Protein AF-A0A8X8K3X9-F1 (afdb_monomer_lite)

Radius of gyration: 41.23 Å; chains: 1; bounding box: 119×123×140 Å

Structure (mmCIF, N/CA/C/O backbone):
data_AF-A0A8X8K3X9-F1
#
_entry.id   AF-A0A8X8K3X9-F1
#
loop_
_atom_site.group_PDB
_atom_site.id
_atom_site.type_symbol
_atom_site.label_atom_id
_atom_site.label_alt_id
_atom_site.label_comp_id
_atom_site.label_asym_id
_atom_site.label_entity_id
_atom_site.label_seq_id
_atom_site.pdbx_PDB_ins_code
_atom_site.Cartn_x
_atom_site.Cartn_y
_atom_site.Cartn_z
_atom_site.occupancy
_atom_site.B_iso_or_equiv
_atom_site.auth_seq_id
_atom_site.auth_comp_id
_atom_site.auth_asym_id
_atom_site.auth_atom_id
_atom_site.pdbx_PDB_model_num
ATOM 1 N N . MET A 1 1 ? -47.145 29.935 -35.601 1.00 29.50 1 MET A N 1
ATOM 2 C CA . MET A 1 1 ? -46.993 30.715 -36.854 1.00 29.50 1 MET A CA 1
ATOM 3 C C . MET A 1 1 ? -45.808 30.154 -37.654 1.00 29.50 1 MET A C 1
ATOM 5 O O . MET A 1 1 ? -45.058 29.389 -37.059 1.00 29.50 1 MET A O 1
ATOM 9 N N . PRO A 1 2 ? -45.713 30.405 -38.977 1.00 48.03 2 PRO A N 1
ATOM 10 C CA . PRO A 1 2 ? -44.835 29.671 -39.917 1.00 48.03 2 PRO A CA 1
ATOM 11 C C . PRO A 1 2 ? -43.405 30.288 -40.000 1.00 48.03 2 PRO A C 1
ATOM 13 O O . PRO A 1 2 ? -43.142 31.236 -39.267 1.00 48.03 2 PRO A O 1
ATOM 16 N N . VAL A 1 3 ? -42.406 29.790 -40.759 1.00 33.09 3 VAL A N 1
ATOM 17 C CA . VAL A 1 3 ? -42.326 29.595 -42.236 1.00 33.09 3 VAL A CA 1
ATOM 18 C C . VAL A 1 3 ? -41.323 28.489 -42.668 1.00 33.09 3 VAL A C 1
ATOM 20 O O . VAL A 1 3 ? -40.432 28.117 -41.915 1.00 33.09 3 VAL A O 1
ATOM 23 N N . ALA A 1 4 ? -41.544 27.978 -43.892 1.00 34.78 4 ALA A N 1
ATOM 24 C CA . ALA A 1 4 ? -40.809 27.019 -44.749 1.00 34.78 4 ALA A CA 1
ATOM 25 C C . ALA A 1 4 ? -39.255 27.106 -44.811 1.00 34.78 4 ALA A C 1
ATOM 27 O O . ALA A 1 4 ? -38.675 28.090 -44.371 1.00 34.78 4 ALA A O 1
ATOM 28 N N . GLY A 1 5 ? -38.523 26.160 -45.434 1.00 30.92 5 GLY A N 1
ATOM 29 C CA . GLY A 1 5 ? -38.900 24.892 -46.105 1.00 30.92 5 GLY A CA 1
ATOM 30 C C . GLY A 1 5 ? -38.065 24.581 -47.377 1.00 30.92 5 GLY A C 1
ATOM 31 O O . GLY A 1 5 ? -37.224 25.383 -47.763 1.00 30.92 5 GLY A O 1
ATOM 32 N N . SER A 1 6 ? -38.346 23.446 -48.047 1.00 29.77 6 SER A N 1
ATOM 33 C CA . SER A 1 6 ? -37.606 22.845 -49.197 1.00 29.77 6 SER A CA 1
ATOM 34 C C . SER A 1 6 ? -36.186 22.330 -48.864 1.00 29.77 6 SER A C 1
ATOM 36 O O . SER A 1 6 ? -35.429 23.032 -48.214 1.00 29.77 6 SER A O 1
ATOM 38 N N . SER A 1 7 ? -35.712 21.115 -49.183 1.00 31.02 7 SER A N 1
ATOM 39 C CA . SER A 1 7 ? -36.022 20.042 -50.160 1.00 31.02 7 SER A CA 1
ATOM 40 C C . SER A 1 7 ? -35.274 20.096 -51.503 1.00 31.02 7 SER A C 1
ATOM 42 O O . SER A 1 7 ? -35.394 21.071 -52.242 1.00 31.02 7 SER A O 1
ATOM 44 N N . SER A 1 8 ? -34.564 19.003 -51.824 1.00 27.39 8 SER A N 1
ATOM 45 C CA . SER A 1 8 ? -34.496 18.354 -53.149 1.00 27.39 8 SER A CA 1
ATOM 46 C C . SER A 1 8 ? -33.643 17.067 -53.094 1.00 27.39 8 SER A C 1
ATOM 48 O O . SER A 1 8 ? -32.723 16.947 -52.288 1.00 27.39 8 SER A O 1
ATOM 50 N N . GLN A 1 9 ? -33.977 16.078 -53.930 1.00 36.38 9 GLN A N 1
ATOM 51 C CA . GLN A 1 9 ? -33.187 14.861 -54.178 1.00 36.38 9 GLN A CA 1
ATOM 52 C C . GLN A 1 9 ? -32.554 14.943 -55.574 1.00 36.38 9 GLN A C 1
ATOM 54 O O . GLN A 1 9 ? -33.184 15.489 -56.479 1.00 36.38 9 GLN A O 1
ATOM 59 N N . ALA A 1 10 ? -31.401 14.301 -55.792 1.00 25.94 10 ALA A N 1
ATOM 60 C CA . ALA A 1 10 ? -30.998 13.853 -57.128 1.00 25.94 10 ALA A CA 1
ATOM 61 C C . ALA A 1 10 ? -29.982 12.695 -57.084 1.00 25.94 10 ALA A C 1
ATOM 63 O O . ALA A 1 10 ? -28.936 12.781 -56.448 1.00 25.94 10 ALA A O 1
ATOM 64 N N . THR A 1 11 ? -30.260 11.639 -57.845 1.00 35.88 11 THR A N 1
ATOM 65 C CA . THR A 1 11 ? -29.277 10.659 -58.341 1.00 35.88 11 THR A CA 1
ATOM 66 C C . THR A 1 11 ? -29.550 10.497 -59.835 1.00 35.88 11 THR A C 1
ATOM 68 O O . THR A 1 11 ? -30.725 10.493 -60.209 1.00 35.88 11 THR A O 1
ATOM 71 N N . PRO A 1 12 ? -28.527 10.374 -60.703 1.00 39.03 12 PRO A N 1
ATOM 72 C CA . PRO A 1 12 ? -28.612 9.271 -61.673 1.00 39.03 12 PRO A CA 1
ATOM 73 C C . PRO A 1 12 ? -27.279 8.659 -62.175 1.00 39.03 12 PRO A C 1
ATOM 75 O O . PRO A 1 12 ? -26.294 9.342 -62.424 1.00 39.03 12 PRO A O 1
ATOM 78 N N . ALA A 1 13 ? -27.348 7.347 -62.426 1.00 28.28 13 ALA A N 1
ATOM 79 C CA . ALA A 1 13 ? -26.849 6.597 -63.597 1.00 28.28 13 ALA A CA 1
ATOM 80 C C . ALA A 1 13 ? -25.429 6.808 -64.203 1.00 28.28 13 ALA A C 1
ATOM 82 O O . ALA A 1 13 ? -25.180 7.710 -64.993 1.00 28.28 13 ALA A O 1
ATOM 83 N N . VAL A 1 14 ? -24.579 5.790 -64.001 1.00 34.69 14 VAL A N 1
ATOM 84 C CA . VAL A 1 14 ? -24.038 4.850 -65.027 1.00 34.69 14 VAL A CA 1
ATOM 85 C C . VAL A 1 14 ? -23.874 5.322 -66.493 1.00 34.69 14 VAL A C 1
ATOM 87 O O . VAL A 1 14 ? -24.859 5.554 -67.188 1.00 34.69 14 VAL A O 1
ATOM 90 N N . ILE A 1 15 ? -22.649 5.180 -67.036 1.00 27.47 15 ILE A N 1
ATOM 91 C CA . ILE A 1 15 ? -22.339 5.011 -68.482 1.00 27.47 15 ILE A CA 1
ATOM 92 C C . ILE A 1 15 ? -21.350 3.822 -68.681 1.00 27.47 15 ILE A C 1
ATOM 94 O O . ILE A 1 15 ? -20.714 3.381 -67.726 1.00 27.47 15 ILE A O 1
ATOM 98 N N . ARG A 1 16 ? -21.273 3.235 -69.894 1.00 29.70 16 ARG A N 1
ATOM 99 C CA . ARG A 1 16 ? -20.601 1.949 -70.239 1.00 29.70 16 ARG A CA 1
ATOM 100 C C . ARG A 1 16 ? -19.477 2.053 -71.298 1.00 29.70 16 ARG A C 1
ATOM 102 O O . ARG A 1 16 ? -19.629 2.794 -72.262 1.00 29.70 16 ARG A O 1
ATOM 109 N N . GLY A 1 17 ? -18.531 1.097 -71.257 1.00 25.92 17 GLY A N 1
ATOM 110 C CA . GLY A 1 17 ? -17.750 0.584 -72.416 1.00 25.92 17 GLY A CA 1
ATOM 111 C C . GLY A 1 17 ? -16.331 1.161 -72.582 1.00 25.92 17 GLY A C 1
ATOM 112 O O . GLY A 1 17 ? -16.078 2.249 -72.090 1.00 25.92 17 GLY A O 1
ATOM 113 N N . ARG A 1 18 ? -15.353 0.514 -73.250 1.00 28.27 18 ARG A N 1
ATOM 114 C CA . ARG A 1 18 ? -15.201 -0.807 -73.939 1.00 28.27 18 ARG A CA 1
ATOM 115 C C . ARG A 1 18 ? -13.696 -1.221 -73.842 1.00 28.27 18 ARG A C 1
ATOM 117 O O . ARG A 1 18 ? -12.865 -0.339 -73.694 1.00 28.27 18 ARG A O 1
ATOM 124 N N . HIS A 1 19 ? -13.297 -2.501 -73.725 1.00 29.30 19 HIS A N 1
ATOM 125 C CA . HIS A 1 19 ? -12.910 -3.444 -74.816 1.00 29.30 19 HIS A CA 1
ATOM 126 C C . HIS A 1 19 ? -12.029 -2.828 -75.939 1.00 29.30 19 HIS A C 1
ATOM 128 O O . HIS A 1 19 ? -12.423 -1.796 -76.469 1.00 29.30 19 HIS A O 1
ATOM 134 N N . LEU A 1 20 ? -10.902 -3.393 -76.426 1.00 29.80 20 LEU A N 1
ATOM 135 C CA . LEU A 1 20 ? -10.233 -4.728 -76.345 1.00 29.80 20 LEU A CA 1
ATOM 136 C C . LEU A 1 20 ? -8.690 -4.547 -76.069 1.00 29.80 20 LEU A C 1
ATOM 138 O O . LEU A 1 20 ? -8.291 -3.409 -75.856 1.00 29.80 20 LEU A O 1
ATOM 142 N N . SER A 1 21 ? -7.749 -5.517 -75.977 1.00 28.20 21 SER A N 1
ATOM 143 C CA . SER A 1 21 ? -7.536 -6.816 -76.672 1.00 28.20 21 SER A CA 1
ATOM 144 C C . SER A 1 21 ? -6.509 -7.754 -75.983 1.00 28.20 21 SER A C 1
ATOM 146 O O . SER A 1 21 ? -5.673 -7.305 -75.208 1.00 28.20 21 SER A O 1
ATOM 148 N N . GLY A 1 22 ? -6.513 -9.042 -76.367 1.00 25.06 22 GLY A N 1
ATOM 149 C CA . GLY A 1 22 ? -5.366 -9.988 -76.340 1.00 25.06 22 GLY A CA 1
ATOM 150 C C . GLY A 1 22 ? -5.266 -10.681 -77.722 1.00 25.06 22 GLY A C 1
ATOM 151 O O . GLY A 1 22 ? -5.783 -10.079 -78.669 1.00 25.06 22 GLY A O 1
ATOM 152 N N . PRO A 1 23 ? -4.777 -11.939 -77.897 1.00 62.56 23 PRO A N 1
ATOM 153 C CA . PRO A 1 23 ? -4.090 -12.871 -76.976 1.00 62.56 23 PRO A CA 1
ATOM 154 C C . PRO A 1 23 ? -2.868 -13.594 -77.660 1.00 62.56 23 PRO A C 1
ATOM 156 O O . PRO A 1 23 ? -2.148 -12.934 -78.397 1.00 62.56 23 PRO A O 1
ATOM 159 N N . VAL A 1 24 ? -2.714 -14.937 -77.482 1.00 28.45 24 VAL A N 1
ATOM 160 C CA . VAL A 1 24 ? -1.794 -15.954 -78.118 1.00 28.45 24 VAL A CA 1
ATOM 161 C C . VAL A 1 24 ? -0.652 -16.436 -77.180 1.00 28.45 24 VAL A C 1
ATOM 163 O O . VAL A 1 24 ? 0.246 -15.668 -76.877 1.00 28.45 24 VAL A O 1
ATOM 166 N N . GLN A 1 25 ? -0.778 -17.587 -76.476 1.00 32.25 25 GLN A N 1
ATOM 167 C CA . GLN A 1 25 ? -0.405 -19.000 -76.824 1.00 32.25 25 GLN A CA 1
ATOM 168 C C . GLN A 1 25 ? 1.115 -19.246 -77.022 1.00 32.25 25 GLN A C 1
ATOM 170 O O . GLN A 1 25 ? 1.766 -18.421 -77.642 1.00 32.25 25 GLN A O 1
ATOM 175 N N . GLY A 1 26 ? 1.769 -20.350 -76.603 1.00 27.11 26 GLY A N 1
ATOM 176 C CA . GLY A 1 26 ? 1.436 -21.610 -75.877 1.00 27.11 26 GLY A CA 1
ATOM 177 C C . GLY A 1 26 ? 2.751 -22.195 -75.273 1.00 27.11 26 GLY A C 1
ATOM 178 O O . GLY A 1 26 ? 3.680 -21.417 -75.108 1.00 27.11 26 GLY A O 1
ATOM 179 N N . ARG A 1 27 ? 3.015 -23.477 -74.937 1.00 26.83 27 ARG A N 1
ATOM 180 C CA . ARG A 1 27 ? 2.348 -24.812 -74.858 1.00 26.83 27 ARG A CA 1
ATOM 181 C C . ARG A 1 27 ? 3.227 -25.669 -73.888 1.00 26.83 27 ARG A C 1
ATOM 183 O O . ARG A 1 27 ? 4.440 -25.547 -73.959 1.00 26.83 27 ARG A O 1
ATOM 190 N N . ALA A 1 28 ? 2.723 -26.371 -72.864 1.00 27.91 28 ALA A N 1
ATOM 191 C CA . ALA A 1 28 ? 2.073 -27.704 -72.831 1.00 27.91 28 ALA A CA 1
ATOM 192 C C . ALA A 1 28 ? 3.003 -28.958 -72.885 1.00 27.91 28 ALA A C 1
ATOM 194 O O . ALA A 1 28 ? 3.548 -29.246 -73.948 1.00 27.91 28 ALA A O 1
ATOM 195 N N . SER A 1 29 ? 3.093 -29.716 -71.766 1.00 26.89 29 SER A N 1
ATOM 196 C CA . SER A 1 29 ? 3.349 -31.185 -71.546 1.00 26.89 29 SER A CA 1
ATOM 197 C C . SER A 1 29 ? 3.927 -31.391 -70.116 1.00 26.89 29 SER A C 1
ATOM 199 O O . SER A 1 29 ? 4.758 -30.580 -69.727 1.00 26.89 29 SER A O 1
ATOM 201 N N . ALA A 1 30 ? 3.493 -32.279 -69.199 1.00 27.22 30 ALA A N 1
ATOM 202 C CA . ALA A 1 30 ? 3.078 -33.706 -69.219 1.00 27.22 30 ALA A CA 1
ATOM 203 C C . ALA A 1 30 ? 4.278 -34.692 -69.200 1.00 27.22 30 ALA A C 1
ATOM 205 O O . ALA A 1 30 ? 5.151 -34.542 -70.047 1.00 27.22 30 ALA A O 1
ATOM 206 N N . SER A 1 31 ? 4.415 -35.719 -68.333 1.00 27.06 31 SER A N 1
ATOM 207 C CA . SER A 1 31 ? 3.705 -36.172 -67.094 1.00 27.06 31 SER A CA 1
ATOM 208 C C . SER A 1 31 ? 4.736 -36.918 -66.166 1.00 27.06 31 SER A C 1
ATOM 210 O O . SER A 1 31 ? 5.863 -36.442 -66.137 1.00 27.06 31 SER A O 1
ATOM 212 N N . THR A 1 32 ? 4.581 -38.014 -65.377 1.00 26.56 32 THR A N 1
ATOM 213 C CA . THR A 1 32 ? 3.536 -39.049 -65.097 1.00 26.56 32 THR A CA 1
ATOM 214 C C . THR A 1 32 ? 3.927 -39.923 -63.864 1.00 26.56 32 THR A C 1
ATOM 216 O O . THR A 1 32 ? 5.097 -40.274 -63.781 1.00 26.56 32 THR A O 1
ATOM 219 N N . LEU A 1 33 ? 2.960 -40.394 -63.037 1.00 26.66 33 LEU A N 1
ATOM 220 C CA . LEU A 1 33 ? 3.054 -41.486 -62.003 1.00 26.66 33 LEU A CA 1
ATOM 221 C C . LEU A 1 33 ? 4.021 -41.258 -60.800 1.00 26.66 33 LEU A C 1
ATOM 223 O O . LEU A 1 33 ? 4.927 -40.446 -60.895 1.00 26.66 33 LEU A O 1
ATOM 227 N N . GLY A 1 34 ? 3.927 -41.911 -59.624 1.00 25.38 34 GLY A N 1
ATOM 228 C CA . GLY A 1 34 ? 2.947 -42.812 -58.959 1.00 25.38 34 GLY A CA 1
ATOM 229 C C . GLY A 1 34 ? 3.446 -43.079 -57.505 1.00 25.38 34 GLY A C 1
ATOM 230 O O . GLY A 1 34 ? 4.650 -43.099 -57.299 1.00 25.38 34 GLY A O 1
ATOM 231 N N . SER A 1 35 ? 2.642 -42.988 -56.434 1.00 25.16 35 SER A N 1
ATOM 232 C CA . SER A 1 35 ? 1.715 -43.981 -55.833 1.00 25.16 35 SER A CA 1
ATOM 233 C C . SER A 1 35 ? 2.366 -45.181 -55.099 1.00 25.16 35 SER A C 1
ATOM 235 O O . SER A 1 35 ? 3.237 -45.832 -55.664 1.00 25.16 35 SER A O 1
ATOM 237 N N . LEU A 1 36 ? 1.826 -45.523 -53.906 1.00 25.31 36 LEU A N 1
ATOM 238 C CA . LEU A 1 36 ? 2.132 -46.685 -53.024 1.00 25.31 36 LEU A CA 1
ATOM 239 C C . LEU A 1 36 ? 3.511 -46.656 -52.300 1.00 25.31 36 LEU A C 1
ATOM 241 O O . LEU A 1 36 ? 4.428 -46.013 -52.790 1.00 25.31 36 LEU A O 1
ATOM 245 N N . LEU A 1 37 ? 3.792 -47.346 -51.175 1.00 24.61 37 LEU A N 1
ATOM 246 C CA . LEU A 1 37 ? 3.046 -47.875 -49.998 1.00 24.61 37 LEU A CA 1
ATOM 247 C C . LEU A 1 37 ? 4.095 -48.383 -48.959 1.00 24.61 37 LEU A C 1
ATOM 249 O O . LEU A 1 37 ? 5.167 -48.785 -49.392 1.00 24.61 37 LEU A O 1
ATOM 253 N N . VAL A 1 38 ? 3.720 -48.539 -47.669 1.00 23.41 38 VAL A N 1
ATOM 254 C CA . VAL A 1 38 ? 4.221 -49.591 -46.718 1.00 23.41 38 VAL A CA 1
ATOM 255 C C . VAL A 1 38 ? 5.719 -49.556 -46.288 1.00 23.41 38 VAL A C 1
ATOM 257 O O . VAL A 1 38 ? 6.584 -49.179 -47.061 1.00 23.41 38 VAL A O 1
ATOM 260 N N . SER A 1 39 ? 6.174 -50.006 -45.103 1.00 23.39 39 SER A N 1
ATOM 261 C CA . SER A 1 39 ? 5.625 -50.101 -43.726 1.00 23.39 39 SER A CA 1
ATOM 262 C C . SER A 1 39 ? 6.743 -50.528 -42.737 1.00 23.39 39 SER A C 1
ATOM 264 O O . SER A 1 39 ? 7.777 -51.033 -43.153 1.00 23.39 39 SER A O 1
ATOM 266 N N . ASN A 1 40 ? 6.446 -50.449 -41.431 1.00 23.62 40 ASN A N 1
ATOM 267 C CA . ASN A 1 40 ? 6.794 -51.423 -40.374 1.00 23.62 40 ASN A CA 1
ATOM 268 C C . ASN A 1 40 ? 8.261 -51.777 -40.005 1.00 23.62 40 ASN A C 1
ATOM 270 O O . ASN A 1 40 ? 8.966 -52.478 -40.718 1.00 23.62 40 ASN A O 1
ATOM 274 N N . THR A 1 41 ? 8.551 -51.515 -38.719 1.00 25.06 41 THR A N 1
ATOM 275 C CA . THR A 1 41 ? 9.181 -52.418 -37.718 1.00 25.06 41 THR A CA 1
ATOM 276 C C . THR A 1 41 ? 10.627 -52.920 -37.881 1.00 25.06 41 THR A C 1
ATOM 278 O O . THR A 1 41 ? 10.994 -53.557 -38.861 1.00 25.06 41 THR A O 1
ATOM 281 N N . ALA A 1 42 ? 11.390 -52.809 -36.783 1.00 29.59 42 ALA A N 1
ATOM 282 C CA . ALA A 1 42 ? 12.523 -53.692 -36.466 1.00 29.59 42 ALA A CA 1
ATOM 283 C C . ALA A 1 42 ? 12.072 -55.165 -36.318 1.00 29.59 42 ALA A C 1
ATOM 285 O O . ALA A 1 42 ? 10.870 -55.419 -36.192 1.00 29.59 42 ALA A O 1
ATOM 286 N N . PRO A 1 43 ? 12.996 -56.147 -36.237 1.00 44.62 43 PRO A N 1
ATOM 287 C CA . PRO A 1 43 ? 13.285 -56.685 -34.892 1.00 44.62 43 PRO A CA 1
ATOM 288 C C . PRO A 1 43 ? 14.691 -57.318 -34.681 1.00 44.62 43 PRO A C 1
ATOM 290 O O . PRO A 1 43 ? 15.476 -57.450 -35.612 1.00 44.62 43 PRO A O 1
ATOM 293 N N . LEU A 1 44 ? 14.893 -57.844 -33.454 1.00 25.44 44 LEU A N 1
ATOM 294 C CA . LEU A 1 44 ? 15.846 -58.898 -33.010 1.00 25.44 44 LEU A CA 1
ATOM 295 C C . LEU A 1 44 ? 17.274 -58.487 -32.564 1.00 25.44 44 LEU A C 1
ATOM 297 O O . LEU A 1 44 ? 17.840 -57.552 -33.111 1.00 25.44 44 LEU A O 1
ATOM 301 N N . ARG A 1 45 ? 17.953 -59.207 -31.640 1.00 27.61 45 ARG A N 1
ATOM 302 C CA . ARG A 1 45 ? 17.545 -59.980 -30.421 1.00 27.61 45 ARG A CA 1
ATOM 303 C C . ARG A 1 45 ? 18.803 -60.519 -29.698 1.00 27.61 45 ARG A C 1
ATOM 305 O O . ARG A 1 45 ? 19.633 -61.077 -30.392 1.00 27.61 45 ARG A O 1
ATOM 312 N N . GLU A 1 46 ? 18.859 -60.475 -28.357 1.00 25.47 46 GLU A N 1
ATOM 313 C CA . GLU A 1 46 ? 19.515 -61.412 -27.385 1.00 25.47 46 GLU A CA 1
ATOM 314 C C . GLU A 1 46 ? 19.580 -60.702 -25.999 1.00 25.47 46 GLU A C 1
ATOM 316 O O . GLU A 1 46 ? 19.612 -59.478 -25.974 1.00 25.47 46 GLU A O 1
ATOM 321 N N . ARG A 1 47 ? 19.357 -61.274 -24.794 1.00 27.53 47 ARG A N 1
ATOM 322 C CA . ARG A 1 47 ? 19.740 -62.543 -24.107 1.00 27.53 47 ARG A CA 1
ATOM 323 C C . ARG A 1 47 ? 21.253 -62.608 -23.774 1.00 27.53 47 ARG A C 1
ATOM 325 O O . ARG A 1 47 ? 22.052 -62.329 -24.642 1.00 27.53 47 ARG A O 1
ATOM 332 N N . ARG A 1 48 ? 21.717 -62.995 -22.569 1.00 27.09 48 ARG A N 1
ATOM 333 C CA . ARG A 1 48 ? 21.063 -63.536 -21.344 1.00 27.09 48 ARG A CA 1
ATOM 334 C C . ARG A 1 48 ? 22.046 -63.514 -20.135 1.00 27.09 48 ARG A C 1
ATOM 336 O O . ARG A 1 48 ? 23.213 -63.783 -20.371 1.00 27.09 48 ARG A O 1
ATOM 343 N N . LEU A 1 49 ? 21.530 -63.437 -18.887 1.00 25.61 49 LEU A N 1
ATOM 344 C CA . LEU A 1 49 ? 22.160 -63.899 -17.607 1.00 25.61 49 LEU A CA 1
ATOM 345 C C . LEU A 1 49 ? 23.435 -63.131 -17.128 1.00 25.61 49 LEU A C 1
ATOM 347 O O . LEU A 1 49 ? 24.112 -62.527 -17.944 1.00 25.61 49 LEU A O 1
ATOM 351 N N . SER A 1 50 ? 23.840 -63.077 -15.842 1.00 25.25 50 SER A N 1
ATOM 352 C CA . SER A 1 50 ? 23.264 -63.557 -14.558 1.00 25.25 50 SER A CA 1
ATOM 353 C C . SER A 1 50 ? 23.848 -62.800 -13.332 1.00 25.25 50 SER A C 1
ATOM 355 O O . SER A 1 50 ? 24.928 -62.228 -13.432 1.00 25.25 50 SER A O 1
ATOM 357 N N . ALA A 1 51 ? 23.185 -62.878 -12.165 1.00 30.20 51 ALA A N 1
ATOM 358 C CA . ALA A 1 51 ? 23.752 -62.609 -10.816 1.00 30.20 51 ALA A CA 1
ATOM 359 C C . ALA A 1 51 ? 24.132 -63.954 -10.114 1.00 30.20 51 ALA A C 1
ATOM 361 O O . ALA A 1 51 ? 23.900 -64.987 -10.757 1.00 30.20 51 ALA A O 1
ATOM 362 N N . PRO A 1 52 ? 24.731 -64.032 -8.890 1.00 43.72 52 PRO A N 1
ATOM 363 C CA . PRO A 1 52 ? 24.215 -63.547 -7.577 1.00 43.72 52 PRO A CA 1
ATOM 364 C C . PRO A 1 52 ? 25.343 -62.881 -6.704 1.00 43.72 52 PRO A C 1
ATOM 366 O O . PRO A 1 52 ? 26.346 -62.481 -7.282 1.00 43.72 52 PRO A O 1
ATOM 369 N N . SER A 1 53 ? 25.326 -62.644 -5.372 1.00 27.19 53 SER A N 1
ATOM 370 C CA . SER A 1 53 ? 24.518 -63.116 -4.215 1.00 27.19 53 SER A CA 1
ATOM 371 C C . SER A 1 53 ? 24.597 -62.143 -3.007 1.00 27.19 53 SER A C 1
ATOM 373 O O . SER A 1 53 ? 25.542 -61.366 -2.916 1.00 27.19 53 SER A O 1
ATOM 375 N N . GLY A 1 54 ? 23.683 -62.258 -2.029 1.00 23.62 54 GLY A N 1
ATOM 376 C CA . GLY A 1 54 ? 23.891 -61.870 -0.607 1.00 23.62 54 GLY A CA 1
ATOM 377 C C . GLY A 1 54 ? 23.765 -63.124 0.287 1.00 23.62 54 GLY A C 1
ATOM 378 O O . GLY A 1 54 ? 24.002 -64.211 -0.243 1.00 23.62 54 GLY A O 1
ATOM 379 N N . PRO A 1 55 ? 23.236 -63.077 1.534 1.00 57.12 55 PRO A N 1
ATOM 380 C CA . PRO A 1 55 ? 23.200 -62.018 2.569 1.00 57.12 55 PRO A CA 1
ATOM 381 C C . PRO A 1 55 ? 23.601 -62.563 3.983 1.00 57.12 55 PRO A C 1
ATOM 383 O O . PRO A 1 55 ? 23.844 -63.760 4.108 1.00 57.12 55 PRO A O 1
ATOM 386 N N . GLN A 1 56 ? 23.560 -61.769 5.078 1.00 25.41 56 GLN A N 1
ATOM 387 C CA . GLN A 1 56 ? 23.298 -62.305 6.446 1.00 25.41 56 GLN A CA 1
ATOM 388 C C . GLN A 1 56 ? 22.903 -61.253 7.520 1.00 25.41 56 GLN A C 1
ATOM 390 O O . GLN A 1 56 ? 22.856 -60.058 7.239 1.00 25.41 56 GLN A O 1
ATOM 395 N N . ARG A 1 57 ? 22.546 -61.728 8.729 1.00 26.86 57 ARG A N 1
ATOM 396 C CA . ARG A 1 57 ? 22.026 -61.011 9.926 1.00 26.86 57 ARG A CA 1
ATOM 397 C C . ARG A 1 57 ? 22.799 -61.449 11.195 1.00 26.86 57 ARG A C 1
ATOM 399 O O . ARG A 1 57 ? 23.425 -62.501 11.135 1.00 26.86 57 ARG A O 1
ATOM 406 N N . VAL A 1 58 ? 22.581 -60.753 12.330 1.00 25.50 58 VAL A N 1
ATOM 407 C CA . VAL A 1 58 ? 22.278 -61.266 13.711 1.00 25.50 58 VAL A CA 1
ATOM 408 C C . VAL A 1 58 ? 22.973 -60.472 14.852 1.00 25.50 58 VAL A C 1
ATOM 410 O O . VAL A 1 58 ? 24.147 -60.146 14.751 1.00 25.50 58 VAL A O 1
ATOM 413 N N . SER A 1 59 ? 22.165 -60.169 15.887 1.00 25.91 59 SER A N 1
ATOM 414 C CA . SER A 1 59 ? 22.335 -59.971 17.358 1.00 25.91 59 SER A CA 1
ATOM 415 C C . SER A 1 59 ? 23.698 -60.179 18.068 1.00 25.91 59 SER A C 1
ATOM 417 O O . SER A 1 59 ? 24.575 -60.819 17.507 1.00 25.91 59 SER A O 1
ATOM 419 N N . ALA A 1 60 ? 23.899 -59.855 19.364 1.00 25.89 60 ALA A N 1
ATOM 420 C CA . ALA A 1 60 ? 23.351 -58.889 20.360 1.00 25.89 60 ALA A CA 1
ATOM 421 C C . ALA A 1 60 ? 24.122 -59.089 21.708 1.00 25.89 60 ALA A C 1
ATOM 423 O O . ALA A 1 60 ? 24.933 -60.008 21.770 1.00 25.89 60 ALA A O 1
ATOM 424 N N . GLU A 1 61 ? 23.814 -58.297 22.759 1.00 25.61 61 GLU A N 1
ATOM 425 C CA . GLU A 1 61 ? 24.292 -58.440 24.171 1.00 25.61 61 GLU A CA 1
ATOM 426 C C . GLU A 1 61 ? 25.823 -58.157 24.340 1.00 25.61 61 GLU A C 1
ATOM 428 O O . GLU A 1 61 ? 26.597 -58.344 23.409 1.00 25.61 61 GLU A O 1
ATOM 433 N N . ASP A 1 62 ? 26.377 -57.522 25.390 1.00 25.06 62 ASP A N 1
ATOM 434 C CA . ASP A 1 62 ? 26.075 -57.471 26.836 1.00 25.06 62 ASP A CA 1
ATOM 435 C C . ASP A 1 62 ? 26.350 -56.090 27.521 1.00 25.06 62 ASP A C 1
ATOM 437 O O . ASP A 1 62 ? 26.984 -55.191 26.967 1.00 25.06 62 ASP A O 1
ATOM 441 N N . CYS A 1 63 ? 25.914 -55.952 28.782 1.00 23.20 63 CYS A N 1
ATOM 442 C CA . CYS A 1 63 ? 26.232 -54.903 29.789 1.00 23.20 63 CYS A CA 1
ATOM 443 C C . CYS A 1 63 ? 26.523 -55.606 31.152 1.00 23.20 63 CYS A C 1
ATOM 445 O O . CYS A 1 63 ? 26.462 -56.835 31.141 1.00 23.20 63 CYS A O 1
ATOM 447 N N . PRO A 1 64 ? 26.792 -54.975 32.336 1.00 40.72 64 PRO A N 1
ATOM 448 C CA . PRO A 1 64 ? 26.711 -53.566 32.807 1.00 40.72 64 PRO A CA 1
ATOM 449 C C . PRO A 1 64 ? 28.056 -53.162 33.533 1.00 40.72 64 PRO A C 1
ATOM 451 O O . PRO A 1 64 ? 29.081 -53.549 32.972 1.00 40.72 64 PRO A O 1
ATOM 454 N N . PRO A 1 65 ? 28.196 -52.493 34.726 1.00 39.19 65 PRO A N 1
ATOM 455 C CA . PRO A 1 65 ? 27.278 -51.695 35.587 1.00 39.19 65 PRO A CA 1
ATOM 456 C C . PRO A 1 65 ? 27.802 -50.390 36.287 1.00 39.19 65 PRO A C 1
ATOM 458 O O . PRO A 1 65 ? 28.952 -50.324 36.696 1.00 39.19 65 PRO A O 1
ATOM 461 N N . VAL A 1 66 ? 26.856 -49.471 36.615 1.00 23.98 66 VAL A N 1
ATOM 462 C CA . VAL A 1 66 ? 26.727 -48.656 37.881 1.00 23.98 66 VAL A CA 1
ATOM 463 C C . VAL A 1 66 ? 27.830 -47.603 38.218 1.00 23.98 66 VAL A C 1
ATOM 465 O O . VAL A 1 66 ? 29.006 -47.853 38.017 1.00 23.98 66 VAL A O 1
ATOM 468 N N . ALA A 1 67 ? 27.590 -46.386 38.756 1.00 23.20 67 ALA A N 1
ATOM 469 C CA . ALA A 1 67 ? 26.417 -45.641 39.289 1.00 23.20 67 ALA A CA 1
ATOM 470 C C . ALA A 1 67 ? 26.520 -44.124 38.916 1.00 23.20 67 ALA A C 1
ATOM 472 O O . ALA A 1 67 ? 27.558 -43.703 38.419 1.00 23.20 67 ALA A O 1
ATOM 473 N N . GLY A 1 68 ? 25.562 -43.212 39.170 1.00 22.95 68 GLY A N 1
ATOM 474 C CA . GLY A 1 68 ? 24.198 -43.353 39.709 1.00 22.95 68 GLY A CA 1
ATOM 475 C C . GLY A 1 68 ? 23.678 -42.121 40.492 1.00 22.95 68 GLY A C 1
ATOM 476 O O . GLY A 1 68 ? 23.866 -42.068 41.701 1.00 22.95 68 GLY A O 1
ATOM 477 N N . ALA A 1 69 ? 23.001 -41.176 39.818 1.00 23.80 69 ALA A N 1
ATOM 478 C CA . ALA A 1 69 ? 22.037 -40.175 40.342 1.00 23.80 69 ALA A CA 1
ATOM 479 C C . ALA A 1 69 ? 21.442 -39.419 39.120 1.00 23.80 69 ALA A C 1
ATOM 481 O O . ALA A 1 69 ? 22.221 -38.876 38.345 1.00 23.80 69 ALA A O 1
ATOM 482 N N . ALA A 1 70 ? 20.162 -39.449 38.728 1.00 21.81 70 ALA A N 1
ATOM 483 C CA . ALA A 1 70 ? 18.866 -39.394 39.423 1.00 21.81 70 ALA A CA 1
ATOM 484 C C . ALA A 1 70 ? 18.388 -37.967 39.773 1.00 21.81 70 ALA A C 1
ATOM 486 O O . ALA A 1 70 ? 18.571 -37.537 40.905 1.00 21.81 70 ALA A O 1
ATOM 487 N N . ASP A 1 71 ? 17.711 -37.290 38.826 1.00 22.84 71 ASP A N 1
ATOM 488 C CA . ASP A 1 71 ? 16.368 -36.727 39.085 1.00 22.84 71 ASP A CA 1
ATOM 489 C C . ASP A 1 71 ? 15.556 -36.384 37.802 1.00 22.84 71 ASP A C 1
ATOM 491 O O . ASP A 1 71 ? 16.111 -36.224 36.716 1.00 22.84 71 ASP A O 1
ATOM 495 N N . ALA A 1 72 ? 14.233 -36.260 37.966 1.00 22.72 72 ALA A N 1
ATOM 496 C CA . ALA A 1 72 ? 13.249 -35.543 37.139 1.00 22.72 72 ALA A CA 1
ATOM 497 C C . ALA A 1 72 ? 13.174 -35.784 35.606 1.00 22.72 72 ALA A C 1
ATOM 499 O O . ALA A 1 72 ? 13.459 -34.897 34.799 1.00 22.72 72 ALA A O 1
ATOM 500 N N . MET A 1 73 ? 12.557 -36.898 35.187 1.00 23.67 73 MET A N 1
ATOM 501 C CA . MET A 1 73 ? 11.823 -36.919 33.907 1.00 23.67 73 MET A CA 1
ATOM 502 C C . MET A 1 73 ? 10.558 -36.044 33.996 1.00 23.67 73 MET A C 1
ATOM 504 O O . MET A 1 73 ? 9.756 -36.211 34.914 1.00 23.67 73 MET A O 1
ATOM 508 N N . ARG A 1 74 ? 10.312 -35.182 33.000 1.00 23.27 74 ARG A N 1
ATOM 509 C CA . ARG A 1 74 ? 8.987 -34.589 32.735 1.00 23.27 74 ARG A CA 1
ATOM 510 C C . ARG A 1 74 ? 8.567 -34.907 31.303 1.00 23.27 74 ARG A C 1
ATOM 512 O O . ARG A 1 74 ? 9.206 -34.468 30.354 1.00 23.27 74 ARG A O 1
ATOM 519 N N . GLN A 1 75 ? 7.524 -35.719 31.171 1.00 24.61 75 GLN A N 1
ATOM 520 C CA . GLN A 1 75 ? 7.016 -36.214 29.891 1.00 24.61 75 GLN A CA 1
ATOM 521 C C . GLN A 1 75 ? 6.070 -35.185 29.255 1.00 24.61 75 GLN A C 1
ATOM 523 O O . GLN A 1 75 ? 5.304 -34.524 29.957 1.00 24.61 75 GLN A O 1
ATOM 528 N N . THR A 1 76 ? 6.147 -35.028 27.934 1.00 26.77 76 THR A N 1
ATOM 529 C CA . THR A 1 76 ? 5.426 -33.996 27.177 1.00 26.77 76 THR A CA 1
ATOM 530 C C . THR A 1 76 ? 4.018 -34.429 26.751 1.00 26.77 76 THR A C 1
ATOM 532 O O . THR A 1 76 ? 3.648 -35.604 26.796 1.00 26.77 76 THR A O 1
ATOM 535 N N . THR A 1 77 ? 3.215 -33.441 26.348 1.00 28.14 77 THR A N 1
ATOM 536 C CA . THR A 1 77 ? 1.747 -33.487 26.214 1.00 28.14 77 THR A CA 1
ATOM 537 C C . THR A 1 77 ? 1.203 -34.594 25.294 1.00 28.14 77 THR A C 1
ATOM 539 O O . THR A 1 77 ? 0.079 -35.056 25.488 1.00 28.14 77 THR A O 1
ATOM 542 N N . THR A 1 78 ? 2.008 -35.083 24.346 1.00 33.81 78 THR A N 1
ATOM 543 C CA . THR A 1 78 ? 1.632 -36.057 23.304 1.00 33.81 78 THR A CA 1
ATOM 544 C C . THR A 1 78 ? 1.073 -37.384 23.839 1.00 33.81 78 THR A C 1
ATOM 546 O O . THR A 1 78 ? 0.228 -37.998 23.192 1.00 33.81 78 THR A O 1
ATOM 549 N N . LEU A 1 79 ? 1.495 -37.842 25.026 1.00 27.69 79 LEU A N 1
ATOM 550 C CA . LEU A 1 79 ? 1.043 -39.130 25.579 1.00 27.69 79 LEU A CA 1
ATOM 551 C C . LEU A 1 79 ? -0.359 -39.099 26.214 1.00 27.69 79 LEU A C 1
ATOM 553 O O . LEU A 1 79 ? -0.963 -40.158 26.382 1.00 27.69 79 LEU A O 1
ATOM 557 N N . ARG A 1 80 ? -0.917 -37.923 26.545 1.00 31.98 80 ARG A N 1
ATOM 558 C CA . ARG A 1 80 ? -2.243 -37.848 27.193 1.00 31.98 80 ARG A CA 1
ATOM 559 C C . ARG A 1 80 ? -3.394 -38.141 26.217 1.00 31.98 80 ARG A C 1
ATOM 561 O O . ARG A 1 80 ? -4.383 -38.746 26.622 1.00 31.98 80 ARG A O 1
ATOM 568 N N . ALA A 1 81 ? -3.226 -37.819 24.932 1.00 31.28 81 ALA A N 1
ATOM 569 C CA . ALA A 1 81 ? -4.169 -38.198 23.873 1.00 31.28 81 ALA A CA 1
ATOM 570 C C . ALA A 1 81 ? -4.255 -39.729 23.689 1.00 31.28 81 ALA A C 1
ATOM 572 O O . ALA A 1 81 ? -5.343 -40.289 23.537 1.00 31.28 81 ALA A O 1
ATOM 573 N N . LEU A 1 82 ? -3.116 -40.427 23.781 1.00 29.62 82 LEU A N 1
ATOM 574 C CA . LEU A 1 82 ? -3.067 -41.892 23.721 1.00 29.62 82 LEU A CA 1
ATOM 575 C C . LEU A 1 82 ? -3.751 -42.550 24.929 1.00 29.62 82 LEU A C 1
ATOM 577 O O . LEU A 1 82 ? -4.436 -43.554 24.752 1.00 29.62 82 LEU A O 1
ATOM 581 N N . PHE A 1 83 ? -3.632 -41.975 26.131 1.00 29.02 83 PHE A N 1
ATOM 582 C CA . PHE A 1 83 ? -4.296 -42.517 27.323 1.00 29.02 83 PHE A CA 1
ATOM 583 C C . PHE A 1 83 ? -5.826 -42.476 27.228 1.00 29.02 83 PHE A C 1
ATOM 585 O O . PHE A 1 83 ? -6.455 -43.515 27.400 1.00 29.02 83 PHE A O 1
ATOM 592 N N . HIS A 1 84 ? -6.427 -41.340 26.855 1.00 34.25 84 HIS A N 1
ATOM 593 C CA . HIS A 1 84 ? -7.886 -41.273 26.666 1.00 34.25 84 HIS A CA 1
ATOM 594 C C . HIS A 1 84 ? -8.385 -42.204 25.549 1.00 34.25 84 HIS A C 1
ATOM 596 O O . HIS A 1 84 ? -9.461 -42.789 25.671 1.00 34.25 84 HIS A O 1
ATOM 602 N N . THR A 1 85 ? -7.582 -42.406 24.499 1.00 36.62 85 THR A N 1
ATOM 603 C CA . THR A 1 85 ? -7.900 -43.371 23.434 1.00 36.62 85 THR A CA 1
ATOM 604 C C . THR A 1 85 ? -7.887 -44.813 23.961 1.00 36.62 85 THR A C 1
ATOM 606 O O . THR A 1 85 ? -8.774 -45.598 23.626 1.00 36.62 85 THR A O 1
ATOM 609 N N . MET A 1 86 ? -6.931 -45.172 24.828 1.00 32.28 86 MET A N 1
ATOM 610 C CA . MET A 1 86 ? -6.885 -46.508 25.435 1.00 32.28 86 MET A CA 1
ATOM 611 C C . MET A 1 86 ? -7.946 -46.729 26.518 1.00 32.28 86 MET A C 1
ATOM 613 O O . MET A 1 86 ? -8.467 -47.836 26.597 1.00 32.28 86 MET A O 1
ATOM 617 N N . ASP A 1 87 ? -8.320 -45.718 27.306 1.00 34.91 87 ASP A N 1
ATOM 618 C CA . ASP A 1 87 ? -9.409 -45.855 28.285 1.00 34.91 87 ASP A CA 1
ATOM 619 C C . ASP A 1 87 ? -10.774 -46.048 27.598 1.00 34.91 87 ASP A C 1
ATOM 621 O O . ASP A 1 87 ? -11.585 -46.844 28.069 1.00 34.91 87 ASP A O 1
ATOM 625 N N . GLY A 1 88 ? -11.002 -45.421 26.435 1.00 38.56 88 GLY A N 1
ATOM 626 C CA . GLY A 1 88 ? -12.177 -45.693 25.596 1.00 38.56 88 GLY A CA 1
ATOM 627 C C . GLY A 1 88 ? -12.206 -47.130 25.055 1.00 38.56 88 GLY A C 1
ATOM 628 O O . GLY A 1 88 ? -13.223 -47.814 25.162 1.00 38.56 88 GLY A O 1
ATOM 629 N N . VAL A 1 89 ? -11.072 -47.631 24.548 1.00 38.25 89 VAL A N 1
ATOM 630 C CA . VAL A 1 89 ? -10.932 -49.040 24.119 1.00 38.25 89 VAL A CA 1
ATOM 631 C C . VAL A 1 89 ? -11.095 -50.006 25.298 1.00 38.25 89 VAL A C 1
ATOM 633 O O . VAL A 1 89 ? -11.669 -51.079 25.140 1.00 38.25 89 VAL A O 1
ATOM 636 N N . ARG A 1 90 ? -10.643 -49.626 26.496 1.00 33.28 90 ARG A N 1
ATOM 637 C CA . ARG A 1 90 ? -10.785 -50.429 27.714 1.00 33.28 90 ARG A CA 1
ATOM 638 C C . ARG A 1 90 ? -12.236 -50.510 28.178 1.00 33.28 90 ARG A C 1
ATOM 640 O O . ARG A 1 90 ? -12.720 -51.610 28.408 1.00 33.28 90 ARG A O 1
ATOM 647 N N . GLN A 1 91 ? -12.961 -49.390 28.208 1.00 37.91 91 GLN A N 1
ATOM 648 C CA . GLN A 1 91 ? -14.405 -49.398 28.471 1.00 37.91 91 GLN A CA 1
ATOM 649 C C . GLN A 1 91 ? -15.175 -50.232 27.435 1.00 37.91 91 GLN A C 1
ATOM 651 O O . GLN A 1 91 ? -16.092 -50.956 27.815 1.00 37.91 91 GLN A O 1
ATOM 656 N N . ALA A 1 92 ? -14.777 -50.204 26.159 1.00 38.38 92 ALA A N 1
ATOM 657 C CA . ALA A 1 92 ? -15.366 -51.035 25.103 1.00 38.38 92 ALA A CA 1
ATOM 658 C C . ALA A 1 92 ? -15.033 -52.542 25.210 1.00 38.38 92 ALA A C 1
ATOM 660 O O . ALA A 1 92 ? -15.725 -53.358 24.607 1.00 38.38 92 ALA A O 1
ATOM 661 N N . LEU A 1 93 ? -14.000 -52.926 25.971 1.00 38.91 93 LEU A N 1
ATOM 662 C CA . LEU A 1 93 ? -13.645 -54.327 26.244 1.00 38.91 93 LEU A CA 1
ATOM 663 C C . LEU A 1 93 ? -14.219 -54.833 27.578 1.00 38.91 93 LEU A C 1
ATOM 665 O O . LEU A 1 93 ? -14.572 -56.006 27.678 1.00 38.91 93 LEU A O 1
ATOM 669 N N . ASP A 1 94 ? -14.361 -53.957 28.576 1.00 36.66 94 ASP A N 1
ATOM 670 C CA . ASP A 1 94 ? -14.998 -54.275 29.860 1.00 36.66 94 ASP A CA 1
ATOM 671 C C . ASP A 1 94 ? -16.546 -54.318 29.751 1.00 36.66 94 ASP A C 1
ATOM 673 O O . ASP A 1 94 ? -17.206 -54.965 30.564 1.00 36.66 94 ASP A O 1
ATOM 677 N N . SER A 1 95 ? -17.145 -53.689 28.727 1.00 35.16 95 SER A N 1
ATOM 678 C CA . SER A 1 95 ? -18.594 -53.735 28.425 1.00 35.16 95 SER A CA 1
ATOM 679 C C . SER A 1 95 ? -18.985 -54.899 27.498 1.00 35.16 95 SER A C 1
ATOM 681 O O . SER A 1 95 ? -19.661 -54.729 26.485 1.00 35.16 95 SER A O 1
ATOM 683 N N . GLY A 1 96 ? -18.555 -56.113 27.848 1.00 31.22 96 GLY A N 1
ATOM 684 C CA . GLY A 1 96 ? -18.809 -57.312 27.048 1.00 31.22 96 GLY A CA 1
ATOM 685 C C . GLY A 1 96 ? -20.278 -57.754 27.028 1.00 31.22 96 GLY A C 1
ATOM 686 O O . GLY A 1 96 ? -20.746 -58.366 27.987 1.00 31.22 96 GLY A O 1
ATOM 687 N N . ASP A 1 97 ? -20.963 -57.543 25.900 1.00 29.67 97 ASP A N 1
ATOM 688 C CA . ASP A 1 97 ? -22.242 -58.188 25.570 1.00 29.67 97 ASP A CA 1
ATOM 689 C C . ASP A 1 97 ? -22.062 -59.149 24.377 1.00 29.67 97 ASP A C 1
ATOM 691 O O . ASP A 1 97 ? -21.758 -58.745 23.254 1.00 29.67 97 ASP A O 1
ATOM 695 N N . MET A 1 98 ? -22.191 -60.452 24.641 1.00 33.84 98 MET A N 1
ATOM 696 C CA . MET A 1 98 ? -21.935 -61.550 23.699 1.00 33.84 98 MET A CA 1
ATOM 697 C C . MET A 1 98 ? -23.190 -62.426 23.562 1.00 33.84 98 MET A C 1
ATOM 699 O O . MET A 1 98 ? -23.288 -63.505 24.150 1.00 33.84 98 MET A O 1
ATOM 703 N N . GLY A 1 99 ? -24.160 -61.958 22.769 1.00 26.77 99 GLY A N 1
ATOM 704 C CA . GLY A 1 99 ? -25.429 -62.646 22.492 1.00 26.77 99 GLY A CA 1
ATOM 705 C C . GLY A 1 99 ? -25.507 -63.223 21.073 1.00 26.77 99 GLY A C 1
ATOM 706 O O . GLY A 1 99 ? -25.816 -62.511 20.123 1.00 26.77 99 GLY A O 1
ATOM 707 N N . ALA A 1 100 ? -25.238 -64.521 20.907 1.00 31.31 100 ALA A N 1
ATOM 708 C CA . ALA A 1 100 ? -25.157 -65.157 19.586 1.00 31.31 100 ALA A CA 1
ATOM 709 C C . ALA A 1 100 ? -26.523 -65.425 18.911 1.00 31.31 100 ALA A C 1
ATOM 711 O O . ALA A 1 100 ? -27.446 -65.943 19.538 1.00 31.31 100 ALA A O 1
ATOM 712 N N . GLY A 1 101 ? -26.601 -65.212 17.590 1.00 24.16 101 GLY A N 1
ATOM 713 C CA . GLY A 1 101 ? -27.734 -65.609 16.740 1.00 24.16 101 GLY A CA 1
ATOM 714 C C . GLY A 1 101 ? -27.297 -65.888 15.295 1.00 24.16 101 GLY A C 1
ATOM 715 O O . GLY A 1 101 ? -26.713 -65.029 14.645 1.00 24.16 101 GLY A O 1
ATOM 716 N N . ARG A 1 102 ? -27.540 -67.105 14.790 1.00 31.16 102 ARG A N 1
ATOM 717 C CA . ARG A 1 102 ? -27.196 -67.527 13.413 1.00 31.16 102 ARG A CA 1
ATOM 718 C C . ARG A 1 102 ? -28.305 -67.133 12.427 1.00 31.16 102 ARG A C 1
ATOM 720 O O . ARG A 1 102 ? -29.462 -67.306 12.792 1.00 31.16 102 ARG A O 1
ATOM 727 N N . HIS A 1 103 ? -27.970 -66.793 11.174 1.00 26.02 103 HIS A N 1
ATOM 728 C CA . HIS A 1 103 ? -28.283 -67.624 9.985 1.00 26.02 103 HIS A CA 1
ATOM 729 C C . HIS A 1 103 ? -27.899 -66.977 8.629 1.00 26.02 103 HIS A C 1
ATOM 731 O O . HIS A 1 103 ? -28.097 -65.787 8.440 1.00 26.02 103 HIS A O 1
ATOM 737 N N . ALA A 1 104 ? -27.464 -67.838 7.693 1.00 27.22 104 ALA A N 1
ATOM 738 C CA . ALA A 1 104 ? -27.549 -67.746 6.221 1.00 27.22 104 ALA A CA 1
ATOM 739 C C . ALA A 1 104 ? -26.850 -66.596 5.444 1.00 27.22 104 ALA A C 1
ATOM 741 O O . ALA A 1 104 ? -27.355 -65.487 5.333 1.00 27.22 104 ALA A O 1
ATOM 742 N N . ASP A 1 105 ? -25.735 -66.966 4.804 1.00 25.98 105 ASP A N 1
ATOM 743 C CA . ASP A 1 105 ? -25.436 -66.854 3.363 1.00 25.98 105 ASP A CA 1
ATOM 744 C C . ASP A 1 105 ? -25.863 -65.597 2.562 1.00 25.98 105 ASP A C 1
ATOM 746 O O . ASP A 1 105 ? -27.018 -65.477 2.158 1.00 25.98 105 ASP A O 1
ATOM 750 N N . SER A 1 106 ? -24.874 -64.808 2.107 1.00 28.55 106 SER A N 1
ATOM 751 C CA . SER A 1 106 ? -24.508 -64.798 0.670 1.00 28.55 106 SER A CA 1
ATOM 752 C C . SER A 1 106 ? -23.194 -64.045 0.368 1.00 28.55 106 SER A C 1
ATOM 754 O O . SER A 1 106 ? -23.140 -62.818 0.448 1.00 28.55 106 SER A O 1
ATOM 756 N N . ASP A 1 107 ? -22.170 -64.779 -0.076 1.00 31.56 107 ASP A N 1
ATOM 757 C CA . ASP A 1 107 ? -21.055 -64.270 -0.899 1.00 31.56 107 ASP A CA 1
ATOM 758 C C . ASP A 1 107 ? -21.561 -63.787 -2.281 1.00 31.56 107 ASP A C 1
ATOM 760 O O . ASP A 1 107 ? -22.597 -64.255 -2.751 1.00 31.56 107 ASP A O 1
ATOM 764 N N . ALA A 1 108 ? -20.874 -62.937 -3.056 1.00 31.67 108 ALA A N 1
ATOM 765 C CA . ALA A 1 108 ? -19.765 -62.008 -2.789 1.00 31.67 108 ALA A CA 1
ATOM 766 C C . ALA A 1 108 ? -19.727 -60.955 -3.927 1.00 31.67 108 ALA A C 1
ATOM 768 O O . ALA A 1 108 ? -20.170 -61.239 -5.042 1.00 31.67 108 ALA A O 1
ATOM 769 N N . GLY A 1 109 ? -19.210 -59.745 -3.661 1.00 26.20 109 GLY A N 1
ATOM 770 C CA . GLY A 1 109 ? -19.481 -58.557 -4.498 1.00 26.20 109 GLY A CA 1
ATOM 771 C C . GLY A 1 109 ? -18.300 -57.669 -4.917 1.00 26.20 109 GLY A C 1
ATOM 772 O O . GLY A 1 109 ? -18.546 -56.618 -5.498 1.00 26.20 109 GLY A O 1
ATOM 773 N N . GLY A 1 110 ? -17.048 -58.073 -4.673 1.00 27.27 110 GLY A N 1
ATOM 774 C CA . GLY A 1 110 ? -15.855 -57.392 -5.201 1.00 27.27 110 GLY A CA 1
ATOM 775 C C . GLY A 1 110 ? -15.303 -56.248 -4.343 1.00 27.27 110 GLY A C 1
ATOM 776 O O . GLY A 1 110 ? -15.589 -55.079 -4.593 1.00 27.27 110 GLY A O 1
ATOM 777 N N . ASP A 1 111 ? -14.413 -56.584 -3.407 1.00 31.56 111 ASP A N 1
ATOM 778 C CA . ASP A 1 111 ? -13.597 -55.604 -2.684 1.00 31.56 111 ASP A CA 1
ATOM 779 C C . ASP A 1 111 ? -12.577 -54.930 -3.617 1.00 31.56 111 ASP A C 1
ATOM 781 O O . ASP A 1 111 ? -11.484 -55.444 -3.877 1.00 31.56 111 ASP A O 1
ATOM 785 N N . GLY A 1 112 ? -12.909 -53.729 -4.090 1.00 33.75 112 GLY A N 1
ATOM 786 C CA . GLY A 1 112 ? -11.883 -52.713 -4.313 1.00 33.75 112 GLY A CA 1
ATOM 787 C C . GLY A 1 112 ? -11.333 -52.235 -2.960 1.00 33.75 112 GLY A C 1
ATOM 788 O O . GLY A 1 112 ? -12.055 -52.297 -1.963 1.00 33.75 112 GLY A O 1
ATOM 789 N N . PRO A 1 113 ? -10.082 -51.745 -2.876 1.00 37.53 113 PRO A N 1
ATOM 790 C CA . PRO A 1 113 ? -9.584 -51.158 -1.637 1.00 37.53 113 PRO A CA 1
ATOM 791 C C . PRO A 1 113 ? -10.470 -49.965 -1.253 1.00 37.53 113 PRO A C 1
ATOM 793 O O . PRO A 1 113 ? -10.554 -48.988 -1.999 1.00 37.53 113 PRO A O 1
ATOM 796 N N . GLY A 1 114 ? -11.148 -50.066 -0.106 1.00 40.59 114 GLY A N 1
ATOM 797 C CA . GLY A 1 114 ? -12.003 -48.997 0.409 1.00 40.59 114 GLY A CA 1
ATOM 798 C C . GLY A 1 114 ? -11.231 -47.682 0.592 1.00 40.59 114 GLY A C 1
ATOM 799 O O . GLY A 1 114 ? -10.007 -47.716 0.766 1.00 40.59 114 GLY A O 1
ATOM 800 N N . PRO A 1 115 ? -11.916 -46.522 0.549 1.00 50.38 115 PRO A N 1
ATOM 801 C CA . PRO A 1 115 ? -11.266 -45.218 0.644 1.00 50.38 115 PRO A CA 1
ATOM 802 C C . PRO A 1 115 ? -10.393 -45.140 1.900 1.00 50.38 115 PRO A C 1
ATOM 804 O O . PRO A 1 115 ? -10.834 -45.466 3.004 1.00 50.38 115 PRO A O 1
ATOM 807 N N . ALA A 1 116 ? -9.133 -44.740 1.718 1.00 56.25 116 ALA A N 1
ATOM 808 C CA . ALA A 1 116 ? -8.154 -44.695 2.795 1.00 56.25 116 ALA A CA 1
ATOM 809 C C . ALA A 1 116 ? -8.607 -43.689 3.863 1.00 56.25 116 ALA A C 1
ATOM 811 O O . ALA A 1 116 ? -8.651 -42.488 3.600 1.00 56.25 116 ALA A O 1
ATOM 812 N N . ALA A 1 117 ? -8.953 -44.198 5.050 1.00 64.56 117 ALA A N 1
ATOM 813 C CA . ALA A 1 117 ? -9.610 -43.422 6.096 1.00 64.56 117 ALA A CA 1
ATOM 814 C C . ALA A 1 117 ? -8.862 -42.118 6.416 1.00 64.56 117 ALA A C 1
ATOM 816 O O . ALA A 1 117 ? -7.648 -42.121 6.649 1.00 64.56 117 ALA A O 1
ATOM 817 N N . ALA A 1 118 ? -9.607 -41.012 6.443 1.00 71.81 118 ALA A N 1
ATOM 818 C CA . ALA A 1 118 ? -9.074 -39.692 6.729 1.00 71.81 118 ALA A CA 1
ATOM 819 C C . ALA A 1 118 ? -8.318 -39.663 8.069 1.00 71.81 118 ALA A C 1
ATOM 821 O O . ALA A 1 118 ? -8.827 -40.075 9.113 1.00 71.81 118 ALA A O 1
ATOM 822 N N . ARG A 1 119 ? -7.085 -39.152 8.042 1.00 82.44 119 ARG A N 1
ATOM 823 C CA . ARG A 1 119 ? -6.230 -39.018 9.230 1.00 82.44 119 ARG A CA 1
ATOM 824 C C . ARG A 1 119 ? -6.387 -37.621 9.820 1.00 82.44 119 ARG A C 1
ATOM 826 O O . ARG A 1 119 ? -6.450 -36.650 9.071 1.00 82.44 119 ARG A O 1
ATOM 833 N N . ALA A 1 120 ? -6.390 -37.488 11.144 1.00 72.62 120 ALA A N 1
ATOM 834 C CA . ALA A 1 120 ? -6.371 -36.172 11.784 1.00 72.62 120 ALA A CA 1
ATOM 835 C C . ALA A 1 120 ? -5.103 -35.386 11.389 1.00 72.62 120 ALA A C 1
ATOM 837 O O . ALA A 1 120 ? -4.000 -35.937 11.388 1.00 72.62 120 ALA A O 1
ATOM 838 N N . TRP A 1 121 ? -5.245 -34.100 11.055 1.00 73.19 121 TRP A N 1
ATOM 839 C CA . TRP A 1 121 ? -4.104 -33.215 10.809 1.00 73.19 121 TRP A CA 1
ATOM 840 C C . TRP A 1 121 ? -3.420 -32.847 12.130 1.00 73.19 121 TRP A C 1
ATOM 842 O O . TRP A 1 121 ? -4.056 -32.304 13.030 1.00 73.19 121 TRP A O 1
ATOM 852 N N . THR A 1 122 ? -2.115 -33.106 12.232 1.00 65.31 122 THR A N 1
ATOM 853 C CA . THR A 1 122 ? -1.301 -32.825 13.432 1.00 65.31 122 THR A CA 1
ATOM 854 C C . THR A 1 122 ? -0.269 -31.710 13.221 1.00 65.31 122 THR A C 1
ATOM 856 O O . THR A 1 122 ? 0.668 -31.585 14.008 1.00 65.31 122 THR A O 1
ATOM 859 N N . GLY A 1 123 ? -0.379 -30.946 12.129 1.00 59.41 123 GLY A N 1
ATOM 860 C CA . GLY A 1 123 ? 0.479 -29.792 11.843 1.00 59.41 123 GLY A CA 1
ATOM 861 C C . GLY A 1 123 ? -0.127 -28.470 12.325 1.00 59.41 123 GLY A C 1
ATOM 862 O O . GLY A 1 123 ? -1.203 -28.445 12.921 1.00 59.41 123 GLY A O 1
ATOM 863 N N . ALA A 1 124 ? 0.546 -27.353 12.036 1.00 49.69 124 ALA A N 1
ATOM 864 C CA . ALA A 1 124 ? 0.055 -26.016 12.374 1.00 49.69 124 ALA A CA 1
ATOM 865 C C . ALA A 1 124 ? -1.265 -25.658 11.650 1.00 49.69 124 ALA A C 1
ATOM 867 O O . ALA A 1 124 ? -1.639 -26.277 10.647 1.00 49.69 124 ALA A O 1
ATOM 868 N N . GLY A 1 125 ? -1.986 -24.661 12.166 1.00 47.75 125 GLY A N 1
ATOM 869 C CA . GLY A 1 125 ? -3.306 -24.255 11.687 1.00 47.75 125 GLY A CA 1
ATOM 870 C C . GLY A 1 125 ? -4.324 -24.049 12.811 1.00 47.75 125 GLY A C 1
ATOM 871 O O . GLY A 1 125 ? -4.447 -24.860 13.727 1.00 47.75 125 GLY A O 1
ATOM 872 N N . SER A 1 126 ? -5.107 -22.978 12.700 1.00 42.94 126 SER A N 1
ATOM 873 C CA . SER A 1 126 ? -6.167 -22.604 13.648 1.00 42.94 126 SER A CA 1
ATOM 874 C C . SER A 1 126 ? -7.512 -23.328 13.462 1.00 42.94 126 SER A C 1
ATOM 876 O O . SER A 1 126 ? -8.336 -23.299 14.374 1.00 42.94 126 SER A O 1
ATOM 878 N N . ARG A 1 127 ? -7.750 -23.987 12.316 1.00 58.66 127 ARG A N 1
ATOM 879 C CA . ARG A 1 127 ? -8.952 -24.808 12.056 1.00 58.66 127 ARG A CA 1
ATOM 880 C C . ARG A 1 127 ? -8.630 -26.310 12.083 1.00 58.66 127 ARG A C 1
ATOM 882 O O . ARG A 1 127 ? -7.588 -26.691 11.540 1.00 58.66 127 ARG A O 1
ATOM 889 N N . PRO A 1 128 ? -9.538 -27.163 12.603 1.00 62.19 128 PRO A N 1
ATOM 890 C CA . PRO A 1 128 ? -9.487 -28.605 12.385 1.00 62.19 128 PRO A CA 1
ATOM 891 C C . PRO A 1 128 ? -9.387 -28.943 10.894 1.00 62.19 128 PRO A C 1
ATOM 893 O O . PRO A 1 128 ? -10.045 -28.325 10.053 1.00 62.19 128 PRO A O 1
ATOM 896 N N . ALA A 1 129 ? -8.552 -29.926 10.580 1.00 74.75 129 ALA A N 1
ATOM 897 C CA . ALA A 1 129 ? -8.302 -30.395 9.226 1.00 74.75 129 ALA A CA 1
ATOM 898 C C . ALA A 1 129 ? -8.011 -31.902 9.238 1.00 74.75 129 ALA A C 1
ATOM 900 O O . ALA A 1 129 ? -7.712 -32.486 10.285 1.00 74.75 129 ALA A O 1
ATOM 901 N N . ALA A 1 130 ? -8.058 -32.519 8.064 1.00 81.50 130 ALA A N 1
ATOM 902 C CA . ALA A 1 130 ? -7.698 -33.916 7.864 1.00 81.50 130 ALA A CA 1
ATOM 903 C C . ALA A 1 130 ? -6.665 -34.072 6.742 1.00 81.50 130 ALA A C 1
ATOM 905 O O . ALA A 1 130 ? -6.571 -33.225 5.855 1.00 81.50 130 ALA A O 1
ATOM 906 N N . LEU A 1 131 ? -5.913 -35.171 6.775 1.00 84.62 131 LEU A N 1
ATOM 907 C CA . LEU A 1 131 ? -5.120 -35.669 5.657 1.00 84.62 131 LEU A CA 1
ATOM 908 C C . LEU A 1 131 ? -5.883 -36.799 4.966 1.00 84.62 131 LEU A C 1
ATOM 910 O O . LEU A 1 131 ? -6.107 -37.856 5.562 1.00 84.62 131 LEU A O 1
ATOM 914 N N . VAL A 1 132 ? -6.240 -36.569 3.705 1.00 84.62 132 VAL A N 1
ATOM 915 C CA . VAL A 1 132 ? -6.884 -37.546 2.816 1.00 84.62 132 VAL A CA 1
ATOM 916 C C . VAL A 1 132 ? -5.924 -37.863 1.672 1.00 84.62 132 VAL A C 1
ATOM 918 O O . VAL A 1 132 ? -5.283 -36.958 1.135 1.00 84.62 132 VAL A O 1
ATOM 921 N N . CYS A 1 133 ? -5.810 -39.138 1.296 1.00 84.19 133 CYS A N 1
ATOM 922 C CA . CYS A 1 133 ? -5.036 -39.532 0.122 1.00 84.19 133 CYS A CA 1
ATOM 923 C C . CYS A 1 133 ? -5.935 -39.480 -1.120 1.00 84.19 133 CYS A C 1
ATOM 925 O O . CYS A 1 133 ? -6.908 -40.226 -1.210 1.00 84.19 133 CYS A O 1
ATOM 927 N N . LEU A 1 134 ? -5.607 -38.607 -2.073 1.00 77.69 134 LEU A N 1
ATOM 928 C CA . LEU A 1 134 ? -6.328 -38.427 -3.333 1.00 77.69 134 LEU A CA 1
ATOM 929 C C . LEU A 1 134 ? -5.323 -38.472 -4.483 1.00 77.69 134 LEU A C 1
ATOM 931 O O . LEU A 1 134 ? -4.282 -37.813 -4.425 1.00 77.69 134 LEU A O 1
ATOM 935 N N . ASP A 1 135 ? -5.637 -39.228 -5.533 1.00 80.12 135 ASP A N 1
ATOM 936 C CA . ASP A 1 135 ? -4.810 -39.353 -6.745 1.00 80.12 135 ASP A CA 1
ATOM 937 C C . ASP A 1 135 ? -3.357 -39.811 -6.469 1.00 80.12 135 ASP A C 1
ATOM 939 O O . ASP A 1 135 ? -2.432 -39.511 -7.221 1.00 80.12 135 ASP A O 1
ATOM 943 N N . GLY A 1 136 ? -3.143 -40.537 -5.362 1.00 81.19 136 GLY A N 1
ATOM 944 C CA . GLY A 1 136 ? -1.824 -40.998 -4.910 1.00 81.19 136 GLY A CA 1
ATOM 945 C C . GLY A 1 136 ? -0.985 -39.954 -4.158 1.00 81.19 136 GLY A C 1
ATOM 946 O O . GLY A 1 136 ? 0.179 -40.220 -3.865 1.00 81.19 136 GLY A O 1
ATOM 947 N N . ALA A 1 137 ? -1.550 -38.790 -3.826 1.00 84.12 137 ALA A N 1
ATOM 948 C CA . ALA A 1 137 ? -0.913 -37.747 -3.020 1.00 84.12 137 ALA A CA 1
ATOM 949 C C . ALA A 1 137 ? -1.712 -37.457 -1.739 1.00 84.12 137 ALA A C 1
ATOM 951 O O . ALA A 1 137 ? -2.924 -37.654 -1.696 1.00 84.12 137 ALA A O 1
ATOM 952 N N . ASP A 1 138 ? -1.045 -36.954 -0.700 1.00 87.38 138 ASP A N 1
ATOM 953 C CA . ASP A 1 138 ? -1.713 -36.460 0.508 1.00 87.38 138 ASP A CA 1
ATOM 954 C C . ASP A 1 138 ? -2.232 -35.027 0.310 1.00 87.38 138 ASP A C 1
ATOM 956 O O . ASP A 1 138 ? -1.534 -34.158 -0.222 1.00 87.38 138 ASP A O 1
ATOM 960 N N . TRP A 1 139 ? -3.452 -34.768 0.782 1.00 87.38 139 TRP A N 1
ATOM 961 C CA . TRP A 1 139 ? -4.113 -33.463 0.746 1.00 87.38 139 TRP A CA 1
ATOM 962 C C . TRP A 1 139 ? -4.593 -33.073 2.143 1.00 87.38 139 TRP A C 1
ATOM 964 O O . TRP A 1 139 ? -5.264 -33.856 2.815 1.00 87.38 139 TRP A O 1
ATOM 974 N N . ARG A 1 140 ? -4.280 -31.843 2.562 1.00 87.00 140 ARG A N 1
ATOM 975 C CA . ARG A 1 140 ? -4.846 -31.202 3.752 1.00 87.00 140 ARG A CA 1
ATOM 976 C C . ARG A 1 140 ? -6.221 -30.646 3.385 1.00 87.00 140 ARG A C 1
ATOM 978 O O . ARG A 1 140 ? -6.326 -29.707 2.599 1.00 87.00 140 ARG A O 1
ATOM 985 N N . VAL A 1 141 ? -7.265 -31.218 3.971 1.00 85.06 141 VAL A N 1
ATOM 986 C CA . VAL A 1 141 ? -8.663 -30.822 3.768 1.00 85.06 141 VAL A CA 1
ATOM 987 C C . VAL A 1 141 ? -9.151 -30.048 4.990 1.00 85.06 141 VAL A C 1
ATOM 989 O O . VAL A 1 141 ? -9.020 -30.541 6.111 1.00 85.06 141 VAL A O 1
ATOM 992 N N . LYS A 1 142 ? -9.733 -28.858 4.792 1.00 82.56 142 LYS A N 1
ATOM 993 C CA . LYS A 1 142 ? -10.394 -28.068 5.850 1.00 82.56 142 LYS A CA 1
ATOM 994 C C . LYS A 1 142 ? -11.816 -27.680 5.451 1.00 82.56 142 LYS A C 1
ATOM 996 O O . LYS A 1 142 ? -12.109 -27.456 4.277 1.00 82.56 142 LYS A O 1
ATOM 1001 N N . GLU A 1 143 ? -12.695 -27.560 6.440 1.00 76.50 143 GLU A N 1
ATOM 1002 C CA . GLU A 1 143 ? -14.047 -27.050 6.221 1.00 76.50 143 GLU A CA 1
ATOM 1003 C C . GLU A 1 143 ? -14.078 -25.512 6.252 1.00 76.50 143 GLU A C 1
ATOM 1005 O O . GLU A 1 143 ? -13.573 -24.855 7.172 1.00 76.50 143 GLU A O 1
ATOM 1010 N N . THR A 1 144 ? -14.693 -24.929 5.223 1.00 74.00 144 THR A N 1
ATOM 1011 C CA . THR A 1 144 ? -14.920 -23.482 5.098 1.00 74.00 144 THR A CA 1
ATOM 1012 C C . THR A 1 144 ? -16.247 -23.032 5.708 1.00 74.00 144 THR A C 1
ATOM 1014 O O . THR A 1 144 ? -16.340 -21.878 6.120 1.00 74.00 144 THR A O 1
ATOM 1017 N N . GLY A 1 145 ? -17.229 -23.937 5.810 1.00 69.81 145 GLY A N 1
ATOM 1018 C CA . GLY A 1 145 ? -18.605 -23.691 6.273 1.00 69.81 145 GLY A CA 1
ATOM 1019 C C . GLY A 1 145 ? -19.630 -23.535 5.139 1.00 69.81 145 GLY A C 1
ATOM 1020 O O . GLY A 1 145 ? -20.828 -23.603 5.383 1.00 69.81 145 GLY A O 1
ATOM 1021 N N . ASP A 1 146 ? -19.164 -23.356 3.901 1.00 80.25 146 ASP A N 1
ATOM 1022 C CA . ASP A 1 146 ? -19.967 -23.319 2.673 1.00 80.25 146 ASP A CA 1
ATOM 1023 C C . ASP A 1 146 ? -19.079 -23.641 1.448 1.00 80.25 146 ASP A C 1
ATOM 1025 O O . ASP A 1 146 ? -17.863 -23.413 1.465 1.00 80.25 146 ASP A O 1
ATOM 1029 N N . THR A 1 147 ? -19.699 -24.171 0.387 1.00 82.69 147 THR A N 1
ATOM 1030 C CA . THR A 1 147 ? -19.032 -24.605 -0.856 1.00 82.69 147 THR A CA 1
ATOM 1031 C C . THR A 1 147 ? -18.470 -23.429 -1.660 1.00 82.69 147 THR A C 1
ATOM 1033 O O . THR A 1 147 ? -17.335 -23.501 -2.136 1.00 82.69 147 THR A O 1
ATOM 1036 N N . GLY A 1 148 ? -19.210 -22.321 -1.757 1.00 87.69 148 GLY A N 1
ATOM 1037 C CA . GLY A 1 148 ? -18.756 -21.095 -2.412 1.00 87.69 148 GLY A CA 1
ATOM 1038 C C . GLY A 1 148 ? -17.510 -20.512 -1.750 1.00 87.69 148 GLY A C 1
ATOM 1039 O O . GLY A 1 148 ? -16.563 -20.140 -2.434 1.00 87.69 148 GLY A O 1
ATOM 1040 N N . LEU A 1 149 ? -17.427 -20.545 -0.419 1.00 88.19 149 LEU A N 1
ATOM 1041 C CA . LEU A 1 149 ? -16.219 -20.130 0.309 1.00 88.19 149 LEU A CA 1
ATOM 1042 C C . LEU A 1 149 ? -14.992 -21.000 -0.026 1.00 88.19 149 LEU A C 1
ATOM 1044 O O . LEU A 1 149 ? -13.898 -20.466 -0.200 1.00 88.19 149 LEU A O 1
ATOM 1048 N N . SER A 1 150 ? -15.165 -22.323 -0.160 1.00 88.38 150 SER A N 1
ATOM 1049 C CA . SER A 1 150 ? -14.093 -23.227 -0.623 1.00 88.38 150 SER A CA 1
ATOM 1050 C C . SER A 1 150 ? -13.659 -22.907 -2.056 1.00 88.38 150 SER A C 1
ATOM 1052 O O . SER A 1 150 ? -12.464 -22.912 -2.358 1.00 88.38 150 SER A O 1
ATOM 1054 N N . ALA A 1 151 ? -14.617 -22.589 -2.927 1.00 90.19 151 ALA A N 1
ATOM 1055 C CA . ALA A 1 151 ? -14.384 -22.207 -4.316 1.00 90.19 151 ALA A CA 1
ATOM 1056 C C . ALA A 1 151 ? -13.643 -20.862 -4.437 1.00 90.19 151 ALA A C 1
ATOM 1058 O O . ALA A 1 151 ? -12.666 -20.754 -5.184 1.00 90.19 151 ALA A O 1
ATOM 1059 N N . MET A 1 152 ? -14.031 -19.864 -3.637 1.00 92.31 152 MET A N 1
ATOM 1060 C CA . MET A 1 152 ? -13.322 -18.588 -3.514 1.00 92.31 152 MET A CA 1
ATOM 1061 C C . MET A 1 152 ? -11.885 -18.788 -3.021 1.00 92.31 152 MET A C 1
ATOM 1063 O O . MET A 1 152 ? -10.960 -18.269 -3.645 1.00 92.31 152 MET A O 1
ATOM 1067 N N . GLU A 1 153 ? -11.667 -19.559 -1.949 1.00 91.94 153 GLU A N 1
ATOM 1068 C CA . GLU A 1 153 ? -10.320 -19.780 -1.406 1.00 91.94 153 GLU A CA 1
ATOM 1069 C C . GLU A 1 153 ? -9.407 -20.511 -2.410 1.00 91.94 153 GLU A C 1
ATOM 1071 O O . GLU A 1 153 ? -8.272 -20.085 -2.646 1.00 91.94 153 GLU A O 1
ATOM 1076 N N . ALA A 1 154 ? -9.910 -21.559 -3.073 1.00 91.88 154 ALA A N 1
ATOM 1077 C CA . ALA A 1 154 ? -9.170 -22.269 -4.119 1.00 91.88 154 ALA A CA 1
ATOM 1078 C C . ALA A 1 154 ? -8.837 -21.360 -5.316 1.00 91.88 154 ALA A C 1
ATOM 1080 O O . ALA A 1 154 ? -7.712 -21.394 -5.820 1.00 91.88 154 ALA A O 1
ATOM 1081 N N . SER A 1 155 ? -9.774 -20.501 -5.729 1.00 93.50 155 SER A N 1
ATOM 1082 C CA . SER A 1 155 ? -9.553 -19.514 -6.794 1.00 93.50 155 SER A CA 1
ATOM 1083 C C . SER A 1 155 ? -8.481 -18.489 -6.410 1.00 93.50 155 SER A C 1
ATOM 1085 O O . SER A 1 155 ? -7.604 -18.184 -7.213 1.00 93.50 155 SER A O 1
ATOM 1087 N N . LEU A 1 156 ? -8.491 -17.990 -5.170 1.00 94.56 156 LEU A N 1
ATOM 1088 C CA . LEU A 1 156 ? -7.511 -17.012 -4.680 1.00 94.56 156 LEU A CA 1
ATOM 1089 C C . LEU A 1 156 ? -6.095 -17.600 -4.584 1.00 94.56 156 LEU A C 1
ATOM 1091 O O . LEU A 1 156 ? -5.135 -16.905 -4.916 1.00 94.56 156 LEU A O 1
ATOM 1095 N N . SER A 1 157 ? -5.965 -18.881 -4.221 1.00 93.62 157 SER A N 1
ATOM 1096 C CA . SER A 1 157 ? -4.688 -19.608 -4.290 1.00 93.62 157 SER A CA 1
ATOM 1097 C C . SER A 1 157 ? -4.163 -19.705 -5.733 1.00 93.62 157 SER A C 1
ATOM 1099 O O . SER A 1 157 ? -2.997 -19.417 -6.001 1.00 93.62 157 SER A O 1
ATOM 1101 N N . ARG A 1 158 ? -5.030 -20.000 -6.711 1.00 93.94 158 ARG A N 1
ATOM 1102 C CA . ARG A 1 158 ? -4.648 -20.037 -8.137 1.00 93.94 158 ARG A CA 1
ATOM 1103 C C . ARG A 1 158 ? -4.270 -18.654 -8.677 1.00 93.94 158 ARG A C 1
ATOM 1105 O O . ARG A 1 158 ? -3.281 -18.525 -9.393 1.00 93.94 158 ARG A O 1
ATOM 1112 N N . VAL A 1 159 ? -4.979 -17.592 -8.282 1.00 95.62 159 VAL A N 1
ATOM 1113 C CA . VAL A 1 159 ? -4.592 -16.209 -8.626 1.00 95.62 159 VAL A CA 1
ATOM 1114 C C . VAL A 1 159 ? -3.234 -15.840 -8.004 1.00 95.62 159 VAL A C 1
ATOM 1116 O O . VAL A 1 159 ? -2.448 -15.153 -8.654 1.00 95.62 159 VAL A O 1
ATOM 1119 N N . PHE A 1 160 ? -2.896 -16.339 -6.806 1.00 96.25 160 PHE A N 1
ATOM 1120 C CA . PHE A 1 160 ? -1.550 -16.185 -6.234 1.00 96.25 160 PHE A CA 1
ATOM 1121 C C . PHE A 1 160 ? -0.473 -16.844 -7.108 1.00 96.25 160 PHE A C 1
ATOM 1123 O O . PHE A 1 160 ? 0.550 -16.215 -7.391 1.00 96.25 160 PHE A O 1
ATOM 1130 N N . GLN A 1 161 ? -0.711 -18.073 -7.581 1.00 94.19 161 GLN A N 1
ATOM 1131 C CA . GLN A 1 161 ? 0.231 -18.827 -8.421 1.00 94.19 161 GLN A CA 1
ATOM 1132 C C . GLN A 1 161 ? 0.593 -18.092 -9.728 1.00 94.19 161 GLN A C 1
ATOM 1134 O O . GLN A 1 161 ? 1.719 -18.233 -10.204 1.00 94.19 161 GLN A O 1
ATOM 1139 N N . LEU A 1 162 ? -0.275 -17.211 -10.252 1.00 95.75 162 LEU A N 1
ATOM 1140 C CA . LEU A 1 162 ? 0.036 -16.349 -11.408 1.00 95.75 162 LEU A CA 1
ATOM 1141 C C . LEU A 1 162 ? 1.271 -15.452 -11.199 1.00 95.75 162 LEU A C 1
ATOM 1143 O O . LEU A 1 162 ? 1.902 -15.045 -12.171 1.00 95.75 162 LEU A O 1
ATOM 1147 N N . THR A 1 163 ? 1.648 -15.150 -9.951 1.00 96.75 163 THR A N 1
ATOM 1148 C CA . THR A 1 163 ? 2.873 -14.389 -9.635 1.00 96.75 163 THR A CA 1
ATOM 1149 C C . THR A 1 163 ? 4.166 -15.192 -9.826 1.00 96.75 163 THR A C 1
ATOM 1151 O O . THR A 1 163 ? 5.257 -14.617 -9.766 1.00 96.75 163 THR A O 1
ATOM 1154 N N . GLY A 1 164 ? 4.080 -16.513 -10.022 1.00 94.56 164 GLY A N 1
ATOM 1155 C CA . GLY A 1 164 ? 5.229 -17.420 -10.011 1.00 94.56 164 GLY A CA 1
ATOM 1156 C C . GLY A 1 164 ? 5.888 -17.565 -8.632 1.00 94.56 164 GLY A C 1
ATOM 1157 O O . GLY A 1 164 ? 7.076 -17.879 -8.556 1.00 94.56 164 GLY A O 1
ATOM 1158 N N . LEU A 1 165 ? 5.163 -17.259 -7.551 1.00 95.38 165 LEU A N 1
ATOM 1159 C CA . LEU A 1 165 ? 5.546 -17.567 -6.170 1.00 95.38 165 LEU A CA 1
ATOM 1160 C C . LEU A 1 165 ? 4.886 -18.883 -5.735 1.00 95.38 165 LEU A C 1
ATOM 1162 O O . LEU A 1 165 ? 3.813 -19.234 -6.227 1.00 95.38 165 LEU A O 1
ATOM 1166 N N . ALA A 1 166 ? 5.508 -19.619 -4.812 1.00 92.19 166 ALA A N 1
ATOM 1167 C CA . ALA A 1 166 ? 4.995 -20.933 -4.435 1.00 92.19 166 ALA A CA 1
ATOM 1168 C C . ALA A 1 166 ? 3.751 -20.840 -3.533 1.00 92.19 166 ALA A C 1
ATOM 1170 O O . ALA A 1 166 ? 3.736 -20.142 -2.514 1.00 92.19 166 ALA A O 1
ATOM 1171 N N . ALA A 1 167 ? 2.740 -21.624 -3.895 1.00 91.88 167 ALA A N 1
ATOM 1172 C CA . ALA A 1 167 ? 1.570 -21.970 -3.099 1.00 91.88 167 ALA A CA 1
ATOM 1173 C C . ALA A 1 167 ? 1.185 -23.425 -3.434 1.00 91.88 167 ALA A C 1
ATOM 1175 O O . ALA A 1 167 ? 1.409 -23.845 -4.577 1.00 91.88 167 ALA A O 1
ATOM 1176 N N . PRO A 1 168 ? 0.644 -24.205 -2.480 1.00 88.25 168 PRO A N 1
ATOM 1177 C CA . PRO A 1 168 ? 0.271 -25.596 -2.716 1.00 88.25 168 PRO A CA 1
ATOM 1178 C C . PRO A 1 168 ? -0.883 -25.695 -3.721 1.00 88.25 168 PRO A C 1
ATOM 1180 O O . PRO A 1 168 ? -1.764 -24.833 -3.746 1.00 88.25 168 PRO A O 1
ATOM 1183 N N . ASP A 1 169 ? -0.908 -26.776 -4.507 1.00 88.12 169 ASP A N 1
ATOM 1184 C CA . ASP A 1 169 ? -2.012 -27.065 -5.430 1.00 88.12 169 ASP A CA 1
ATOM 1185 C C . ASP A 1 169 ? -3.342 -27.046 -4.664 1.00 88.12 169 ASP A C 1
ATOM 1187 O O . ASP A 1 169 ? -3.481 -27.740 -3.655 1.00 88.12 169 ASP A O 1
ATOM 1191 N N . ALA A 1 170 ? -4.309 -26.249 -5.127 1.00 88.75 170 ALA A N 1
ATOM 1192 C CA . ALA A 1 170 ? -5.572 -26.019 -4.429 1.00 88.75 170 ALA A CA 1
ATOM 1193 C C . ALA A 1 170 ? -6.785 -26.369 -5.303 1.00 88.75 170 ALA A C 1
ATOM 1195 O O . ALA A 1 170 ? -6.894 -25.959 -6.468 1.00 88.75 170 ALA A O 1
ATOM 1196 N N . ARG A 1 171 ? -7.731 -27.112 -4.723 1.00 87.00 171 ARG A N 1
ATOM 1197 C CA . ARG A 1 171 ? -9.006 -27.471 -5.355 1.00 87.00 171 ARG A CA 1
ATOM 1198 C C . ARG A 1 171 ? -10.140 -27.533 -4.339 1.00 87.00 171 ARG A C 1
ATOM 1200 O O . ARG A 1 171 ? -9.921 -27.765 -3.152 1.00 87.00 171 ARG A O 1
ATOM 1207 N N . VAL A 1 172 ? -11.359 -27.366 -4.840 1.00 87.69 172 VAL A N 1
ATOM 1208 C CA . VAL A 1 172 ? -12.560 -27.779 -4.115 1.00 87.69 172 VAL A CA 1
ATOM 1209 C C . VAL A 1 172 ? -12.663 -29.298 -4.217 1.00 87.69 172 VAL A C 1
ATOM 1211 O O . VAL A 1 172 ? -12.494 -29.866 -5.296 1.00 87.69 172 VAL A O 1
ATOM 1214 N N . MET A 1 173 ? -12.904 -29.951 -3.088 1.00 83.38 173 MET A N 1
ATOM 1215 C CA . MET A 1 173 ? -13.112 -31.388 -2.978 1.00 83.38 173 MET A CA 1
ATOM 1216 C C . MET A 1 173 ? -14.593 -31.662 -2.708 1.00 83.38 173 MET A C 1
ATOM 1218 O O . MET A 1 173 ? -15.216 -30.963 -1.906 1.00 83.38 173 MET A O 1
ATOM 1222 N N . ALA A 1 174 ? -15.147 -32.692 -3.348 1.00 71.25 174 ALA A N 1
ATOM 1223 C CA . ALA A 1 174 ? -16.487 -33.185 -3.039 1.00 71.25 174 ALA A CA 1
ATOM 1224 C C . ALA A 1 174 ? -16.599 -33.650 -1.571 1.00 71.25 174 ALA A C 1
ATOM 1226 O O . ALA A 1 174 ? -15.593 -33.850 -0.885 1.00 71.25 174 ALA A O 1
ATOM 1227 N N . ALA A 1 175 ? -17.827 -33.843 -1.087 1.00 63.16 175 ALA A N 1
ATOM 1228 C CA . ALA A 1 175 ? -18.059 -34.427 0.229 1.00 63.16 175 ALA A CA 1
ATOM 1229 C C . ALA A 1 175 ? -17.569 -35.890 0.257 1.00 63.16 175 ALA A C 1
ATOM 1231 O O . ALA A 1 175 ? -18.182 -36.778 -0.332 1.00 63.16 175 ALA A O 1
ATOM 1232 N N . ASP A 1 176 ? -16.436 -36.124 0.920 1.00 65.69 176 ASP A N 1
ATOM 1233 C CA . ASP A 1 176 ? -15.888 -37.458 1.174 1.00 65.69 176 ASP A CA 1
ATOM 1234 C C . ASP A 1 176 ? -16.590 -38.090 2.386 1.00 65.69 176 ASP A C 1
ATOM 1236 O O . ASP A 1 176 ? -16.666 -37.466 3.445 1.00 65.69 176 ASP A O 1
ATOM 1240 N N . ALA A 1 177 ? -17.084 -39.324 2.240 1.00 58.81 177 ALA A N 1
ATOM 1241 C CA . ALA A 1 177 ? -17.819 -40.050 3.279 1.00 58.81 177 ALA A CA 1
ATOM 1242 C C . ALA A 1 177 ? -16.960 -40.452 4.498 1.00 58.81 177 ALA A C 1
ATOM 1244 O O . ALA A 1 177 ? -17.504 -40.828 5.534 1.00 58.81 177 ALA A O 1
ATOM 1245 N N . SER A 1 178 ? -15.629 -40.364 4.401 1.00 64.62 178 SER A N 1
ATOM 1246 C CA . SER A 1 178 ? -14.708 -40.518 5.536 1.00 64.62 178 SER A CA 1
ATOM 1247 C C . SER A 1 178 ? -14.558 -39.244 6.385 1.00 64.62 178 SER A C 1
ATOM 1249 O O . SER A 1 178 ? -13.853 -39.264 7.396 1.00 64.62 178 SER A O 1
ATOM 1251 N N . LEU A 1 179 ? -15.229 -38.144 6.012 1.00 65.56 179 LEU A N 1
ATOM 1252 C CA . LEU A 1 179 ? -15.239 -36.868 6.730 1.00 65.56 179 LEU A CA 1
ATOM 1253 C C . LEU A 1 179 ? -16.674 -36.440 7.097 1.00 65.56 179 LEU A C 1
ATOM 1255 O O . LEU A 1 179 ? -17.555 -36.459 6.239 1.00 65.56 179 LEU A O 1
ATOM 1259 N N . PRO A 1 180 ? -16.934 -35.988 8.339 1.00 59.00 180 PRO A N 1
ATOM 1260 C CA . PRO A 1 180 ? -18.282 -35.621 8.771 1.00 59.00 180 PRO A CA 1
ATOM 1261 C C . PRO A 1 180 ? -18.799 -34.357 8.062 1.00 59.00 180 PRO A C 1
ATOM 1263 O O . PRO A 1 180 ? -18.114 -33.333 8.035 1.00 59.00 180 PRO A O 1
ATOM 1266 N N . GLY A 1 181 ? -20.017 -34.426 7.515 1.00 62.47 181 GLY A N 1
ATOM 1267 C CA . GLY A 1 181 ? -20.728 -33.313 6.868 1.00 62.47 181 GLY A CA 1
ATOM 1268 C C . GLY A 1 181 ? -20.802 -33.405 5.336 1.00 62.47 181 GLY A C 1
ATOM 1269 O O . GLY A 1 181 ? -19.910 -33.951 4.687 1.00 62.47 181 GLY A O 1
ATOM 1270 N N . ASP A 1 182 ? -21.863 -32.828 4.768 1.00 61.38 182 ASP A N 1
ATOM 1271 C CA . ASP A 1 182 ? -22.217 -32.935 3.340 1.00 61.38 182 ASP A CA 1
ATOM 1272 C C . ASP A 1 182 ? -21.648 -31.792 2.468 1.00 61.38 182 ASP A C 1
ATOM 1274 O O . ASP A 1 182 ? -21.953 -31.680 1.279 1.00 61.38 182 ASP A O 1
ATOM 1278 N N . SER A 1 183 ? -20.842 -30.902 3.055 1.00 65.19 183 SER A N 1
ATOM 1279 C CA . SER A 1 183 ? -20.260 -29.731 2.394 1.00 65.19 183 SER A CA 1
ATOM 1280 C C . SER A 1 183 ? -19.101 -30.109 1.456 1.00 65.19 183 SER A C 1
ATOM 1282 O O . SER A 1 183 ? -18.307 -31.010 1.743 1.00 65.19 183 SER A O 1
ATOM 1284 N N . GLN A 1 184 ? -18.953 -29.391 0.334 1.00 72.38 184 GLN A N 1
ATOM 1285 C CA . GLN A 1 184 ? -17.684 -29.406 -0.401 1.00 72.38 184 GLN A CA 1
ATOM 1286 C C . GLN A 1 184 ? -16.628 -28.629 0.396 1.00 72.38 184 GLN A C 1
ATOM 1288 O O . GLN A 1 184 ? -16.940 -27.636 1.059 1.00 72.38 184 GLN A O 1
ATOM 1293 N N . ARG A 1 185 ? -15.376 -29.093 0.346 1.00 82.19 185 ARG A N 1
ATOM 1294 C CA . ARG A 1 185 ? -14.299 -28.649 1.245 1.00 82.19 185 ARG A CA 1
ATOM 1295 C C . ARG A 1 185 ? -13.099 -28.110 0.475 1.00 82.19 185 ARG A C 1
ATOM 1297 O O . ARG A 1 185 ? -12.845 -28.518 -0.658 1.00 82.19 185 ARG A O 1
ATOM 1304 N N . PHE A 1 186 ? -12.318 -27.239 1.107 1.00 87.75 186 PHE A N 1
ATOM 1305 C CA . PHE A 1 186 ? -11.063 -26.756 0.544 1.00 87.75 186 PHE A CA 1
ATOM 1306 C C . PHE A 1 186 ? -9.987 -27.816 0.777 1.00 87.75 186 PHE A C 1
ATOM 1308 O O . PHE A 1 186 ? -9.743 -28.211 1.920 1.00 87.75 186 PHE A O 1
ATOM 1315 N N . ALA A 1 187 ? -9.334 -28.253 -0.298 1.00 88.06 187 ALA A N 1
ATOM 1316 C CA . ALA A 1 187 ? -8.209 -29.173 -0.248 1.00 88.06 187 ALA A CA 1
ATOM 1317 C C . ALA A 1 187 ? -6.963 -28.511 -0.845 1.00 88.06 187 ALA A C 1
ATOM 1319 O O . ALA A 1 187 ? -6.952 -28.144 -2.025 1.00 88.06 187 ALA A O 1
ATOM 1320 N N . SER A 1 188 ? -5.897 -28.413 -0.047 1.00 89.75 188 SER A N 1
ATOM 1321 C CA . SER A 1 188 ? -4.557 -28.066 -0.523 1.00 89.75 188 SER A CA 1
ATOM 1322 C C . SER A 1 188 ? -3.613 -29.260 -0.420 1.00 89.75 188 SER A C 1
ATOM 1324 O O . SER A 1 188 ? -3.651 -30.034 0.539 1.00 89.75 188 SER A O 1
ATOM 1326 N N . ARG A 1 189 ? -2.772 -29.451 -1.435 1.00 88.75 189 ARG A N 1
ATOM 1327 C CA . ARG A 1 189 ? -1.814 -30.559 -1.485 1.00 88.75 189 ARG A CA 1
ATOM 1328 C C . ARG A 1 189 ? -0.776 -30.428 -0.370 1.00 88.75 189 ARG A C 1
ATOM 1330 O O . ARG A 1 189 ? -0.231 -29.348 -0.146 1.00 88.75 189 ARG A O 1
ATOM 1337 N N . TYR A 1 190 ? -0.498 -31.527 0.324 1.00 87.19 190 TYR A N 1
ATOM 1338 C CA . TYR A 1 190 ? 0.476 -31.550 1.410 1.00 87.19 190 TYR A CA 1
ATOM 1339 C C . TYR A 1 190 ? 1.914 -31.591 0.865 1.00 87.19 190 TYR A C 1
ATOM 1341 O O . TYR A 1 190 ? 2.231 -32.379 -0.025 1.00 87.19 190 TYR A O 1
ATOM 1349 N N . GLU A 1 191 ? 2.782 -30.742 1.420 1.00 87.19 191 GLU A N 1
ATOM 1350 C CA . GLU A 1 191 ? 4.221 -30.669 1.140 1.00 87.19 191 GLU A CA 1
ATOM 1351 C C . GLU A 1 191 ? 4.983 -31.150 2.391 1.00 87.19 191 GLU A C 1
ATOM 1353 O O . GLU A 1 191 ? 5.067 -30.400 3.369 1.00 87.19 191 GLU A O 1
ATOM 1358 N N . PRO A 1 192 ? 5.523 -32.384 2.417 1.00 85.38 192 PRO A N 1
ATOM 1359 C CA . PRO A 1 192 ? 6.143 -32.951 3.618 1.00 85.38 192 PRO A CA 1
ATOM 1360 C C . PRO A 1 192 ? 7.386 -32.207 4.122 1.00 85.38 192 PRO A C 1
ATOM 1362 O O . PRO A 1 192 ? 7.737 -32.347 5.293 1.00 85.38 192 PRO A O 1
ATOM 1365 N N . SER A 1 193 ? 8.064 -31.425 3.270 1.00 88.00 193 SER A N 1
ATOM 1366 C CA . SER A 1 193 ? 9.221 -30.617 3.683 1.00 88.00 193 SER A CA 1
ATOM 1367 C C . SER A 1 193 ? 8.853 -29.220 4.200 1.00 88.00 193 SER A C 1
ATOM 1369 O O . SER A 1 193 ? 9.732 -28.511 4.699 1.00 88.00 193 SER A O 1
ATOM 1371 N N . PHE A 1 194 ? 7.578 -28.815 4.110 1.00 89.38 194 PHE A N 1
ATOM 1372 C CA . PHE A 1 194 ? 7.117 -27.500 4.551 1.00 89.38 194 PHE A CA 1
ATOM 1373 C C . PHE A 1 194 ? 7.111 -27.371 6.075 1.00 89.38 194 PHE A C 1
ATOM 1375 O O . PHE A 1 194 ? 6.545 -28.192 6.798 1.00 89.38 194 PHE A O 1
ATOM 1382 N N . LYS A 1 195 ? 7.696 -26.273 6.549 1.00 89.81 195 LYS A N 1
ATOM 1383 C CA . LYS A 1 195 ? 7.567 -25.765 7.913 1.00 89.81 195 LYS A CA 1
ATOM 1384 C C . LYS A 1 195 ? 7.021 -24.353 7.806 1.00 89.81 195 LYS A C 1
ATOM 1386 O O . LYS A 1 195 ? 7.565 -23.542 7.055 1.00 89.81 195 LYS A O 1
ATOM 1391 N N . ASP A 1 196 ? 5.980 -24.051 8.569 1.00 91.75 196 ASP A N 1
ATOM 1392 C CA . ASP A 1 196 ? 5.539 -22.673 8.743 1.00 91.75 196 ASP A CA 1
ATOM 1393 C C . ASP A 1 196 ? 6.658 -21.796 9.331 1.00 91.75 196 ASP A C 1
ATOM 1395 O O . ASP A 1 196 ? 7.620 -22.308 9.910 1.00 91.75 196 ASP A O 1
ATOM 1399 N N . LEU A 1 197 ? 6.564 -20.474 9.177 1.00 93.19 197 LEU A N 1
ATOM 1400 C CA . LEU A 1 197 ? 7.607 -19.550 9.621 1.00 93.19 197 LEU A CA 1
ATOM 1401 C C . LEU A 1 197 ? 7.839 -19.645 11.139 1.00 93.19 197 LEU A C 1
ATOM 1403 O O . LEU A 1 197 ? 8.993 -19.610 11.566 1.00 93.19 197 LEU A O 1
ATOM 1407 N N . GLY A 1 198 ? 6.792 -19.844 11.944 1.00 92.88 198 GLY A N 1
ATOM 1408 C CA . GLY A 1 198 ? 6.915 -20.043 13.392 1.00 92.88 198 GLY A CA 1
ATOM 1409 C C . GLY A 1 198 ? 7.748 -21.280 13.746 1.00 92.88 198 GLY A C 1
ATOM 1410 O O . GLY A 1 198 ? 8.748 -21.190 14.466 1.00 92.88 198 GLY A O 1
ATOM 1411 N N . SER A 1 199 ? 7.387 -22.432 13.180 1.00 91.00 199 SER A N 1
ATOM 1412 C CA . SER A 1 199 ? 8.110 -23.699 13.330 1.00 91.00 199 SER A CA 1
ATOM 1413 C C . SER A 1 199 ? 9.523 -23.644 12.745 1.00 91.00 199 SER A C 1
ATOM 1415 O O . SER A 1 199 ? 10.448 -24.212 13.325 1.00 91.00 199 SER A O 1
ATOM 1417 N N . PHE A 1 200 ? 9.722 -22.949 11.621 1.00 92.25 200 PHE A N 1
ATOM 1418 C CA . PHE A 1 200 ? 11.025 -22.767 10.978 1.00 92.25 200 PHE A CA 1
ATOM 1419 C C . PHE A 1 200 ? 11.990 -21.976 11.868 1.00 92.25 200 PHE A C 1
ATOM 1421 O O . PHE A 1 200 ? 13.115 -22.431 12.089 1.00 92.25 200 PHE A O 1
ATOM 1428 N N . LEU A 1 201 ? 11.549 -20.846 12.435 1.00 93.94 201 LEU A N 1
ATOM 1429 C CA . LEU A 1 201 ? 12.343 -20.018 13.355 1.00 93.94 201 LEU A CA 1
ATOM 1430 C C . LEU A 1 201 ? 12.752 -20.785 14.627 1.00 93.94 201 LEU A C 1
ATOM 1432 O O . LEU A 1 201 ? 13.832 -20.572 15.171 1.00 93.94 201 LEU A O 1
ATOM 1436 N N . ALA A 1 202 ? 11.936 -21.743 15.076 1.00 92.25 202 ALA A N 1
ATOM 1437 C CA . ALA A 1 202 ? 12.276 -22.612 16.202 1.00 92.25 202 ALA A CA 1
ATOM 1438 C C . ALA A 1 202 ? 13.362 -23.673 15.888 1.00 92.25 202 ALA A C 1
ATOM 1440 O O . ALA A 1 202 ? 13.820 -24.369 16.803 1.00 92.25 202 ALA A O 1
ATOM 1441 N N . THR A 1 203 ? 13.807 -23.819 14.631 1.00 89.25 203 THR A N 1
ATOM 1442 C CA . THR A 1 203 ? 14.810 -24.829 14.246 1.00 89.25 203 THR A CA 1
ATOM 1443 C C . THR A 1 203 ? 16.264 -24.388 14.485 1.00 89.25 203 THR A C 1
ATOM 1445 O O . THR A 1 203 ? 16.603 -23.214 14.322 1.00 89.25 203 THR A O 1
ATOM 1448 N N . PRO A 1 204 ? 17.188 -25.337 14.744 1.00 87.31 204 PRO A N 1
ATOM 1449 C CA . PRO A 1 204 ? 18.630 -25.069 14.703 1.00 87.31 204 PRO A CA 1
ATOM 1450 C C . PRO A 1 204 ? 19.139 -24.593 13.330 1.00 87.31 204 PRO A C 1
ATOM 1452 O O . PRO A 1 204 ? 20.175 -23.940 13.262 1.00 87.31 204 PRO A O 1
ATOM 1455 N N . ALA A 1 205 ? 18.426 -24.898 12.238 1.00 84.69 205 ALA A N 1
ATOM 1456 C CA . ALA A 1 205 ? 18.785 -24.434 10.898 1.00 84.69 205 ALA A CA 1
ATOM 1457 C C . ALA A 1 205 ? 18.579 -22.917 10.750 1.00 84.69 205 ALA A C 1
ATOM 1459 O O . ALA A 1 205 ? 19.447 -22.231 10.215 1.00 84.69 205 ALA A O 1
ATOM 1460 N N . ALA A 1 206 ? 17.481 -22.374 11.286 1.00 88.69 206 ALA A N 1
ATOM 1461 C CA . ALA A 1 206 ? 17.247 -20.933 11.309 1.00 88.69 206 ALA A CA 1
ATOM 1462 C C . ALA A 1 206 ? 18.234 -20.195 12.239 1.00 88.69 206 ALA A C 1
ATOM 1464 O O . ALA A 1 206 ? 18.733 -19.133 11.867 1.00 88.69 206 ALA A O 1
ATOM 1465 N N . GLU A 1 207 ? 18.612 -20.794 13.378 1.00 89.38 207 GLU A N 1
ATOM 1466 C CA . GLU A 1 207 ? 19.697 -20.280 14.235 1.00 89.38 207 GLU A CA 1
ATOM 1467 C C . GLU A 1 207 ? 21.046 -20.242 13.493 1.00 89.38 207 GLU A C 1
ATOM 1469 O O . GLU A 1 207 ? 21.764 -19.244 13.564 1.00 89.38 207 GLU A O 1
ATOM 1474 N N . ALA A 1 208 ? 21.383 -21.295 12.740 1.00 86.00 208 ALA A N 1
ATOM 1475 C CA . ALA A 1 208 ? 22.611 -21.353 11.948 1.00 86.00 208 ALA A CA 1
ATOM 1476 C C . ALA A 1 208 ? 22.625 -20.334 10.792 1.00 86.00 208 ALA A C 1
ATOM 1478 O O . ALA A 1 208 ? 23.668 -19.742 10.519 1.00 86.00 208 ALA A O 1
ATOM 1479 N N . LEU A 1 209 ? 21.476 -20.089 10.147 1.00 85.44 209 LEU A N 1
ATOM 1480 C CA . LEU A 1 209 ? 21.323 -19.060 9.111 1.00 85.44 209 LEU A CA 1
ATOM 1481 C C . LEU A 1 209 ? 21.466 -17.641 9.683 1.00 85.44 209 LEU A C 1
ATOM 1483 O O . LEU A 1 209 ? 22.153 -16.815 9.089 1.00 85.44 209 LEU A O 1
ATOM 1487 N N . ALA A 1 210 ? 20.856 -17.355 10.835 1.00 84.44 210 ALA A N 1
ATOM 1488 C CA . ALA A 1 210 ? 20.964 -16.055 11.504 1.00 84.44 210 ALA A CA 1
ATOM 1489 C C . ALA A 1 210 ? 22.355 -15.804 12.119 1.00 84.44 210 ALA A C 1
ATOM 1491 O O . ALA A 1 210 ? 22.821 -14.668 12.174 1.00 84.44 210 ALA A O 1
ATOM 1492 N N . GLY A 1 211 ? 23.036 -16.862 12.568 1.00 80.00 211 GLY A N 1
ATOM 1493 C CA . GLY A 1 211 ? 24.390 -16.817 13.125 1.00 80.00 211 GLY A CA 1
ATOM 1494 C C . GLY A 1 211 ? 25.526 -16.894 12.098 1.00 80.00 211 GLY A C 1
ATOM 1495 O O . GLY A 1 211 ? 26.684 -17.033 12.494 1.00 80.00 211 GLY A O 1
ATOM 1496 N N . ALA A 1 212 ? 25.230 -16.855 10.794 1.00 77.56 212 ALA A N 1
ATOM 1497 C CA . ALA A 1 212 ? 26.184 -17.127 9.716 1.00 77.56 212 ALA A CA 1
ATOM 1498 C C . ALA A 1 212 ? 27.296 -16.058 9.599 1.00 77.56 212 ALA A C 1
ATOM 1500 O O . ALA A 1 212 ? 27.227 -15.135 8.791 1.00 77.56 212 ALA A O 1
ATOM 1501 N N . GLY A 1 213 ? 28.351 -16.211 10.406 1.00 65.25 213 GLY A N 1
ATOM 1502 C CA . GLY A 1 213 ? 29.494 -15.293 10.479 1.00 65.25 213 GLY A CA 1
ATOM 1503 C C . GLY A 1 213 ? 29.449 -14.294 11.643 1.00 65.25 213 GLY A C 1
ATOM 1504 O O . GLY A 1 213 ? 30.403 -13.535 11.806 1.00 65.25 213 GLY A O 1
ATOM 1505 N N . ASP A 1 214 ? 28.401 -14.316 12.475 1.00 83.06 214 ASP A N 1
ATOM 1506 C CA . ASP A 1 214 ? 28.276 -13.484 13.679 1.00 83.06 214 ASP A CA 1
ATOM 1507 C C . ASP A 1 214 ? 27.836 -14.332 14.887 1.00 83.06 214 ASP A C 1
ATOM 1509 O O . ASP A 1 214 ? 26.672 -14.700 15.054 1.00 83.06 214 ASP A O 1
ATOM 1513 N N . GLU A 1 215 ? 28.800 -14.619 15.764 1.00 82.81 215 GLU A N 1
ATOM 1514 C CA . GLU A 1 215 ? 28.596 -15.357 17.015 1.00 82.81 215 GLU A CA 1
ATOM 1515 C C . GLU A 1 215 ? 27.706 -14.593 18.014 1.00 82.81 215 GLU A C 1
ATOM 1517 O O . GLU A 1 215 ? 26.978 -15.204 18.795 1.00 82.81 215 GLU A O 1
ATOM 1522 N N . GLY A 1 216 ? 27.707 -13.256 17.975 1.00 85.62 216 GLY A N 1
ATOM 1523 C CA . GLY A 1 216 ? 26.824 -12.422 18.790 1.00 85.62 216 GLY A CA 1
ATOM 1524 C C . GLY A 1 216 ? 25.372 -12.499 18.318 1.00 85.62 216 GLY A C 1
ATOM 1525 O O . GLY A 1 216 ? 24.463 -12.617 19.145 1.00 85.62 216 GLY A O 1
ATOM 1526 N N . ALA A 1 217 ? 25.150 -12.508 17.001 1.00 85.00 217 ALA A N 1
ATOM 1527 C CA . ALA A 1 217 ? 23.838 -12.782 16.417 1.00 85.00 217 ALA A CA 1
ATOM 1528 C C . ALA A 1 217 ? 23.364 -14.205 16.756 1.00 85.00 217 ALA A C 1
ATOM 1530 O O . ALA A 1 217 ? 22.234 -14.368 17.219 1.00 85.00 217 ALA A O 1
ATOM 1531 N N . ARG A 1 218 ? 24.243 -15.214 16.632 1.00 87.19 218 ARG A N 1
ATOM 1532 C CA . ARG A 1 218 ? 23.944 -16.615 16.978 1.00 87.19 218 ARG A CA 1
ATOM 1533 C C . ARG A 1 218 ? 23.525 -16.776 18.441 1.00 87.19 218 ARG A C 1
ATOM 1535 O O . ARG A 1 218 ? 22.465 -17.330 18.717 1.00 87.19 218 ARG A O 1
ATOM 1542 N N . MET A 1 219 ? 24.307 -16.235 19.377 1.00 88.81 219 MET A N 1
ATOM 1543 C CA . MET A 1 219 ? 23.998 -16.287 20.812 1.00 88.81 219 MET A CA 1
ATOM 1544 C C . MET A 1 219 ? 22.701 -15.543 21.159 1.00 88.81 219 MET A C 1
ATOM 1546 O O . MET A 1 219 ? 21.923 -16.015 21.989 1.00 88.81 219 MET A O 1
ATOM 1550 N N . ARG A 1 220 ? 22.418 -14.412 20.497 1.00 93.12 220 ARG A N 1
ATOM 1551 C CA . ARG A 1 220 ? 21.145 -13.695 20.658 1.00 93.12 220 ARG A CA 1
ATOM 1552 C C . ARG A 1 220 ? 19.958 -14.498 20.120 1.00 93.12 220 ARG A C 1
ATOM 1554 O O . ARG A 1 220 ? 18.905 -14.499 20.750 1.00 93.12 220 ARG A O 1
ATOM 1561 N N . TYR A 1 221 ? 20.122 -15.181 18.989 1.00 94.81 221 TYR A N 1
ATOM 1562 C CA . TYR A 1 221 ? 19.089 -16.041 18.414 1.00 94.81 221 TYR A CA 1
ATOM 1563 C C . TYR A 1 221 ? 18.793 -17.240 19.321 1.00 94.81 221 TYR A C 1
ATOM 1565 O O . TYR A 1 221 ? 17.633 -17.512 19.617 1.00 94.81 221 TYR A O 1
ATOM 1573 N N . ALA A 1 222 ? 19.832 -17.904 19.837 1.00 92.38 222 ALA A N 1
ATOM 1574 C CA . ALA A 1 222 ? 19.695 -19.009 20.784 1.00 92.38 222 ALA A CA 1
ATOM 1575 C C . ALA A 1 222 ? 18.935 -18.595 22.061 1.00 92.38 222 ALA A C 1
ATOM 1577 O O . ALA A 1 222 ? 18.072 -19.341 22.527 1.00 92.38 222 ALA A O 1
ATOM 1578 N N . GLN A 1 223 ? 19.188 -17.387 22.587 1.00 94.94 223 GLN A N 1
ATOM 1579 C CA . GLN A 1 223 ? 18.416 -16.834 23.706 1.00 94.94 223 GLN A CA 1
ATOM 1580 C C . GLN A 1 223 ? 16.940 -16.635 23.332 1.00 94.94 223 GLN A C 1
ATOM 1582 O O . GLN A 1 223 ? 16.075 -17.169 24.014 1.00 94.94 223 GLN A O 1
ATOM 1587 N N . LEU A 1 224 ? 16.640 -15.956 22.218 1.00 97.00 224 LEU A N 1
ATOM 1588 C CA . LEU A 1 224 ? 15.255 -15.728 21.775 1.00 97.00 224 LEU A CA 1
ATOM 1589 C C . LEU A 1 224 ? 14.494 -17.039 21.504 1.00 97.00 224 LEU A C 1
ATOM 1591 O O . LEU A 1 224 ? 13.297 -17.131 21.771 1.00 97.00 224 LEU A O 1
ATOM 1595 N N . ARG A 1 225 ? 15.191 -18.076 21.027 1.00 95.38 225 ARG A N 1
ATOM 1596 C CA . ARG A 1 225 ? 14.647 -19.427 20.824 1.00 95.38 225 ARG A CA 1
ATOM 1597 C C . ARG A 1 225 ? 14.319 -20.120 22.153 1.00 95.38 225 ARG A C 1
ATOM 1599 O O . ARG A 1 225 ? 13.308 -20.816 22.244 1.00 95.38 225 ARG A O 1
ATOM 1606 N N . SER A 1 226 ? 15.131 -19.887 23.187 1.00 94.94 226 SER A N 1
ATOM 1607 C CA . SER A 1 226 ? 14.868 -20.308 24.571 1.00 94.94 226 SER A CA 1
ATOM 1608 C C . SER A 1 226 ? 13.683 -19.547 25.182 1.00 94.94 226 SER A C 1
ATOM 1610 O O . SER A 1 226 ? 12.804 -20.164 25.782 1.00 94.94 226 SER A O 1
ATOM 1612 N N . ASP A 1 227 ? 13.613 -18.230 24.975 1.00 95.50 227 ASP A N 1
ATOM 1613 C CA . ASP A 1 227 ? 12.522 -17.371 25.455 1.00 95.50 227 ASP A CA 1
ATOM 1614 C C . ASP A 1 227 ? 11.180 -17.773 24.811 1.00 95.50 227 ASP A C 1
ATOM 1616 O O . ASP A 1 227 ? 10.177 -17.941 25.505 1.00 95.50 227 ASP A O 1
ATOM 1620 N N . HIS A 1 228 ? 11.173 -18.039 23.497 1.00 96.06 228 HIS A N 1
ATOM 1621 C CA . HIS A 1 228 ? 10.019 -18.584 22.775 1.00 96.06 228 HIS A CA 1
ATOM 1622 C C . HIS A 1 228 ? 9.564 -19.939 23.345 1.00 96.06 228 HIS A C 1
ATOM 1624 O O . HIS A 1 228 ? 8.372 -20.142 23.575 1.00 96.06 228 HIS A O 1
ATOM 1630 N N . ALA A 1 229 ? 10.494 -20.865 23.607 1.00 94.19 229 ALA A N 1
ATOM 1631 C CA . ALA A 1 229 ? 10.164 -22.175 24.173 1.00 94.19 229 ALA A CA 1
ATOM 1632 C C . ALA A 1 229 ? 9.586 -22.073 25.598 1.00 94.19 229 ALA A C 1
ATOM 1634 O O . ALA A 1 229 ? 8.640 -22.790 25.935 1.00 94.19 229 ALA A O 1
ATOM 1635 N N . ALA A 1 230 ? 10.101 -21.152 26.420 1.00 95.62 230 ALA A N 1
ATOM 1636 C CA . ALA A 1 230 ? 9.548 -20.857 27.740 1.00 95.62 230 ALA A CA 1
ATOM 1637 C C . ALA A 1 230 ? 8.135 -20.247 27.653 1.00 95.62 230 ALA A C 1
ATOM 1639 O O . ALA A 1 230 ? 7.248 -20.648 28.410 1.00 95.62 230 ALA A O 1
ATOM 1640 N N . ALA A 1 231 ? 7.894 -19.343 26.698 1.00 94.88 231 ALA A N 1
ATOM 1641 C CA . ALA A 1 231 ? 6.577 -18.758 26.455 1.00 94.88 231 ALA A CA 1
ATOM 1642 C C . ALA A 1 231 ? 5.546 -19.809 25.995 1.00 94.88 231 ALA A C 1
ATOM 1644 O O . ALA A 1 231 ? 4.453 -19.869 26.554 1.00 94.88 231 ALA A O 1
ATOM 1645 N N . VAL A 1 232 ? 5.908 -20.704 25.064 1.00 93.00 232 VAL A N 1
ATOM 1646 C CA . VAL A 1 232 ? 5.052 -21.835 24.644 1.00 93.00 232 VAL A CA 1
ATOM 1647 C C . VAL A 1 232 ? 4.725 -22.756 25.825 1.00 93.00 232 VAL A C 1
ATOM 1649 O O . VAL A 1 232 ? 3.555 -23.039 26.068 1.00 93.00 232 VAL A O 1
ATOM 1652 N N . SER A 1 233 ? 5.729 -23.150 26.616 1.00 94.69 233 SER A N 1
ATOM 1653 C CA . SER A 1 233 ? 5.526 -23.957 27.832 1.00 94.69 233 SER A CA 1
ATOM 1654 C C . SER A 1 233 ? 4.621 -23.262 28.863 1.00 94.69 233 SER A C 1
ATOM 1656 O O . SER A 1 233 ? 3.875 -23.918 29.591 1.00 94.69 233 SER A O 1
ATOM 1658 N N . THR A 1 234 ? 4.635 -21.925 28.900 1.00 95.19 234 THR A N 1
ATOM 1659 C CA . THR A 1 234 ? 3.740 -21.136 29.756 1.00 95.19 234 THR A CA 1
ATOM 1660 C C . THR A 1 234 ? 2.303 -21.175 29.234 1.00 95.19 234 THR A C 1
ATOM 1662 O O . THR A 1 234 ? 1.403 -21.469 30.019 1.00 95.19 234 THR A O 1
ATOM 1665 N N . CYS A 1 235 ? 2.071 -20.982 27.928 1.00 91.62 235 CYS A N 1
ATOM 1666 C CA . CYS A 1 235 ? 0.744 -21.149 27.318 1.00 91.62 235 CYS A CA 1
ATOM 1667 C C . CYS A 1 235 ? 0.166 -22.545 27.609 1.00 91.62 235 CYS A C 1
ATOM 1669 O O . CYS A 1 235 ? -0.937 -22.651 28.144 1.00 91.62 235 CYS A O 1
ATOM 1671 N N . ASP A 1 236 ? 0.937 -23.606 27.353 1.00 92.75 236 ASP A N 1
ATOM 1672 C CA . ASP A 1 236 ? 0.533 -24.994 27.615 1.00 92.75 236 ASP A CA 1
ATOM 1673 C C . ASP A 1 236 ? 0.188 -25.223 29.099 1.00 92.75 236 ASP A C 1
ATOM 1675 O O . ASP A 1 236 ? -0.797 -25.893 29.420 1.00 92.75 236 ASP A O 1
ATOM 1679 N N . ALA A 1 237 ? 0.954 -24.634 30.024 1.00 94.19 237 ALA A N 1
ATOM 1680 C CA . ALA A 1 237 ? 0.678 -24.700 31.459 1.00 94.19 237 ALA A CA 1
ATOM 1681 C C . ALA A 1 237 ? -0.573 -23.904 31.877 1.00 94.19 237 ALA A C 1
ATOM 1683 O O . ALA A 1 237 ? -1.195 -24.234 32.891 1.00 94.19 237 ALA A O 1
ATOM 1684 N N . VAL A 1 238 ? -0.968 -22.862 31.136 1.00 92.75 238 VAL A N 1
ATOM 1685 C CA . VAL A 1 238 ? -2.265 -22.190 31.327 1.00 92.75 238 VAL A CA 1
ATOM 1686 C C . VAL A 1 238 ? -3.409 -23.092 30.859 1.00 92.75 238 VAL A C 1
ATOM 1688 O O . VAL A 1 238 ? -4.340 -23.314 31.631 1.00 92.75 238 VAL A O 1
ATOM 1691 N N . LEU A 1 239 ? -3.321 -23.673 29.656 1.00 89.81 239 LEU A N 1
ATOM 1692 C CA . LEU A 1 239 ? -4.351 -24.578 29.118 1.00 89.81 239 LEU A CA 1
ATOM 1693 C C . LEU A 1 239 ? -4.579 -25.787 30.043 1.00 89.81 239 LEU A C 1
ATOM 1695 O O . LEU A 1 239 ? -5.714 -26.095 30.407 1.00 89.81 239 LEU A O 1
ATOM 1699 N N . GLN A 1 240 ? -3.492 -26.396 30.530 1.00 93.69 240 GLN A N 1
ATOM 1700 C CA . GLN A 1 240 ? -3.551 -27.512 31.480 1.00 93.69 240 GLN A CA 1
ATOM 1701 C C . GLN A 1 240 ? -4.179 -27.138 32.833 1.00 93.69 240 GLN A C 1
ATOM 1703 O O . GLN A 1 240 ? -4.876 -27.969 33.410 1.00 93.69 240 GLN A O 1
ATOM 1708 N N . ARG A 1 241 ? -3.972 -25.913 33.342 1.00 95.50 241 ARG A N 1
ATOM 1709 C CA . ARG A 1 241 ? -4.637 -25.426 34.572 1.00 95.50 241 ARG A CA 1
ATOM 1710 C C . ARG A 1 241 ? -6.101 -25.058 34.350 1.00 95.50 241 ARG A C 1
ATOM 1712 O O . ARG A 1 241 ? -6.906 -25.253 35.253 1.00 95.50 241 ARG A O 1
ATOM 1719 N N . ALA A 1 242 ? -6.441 -24.554 33.166 1.00 91.25 242 ALA A N 1
ATOM 1720 C CA . ALA A 1 242 ? -7.817 -24.282 32.762 1.00 91.25 242 ALA A CA 1
ATOM 1721 C C . ALA A 1 242 ? -8.624 -25.566 32.478 1.00 91.25 242 ALA A C 1
ATOM 1723 O O . ALA A 1 242 ? -9.848 -25.504 32.408 1.00 91.25 242 ALA A O 1
ATOM 1724 N N . GLY A 1 243 ? -7.959 -26.719 32.316 1.00 91.94 243 GLY A N 1
ATOM 1725 C CA . GLY A 1 243 ? -8.606 -27.995 32.000 1.00 91.94 243 GLY A CA 1
ATOM 1726 C C . GLY A 1 243 ? -9.121 -28.081 30.560 1.00 91.94 243 GLY A C 1
ATOM 1727 O O . GLY A 1 243 ? -10.052 -28.838 30.297 1.00 91.94 243 GLY A O 1
ATOM 1728 N N . VAL A 1 244 ? -8.543 -27.300 29.640 1.00 86.19 244 VAL A N 1
ATOM 1729 C CA . VAL A 1 244 ? -8.988 -27.189 28.242 1.00 86.19 244 VAL A CA 1
ATOM 1730 C C . VAL A 1 244 ? -7.870 -27.530 27.258 1.00 86.19 244 VAL A C 1
ATOM 1732 O O . VAL A 1 244 ? -6.688 -27.476 27.594 1.00 86.19 244 VAL A O 1
ATOM 1735 N N . GLU A 1 245 ? -8.248 -27.867 26.028 1.00 79.50 245 GLU A N 1
ATOM 1736 C CA . GLU A 1 245 ? -7.317 -28.238 24.955 1.00 79.50 245 GLU A CA 1
ATOM 1737 C C . GLU A 1 245 ? -6.926 -27.024 24.093 1.00 79.50 245 GLU A C 1
ATOM 1739 O O . GLU A 1 245 ? -5.789 -26.924 23.634 1.00 79.50 245 GLU A O 1
ATOM 1744 N N . TYR A 1 246 ? -7.838 -26.059 23.924 1.00 78.75 246 TYR A N 1
ATOM 1745 C CA . TYR A 1 246 ? -7.670 -24.920 23.018 1.00 78.75 246 TYR A CA 1
ATOM 1746 C C . TYR A 1 246 ? -7.793 -23.568 23.730 1.00 78.75 246 TYR A C 1
ATOM 1748 O O . TYR A 1 246 ? -8.646 -23.366 24.592 1.00 78.75 246 TYR A O 1
ATOM 1756 N N . PHE A 1 247 ? -6.990 -22.583 23.315 1.00 79.19 247 PHE A N 1
ATOM 1757 C CA . PHE A 1 247 ? -6.929 -21.262 23.958 1.00 79.19 247 PHE A CA 1
ATOM 1758 C C . PHE A 1 247 ? -8.264 -20.503 23.968 1.00 79.19 247 PHE A C 1
ATOM 1760 O O . PHE A 1 247 ? -8.551 -19.786 24.925 1.00 79.19 247 PHE A O 1
ATOM 1767 N N . TRP A 1 248 ? -9.115 -20.680 22.953 1.00 77.31 248 TRP A N 1
ATOM 1768 C CA . TRP A 1 248 ? -10.448 -20.065 22.897 1.00 77.31 248 TRP A CA 1
ATOM 1769 C C . TRP A 1 248 ? -11.463 -20.687 23.873 1.00 77.31 248 TRP A C 1
ATOM 1771 O O . TRP A 1 248 ? -12.550 -20.143 24.048 1.00 77.31 248 TRP A O 1
ATOM 1781 N N . GLN A 1 249 ? -11.131 -21.815 24.509 1.00 82.12 249 GLN A N 1
ATOM 1782 C CA . GLN A 1 249 ? -11.963 -22.450 25.534 1.00 82.12 249 GLN A CA 1
ATOM 1783 C C . GLN A 1 249 ? -11.683 -21.902 26.944 1.00 82.12 249 GLN A C 1
ATOM 1785 O O . GLN A 1 249 ? -12.508 -22.108 27.831 1.00 82.12 249 GLN A O 1
ATOM 1790 N N . VAL A 1 250 ? -10.569 -21.193 27.174 1.00 82.56 250 VAL A N 1
ATOM 1791 C CA . VAL A 1 250 ? -10.216 -20.637 28.494 1.00 82.56 250 VAL A CA 1
ATOM 1792 C C . VAL A 1 250 ? -11.240 -19.568 28.897 1.00 82.56 250 VAL A C 1
ATOM 1794 O O . VAL A 1 250 ? -11.296 -18.509 28.276 1.00 82.56 250 VAL A O 1
ATOM 1797 N N . GLN A 1 251 ? -12.047 -19.838 29.931 1.00 86.50 251 GLN A N 1
ATOM 1798 C CA . GLN A 1 251 ? -13.096 -18.919 30.412 1.00 86.50 251 GLN A CA 1
ATOM 1799 C C . GLN A 1 251 ? -12.666 -18.037 31.595 1.00 86.50 251 GLN A C 1
ATOM 1801 O O . GLN A 1 251 ? -13.222 -16.958 31.778 1.00 86.50 251 GLN A O 1
ATOM 1806 N N . ASP A 1 252 ? -11.706 -18.481 32.413 1.00 91.69 252 ASP A N 1
ATOM 1807 C CA . ASP A 1 252 ? -11.242 -17.698 33.563 1.00 91.69 252 ASP A CA 1
ATOM 1808 C C . ASP A 1 252 ? -10.436 -16.476 33.100 1.00 91.69 252 ASP A C 1
ATOM 1810 O O . ASP A 1 252 ? -9.462 -16.617 32.361 1.00 91.69 252 ASP A O 1
ATOM 1814 N N . ALA A 1 253 ? -10.822 -15.280 33.548 1.00 89.06 253 ALA A N 1
ATOM 1815 C CA . ALA A 1 253 ? -10.220 -14.022 33.106 1.00 89.06 253 ALA A CA 1
ATOM 1816 C C . ALA A 1 253 ? -8.746 -13.858 33.536 1.00 89.06 253 ALA A C 1
ATOM 1818 O O . ALA A 1 253 ? -7.973 -13.194 32.844 1.00 89.06 253 ALA A O 1
ATOM 1819 N N . GLY A 1 254 ? -8.335 -14.474 34.651 1.00 91.75 254 GLY A N 1
ATOM 1820 C CA . GLY A 1 254 ? -6.941 -14.491 35.092 1.00 91.75 254 GLY A CA 1
ATOM 1821 C C . GLY A 1 254 ? -6.082 -15.374 34.189 1.00 91.75 254 GLY A C 1
ATOM 1822 O O . GLY A 1 254 ? -5.034 -14.938 33.716 1.00 91.75 254 GLY A O 1
ATOM 1823 N N . LEU A 1 255 ? -6.562 -16.579 33.877 1.00 90.31 255 LEU A N 1
ATOM 1824 C CA . LEU A 1 255 ? -5.911 -17.495 32.939 1.00 90.31 255 LEU A CA 1
ATOM 1825 C C . LEU A 1 255 ? -5.948 -16.964 31.493 1.00 90.31 255 LEU A C 1
ATOM 1827 O O . LEU A 1 255 ? -4.968 -17.122 30.773 1.00 90.31 255 LEU A O 1
ATOM 1831 N N . GLN A 1 256 ? -7.010 -16.271 31.067 1.00 90.56 256 GLN A N 1
ATOM 1832 C CA . GLN A 1 256 ? -7.032 -15.550 29.786 1.00 90.56 256 GLN A CA 1
ATOM 1833 C C . GLN A 1 256 ? -5.908 -14.508 29.728 1.00 90.56 256 GLN A C 1
ATOM 1835 O O . GLN A 1 256 ? -5.110 -14.535 28.794 1.00 90.56 256 GLN A O 1
ATOM 1840 N N . ALA A 1 257 ? -5.792 -13.643 30.741 1.00 91.50 257 ALA A N 1
ATOM 1841 C CA . ALA A 1 257 ? -4.743 -12.626 30.796 1.00 91.50 257 ALA A CA 1
ATOM 1842 C C . ALA A 1 257 ? -3.326 -13.231 30.868 1.00 91.50 257 ALA A C 1
ATOM 1844 O O . ALA A 1 257 ? -2.405 -12.718 30.230 1.00 91.50 257 ALA A O 1
ATOM 1845 N N . GLU A 1 258 ? -3.144 -14.339 31.596 1.00 93.38 258 GLU A N 1
ATOM 1846 C CA . GLU A 1 258 ? -1.865 -15.052 31.675 1.00 93.38 258 GLU A CA 1
ATOM 1847 C C . GLU A 1 258 ? -1.487 -15.694 30.327 1.00 93.38 258 GLU A C 1
ATOM 1849 O O . GLU A 1 258 ? -0.359 -15.519 29.860 1.00 93.38 258 GLU A O 1
ATOM 1854 N N . HIS A 1 259 ? -2.435 -16.355 29.648 1.00 93.81 259 HIS A N 1
ATOM 1855 C CA . HIS A 1 259 ? -2.220 -16.894 28.301 1.00 93.81 259 HIS A CA 1
ATOM 1856 C C . HIS A 1 259 ? -1.944 -15.773 27.292 1.00 93.81 259 HIS A C 1
ATOM 1858 O O . HIS A 1 259 ? -1.022 -15.898 26.494 1.00 93.81 259 HIS A O 1
ATOM 1864 N N . ALA A 1 260 ? -2.669 -14.652 27.346 1.00 90.81 260 ALA A N 1
ATOM 1865 C CA . ALA A 1 260 ? -2.463 -13.525 26.436 1.00 90.81 260 ALA A CA 1
ATOM 1866 C C . ALA A 1 260 ? -1.079 -12.880 26.621 1.00 90.81 260 ALA A C 1
ATOM 1868 O O . ALA A 1 260 ? -0.438 -12.490 25.644 1.00 90.81 260 ALA A O 1
ATOM 1869 N N . ALA A 1 261 ? -0.580 -12.810 27.860 1.00 93.62 261 ALA A N 1
ATOM 1870 C CA . ALA A 1 261 ? 0.769 -12.338 28.161 1.00 93.62 261 ALA A CA 1
ATOM 1871 C C . ALA A 1 261 ? 1.858 -13.316 27.679 1.00 93.62 261 ALA A C 1
ATOM 1873 O O . ALA A 1 261 ? 2.880 -12.874 27.149 1.00 93.62 261 ALA A O 1
ATOM 1874 N N . ALA A 1 262 ? 1.646 -14.628 27.820 1.00 93.06 262 ALA A N 1
ATOM 1875 C CA . ALA A 1 262 ? 2.566 -15.652 27.324 1.00 93.06 262 ALA A CA 1
ATOM 1876 C C . ALA A 1 262 ? 2.571 -15.731 25.783 1.00 93.06 262 ALA A C 1
ATOM 1878 O O . ALA A 1 262 ? 3.635 -15.735 25.166 1.00 93.06 262 ALA A O 1
ATOM 1879 N N . ASP A 1 263 ? 1.401 -15.684 25.144 1.00 92.62 263 ASP A N 1
ATOM 1880 C CA . ASP A 1 263 ? 1.241 -15.651 23.685 1.00 92.62 263 ASP A CA 1
ATOM 1881 C C . ASP A 1 263 ? 1.844 -14.367 23.083 1.00 92.62 263 ASP A C 1
ATOM 1883 O O . ASP A 1 263 ? 2.478 -14.411 22.027 1.00 92.62 263 ASP A O 1
ATOM 1887 N N . ARG A 1 264 ? 1.778 -13.234 23.805 1.00 93.81 264 ARG A N 1
ATOM 1888 C CA . ARG A 1 264 ? 2.517 -12.015 23.441 1.00 93.81 264 ARG A CA 1
ATOM 1889 C C . ARG A 1 264 ? 4.029 -12.237 23.443 1.00 93.81 264 ARG A C 1
ATOM 1891 O O . ARG A 1 264 ? 4.686 -11.885 22.467 1.00 93.81 264 ARG A O 1
ATOM 1898 N N . GLN A 1 265 ? 4.579 -12.817 24.513 1.00 94.38 265 GLN A N 1
ATOM 1899 C CA . GLN A 1 265 ? 6.018 -13.103 24.621 1.00 94.38 265 GLN A CA 1
ATOM 1900 C C . GLN A 1 265 ? 6.477 -14.082 23.535 1.00 94.38 265 GLN A C 1
ATOM 1902 O O . GLN A 1 265 ? 7.526 -13.878 22.926 1.00 94.38 265 GLN A O 1
ATOM 1907 N N . ARG A 1 266 ? 5.655 -15.096 23.236 1.00 93.75 266 ARG A N 1
ATOM 1908 C CA . ARG A 1 266 ? 5.857 -16.030 22.126 1.00 93.75 266 ARG A CA 1
ATOM 1909 C C . ARG A 1 266 ? 5.950 -15.287 20.789 1.00 93.75 266 ARG A C 1
ATOM 1911 O O . ARG A 1 266 ? 6.924 -15.481 20.065 1.00 93.75 266 ARG A O 1
ATOM 1918 N N . PHE A 1 267 ? 4.973 -14.436 20.469 1.00 93.38 267 PHE A N 1
ATOM 1919 C CA . PHE A 1 267 ? 4.962 -13.690 19.210 1.00 93.38 267 PHE A CA 1
ATOM 1920 C C . PHE A 1 267 ? 6.128 -12.696 19.107 1.00 93.38 267 PHE A C 1
ATOM 1922 O O . PHE A 1 267 ? 6.817 -12.670 18.090 1.00 93.38 267 PHE A O 1
ATOM 1929 N N . ASP A 1 268 ? 6.403 -11.919 20.160 1.00 94.44 268 ASP A N 1
ATOM 1930 C CA . ASP A 1 268 ? 7.510 -10.953 20.171 1.00 94.44 268 ASP A CA 1
ATOM 1931 C C . ASP A 1 268 ? 8.883 -11.649 20.035 1.00 94.44 268 ASP A C 1
ATOM 1933 O O . ASP A 1 268 ? 9.792 -11.102 19.406 1.00 94.44 268 ASP A O 1
ATOM 1937 N N . ALA A 1 269 ? 9.038 -12.878 20.547 1.00 95.00 269 ALA A N 1
ATOM 1938 C CA . ALA A 1 269 ? 10.238 -13.691 20.338 1.00 95.00 269 ALA A CA 1
ATOM 1939 C C . ALA A 1 269 ? 10.359 -14.216 18.892 1.00 95.00 269 ALA A C 1
ATOM 1941 O O . ALA A 1 269 ? 11.452 -14.170 18.324 1.00 95.00 269 ALA A O 1
ATOM 1942 N N . LEU A 1 270 ? 9.257 -14.659 18.268 1.00 94.94 270 LEU A N 1
ATOM 1943 C CA . LEU A 1 270 ? 9.231 -15.022 16.841 1.00 94.94 270 LEU A CA 1
ATOM 1944 C C . LEU A 1 270 ? 9.574 -13.818 15.949 1.00 94.94 270 LEU A C 1
ATOM 1946 O O . LEU A 1 270 ? 10.401 -13.936 15.050 1.00 94.94 270 LEU A O 1
ATOM 1950 N N . GLU A 1 271 ? 9.003 -12.644 16.226 1.00 94.50 271 GLU A N 1
ATOM 1951 C CA . GLU A 1 271 ? 9.270 -11.399 15.493 1.00 94.50 271 GLU A CA 1
ATOM 1952 C C . GLU A 1 271 ? 10.749 -10.991 15.605 1.00 94.50 271 GLU A C 1
ATOM 1954 O O . GLU A 1 271 ? 11.411 -10.743 14.590 1.00 94.50 271 GLU A O 1
ATOM 1959 N N . ALA A 1 272 ? 11.313 -11.057 16.815 1.00 94.06 272 ALA A N 1
ATOM 1960 C CA . ALA A 1 272 ? 12.723 -10.782 17.063 1.00 94.06 272 ALA A CA 1
ATOM 1961 C C . ALA A 1 272 ? 13.670 -11.796 16.390 1.00 94.06 272 ALA A C 1
ATOM 1963 O O . ALA A 1 272 ? 14.727 -11.393 15.901 1.00 94.06 272 ALA A O 1
ATOM 1964 N N . MET A 1 273 ? 13.308 -13.084 16.322 1.00 95.00 273 MET A N 1
ATOM 1965 C CA . MET A 1 273 ? 14.058 -14.084 15.549 1.00 95.00 273 MET A CA 1
ATOM 1966 C C . MET A 1 273 ? 13.933 -13.839 14.041 1.00 95.00 273 MET A C 1
ATOM 1968 O O . MET A 1 273 ? 14.933 -13.918 13.327 1.00 95.00 273 MET A O 1
ATOM 1972 N N . ASN A 1 274 ? 12.751 -13.462 13.546 1.00 94.00 274 ASN A N 1
ATOM 1973 C CA . ASN A 1 274 ? 12.542 -13.149 12.133 1.00 94.00 274 ASN A CA 1
ATOM 1974 C C . ASN A 1 274 ? 13.393 -11.952 11.676 1.00 94.00 274 ASN A C 1
ATOM 1976 O O . ASN A 1 274 ? 13.989 -11.979 10.599 1.00 94.00 274 ASN A O 1
ATOM 1980 N N . ARG A 1 275 ? 13.539 -10.927 12.529 1.00 91.88 275 ARG A N 1
ATOM 1981 C CA . ARG A 1 275 ? 14.437 -9.782 12.292 1.00 91.88 275 ARG A CA 1
ATOM 1982 C C . ARG A 1 275 ? 15.912 -10.168 12.125 1.00 91.88 275 ARG A C 1
ATOM 1984 O O . ARG A 1 275 ? 16.639 -9.415 11.480 1.00 91.88 275 ARG A O 1
ATOM 1991 N N . LEU A 1 276 ? 16.350 -11.291 12.700 1.00 91.38 276 LEU A N 1
ATOM 1992 C CA . LEU A 1 276 ? 17.735 -11.777 12.641 1.00 91.38 276 LEU A CA 1
ATOM 1993 C C . LEU A 1 276 ? 18.022 -12.692 11.436 1.00 91.38 276 LEU A C 1
ATOM 1995 O O . LEU A 1 276 ? 19.181 -13.033 11.214 1.00 91.38 276 LEU A O 1
ATOM 1999 N N . LEU A 1 277 ? 17.014 -13.087 10.648 1.00 89.94 277 LEU A N 1
ATOM 2000 C CA . LEU A 1 277 ? 17.250 -13.865 9.427 1.00 89.94 277 LEU A CA 1
ATOM 2001 C C . LEU A 1 277 ? 17.995 -13.032 8.357 1.00 89.94 277 LEU A C 1
ATOM 2003 O O . LEU A 1 277 ? 17.739 -11.829 8.240 1.00 89.94 277 LEU A O 1
ATOM 2007 N N . PRO A 1 278 ? 18.866 -13.651 7.530 1.00 87.19 278 PRO A N 1
ATOM 2008 C CA . PRO A 1 278 ? 19.577 -12.958 6.452 1.00 87.19 278 PRO A CA 1
ATOM 2009 C C . PRO A 1 278 ? 18.646 -12.248 5.461 1.00 87.19 278 PRO A C 1
ATOM 2011 O O . PRO A 1 278 ? 17.567 -12.759 5.146 1.00 87.19 278 PRO A O 1
ATOM 2014 N N . THR A 1 279 ? 19.090 -11.121 4.882 1.00 86.25 279 THR A N 1
ATOM 2015 C CA . THR A 1 279 ? 18.285 -10.341 3.920 1.00 86.25 279 THR A CA 1
ATOM 2016 C C . THR A 1 279 ? 17.774 -11.192 2.755 1.00 86.25 279 THR A C 1
ATOM 2018 O O . THR A 1 279 ? 16.641 -10.997 2.329 1.00 86.25 279 THR A O 1
ATOM 2021 N N . ALA A 1 280 ? 18.545 -12.175 2.274 1.00 84.06 280 ALA A N 1
ATOM 2022 C CA . ALA A 1 280 ? 18.109 -13.084 1.209 1.00 84.06 280 ALA A CA 1
ATOM 2023 C C . ALA A 1 280 ? 16.804 -13.826 1.568 1.00 84.06 280 ALA A C 1
ATOM 2025 O O . ALA A 1 280 ? 15.843 -13.777 0.810 1.00 84.06 280 ALA A O 1
ATOM 2026 N N . VAL A 1 281 ? 16.734 -14.406 2.770 1.00 87.81 281 VAL A N 1
ATOM 2027 C CA . VAL A 1 281 ? 15.556 -15.131 3.278 1.00 87.81 281 VAL A CA 1
ATOM 2028 C C . VAL A 1 281 ? 14.391 -14.166 3.544 1.00 87.81 281 VAL A C 1
ATOM 2030 O O . VAL A 1 281 ? 13.240 -14.447 3.222 1.00 87.81 281 VAL A O 1
ATOM 2033 N N . ARG A 1 282 ? 14.679 -12.967 4.066 1.00 90.25 282 ARG A N 1
ATOM 2034 C CA . ARG A 1 282 ? 13.658 -11.924 4.292 1.00 90.25 282 ARG A CA 1
ATOM 2035 C C . ARG A 1 282 ? 13.160 -11.267 2.995 1.00 90.25 282 ARG A C 1
ATOM 2037 O O . ARG A 1 282 ? 12.064 -10.714 2.978 1.00 90.25 282 ARG A O 1
ATOM 2044 N N . SER A 1 283 ? 13.908 -11.375 1.896 1.00 91.50 283 SER A N 1
ATOM 2045 C CA . SER A 1 283 ? 13.487 -10.910 0.567 1.00 91.50 283 SER A CA 1
ATOM 2046 C C . SER A 1 283 ? 12.313 -11.730 0.029 1.00 91.50 283 SER A C 1
ATOM 2048 O O . SER A 1 283 ? 11.422 -11.176 -0.610 1.00 91.50 283 SER A O 1
ATOM 2050 N N . ASP A 1 284 ? 12.252 -13.029 0.334 1.00 92.75 284 ASP A N 1
ATOM 2051 C CA . ASP A 1 284 ? 11.099 -13.858 -0.030 1.00 92.75 284 ASP A CA 1
ATOM 2052 C C . ASP A 1 284 ? 9.847 -13.496 0.770 1.00 92.75 284 ASP A C 1
ATOM 2054 O O . ASP A 1 284 ? 8.749 -13.449 0.217 1.00 92.75 284 ASP A O 1
ATOM 2058 N N . GLN A 1 285 ? 10.004 -13.133 2.046 1.00 94.00 285 GLN A N 1
ATOM 2059 C CA . GLN A 1 285 ? 8.894 -12.603 2.844 1.00 94.00 285 GLN A CA 1
ATOM 2060 C C . GLN A 1 285 ? 8.338 -11.319 2.222 1.00 94.00 285 GLN A C 1
ATOM 2062 O O . GLN A 1 285 ? 7.123 -11.161 2.140 1.00 94.00 285 GLN A O 1
ATOM 2067 N N . VAL A 1 286 ? 9.208 -10.433 1.716 1.00 93.62 286 VAL A N 1
ATOM 2068 C CA . VAL A 1 286 ? 8.796 -9.239 0.960 1.00 93.62 286 VAL A CA 1
ATOM 2069 C C . VAL A 1 286 ? 8.021 -9.625 -0.308 1.00 93.62 286 VAL A C 1
ATOM 2071 O O . VAL A 1 286 ? 6.957 -9.055 -0.548 1.00 93.62 286 VAL A O 1
ATOM 2074 N N . ARG A 1 287 ? 8.468 -10.631 -1.078 1.00 95.31 287 ARG A N 1
ATOM 2075 C CA . ARG A 1 287 ? 7.731 -11.130 -2.261 1.00 95.31 287 ARG A CA 1
ATOM 2076 C C . ARG A 1 287 ? 6.308 -11.582 -1.910 1.00 95.31 287 ARG A C 1
ATOM 2078 O O . ARG A 1 287 ? 5.334 -11.079 -2.474 1.00 95.31 287 ARG A O 1
ATOM 2085 N N . HIS A 1 288 ? 6.183 -12.494 -0.946 1.00 95.38 288 HIS A N 1
ATOM 2086 C CA . HIS A 1 288 ? 4.900 -13.085 -0.549 1.00 95.38 288 HIS A CA 1
ATOM 2087 C C . HIS A 1 288 ? 3.972 -12.071 0.141 1.00 95.38 288 HIS A C 1
ATOM 2089 O O . HIS A 1 288 ? 2.758 -12.089 -0.082 1.00 95.38 288 HIS A O 1
ATOM 2095 N N . PHE A 1 289 ? 4.527 -11.117 0.893 1.00 93.88 289 PHE A N 1
ATOM 2096 C CA . PHE A 1 289 ? 3.770 -10.018 1.488 1.00 93.88 289 PHE A CA 1
ATOM 2097 C C . PHE A 1 289 ? 3.218 -9.045 0.430 1.00 93.88 289 PHE A C 1
ATOM 2099 O O . PHE A 1 289 ? 2.064 -8.632 0.530 1.00 93.88 289 PHE A O 1
ATOM 2106 N N . ILE A 1 290 ? 3.976 -8.712 -0.623 1.00 93.31 290 ILE A N 1
ATOM 2107 C CA . ILE A 1 290 ? 3.482 -7.843 -1.711 1.00 93.31 290 ILE A CA 1
ATOM 2108 C C . ILE A 1 290 ? 2.360 -8.539 -2.501 1.00 93.31 290 ILE A C 1
ATOM 2110 O O . ILE A 1 290 ? 1.322 -7.928 -2.768 1.00 93.31 290 ILE A O 1
ATOM 2114 N N . ALA A 1 291 ? 2.502 -9.836 -2.799 1.00 94.88 291 ALA A N 1
ATOM 2115 C CA . ALA A 1 291 ? 1.412 -10.634 -3.368 1.00 94.88 291 ALA A CA 1
ATOM 2116 C C . ALA A 1 291 ? 0.193 -10.713 -2.419 1.00 94.88 291 ALA A C 1
ATOM 2118 O O . ALA A 1 291 ? -0.956 -10.687 -2.860 1.00 94.88 291 ALA A O 1
ATOM 2119 N N . SER A 1 292 ? 0.425 -10.700 -1.105 1.00 91.62 292 SER A N 1
ATOM 2120 C CA . SER A 1 292 ? -0.634 -10.628 -0.094 1.00 91.62 292 SER A CA 1
ATOM 2121 C C . SER A 1 292 ? -1.340 -9.265 -0.051 1.00 91.62 292 SER A C 1
ATOM 2123 O O . SER A 1 292 ? -2.562 -9.244 0.098 1.00 91.62 292 SER A O 1
ATOM 2125 N N . ARG A 1 293 ? -0.642 -8.130 -0.268 1.00 89.75 293 ARG A N 1
ATOM 2126 C CA . ARG A 1 293 ? -1.287 -6.809 -0.480 1.00 89.75 293 ARG A CA 1
ATOM 2127 C C . ARG A 1 293 ? -2.244 -6.860 -1.674 1.00 89.75 293 ARG A C 1
ATOM 2129 O O . ARG A 1 293 ? -3.385 -6.405 -1.557 1.00 89.75 293 ARG A O 1
ATOM 2136 N N . TRP A 1 294 ? -1.818 -7.471 -2.784 1.00 92.94 294 TRP A N 1
ATOM 2137 C CA . TRP A 1 294 ? -2.630 -7.610 -3.999 1.00 92.94 294 TRP A CA 1
ATOM 2138 C C . TRP A 1 294 ? -3.945 -8.354 -3.731 1.00 92.94 294 TRP A C 1
ATOM 2140 O O . TRP A 1 294 ? -5.019 -7.789 -3.950 1.00 92.94 294 TRP A O 1
ATOM 2150 N N . LEU A 1 295 ? -3.872 -9.556 -3.149 1.00 92.88 295 LEU A N 1
ATOM 2151 C CA . LEU A 1 295 ? -5.048 -10.368 -2.794 1.00 92.88 295 LEU A CA 1
ATOM 2152 C C . LEU A 1 295 ? -5.822 -9.859 -1.563 1.00 92.88 295 LEU A C 1
ATOM 2154 O O . LEU A 1 295 ? -6.869 -10.413 -1.223 1.00 92.88 295 LEU A O 1
ATOM 2158 N N . GLY A 1 296 ? -5.309 -8.832 -0.880 1.00 89.56 296 GLY A N 1
ATOM 2159 C CA . GLY A 1 296 ? -5.914 -8.245 0.314 1.00 89.56 296 GLY A CA 1
ATOM 2160 C C . GLY A 1 296 ? -5.911 -9.169 1.533 1.00 89.56 296 GLY A C 1
ATOM 2161 O O . GLY A 1 296 ? -6.849 -9.100 2.326 1.00 89.56 296 GLY A O 1
ATOM 2162 N N . ASN A 1 297 ? -4.906 -10.040 1.675 1.00 88.81 297 ASN A N 1
ATOM 2163 C CA . ASN A 1 297 ? -4.823 -11.011 2.768 1.00 88.81 297 ASN A CA 1
ATOM 2164 C C . ASN A 1 297 ? -4.653 -10.322 4.132 1.00 88.81 297 ASN A C 1
ATOM 2166 O O . ASN A 1 297 ? -3.564 -9.866 4.468 1.00 88.81 297 ASN A O 1
ATOM 2170 N N . TRP A 1 298 ? -5.714 -10.297 4.938 1.00 82.94 298 TRP A N 1
ATOM 2171 C CA . TRP A 1 298 ? -5.712 -9.649 6.255 1.00 82.94 298 TRP A CA 1
ATOM 2172 C C . TRP A 1 298 ? -4.762 -10.282 7.280 1.00 82.94 298 TRP A C 1
ATOM 2174 O O . TRP A 1 298 ? -4.443 -9.634 8.275 1.00 82.94 298 TRP A O 1
ATOM 2184 N N . ASP A 1 299 ? -4.347 -11.532 7.058 1.00 83.12 299 ASP A N 1
ATOM 2185 C CA . ASP A 1 299 ? -3.726 -12.418 8.049 1.00 83.12 299 ASP A CA 1
ATOM 2186 C C . ASP A 1 299 ? -2.471 -13.109 7.471 1.00 83.12 299 ASP A C 1
ATOM 2188 O O . ASP A 1 299 ? -2.239 -14.296 7.671 1.00 83.12 299 ASP A O 1
ATOM 2192 N N . HIS A 1 300 ? -1.661 -12.376 6.693 1.00 86.94 300 HIS A N 1
ATOM 2193 C CA . HIS A 1 300 ? -0.538 -12.921 5.903 1.00 86.94 300 HIS A CA 1
ATOM 2194 C C . HIS A 1 300 ? 0.422 -13.854 6.672 1.00 86.94 300 HIS A C 1
ATOM 2196 O O . HIS A 1 300 ? 0.815 -14.888 6.133 1.00 86.94 300 HIS A O 1
ATOM 2202 N N . LEU A 1 301 ? 0.801 -13.506 7.908 1.00 87.75 301 LEU A N 1
ATOM 2203 C CA . LEU A 1 301 ? 1.583 -14.396 8.779 1.00 87.75 301 LEU A CA 1
ATOM 2204 C C . LEU A 1 301 ? 0.697 -15.123 9.800 1.00 87.75 301 LEU A C 1
ATOM 2206 O O . LEU A 1 301 ? 0.903 -16.308 10.044 1.00 87.75 301 LEU A O 1
ATOM 2210 N N . ASN A 1 302 ? -0.288 -14.427 10.365 1.00 86.69 302 ASN A N 1
ATOM 2211 C CA . ASN A 1 302 ? -1.026 -14.798 11.570 1.00 86.69 302 ASN A CA 1
ATOM 2212 C C . ASN A 1 302 ? -0.201 -14.767 12.875 1.00 86.69 302 ASN A C 1
ATOM 2214 O O . ASN A 1 302 ? 1.029 -14.666 12.880 1.00 86.69 302 ASN A O 1
ATOM 2218 N N . PHE A 1 303 ? -0.897 -14.828 14.014 1.00 83.69 303 PHE A N 1
ATOM 2219 C CA . PHE A 1 303 ? -0.324 -14.705 15.366 1.00 83.69 303 PHE A CA 1
ATOM 2220 C C . PHE A 1 303 ? 0.639 -15.840 15.771 1.00 83.69 303 PHE A C 1
ATOM 2222 O O . PHE A 1 303 ? 1.327 -15.733 16.783 1.00 83.69 303 PHE A O 1
ATOM 2229 N N . ARG A 1 304 ? 0.710 -16.920 14.986 1.00 85.81 304 ARG A N 1
ATOM 2230 C CA . ARG A 1 304 ? 1.674 -18.023 15.131 1.00 85.81 304 ARG A CA 1
ATOM 2231 C C . ARG A 1 304 ? 2.735 -18.036 14.031 1.00 85.81 304 ARG A C 1
ATOM 2233 O O . ARG A 1 304 ? 3.657 -18.841 14.113 1.00 85.81 304 ARG A O 1
ATOM 2240 N N . MET A 1 305 ? 2.623 -17.136 13.050 1.00 90.69 305 MET A N 1
ATOM 2241 C CA . MET A 1 305 ? 3.369 -17.157 11.791 1.00 90.69 305 MET A CA 1
ATOM 2242 C C . MET A 1 305 ? 3.114 -18.443 10.980 1.00 90.69 305 MET A C 1
ATOM 2244 O O . MET A 1 305 ? 4.050 -19.008 10.417 1.00 90.69 305 MET A O 1
ATOM 2248 N N . GLU A 1 306 ? 1.857 -18.919 10.952 1.00 85.50 306 GLU A N 1
ATOM 2249 C CA . GLU A 1 306 ? 1.487 -20.231 10.394 1.00 85.50 306 GLU A CA 1
ATOM 2250 C C . GLU A 1 306 ? 0.969 -20.226 8.936 1.00 85.50 306 GLU A C 1
ATOM 2252 O O . GLU A 1 306 ? 1.003 -21.262 8.273 1.00 85.50 306 GLU A O 1
ATOM 2257 N N . ASN A 1 307 ? 0.557 -19.069 8.396 1.00 87.75 307 ASN A N 1
ATOM 2258 C CA . ASN A 1 307 ? -0.016 -18.959 7.036 1.00 87.75 307 ASN A CA 1
ATOM 2259 C C . ASN A 1 307 ? 1.043 -18.848 5.908 1.00 87.75 307 ASN A C 1
ATOM 2261 O O . ASN A 1 307 ? 0.728 -18.971 4.718 1.00 87.75 307 ASN A O 1
ATOM 2265 N N . PHE A 1 308 ? 2.308 -18.644 6.282 1.00 92.31 308 PHE A N 1
ATOM 2266 C CA . PHE A 1 308 ? 3.485 -18.544 5.415 1.00 92.31 308 PHE A CA 1
ATOM 2267 C C . PHE A 1 308 ? 4.638 -19.349 6.032 1.00 92.31 308 PHE A C 1
ATOM 2269 O O . PHE A 1 308 ? 4.741 -19.444 7.254 1.00 92.31 308 PHE A O 1
ATOM 2276 N N . GLY A 1 309 ? 5.533 -19.900 5.213 1.00 92.38 309 GLY A N 1
ATOM 2277 C CA . GLY A 1 309 ? 6.706 -20.636 5.688 1.00 92.38 309 GLY A CA 1
ATOM 2278 C C . GLY A 1 309 ? 7.689 -20.998 4.581 1.00 92.38 309 GLY A C 1
ATOM 2279 O O . GLY A 1 309 ? 7.698 -20.369 3.525 1.00 92.38 309 GLY A O 1
ATOM 2280 N N . TYR A 1 310 ? 8.497 -22.033 4.814 1.00 92.00 310 TYR A N 1
ATOM 2281 C CA . TYR A 1 310 ? 9.494 -22.533 3.867 1.00 92.00 310 TYR A CA 1
ATOM 2282 C C . TYR A 1 310 ? 9.384 -24.049 3.689 1.00 92.00 310 TYR A C 1
ATOM 2284 O O . TYR A 1 310 ? 9.350 -24.799 4.666 1.00 92.00 310 TYR A O 1
ATOM 2292 N N . ALA A 1 311 ? 9.385 -24.500 2.437 1.00 89.00 311 ALA A N 1
ATOM 2293 C CA . ALA A 1 311 ? 9.629 -25.889 2.060 1.00 89.00 311 ALA A CA 1
ATOM 2294 C C . ALA A 1 311 ? 11.116 -26.090 1.746 1.00 89.00 311 ALA A C 1
ATOM 2296 O O . ALA A 1 311 ? 11.764 -25.198 1.203 1.00 89.00 311 ALA A O 1
ATOM 2297 N N . GLU A 1 312 ? 11.669 -27.256 2.066 1.00 85.88 312 GLU A N 1
ATOM 2298 C CA . GLU A 1 312 ? 13.037 -27.605 1.673 1.00 85.88 312 GLU A CA 1
ATOM 2299 C C . GLU A 1 312 ? 13.029 -28.220 0.268 1.00 85.88 312 GLU A C 1
ATOM 2301 O O . GLU A 1 312 ? 12.330 -29.209 0.027 1.00 85.88 312 GLU A O 1
ATOM 2306 N N . ARG A 1 313 ? 13.783 -27.621 -0.663 1.00 84.00 313 ARG A N 1
ATOM 2307 C CA . ARG A 1 313 ? 13.949 -28.079 -2.053 1.00 84.00 313 ARG A CA 1
ATOM 2308 C C . ARG A 1 313 ? 15.417 -27.929 -2.448 1.00 84.00 313 ARG A C 1
ATOM 2310 O O . ARG A 1 313 ? 16.007 -26.882 -2.205 1.00 84.00 313 ARG A O 1
ATOM 2317 N N . ASP A 1 314 ? 16.024 -28.997 -2.964 1.00 81.25 314 ASP A N 1
ATOM 2318 C CA . ASP A 1 314 ? 17.464 -29.085 -3.278 1.00 81.25 314 ASP A CA 1
ATOM 2319 C C . ASP A 1 314 ? 18.397 -28.619 -2.133 1.00 81.25 314 ASP A C 1
ATOM 2321 O O . ASP A 1 314 ? 19.467 -28.049 -2.351 1.00 81.25 314 ASP A O 1
ATOM 2325 N N . GLY A 1 315 ? 17.979 -28.851 -0.881 1.00 77.25 315 GLY A N 1
ATOM 2326 C CA . GLY A 1 315 ? 18.701 -28.429 0.323 1.00 77.25 315 GLY A CA 1
ATOM 2327 C C . GLY A 1 315 ? 18.671 -26.918 0.592 1.00 77.25 315 GLY A C 1
ATOM 2328 O O . GLY A 1 315 ? 19.497 -26.427 1.360 1.00 77.25 315 GLY A O 1
ATOM 2329 N N . GLN A 1 316 ? 17.764 -26.167 -0.042 1.00 79.19 316 GLN A N 1
ATOM 2330 C CA . GLN A 1 316 ? 17.532 -24.738 0.185 1.00 79.19 316 GLN A CA 1
ATOM 2331 C C . GLN A 1 316 ? 16.093 -24.475 0.670 1.00 79.19 316 GLN A C 1
ATOM 2333 O O . GLN A 1 316 ? 15.170 -25.197 0.281 1.00 79.19 316 GLN A O 1
ATOM 2338 N N . PRO A 1 317 ? 15.867 -23.444 1.508 1.00 83.56 317 PRO A N 1
ATOM 2339 C CA . PRO A 1 317 ? 14.525 -23.019 1.886 1.00 83.56 317 PRO A CA 1
ATOM 2340 C C . PRO A 1 317 ? 13.862 -22.253 0.731 1.00 83.56 317 PRO A C 1
ATOM 2342 O O . PRO A 1 317 ? 14.369 -21.228 0.285 1.00 83.56 317 PRO A O 1
ATOM 2345 N N . VAL A 1 318 ? 12.704 -22.728 0.276 1.00 87.44 318 VAL A N 1
ATOM 2346 C CA . VAL A 1 318 ? 11.848 -22.064 -0.714 1.00 87.44 318 VAL A CA 1
ATOM 2347 C C . VAL A 1 318 ? 10.581 -21.588 -0.017 1.00 87.44 318 VAL A C 1
ATOM 2349 O O . VAL A 1 318 ? 9.836 -22.391 0.547 1.00 87.44 318 VAL A O 1
ATOM 2352 N N . ALA A 1 319 ? 10.347 -20.279 -0.037 1.00 93.38 319 ALA A N 1
ATOM 2353 C CA . ALA A 1 319 ? 9.193 -19.661 0.605 1.00 93.38 319 ALA A CA 1
ATOM 2354 C C . ALA A 1 319 ? 7.864 -20.100 -0.027 1.00 93.38 319 ALA A C 1
ATOM 2356 O O . ALA A 1 319 ? 7.772 -20.240 -1.246 1.00 93.38 319 ALA A O 1
ATOM 2357 N N . MET A 1 320 ? 6.831 -20.298 0.796 1.00 92.81 320 MET A N 1
ATOM 2358 C CA . MET A 1 320 ? 5.499 -20.720 0.356 1.00 92.81 320 MET A CA 1
ATOM 2359 C C . MET A 1 320 ? 4.391 -20.120 1.235 1.00 92.81 320 MET A C 1
ATOM 2361 O O . MET A 1 320 ? 4.501 -20.101 2.461 1.00 92.81 320 MET A O 1
ATOM 2365 N N . THR A 1 321 ? 3.304 -19.663 0.607 1.00 92.56 321 THR A N 1
ATOM 2366 C CA . THR A 1 321 ? 2.058 -19.243 1.283 1.00 92.56 321 THR A CA 1
ATOM 2367 C C . THR A 1 321 ? 1.040 -20.380 1.200 1.00 92.56 321 THR A C 1
ATOM 2369 O O . THR A 1 321 ? 0.884 -20.968 0.131 1.00 92.56 321 THR A O 1
ATOM 2372 N N . VAL A 1 322 ? 0.378 -20.723 2.312 1.00 86.88 322 VAL A N 1
ATOM 2373 C CA . VAL A 1 322 ? -0.382 -21.990 2.437 1.00 86.88 322 VAL A CA 1
ATOM 2374 C C . VAL A 1 322 ? -1.843 -21.857 2.874 1.00 86.88 322 VAL A C 1
ATOM 2376 O O . VAL A 1 322 ? -2.580 -22.838 2.769 1.00 86.88 322 VAL A O 1
ATOM 2379 N N . ASP A 1 323 ? -2.278 -20.683 3.335 1.00 84.44 323 ASP A N 1
ATOM 2380 C CA . ASP A 1 323 ? -3.679 -20.419 3.683 1.00 84.44 323 ASP A CA 1
ATOM 2381 C C . ASP A 1 323 ? -4.175 -19.135 3.005 1.00 84.44 323 ASP A C 1
ATOM 2383 O O . ASP A 1 323 ? -3.485 -18.110 3.003 1.00 84.44 323 ASP A O 1
ATOM 2387 N N . PHE A 1 324 ? -5.364 -19.203 2.403 1.00 89.62 324 PHE A N 1
ATOM 2388 C CA . PHE A 1 324 ? -5.973 -18.111 1.645 1.00 89.62 324 PHE A CA 1
ATOM 2389 C C . PHE A 1 324 ? -7.356 -17.732 2.199 1.00 89.62 324 PHE A C 1
ATOM 2391 O O . PHE A 1 324 ? -8.039 -16.894 1.610 1.00 89.62 324 PHE A O 1
ATOM 2398 N N . GLY A 1 325 ? -7.762 -18.281 3.352 1.00 85.81 325 GLY A N 1
ATOM 2399 C CA . GLY A 1 325 ? -9.080 -18.058 3.962 1.00 85.81 325 GLY A CA 1
ATOM 2400 C C . GLY A 1 325 ? -9.347 -16.611 4.396 1.00 85.81 325 GLY A C 1
ATOM 2401 O O . GLY A 1 325 ? -10.492 -16.255 4.655 1.00 85.81 325 GLY A O 1
ATOM 2402 N N . SER A 1 326 ? -8.302 -15.778 4.426 1.00 85.88 326 SER A N 1
ATOM 2403 C CA . SER A 1 326 ? -8.334 -14.335 4.709 1.00 85.88 326 SER A CA 1
ATOM 2404 C C . SER A 1 326 ? -8.076 -13.465 3.460 1.00 85.88 326 SER A C 1
ATOM 2406 O O . SER A 1 326 ? -7.888 -12.250 3.575 1.00 85.88 326 SER A O 1
ATOM 2408 N N . CYS A 1 327 ? -8.046 -14.049 2.255 1.00 90.25 327 CYS A N 1
ATOM 2409 C CA . CYS A 1 327 ? -7.848 -13.371 0.962 1.00 90.25 327 CYS A CA 1
ATOM 2410 C C . CYS A 1 327 ? -9.180 -12.997 0.286 1.00 90.25 327 CYS A C 1
ATOM 2412 O O . CYS A 1 327 ? -10.248 -13.466 0.673 1.00 90.25 327 CYS A O 1
ATOM 2414 N N . GLY A 1 328 ? -9.134 -12.157 -0.755 1.00 90.25 328 GLY A N 1
ATOM 2415 C CA . GLY A 1 328 ? -10.330 -11.805 -1.532 1.00 90.25 328 GLY A CA 1
ATOM 2416 C C . GLY A 1 328 ? -11.427 -11.211 -0.638 1.00 90.25 328 GLY A C 1
ATOM 2417 O O . GLY A 1 328 ? -11.089 -10.498 0.304 1.00 90.25 328 GLY A O 1
ATOM 2418 N N . PRO A 1 329 ? -12.721 -11.498 -0.857 1.00 88.06 329 PRO A N 1
ATOM 2419 C CA . PRO A 1 329 ? -13.807 -10.963 -0.042 1.00 88.06 329 PRO A CA 1
ATOM 2420 C C . PRO A 1 329 ? -14.013 -11.723 1.278 1.00 88.06 329 PRO A C 1
ATOM 2422 O O . PRO A 1 329 ? -14.885 -11.320 2.041 1.00 88.06 329 PRO A O 1
ATOM 2425 N N . LEU A 1 330 ? -13.265 -12.801 1.552 1.00 87.69 330 LEU A N 1
ATOM 2426 C CA . LEU A 1 330 ? -13.498 -13.704 2.685 1.00 87.69 330 LEU A CA 1
ATOM 2427 C C . LEU A 1 330 ? -13.275 -12.983 4.025 1.00 87.69 330 LEU A C 1
ATOM 2429 O O . LEU A 1 330 ? -12.149 -12.623 4.367 1.00 87.69 330 LEU A O 1
ATOM 2433 N N . GLY A 1 331 ? -14.368 -12.719 4.744 1.00 82.12 331 GLY A N 1
ATOM 2434 C CA . GLY A 1 331 ? -14.372 -12.074 6.055 1.00 82.12 331 GLY A CA 1
ATOM 2435 C C . GLY A 1 331 ? -14.542 -13.076 7.199 1.00 82.12 331 GLY A C 1
ATOM 2436 O O . GLY A 1 331 ? -14.033 -14.193 7.150 1.00 82.12 331 GLY A O 1
ATOM 2437 N N . PHE A 1 332 ? -15.281 -12.676 8.235 1.00 78.88 332 PHE A N 1
ATOM 2438 C CA . PHE A 1 332 ? -15.542 -13.486 9.431 1.00 78.88 332 PHE A CA 1
ATOM 2439 C C . PHE A 1 332 ? -17.004 -13.936 9.556 1.00 78.88 332 PHE A C 1
ATOM 2441 O O . PHE A 1 332 ? -17.916 -13.338 8.985 1.00 78.88 332 PHE A O 1
ATOM 2448 N N . ALA A 1 333 ? -17.222 -15.001 10.332 1.00 76.81 333 ALA A N 1
ATOM 2449 C CA . ALA A 1 333 ? -18.542 -15.543 10.656 1.00 76.81 333 ALA A CA 1
ATOM 2450 C C . ALA A 1 333 ? -19.322 -14.647 11.624 1.00 76.81 333 ALA A C 1
ATOM 2452 O O . ALA A 1 333 ? -18.724 -14.011 12.484 1.00 76.81 333 ALA A O 1
ATOM 2453 N N . THR A 1 334 ? -20.653 -14.666 11.595 1.00 70.19 334 THR A N 1
ATOM 2454 C CA . THR A 1 334 ? -21.468 -14.057 12.655 1.00 70.19 334 THR A CA 1
ATOM 2455 C C . THR A 1 334 ? -21.130 -14.627 14.041 1.00 70.19 334 THR A C 1
ATOM 2457 O O . THR A 1 334 ? -20.613 -15.738 14.197 1.00 70.19 334 THR A O 1
ATOM 2460 N N . LEU A 1 335 ? -21.416 -13.840 15.082 1.00 67.50 335 LEU A N 1
ATOM 2461 C CA . LEU A 1 335 ? -21.300 -14.262 16.485 1.00 67.50 335 LEU A CA 1
ATOM 2462 C C . LEU A 1 335 ? -22.507 -15.083 16.969 1.00 67.50 335 LEU A C 1
ATOM 2464 O O . LEU A 1 335 ? -22.442 -15.679 18.041 1.00 67.50 335 LEU A O 1
ATOM 2468 N N . ASP A 1 336 ? -23.603 -15.112 16.205 1.00 71.69 336 ASP A N 1
ATOM 2469 C CA . ASP A 1 336 ? -24.792 -15.888 16.548 1.00 71.69 336 ASP A CA 1
ATOM 2470 C C . ASP A 1 336 ? -24.600 -17.393 16.281 1.00 71.69 336 ASP A C 1
ATOM 2472 O O . ASP A 1 336 ? -23.640 -17.829 15.641 1.00 71.69 336 ASP A O 1
ATOM 2476 N N . ALA A 1 337 ? -25.541 -18.209 16.760 1.00 66.31 337 ALA A N 1
ATOM 2477 C CA . ALA A 1 337 ? -25.455 -19.668 16.668 1.00 66.31 337 ALA A CA 1
ATOM 2478 C C . ALA A 1 337 ? -25.439 -20.219 15.225 1.00 66.31 337 ALA A C 1
ATOM 2480 O O . ALA A 1 337 ? -25.158 -21.398 15.035 1.00 66.31 337 ALA A O 1
ATOM 2481 N N . ARG A 1 338 ? -25.731 -19.384 14.215 1.00 65.94 338 ARG A N 1
ATOM 2482 C CA . ARG A 1 338 ? -25.725 -19.759 12.792 1.00 65.94 338 ARG A CA 1
ATOM 2483 C C . ARG A 1 338 ? -24.356 -19.602 12.127 1.00 65.94 338 ARG A C 1
ATOM 2485 O O . ARG A 1 338 ? -24.165 -20.179 11.064 1.00 65.94 338 ARG A O 1
ATOM 2492 N N . ARG A 1 339 ? -23.421 -18.848 12.729 1.00 71.12 339 ARG A N 1
ATOM 2493 C CA . ARG A 1 339 ? -22.024 -18.680 12.263 1.00 71.12 339 ARG A CA 1
ATOM 2494 C C . ARG A 1 339 ? -21.887 -18.384 10.757 1.00 71.12 339 ARG A C 1
ATOM 2496 O O . ARG A 1 339 ? -20.965 -18.862 10.101 1.00 71.12 339 ARG A O 1
ATOM 2503 N N . VAL A 1 340 ? -22.788 -17.569 10.213 1.00 77.38 340 VAL A N 1
ATOM 2504 C CA . VAL A 1 340 ? -22.838 -17.225 8.787 1.00 77.38 340 VAL A CA 1
ATOM 2505 C C . VAL A 1 340 ? -21.615 -16.389 8.425 1.00 77.38 340 VAL A C 1
ATOM 2507 O O . VAL A 1 340 ? -21.422 -15.308 8.974 1.00 77.38 340 VAL A O 1
ATOM 2510 N N . MET A 1 341 ? -20.784 -16.875 7.507 1.00 80.81 341 MET A N 1
ATOM 2511 C CA . MET A 1 341 ? -19.640 -16.121 6.987 1.00 80.81 341 MET A CA 1
ATOM 2512 C C . MET A 1 341 ? -20.111 -14.873 6.238 1.00 80.81 341 MET A C 1
ATOM 2514 O O . MET A 1 341 ? -21.000 -14.951 5.390 1.00 80.81 341 MET A O 1
ATOM 2518 N N . LEU A 1 342 ? -19.507 -13.727 6.551 1.00 79.69 342 LEU A N 1
ATOM 2519 C CA . LEU A 1 342 ? -19.784 -12.443 5.914 1.00 79.69 342 LEU A CA 1
ATOM 2520 C C . LEU A 1 342 ? -18.615 -12.002 5.018 1.00 79.69 342 LEU A C 1
ATOM 2522 O O . LEU A 1 342 ? -17.464 -12.377 5.273 1.00 79.69 342 LEU A O 1
ATOM 2526 N N . PRO A 1 343 ? -18.877 -11.182 3.985 1.00 84.12 343 PRO A N 1
ATOM 2527 C CA . PRO A 1 343 ? -17.820 -10.544 3.219 1.00 84.12 343 PRO A CA 1
ATOM 2528 C C . PRO A 1 343 ? -17.101 -9.495 4.080 1.00 84.12 343 PRO A C 1
ATOM 2530 O O . PRO A 1 343 ? -17.714 -8.854 4.934 1.00 84.12 343 PRO A O 1
ATOM 2533 N N . LYS A 1 344 ? -15.812 -9.261 3.817 1.00 83.38 344 LYS A N 1
ATOM 2534 C CA . LYS A 1 344 ? -14.940 -8.337 4.573 1.00 83.38 344 LYS A CA 1
ATOM 2535 C C . LYS A 1 344 ? -15.543 -6.967 4.886 1.00 83.38 344 LYS A C 1
ATOM 2537 O O . LYS A 1 344 ? -15.430 -6.502 6.016 1.00 83.38 344 LYS A O 1
ATOM 2542 N N . GLN A 1 345 ? -16.205 -6.344 3.907 1.00 75.94 345 GLN A N 1
ATOM 2543 C CA . GLN A 1 345 ? -16.846 -5.026 4.051 1.00 75.94 345 GLN A CA 1
ATOM 2544 C C . GLN A 1 345 ? -17.991 -5.012 5.088 1.00 75.94 345 GLN A C 1
ATOM 2546 O O . GLN A 1 345 ? -18.381 -3.946 5.545 1.00 75.94 345 GLN A O 1
ATOM 2551 N N . ALA A 1 346 ? -18.500 -6.181 5.491 1.00 75.94 346 ALA A N 1
ATOM 2552 C CA . ALA A 1 346 ? -19.515 -6.363 6.529 1.00 75.94 346 ALA A CA 1
ATOM 2553 C C . ALA A 1 346 ? -18.985 -7.110 7.776 1.00 75.94 346 ALA A C 1
ATOM 2555 O O . ALA A 1 346 ? -19.776 -7.518 8.625 1.00 75.94 346 ALA A O 1
ATOM 2556 N N . SER A 1 347 ? -17.666 -7.332 7.896 1.00 74.81 347 SER A N 1
ATOM 2557 C CA . SER A 1 347 ? -17.078 -8.159 8.964 1.00 74.81 347 SER A CA 1
ATOM 2558 C C . SER A 1 347 ? -15.878 -7.528 9.691 1.00 74.81 347 SER A C 1
ATOM 2560 O O . SER A 1 347 ? -15.140 -8.253 10.362 1.00 74.81 347 SER A O 1
ATOM 2562 N N . GLY A 1 348 ? -15.655 -6.215 9.563 1.00 71.06 348 GLY A N 1
ATOM 2563 C CA . GLY A 1 348 ? -14.566 -5.502 10.252 1.00 71.06 348 GLY A CA 1
ATOM 2564 C C . GLY A 1 348 ? -14.677 -5.607 11.777 1.00 71.06 348 GLY A C 1
ATOM 2565 O O . GLY A 1 348 ? -13.806 -6.186 12.425 1.00 71.06 348 GLY A O 1
ATOM 2566 N N . ASP A 1 349 ? -15.806 -5.169 12.338 1.00 68.38 349 ASP A N 1
ATOM 2567 C CA . ASP A 1 349 ? -16.098 -5.255 13.779 1.00 68.38 349 ASP A CA 1
ATOM 2568 C C . ASP A 1 349 ? -16.058 -6.701 14.297 1.00 68.38 349 ASP A C 1
ATOM 2570 O O . ASP A 1 349 ? -15.653 -6.975 15.425 1.00 68.38 349 ASP A O 1
ATOM 2574 N N . ILE A 1 350 ? -16.438 -7.662 13.453 1.00 71.75 350 ILE A N 1
ATOM 2575 C CA . ILE A 1 350 ? -16.412 -9.087 13.787 1.00 71.75 350 ILE A CA 1
ATOM 2576 C C . ILE A 1 350 ? -14.969 -9.598 13.919 1.00 71.75 350 ILE A C 1
ATOM 2578 O O . ILE A 1 350 ? -14.697 -10.377 14.830 1.00 71.75 350 ILE A O 1
ATOM 2582 N N . ALA A 1 351 ? -14.032 -9.135 13.084 1.00 71.38 351 ALA A N 1
ATOM 2583 C CA . ALA A 1 351 ? -12.607 -9.471 13.203 1.00 71.38 351 ALA A CA 1
ATOM 2584 C C . ALA A 1 351 ? -12.011 -9.008 14.548 1.00 71.38 351 ALA A C 1
ATOM 2586 O O . ALA A 1 351 ? -11.137 -9.674 15.115 1.00 71.38 351 ALA A O 1
ATOM 2587 N N . MET A 1 352 ? -12.520 -7.891 15.081 1.00 69.94 352 MET A N 1
ATOM 2588 C CA . MET A 1 352 ? -12.198 -7.401 16.421 1.00 69.94 352 MET A CA 1
ATOM 2589 C C . MET A 1 352 ? -12.843 -8.276 17.505 1.00 69.94 352 MET A C 1
ATOM 2591 O O . MET A 1 352 ? -12.148 -8.792 18.379 1.00 69.94 352 MET A O 1
ATOM 2595 N N . LEU A 1 353 ? -14.162 -8.486 17.429 1.00 66.75 353 LEU A N 1
ATOM 2596 C CA . LEU A 1 353 ? -14.954 -9.177 18.456 1.00 66.75 353 LEU A CA 1
ATOM 2597 C C . LEU A 1 353 ? -14.713 -10.696 18.533 1.00 66.75 353 LEU A C 1
ATOM 2599 O O . LEU A 1 353 ? -14.953 -11.293 19.580 1.00 66.75 353 LEU A O 1
ATOM 2603 N N . GLN A 1 354 ? -14.258 -11.343 17.454 1.00 66.00 354 GLN A N 1
ATOM 2604 C CA . GLN A 1 354 ? -13.956 -12.781 17.448 1.00 66.00 354 GLN A CA 1
ATOM 2605 C C . GLN A 1 354 ? -12.558 -13.133 17.953 1.00 66.00 354 GLN A C 1
ATOM 2607 O O . GLN A 1 354 ? -12.285 -14.318 18.155 1.00 66.00 354 GLN A O 1
ATOM 2612 N N . ARG A 1 355 ? -11.674 -12.155 18.184 1.00 76.50 355 ARG A N 1
ATOM 2613 C CA . ARG A 1 355 ? -10.349 -12.430 18.746 1.00 76.50 355 ARG A CA 1
ATOM 2614 C C . ARG A 1 355 ? -10.494 -12.863 20.215 1.00 76.50 355 ARG A C 1
ATOM 2616 O O . ARG A 1 355 ? -10.933 -12.050 21.026 1.00 76.50 355 ARG A O 1
ATOM 2623 N N . PRO A 1 356 ? -10.127 -14.104 20.597 1.00 81.06 356 PRO A N 1
ATOM 2624 C CA . PRO A 1 356 ? -10.318 -14.560 21.971 1.00 81.06 356 PRO A CA 1
ATOM 2625 C C . PRO A 1 356 ? -9.470 -13.751 22.954 1.00 81.06 356 PRO A C 1
ATOM 2627 O O . PRO A 1 356 ? -8.307 -13.469 22.672 1.00 81.06 356 PRO A O 1
ATOM 2630 N N . ALA A 1 357 ? -10.021 -13.446 24.132 1.00 82.25 357 ALA A N 1
ATOM 2631 C CA . ALA A 1 357 ? -9.343 -12.676 25.184 1.00 82.25 357 ALA A CA 1
ATOM 2632 C C . ALA A 1 357 ? -8.077 -13.355 25.754 1.00 82.25 357 ALA A C 1
ATOM 2634 O O . ALA A 1 357 ? -7.288 -12.718 26.446 1.00 82.25 357 ALA A O 1
ATOM 2635 N N . SER A 1 358 ? -7.869 -14.640 25.448 1.00 82.06 358 SER A N 1
ATOM 2636 C CA . SER A 1 358 ? -6.639 -15.390 25.720 1.00 82.06 358 SER A CA 1
ATOM 2637 C C . SER A 1 358 ? -5.509 -15.132 24.713 1.00 82.06 358 SER A C 1
ATOM 2639 O O . SER A 1 358 ? -4.395 -15.602 24.927 1.00 82.06 358 SER A O 1
ATOM 2641 N N . LEU A 1 359 ? -5.748 -14.396 23.624 1.00 84.88 359 LEU A N 1
ATOM 2642 C CA . LEU A 1 359 ? -4.698 -13.896 22.735 1.00 84.88 359 LEU A CA 1
ATOM 2643 C C . LEU A 1 359 ? -4.367 -12.440 23.070 1.00 84.88 359 LEU A C 1
ATOM 2645 O O . LEU A 1 359 ? -5.226 -11.670 23.497 1.00 84.88 359 LEU A O 1
ATOM 2649 N N . TYR A 1 360 ? -3.129 -12.027 22.805 1.00 85.19 360 TYR A N 1
ATOM 2650 C CA . TYR A 1 360 ? -2.741 -10.622 22.947 1.00 85.19 360 TYR A CA 1
ATOM 2651 C C . TYR A 1 360 ? -3.589 -9.713 22.025 1.00 85.19 360 TYR A C 1
ATOM 2653 O O . TYR A 1 360 ? -3.925 -10.133 20.912 1.00 85.19 360 TYR A O 1
ATOM 2661 N N . PRO A 1 361 ? -3.939 -8.478 22.429 1.00 81.75 361 PRO A N 1
ATOM 2662 C CA . PRO A 1 361 ? -4.874 -7.634 21.681 1.00 81.75 361 PRO A CA 1
ATOM 2663 C C . PRO A 1 361 ? -4.330 -7.157 20.323 1.00 81.75 361 PRO A C 1
ATOM 2665 O O . PRO A 1 361 ? -3.117 -7.106 20.093 1.00 81.75 361 PRO A O 1
ATOM 2668 N N . ILE A 1 362 ? -5.251 -6.787 19.429 1.00 78.12 362 ILE A N 1
ATOM 2669 C CA . ILE A 1 362 ? -4.956 -5.986 18.229 1.00 78.12 362 ILE A CA 1
ATOM 2670 C C . ILE A 1 362 ? -4.553 -4.571 18.695 1.00 78.12 362 ILE A C 1
ATOM 2672 O O . ILE A 1 362 ? -5.161 -4.083 19.646 1.00 78.12 362 ILE A O 1
ATOM 2676 N N . PRO A 1 363 ? -3.547 -3.911 18.089 1.00 76.25 363 PRO A N 1
ATOM 2677 C CA . PRO A 1 363 ? -3.148 -2.558 18.479 1.00 76.25 363 PRO A CA 1
ATOM 2678 C C . PRO A 1 363 ? -4.262 -1.524 18.283 1.00 76.25 363 PRO A C 1
ATOM 2680 O O . PRO A 1 363 ? -4.915 -1.507 17.241 1.00 76.25 363 PRO A O 1
ATOM 2683 N N . ASP A 1 364 ? -4.397 -0.606 19.240 1.00 67.50 364 ASP A N 1
ATOM 2684 C CA . ASP A 1 364 ? -5.437 0.437 19.264 1.00 67.50 364 ASP A CA 1
ATOM 2685 C C . ASP A 1 364 ? -5.430 1.301 17.985 1.00 67.50 364 ASP A C 1
ATOM 2687 O O . ASP A 1 364 ? -6.477 1.571 17.406 1.00 67.50 364 ASP A O 1
ATOM 2691 N N . ALA A 1 365 ? -4.236 1.580 17.447 1.00 60.59 365 ALA A N 1
ATOM 2692 C CA . ALA A 1 365 ? -4.012 2.308 16.192 1.00 60.59 365 ALA A CA 1
ATOM 2693 C C . ALA A 1 365 ? -4.516 1.605 14.906 1.00 60.59 365 ALA A C 1
ATOM 2695 O O . ALA A 1 365 ? -4.356 2.155 13.818 1.00 60.59 365 ALA A O 1
ATOM 2696 N N . PHE A 1 366 ? -5.075 0.390 14.994 1.00 61.81 366 PHE A N 1
ATOM 2697 C CA . PHE A 1 366 ? -5.946 -0.176 13.951 1.00 61.81 366 PHE A CA 1
ATOM 2698 C C . PHE A 1 366 ? -7.423 0.142 14.227 1.00 61.81 366 PHE A C 1
ATOM 2700 O O . PHE A 1 366 ? -8.166 0.522 13.325 1.00 61.81 366 PHE A O 1
ATOM 2707 N N . VAL A 1 367 ? -7.844 -0.015 15.485 1.00 57.84 367 VAL A N 1
ATOM 2708 C CA . VAL A 1 367 ? -9.229 0.158 15.953 1.00 57.84 367 VAL A CA 1
ATOM 2709 C C . VAL A 1 367 ? -9.723 1.583 15.707 1.00 57.84 367 VAL A C 1
ATOM 2711 O O . VAL A 1 367 ? -10.856 1.774 15.274 1.00 57.84 367 VAL A O 1
ATOM 2714 N N . GLU A 1 368 ? -8.843 2.565 15.901 1.00 49.66 368 GLU A N 1
ATOM 2715 C CA . GLU A 1 368 ? -9.062 3.991 15.620 1.00 49.66 368 GLU A CA 1
ATOM 2716 C C . GLU A 1 368 ? -9.438 4.283 14.149 1.00 49.66 368 GLU A C 1
ATOM 2718 O O . GLU A 1 368 ? -10.117 5.276 13.882 1.00 49.66 368 GLU A O 1
ATOM 2723 N N . ASN A 1 369 ? -9.058 3.407 13.206 1.00 48.22 369 ASN A N 1
ATOM 2724 C CA . ASN A 1 369 ? -9.135 3.652 11.756 1.00 48.22 369 ASN A CA 1
ATOM 2725 C C . ASN A 1 369 ? -10.107 2.691 11.044 1.00 48.22 369 ASN A C 1
ATOM 2727 O O . ASN A 1 369 ? -10.350 2.819 9.843 1.00 48.22 369 ASN A O 1
ATOM 2731 N N . ALA A 1 370 ? -10.661 1.705 11.760 1.00 50.47 370 ALA A N 1
ATOM 2732 C CA . ALA A 1 370 ? -11.432 0.602 11.180 1.00 50.47 370 ALA A CA 1
ATOM 2733 C C . ALA A 1 370 ? -12.685 1.051 10.392 1.00 50.47 370 ALA A C 1
ATOM 2735 O O . ALA A 1 370 ? -13.204 0.286 9.581 1.00 50.47 370 ALA A O 1
ATOM 2736 N N . ALA A 1 371 ? -13.142 2.292 10.585 1.00 40.56 371 ALA A N 1
ATOM 2737 C CA . ALA A 1 371 ? -14.267 2.890 9.866 1.00 40.56 371 ALA A CA 1
ATOM 2738 C C . ALA A 1 371 ? -13.953 3.317 8.413 1.00 40.56 371 ALA A C 1
ATOM 2740 O O . ALA A 1 371 ? -14.876 3.381 7.604 1.00 40.56 371 ALA A O 1
ATOM 2741 N N . GLU A 1 372 ? -12.690 3.585 8.049 1.00 44.91 372 GLU A N 1
ATOM 2742 C CA . GLU A 1 372 ? -12.300 3.962 6.668 1.00 44.91 372 GLU A CA 1
ATOM 2743 C C . GLU A 1 372 ? -11.830 2.753 5.825 1.00 44.91 372 GLU A C 1
ATOM 2745 O O . GLU A 1 372 ? -11.313 2.884 4.713 1.00 44.91 372 GLU A O 1
ATOM 2750 N N . PHE A 1 373 ? -12.007 1.542 6.354 1.00 52.03 373 PHE A N 1
ATOM 2751 C CA . PHE A 1 373 ? -11.338 0.328 5.898 1.00 52.03 373 PHE A CA 1
ATOM 2752 C C . PHE A 1 373 ? -12.008 -0.352 4.685 1.00 52.03 373 PHE A C 1
ATOM 2754 O O . PHE A 1 373 ? -12.625 -1.413 4.813 1.00 52.03 373 PHE A O 1
ATOM 2761 N N . ASP A 1 374 ? -11.819 0.183 3.468 1.00 59.09 374 ASP A N 1
ATOM 2762 C CA . ASP A 1 374 ? -12.158 -0.555 2.234 1.00 59.09 374 ASP A CA 1
ATOM 2763 C C . ASP A 1 374 ? -11.128 -1.657 1.919 1.00 59.09 374 ASP A C 1
ATOM 2765 O O . ASP A 1 374 ? -10.319 -1.607 0.990 1.00 59.09 374 ASP A O 1
ATOM 2769 N N . ALA A 1 375 ? -11.196 -2.702 2.734 1.00 58.91 375 ALA A N 1
ATOM 2770 C CA . ALA A 1 375 ? -10.369 -3.897 2.727 1.00 58.91 375 ALA A CA 1
ATOM 2771 C C . ALA A 1 375 ? -10.130 -4.560 1.360 1.00 58.91 375 ALA A C 1
ATOM 2773 O O . ALA A 1 375 ? -9.086 -5.191 1.163 1.00 58.91 375 ALA A O 1
ATOM 2774 N N . MET A 1 376 ? -11.093 -4.450 0.440 1.00 74.69 376 MET A N 1
ATOM 2775 C CA . MET A 1 376 ? -11.025 -4.994 -0.921 1.00 74.69 376 MET A CA 1
ATOM 2776 C C . MET A 1 376 ? -11.240 -3.928 -1.999 1.00 74.69 376 MET A C 1
ATOM 2778 O O . MET A 1 376 ? -11.517 -4.265 -3.150 1.00 74.69 376 MET A O 1
ATOM 2782 N N . GLY A 1 377 ? -11.037 -2.658 -1.650 1.00 72.38 377 GLY A N 1
ATOM 2783 C CA . GLY A 1 377 ? -11.081 -1.539 -2.579 1.00 72.38 377 GLY A CA 1
ATOM 2784 C C . GLY A 1 377 ? -10.060 -1.648 -3.707 1.00 72.38 377 GLY A C 1
ATOM 2785 O O . GLY A 1 377 ? -9.118 -2.446 -3.660 1.00 72.38 377 GLY A O 1
ATOM 2786 N N . ALA A 1 378 ? -10.247 -0.824 -4.737 1.00 76.25 378 ALA A N 1
ATOM 2787 C CA . ALA A 1 378 ? -9.369 -0.772 -5.905 1.00 76.25 378 ALA A CA 1
ATOM 2788 C C . ALA A 1 378 ? -7.924 -0.361 -5.557 1.00 76.25 378 ALA A C 1
ATOM 2790 O O . ALA A 1 378 ? -6.989 -0.834 -6.198 1.00 76.25 378 ALA A O 1
ATOM 2791 N N . ASP A 1 379 ? -7.744 0.483 -4.537 1.00 78.62 379 ASP A N 1
ATOM 2792 C CA . ASP A 1 379 ? -6.445 0.920 -4.020 1.00 78.62 379 ASP A CA 1
ATOM 2793 C C . ASP A 1 379 ? -6.127 0.152 -2.715 1.00 78.62 379 ASP A C 1
ATOM 2795 O O . ASP A 1 379 ? -6.857 0.295 -1.734 1.00 78.62 379 ASP A O 1
ATOM 2799 N N . PRO A 1 380 ? -5.079 -0.695 -2.671 1.00 74.81 380 PRO A N 1
ATOM 2800 C CA . PRO A 1 380 ? -4.656 -1.407 -1.466 1.00 74.81 380 PRO A CA 1
ATOM 2801 C C . PRO A 1 380 ? -3.762 -0.565 -0.535 1.00 74.81 380 PRO A C 1
ATOM 2803 O O . PRO A 1 380 ? -3.133 -1.123 0.370 1.00 74.81 380 PRO A O 1
ATOM 2806 N N . GLY A 1 381 ? -3.661 0.749 -0.749 1.00 74.69 381 GLY A N 1
ATOM 2807 C CA . GLY A 1 381 ? -2.842 1.652 0.053 1.00 74.69 381 GLY A CA 1
ATOM 2808 C C . GLY A 1 381 ? -1.340 1.435 -0.143 1.00 74.69 381 GLY A C 1
ATOM 2809 O O . GLY A 1 381 ? -0.893 0.698 -1.028 1.00 74.69 381 GLY A O 1
ATOM 2810 N N . ARG A 1 382 ? -0.527 2.090 0.695 1.00 77.94 382 ARG A N 1
ATOM 2811 C CA . ARG A 1 382 ? 0.941 2.020 0.590 1.00 77.94 382 ARG A CA 1
ATOM 2812 C C . ARG A 1 382 ? 1.440 0.593 0.815 1.00 77.94 382 ARG A C 1
ATOM 2814 O O . ARG A 1 382 ? 1.024 -0.065 1.765 1.00 77.94 382 ARG A O 1
ATOM 2821 N N . LEU A 1 383 ? 2.416 0.159 0.015 1.00 76.25 383 LEU A N 1
ATOM 2822 C CA . LEU A 1 383 ? 3.057 -1.158 0.145 1.00 76.25 383 LEU A CA 1
ATOM 2823 C C . LEU A 1 383 ? 3.456 -1.515 1.590 1.00 76.25 383 LEU A C 1
ATOM 2825 O O . LEU A 1 383 ? 3.211 -2.632 2.016 1.00 76.25 383 LEU A O 1
ATOM 2829 N N . HIS A 1 384 ? 4.039 -0.583 2.350 1.00 79.75 384 HIS A N 1
ATOM 2830 C CA . HIS A 1 384 ? 4.558 -0.810 3.710 1.00 79.75 384 HIS A CA 1
ATOM 2831 C C . HIS A 1 384 ? 3.570 -0.505 4.857 1.00 79.75 384 HIS A C 1
ATOM 2833 O O . HIS A 1 384 ? 3.991 -0.393 6.017 1.00 79.75 384 HIS A O 1
ATOM 2839 N N . ASP A 1 385 ? 2.292 -0.290 4.545 1.00 77.81 385 ASP A N 1
ATOM 2840 C CA . ASP A 1 385 ? 1.262 0.027 5.533 1.00 77.81 385 ASP A CA 1
ATOM 2841 C C . ASP A 1 385 ? 0.641 -1.247 6.130 1.00 77.81 385 ASP A C 1
ATOM 2843 O O . ASP A 1 385 ? 0.029 -2.066 5.441 1.00 77.81 385 ASP A O 1
ATOM 2847 N N . THR A 1 386 ? 0.818 -1.398 7.441 1.00 79.00 386 THR A N 1
ATOM 2848 C CA . THR A 1 386 ? 0.320 -2.505 8.264 1.00 79.00 386 THR A CA 1
ATOM 2849 C C . THR A 1 386 ? -0.938 -2.154 9.058 1.00 79.00 386 THR A C 1
ATOM 2851 O O . THR A 1 386 ? -1.536 -3.066 9.627 1.00 79.00 386 THR A O 1
ATOM 2854 N N . LEU A 1 387 ? -1.364 -0.884 9.067 1.00 74.38 387 LEU A N 1
ATOM 2855 C CA . LEU A 1 387 ? -2.634 -0.435 9.650 1.00 74.38 387 LEU A CA 1
ATOM 2856 C C . LEU A 1 387 ? -3.804 -0.666 8.686 1.00 74.38 387 LEU A C 1
ATOM 2858 O O . LEU A 1 387 ? -4.929 -0.869 9.119 1.00 74.38 387 LEU A O 1
ATOM 2862 N N . GLY A 1 388 ? -3.548 -0.760 7.382 1.00 68.38 388 GLY A N 1
ATOM 2863 C CA . GLY A 1 388 ? -4.545 -1.187 6.397 1.00 68.38 388 GLY A CA 1
ATOM 2864 C C . GLY A 1 388 ? -4.974 -2.667 6.470 1.00 68.38 388 GLY A C 1
ATOM 2865 O O . GLY A 1 388 ? -5.313 -3.202 5.420 1.00 68.38 388 GLY A O 1
ATOM 2866 N N . TRP A 1 389 ? -4.905 -3.344 7.632 1.00 79.31 389 TRP A N 1
ATOM 2867 C CA . TRP A 1 389 ? -5.394 -4.715 7.917 1.00 79.31 389 TRP A CA 1
ATOM 2868 C C . TRP A 1 389 ? -5.519 -4.975 9.442 1.00 79.31 389 TRP A C 1
ATOM 2870 O O . TRP A 1 389 ? -4.580 -4.642 10.166 1.00 79.31 389 TRP A O 1
ATOM 2880 N N . PRO A 1 390 ? -6.549 -5.699 9.942 1.00 75.19 390 PRO A N 1
ATOM 2881 C CA . PRO A 1 390 ? -6.745 -5.953 11.383 1.00 75.19 390 PRO A CA 1
ATOM 2882 C C . PRO A 1 390 ? -5.614 -6.748 12.048 1.00 75.19 390 PRO A C 1
ATOM 2884 O O . PRO A 1 390 ? -5.337 -6.571 13.234 1.00 75.19 390 PRO A O 1
ATOM 2887 N N . TYR A 1 391 ? -4.924 -7.603 11.289 1.00 83.19 391 TYR A N 1
ATOM 2888 C CA . TYR A 1 391 ? -3.769 -8.372 11.764 1.00 83.19 391 TYR A CA 1
ATOM 2889 C C . TYR A 1 391 ? -2.462 -7.966 11.061 1.00 83.19 391 TYR A C 1
ATOM 2891 O O . TYR A 1 391 ? -1.417 -8.582 11.275 1.00 83.19 391 TYR A O 1
ATOM 2899 N N . GLY A 1 392 ? -2.478 -6.889 10.263 1.00 83.38 392 GLY A N 1
ATOM 2900 C CA . GLY A 1 392 ? -1.340 -6.467 9.438 1.00 83.38 392 GLY A CA 1
ATOM 2901 C C . GLY A 1 392 ? -0.082 -6.142 10.237 1.00 83.38 392 GLY A C 1
ATOM 2902 O O . GLY A 1 392 ? 1.026 -6.438 9.789 1.00 83.38 392 GLY A O 1
ATOM 2903 N N . PHE A 1 393 ? -0.252 -5.648 11.465 1.00 83.12 393 PHE A N 1
ATOM 2904 C CA . PHE A 1 393 ? 0.819 -5.408 12.435 1.00 83.12 393 PHE A CA 1
ATOM 2905 C C . PHE A 1 393 ? 1.682 -6.653 12.738 1.00 83.12 393 PHE A C 1
ATOM 2907 O O . PHE A 1 393 ? 2.793 -6.522 13.243 1.00 83.12 393 PHE A O 1
ATOM 2914 N N . GLN A 1 394 ? 1.210 -7.871 12.450 1.00 88.56 394 GLN A N 1
ATOM 2915 C CA . GLN A 1 394 ? 2.006 -9.092 12.619 1.00 88.56 394 GLN A CA 1
ATOM 2916 C C . GLN A 1 394 ? 3.082 -9.230 11.532 1.00 88.56 394 GLN A C 1
ATOM 2918 O O . GLN A 1 394 ? 4.142 -9.803 11.769 1.00 88.56 394 GLN A O 1
ATOM 2923 N N . SER A 1 395 ? 2.842 -8.654 10.350 1.00 89.31 395 SER A N 1
ATOM 2924 C CA . SER A 1 395 ? 3.812 -8.574 9.249 1.00 89.31 395 SER A CA 1
ATOM 2925 C C . SER A 1 395 ? 4.732 -7.348 9.347 1.00 89.31 395 SER A C 1
ATOM 2927 O O . SER A 1 395 ? 5.457 -7.050 8.400 1.00 89.31 395 SER A O 1
ATOM 2929 N N . GLU A 1 396 ? 4.741 -6.635 10.478 1.00 86.56 396 GLU A N 1
ATOM 2930 C CA . GLU A 1 396 ? 5.529 -5.410 10.686 1.00 86.56 396 GLU A CA 1
ATOM 2931 C C . GLU A 1 396 ? 7.030 -5.615 10.423 1.00 86.56 396 GLU A C 1
ATOM 2933 O O . GLU A 1 396 ? 7.648 -4.802 9.738 1.00 86.56 396 GLU A O 1
ATOM 2938 N N . SER A 1 397 ? 7.598 -6.752 10.848 1.00 86.94 397 SER A N 1
ATOM 2939 C CA . SER A 1 397 ? 8.999 -7.122 10.565 1.00 86.94 397 SER A CA 1
ATOM 2940 C C . SER A 1 397 ? 9.329 -7.285 9.071 1.00 86.94 397 SER A C 1
ATOM 2942 O O . SER A 1 397 ? 10.505 -7.255 8.701 1.00 86.94 397 SER A O 1
ATOM 2944 N N . VAL A 1 398 ? 8.319 -7.446 8.211 1.00 89.69 398 VAL A N 1
ATOM 2945 C CA . VAL A 1 398 ? 8.452 -7.492 6.746 1.00 89.69 398 VAL A CA 1
ATOM 2946 C C . VAL A 1 398 ? 8.189 -6.108 6.154 1.00 89.69 398 VAL A C 1
ATOM 2948 O O . VAL A 1 398 ? 8.981 -5.621 5.350 1.00 89.69 398 VAL A O 1
ATOM 2951 N N . ALA A 1 399 ? 7.122 -5.436 6.595 1.00 87.38 399 ALA A N 1
ATOM 2952 C CA . ALA A 1 399 ? 6.738 -4.106 6.127 1.00 87.38 399 ALA A CA 1
ATOM 2953 C C . ALA A 1 399 ? 7.815 -3.038 6.388 1.00 87.38 399 ALA A C 1
ATOM 2955 O O . ALA A 1 399 ? 8.055 -2.186 5.534 1.00 87.38 399 ALA A O 1
ATOM 2956 N N . GLU A 1 400 ? 8.510 -3.120 7.527 1.00 86.25 400 GLU A N 1
ATOM 2957 C CA . GLU A 1 400 ? 9.615 -2.231 7.905 1.00 86.25 400 GLU A CA 1
ATOM 2958 C C . GLU A 1 400 ? 10.746 -2.206 6.862 1.00 86.25 400 GLU A C 1
ATOM 2960 O O . GLU A 1 400 ? 11.324 -1.149 6.623 1.00 86.25 400 GLU A O 1
ATOM 2965 N N . LEU A 1 401 ? 11.011 -3.324 6.170 1.00 82.69 401 LEU A N 1
ATOM 2966 C CA . LEU A 1 401 ? 12.045 -3.413 5.125 1.00 82.69 401 LEU A CA 1
ATOM 2967 C C . LEU A 1 401 ? 11.736 -2.539 3.895 1.00 82.69 401 LEU A C 1
ATOM 2969 O O . LEU A 1 401 ? 12.651 -2.132 3.185 1.00 82.69 401 LEU A O 1
ATOM 2973 N N . MET A 1 402 ? 10.455 -2.247 3.649 1.00 81.44 402 MET A N 1
ATOM 2974 C CA . MET A 1 402 ? 9.969 -1.433 2.525 1.00 81.44 402 MET A CA 1
ATOM 2975 C C . MET A 1 402 ? 9.708 0.034 2.915 1.00 81.44 402 MET A C 1
ATOM 2977 O O . MET A 1 402 ? 9.193 0.815 2.107 1.00 81.44 402 MET A O 1
ATOM 2981 N N . ARG A 1 403 ? 10.044 0.435 4.149 1.00 75.88 403 ARG A N 1
ATOM 2982 C CA . ARG A 1 403 ? 10.010 1.838 4.589 1.00 75.88 403 ARG A CA 1
ATOM 2983 C C . ARG A 1 403 ? 11.373 2.461 4.327 1.00 75.88 403 ARG A C 1
ATOM 2985 O O . ARG A 1 403 ? 12.380 1.970 4.821 1.00 75.88 403 ARG A O 1
ATOM 2992 N N . ALA A 1 404 ? 11.398 3.529 3.532 1.00 54.00 404 ALA A N 1
ATOM 2993 C CA . ALA A 1 404 ? 12.625 4.111 2.993 1.00 54.00 404 ALA A CA 1
ATOM 2994 C C . ALA A 1 404 ? 13.642 4.509 4.091 1.00 54.00 404 ALA A C 1
ATOM 2996 O O . ALA A 1 404 ? 13.397 5.473 4.823 1.00 54.00 404 ALA A O 1
ATOM 2997 N N . PRO A 1 405 ? 14.805 3.833 4.188 1.00 47.44 405 PRO A N 1
ATOM 2998 C CA . PRO A 1 405 ? 15.926 4.287 5.001 1.00 47.44 405 PRO A CA 1
ATOM 2999 C C . PRO A 1 405 ? 16.763 5.309 4.212 1.00 47.44 405 PRO A C 1
ATOM 3001 O O . PRO A 1 405 ? 16.547 5.531 3.022 1.00 47.44 405 PRO A O 1
ATOM 3004 N N . ALA A 1 406 ? 17.787 5.891 4.845 1.00 38.22 406 ALA A N 1
ATOM 3005 C CA . ALA A 1 406 ? 18.718 6.812 4.174 1.00 38.22 406 ALA A CA 1
ATOM 3006 C C . ALA A 1 406 ? 19.507 6.176 3.001 1.00 38.22 406 ALA A C 1
ATOM 3008 O O . ALA A 1 406 ? 20.057 6.898 2.172 1.00 38.22 406 ALA A O 1
ATOM 3009 N N . ALA A 1 407 ? 19.542 4.842 2.924 1.00 41.81 407 ALA A N 1
ATOM 3010 C CA . ALA A 1 407 ? 19.782 4.059 1.714 1.00 41.81 407 ALA A CA 1
ATOM 3011 C C . ALA A 1 407 ? 19.068 2.696 1.868 1.00 41.81 407 ALA A C 1
ATOM 3013 O O . ALA A 1 407 ? 19.145 2.121 2.958 1.00 41.81 407 ALA A O 1
ATOM 3014 N N . PRO A 1 408 ? 18.368 2.171 0.845 1.00 58.06 408 PRO A N 1
ATOM 3015 C CA . PRO A 1 408 ? 17.768 0.837 0.900 1.00 58.06 408 PRO A CA 1
ATOM 3016 C C . PRO A 1 408 ? 18.827 -0.269 0.763 1.00 58.06 408 PRO A C 1
ATOM 3018 O O . PRO A 1 408 ? 19.846 -0.085 0.096 1.00 58.06 408 PRO A O 1
ATOM 3021 N N . ASP A 1 409 ? 18.566 -1.436 1.358 1.00 73.56 409 ASP A N 1
ATOM 3022 C CA . ASP A 1 409 ? 19.351 -2.653 1.107 1.00 73.56 409 ASP A CA 1
ATOM 3023 C C . ASP A 1 409 ? 19.120 -3.109 -0.353 1.00 73.56 409 ASP A C 1
ATOM 3025 O O . ASP A 1 409 ? 17.956 -3.270 -0.746 1.00 73.56 409 ASP A O 1
ATOM 3029 N N . PRO A 1 410 ? 20.176 -3.320 -1.168 1.00 81.00 410 PRO A N 1
ATOM 3030 C CA . PRO A 1 410 ? 20.032 -3.735 -2.561 1.00 81.00 410 PRO A CA 1
ATOM 3031 C C . PRO A 1 410 ? 19.185 -4.995 -2.758 1.00 81.00 410 PRO A C 1
ATOM 3033 O O . PRO A 1 410 ? 18.404 -5.036 -3.700 1.00 81.00 410 PRO A O 1
ATOM 3036 N N . ALA A 1 411 ? 19.264 -5.991 -1.867 1.00 84.38 411 ALA A N 1
ATOM 3037 C CA . ALA A 1 411 ? 18.491 -7.227 -2.014 1.00 84.38 411 ALA A CA 1
ATOM 3038 C C . ALA A 1 411 ? 16.982 -7.008 -1.784 1.00 84.38 411 ALA A C 1
ATOM 3040 O O . ALA A 1 411 ? 16.156 -7.657 -2.427 1.00 84.38 411 ALA A O 1
ATOM 3041 N N . ILE A 1 412 ? 16.613 -6.044 -0.932 1.00 85.75 412 ILE A N 1
ATOM 3042 C CA . ILE A 1 412 ? 15.215 -5.626 -0.747 1.00 85.75 412 ILE A CA 1
ATOM 3043 C C . ILE A 1 412 ? 14.748 -4.762 -1.925 1.00 85.75 412 ILE A C 1
ATOM 3045 O O . ILE A 1 412 ? 13.650 -4.979 -2.434 1.00 85.75 412 ILE A O 1
ATOM 3049 N N . ALA A 1 413 ? 15.578 -3.833 -2.411 1.00 84.12 413 ALA A N 1
ATOM 3050 C CA . ALA A 1 413 ? 15.262 -3.033 -3.598 1.00 84.12 413 ALA A CA 1
ATOM 3051 C C . ALA A 1 413 ? 15.032 -3.916 -4.842 1.00 84.12 413 ALA A C 1
ATOM 3053 O O . ALA A 1 413 ? 14.081 -3.688 -5.594 1.00 84.12 413 ALA A O 1
ATOM 3054 N N . ASP A 1 414 ? 15.846 -4.962 -4.994 1.00 86.44 414 ASP A N 1
ATOM 3055 C CA . ASP A 1 414 ? 15.690 -6.047 -5.961 1.00 86.44 414 ASP A CA 1
ATOM 3056 C C . ASP A 1 414 ? 14.383 -6.824 -5.770 1.00 86.44 414 ASP A C 1
ATOM 3058 O O . ASP A 1 414 ? 13.664 -7.056 -6.735 1.00 86.44 414 ASP A O 1
ATOM 3062 N N . ALA A 1 415 ? 14.060 -7.253 -4.545 1.00 90.38 415 ALA A N 1
ATOM 3063 C CA . ALA A 1 415 ? 12.836 -8.007 -4.265 1.00 90.38 415 ALA A CA 1
ATOM 3064 C C . ALA A 1 415 ? 11.572 -7.180 -4.554 1.00 90.38 415 ALA A C 1
ATOM 3066 O O . ALA A 1 415 ? 10.590 -7.700 -5.084 1.00 90.38 415 ALA A O 1
ATOM 3067 N N . MET A 1 416 ? 11.616 -5.876 -4.269 1.00 88.31 416 MET A N 1
ATOM 3068 C CA . MET A 1 416 ? 10.568 -4.933 -4.650 1.00 88.31 416 MET A CA 1
ATOM 3069 C C . MET A 1 416 ? 10.469 -4.801 -6.176 1.00 88.31 416 MET A C 1
ATOM 3071 O O . MET A 1 416 ? 9.374 -4.954 -6.713 1.00 88.31 416 MET A O 1
ATOM 3075 N N . ALA A 1 417 ? 11.581 -4.561 -6.882 1.00 88.94 417 ALA A N 1
ATOM 3076 C CA . ALA A 1 417 ? 11.594 -4.426 -8.344 1.00 88.94 417 ALA A CA 1
ATOM 3077 C C . ALA A 1 417 ? 11.119 -5.707 -9.056 1.00 88.94 417 ALA A C 1
ATOM 3079 O O . ALA A 1 417 ? 10.320 -5.638 -9.990 1.00 88.94 417 ALA A O 1
ATOM 3080 N N . GLU A 1 418 ? 11.531 -6.874 -8.557 1.00 93.38 418 GLU A N 1
ATOM 3081 C CA . GLU A 1 418 ? 11.086 -8.191 -9.014 1.00 93.38 418 GLU A CA 1
ATOM 3082 C C . GLU A 1 418 ? 9.574 -8.388 -8.817 1.00 93.38 418 GLU A C 1
ATOM 3084 O O . GLU A 1 418 ? 8.913 -8.942 -9.693 1.00 93.38 418 GLU A O 1
ATOM 3089 N N . MET A 1 419 ? 8.992 -7.904 -7.713 1.00 94.31 419 MET A N 1
ATOM 3090 C CA . MET A 1 419 ? 7.537 -7.938 -7.521 1.00 94.31 419 MET A CA 1
ATOM 3091 C C . MET A 1 419 ? 6.790 -6.947 -8.413 1.00 94.31 419 MET A C 1
ATOM 3093 O O . MET A 1 419 ? 5.735 -7.301 -8.935 1.00 94.31 419 MET A O 1
ATOM 3097 N N . GLY A 1 420 ? 7.338 -5.752 -8.650 1.00 91.44 420 GLY A N 1
ATOM 3098 C CA . GLY A 1 420 ? 6.806 -4.822 -9.651 1.00 91.44 420 GLY A CA 1
ATOM 3099 C C . GLY A 1 420 ? 6.791 -5.455 -11.048 1.00 91.44 420 GLY A C 1
ATOM 3100 O O . GLY A 1 420 ? 5.785 -5.397 -11.748 1.00 91.44 420 GLY A O 1
ATOM 3101 N N . TYR A 1 421 ? 7.867 -6.155 -11.416 1.00 93.31 421 TYR A N 1
ATOM 3102 C CA . TYR A 1 421 ? 7.957 -6.936 -12.649 1.00 93.31 421 TYR A CA 1
ATOM 3103 C C . TYR A 1 421 ? 6.933 -8.082 -12.705 1.00 93.31 421 TYR A C 1
ATOM 3105 O O . TYR A 1 421 ? 6.170 -8.159 -13.666 1.00 93.31 421 TYR A O 1
ATOM 3113 N N . ARG A 1 422 ? 6.842 -8.929 -11.666 1.00 95.81 422 ARG A N 1
ATOM 3114 C CA . ARG A 1 422 ? 5.849 -10.020 -11.590 1.00 95.81 422 ARG A CA 1
ATOM 3115 C C . ARG A 1 422 ? 4.421 -9.483 -11.730 1.00 95.81 422 ARG A C 1
ATOM 3117 O O . ARG A 1 422 ? 3.674 -9.957 -12.577 1.00 95.81 422 ARG A O 1
ATOM 3124 N N . LEU A 1 423 ? 4.047 -8.451 -10.969 1.00 93.69 423 LEU A N 1
ATOM 3125 C CA . LEU A 1 423 ? 2.714 -7.838 -11.048 1.00 93.69 423 LEU A CA 1
ATOM 3126 C C . LEU A 1 423 ? 2.430 -7.206 -12.421 1.00 93.69 423 LEU A C 1
ATOM 3128 O O . LEU A 1 423 ? 1.284 -7.220 -12.863 1.00 93.69 423 LEU A O 1
ATOM 3132 N N . ALA A 1 424 ? 3.444 -6.681 -13.114 1.00 90.12 424 ALA A N 1
ATOM 3133 C CA . ALA A 1 424 ? 3.292 -6.111 -14.453 1.00 90.12 424 ALA A CA 1
ATOM 3134 C C . ALA A 1 424 ? 3.073 -7.190 -15.527 1.00 90.12 424 ALA A C 1
ATOM 3136 O O . ALA A 1 424 ? 2.406 -6.934 -16.527 1.00 90.12 424 ALA A O 1
ATOM 3137 N N . LEU A 1 425 ? 3.601 -8.398 -15.309 1.00 92.88 425 LEU A N 1
ATOM 3138 C CA . LEU A 1 425 ? 3.494 -9.520 -16.239 1.00 92.88 425 LEU A CA 1
ATOM 3139 C C . LEU A 1 425 ? 2.235 -10.387 -16.074 1.00 92.88 425 LEU A C 1
ATOM 3141 O O . LEU A 1 425 ? 1.915 -11.121 -17.005 1.00 92.88 425 LEU A O 1
ATOM 3145 N N . VAL A 1 426 ? 1.509 -10.318 -14.948 1.00 93.75 426 VAL A N 1
ATOM 3146 C CA . VAL A 1 426 ? 0.244 -11.062 -14.756 1.00 93.75 426 VAL A CA 1
ATOM 3147 C C . VAL A 1 426 ? -0.839 -10.507 -15.700 1.00 93.75 426 VAL A C 1
ATOM 3149 O O . VAL A 1 426 ? -1.340 -9.402 -15.453 1.00 93.75 426 VAL A O 1
ATOM 3152 N N . PRO A 1 427 ? -1.275 -11.233 -16.753 1.00 88.19 427 PRO A N 1
ATOM 3153 C CA . PRO A 1 427 ? -2.208 -10.679 -17.731 1.00 88.19 427 PRO A CA 1
ATOM 3154 C C . PRO A 1 427 ? -3.618 -10.550 -17.148 1.00 88.19 427 PRO A C 1
ATOM 3156 O O . PRO A 1 427 ? -4.098 -11.446 -16.455 1.00 88.19 427 PRO A O 1
ATOM 3159 N N . ALA A 1 428 ? -4.325 -9.459 -17.466 1.00 89.00 428 ALA A N 1
ATOM 3160 C CA . ALA A 1 428 ? -5.688 -9.238 -16.961 1.00 89.00 428 ALA A CA 1
ATOM 3161 C C . ALA A 1 428 ? -6.654 -10.360 -17.390 1.00 89.00 428 ALA A C 1
ATOM 3163 O O . ALA A 1 428 ? -7.399 -10.878 -16.564 1.00 89.00 428 ALA A O 1
ATOM 3164 N N . MET A 1 429 ? -6.563 -10.805 -18.650 1.00 87.06 429 MET A N 1
ATOM 3165 C CA . MET A 1 429 ? -7.329 -11.944 -19.179 1.00 87.06 429 MET A CA 1
ATOM 3166 C C . MET A 1 429 ? -7.120 -13.247 -18.391 1.00 87.06 429 MET A C 1
ATOM 3168 O O . MET A 1 429 ? -8.043 -14.045 -18.286 1.00 87.06 429 MET A O 1
ATOM 3172 N N . THR A 1 430 ? -5.936 -13.462 -17.808 1.00 90.94 430 THR A N 1
ATOM 3173 C CA . THR A 1 430 ? -5.640 -14.670 -17.026 1.00 90.94 430 THR A CA 1
ATOM 3174 C C . THR A 1 430 ? -6.218 -14.577 -15.615 1.00 90.94 430 THR A C 1
ATOM 3176 O O . THR A 1 430 ? -6.683 -15.580 -15.089 1.00 90.94 430 THR A O 1
ATOM 3179 N N . VAL A 1 431 ? -6.265 -13.376 -15.021 1.00 93.81 431 VAL A N 1
ATOM 3180 C CA . VAL A 1 431 ? -6.984 -13.147 -13.752 1.00 93.81 431 VAL A CA 1
ATOM 3181 C C . VAL A 1 431 ? -8.480 -13.412 -13.932 1.00 93.81 431 VAL A C 1
ATOM 3183 O O . VAL A 1 431 ? -9.065 -14.086 -13.093 1.00 93.81 431 VAL A O 1
ATOM 3186 N N . HIS A 1 432 ? -9.075 -12.950 -15.038 1.00 92.00 432 HIS A N 1
ATOM 3187 C CA . HIS A 1 432 ? -10.453 -13.300 -15.398 1.00 92.00 432 HIS A CA 1
ATOM 3188 C C . HIS A 1 432 ? -10.623 -14.815 -15.560 1.00 92.00 432 HIS A C 1
ATOM 3190 O O . HIS A 1 432 ? -11.351 -15.412 -14.779 1.00 92.00 432 HIS A O 1
ATOM 3196 N N . ALA A 1 433 ? -9.875 -15.463 -16.460 1.00 90.69 433 ALA A N 1
ATOM 3197 C CA . ALA A 1 433 ? -10.016 -16.898 -16.727 1.00 90.69 433 ALA A CA 1
ATOM 3198 C C . ALA A 1 433 ? -9.873 -17.793 -15.476 1.00 90.69 433 ALA A C 1
ATOM 3200 O O . ALA A 1 433 ? -10.646 -18.733 -15.309 1.00 90.69 433 ALA A O 1
ATOM 3201 N N . VAL A 1 434 ? -8.925 -17.497 -14.575 1.00 91.69 434 VAL A N 1
ATOM 3202 C CA . VAL A 1 434 ? -8.730 -18.268 -13.329 1.00 91.69 434 VAL A CA 1
ATOM 3203 C C . VAL A 1 434 ? -9.881 -18.073 -12.336 1.00 91.69 434 VAL A C 1
ATOM 3205 O O . VAL A 1 434 ? -10.252 -19.022 -11.647 1.00 91.69 434 VAL A O 1
ATOM 3208 N N . VAL A 1 435 ? -10.452 -16.868 -12.254 1.00 92.62 435 VAL A N 1
ATOM 3209 C CA . VAL A 1 435 ? -11.609 -16.592 -11.388 1.00 92.62 435 VAL A CA 1
ATOM 3210 C C . VAL A 1 435 ? -12.878 -17.180 -12.011 1.00 92.62 435 VAL A C 1
ATOM 3212 O O . VAL A 1 435 ? -13.553 -17.975 -11.366 1.00 92.62 435 VAL A O 1
ATOM 3215 N N . ASP A 1 436 ? -13.171 -16.888 -13.276 1.00 89.75 436 ASP A N 1
ATOM 3216 C CA . ASP A 1 436 ? -14.378 -17.346 -13.980 1.00 89.75 436 ASP A CA 1
ATOM 3217 C C . ASP A 1 436 ? -14.490 -18.887 -14.037 1.00 89.75 436 ASP A C 1
ATOM 3219 O O . ASP A 1 436 ? -15.596 -19.425 -14.015 1.00 89.75 436 ASP A O 1
ATOM 3223 N N . ALA A 1 437 ? -13.364 -19.615 -14.044 1.00 86.69 437 ALA A N 1
ATOM 3224 C CA . ALA A 1 437 ? -13.335 -21.082 -14.018 1.00 86.69 437 ALA A CA 1
ATOM 3225 C C . ALA A 1 437 ? -13.547 -21.719 -12.625 1.00 86.69 437 ALA A C 1
ATOM 3227 O O . ALA A 1 437 ? -13.775 -22.927 -12.541 1.00 86.69 437 ALA A O 1
ATOM 3228 N N . GLY A 1 438 ? -13.429 -20.954 -11.532 1.00 83.44 438 GLY A N 1
ATOM 3229 C CA . GLY A 1 438 ? -13.407 -21.491 -10.162 1.00 83.44 438 GLY A CA 1
ATOM 3230 C C . GLY A 1 438 ? -14.309 -20.787 -9.146 1.00 83.44 438 GLY A C 1
ATOM 3231 O O . GLY A 1 438 ? -14.513 -21.319 -8.058 1.00 83.44 438 GLY A O 1
ATOM 3232 N N . TRP A 1 439 ? -14.851 -19.611 -9.463 1.00 91.25 439 TRP A N 1
ATOM 3233 C CA . TRP A 1 439 ? -15.554 -18.757 -8.507 1.00 91.25 439 TRP A CA 1
ATOM 3234 C C . TRP A 1 439 ? -17.018 -19.155 -8.312 1.00 91.25 439 TRP A C 1
ATOM 3236 O O . TRP A 1 439 ? -17.773 -19.288 -9.273 1.00 91.25 439 TRP A O 1
ATOM 3246 N N . GLN A 1 440 ? -17.448 -19.282 -7.056 1.00 89.44 440 GLN A N 1
ATOM 3247 C CA . GLN A 1 440 ? -18.843 -19.547 -6.697 1.00 89.44 440 GLN A CA 1
ATOM 3248 C C . GLN A 1 440 ? -19.237 -18.690 -5.490 1.00 89.44 440 GLN A C 1
ATOM 3250 O O . GLN A 1 440 ? -18.471 -18.561 -4.536 1.00 89.44 440 GLN A O 1
ATOM 3255 N N . VAL A 1 441 ? -20.430 -18.097 -5.530 1.00 86.44 441 VAL A N 1
ATOM 3256 C CA . VAL A 1 441 ? -20.992 -17.300 -4.426 1.00 86.44 441 VAL A CA 1
ATOM 3257 C C . VAL A 1 441 ? -21.643 -18.238 -3.392 1.00 86.44 441 VAL A C 1
ATOM 3259 O O . VAL A 1 441 ? -22.287 -19.201 -3.812 1.00 86.44 441 VAL A O 1
ATOM 3262 N N . PRO A 1 442 ? -21.512 -17.987 -2.070 1.00 83.88 442 PRO A N 1
ATOM 3263 C CA . PRO A 1 442 ? -22.104 -18.838 -1.036 1.00 83.88 442 PRO A CA 1
ATOM 3264 C C . PRO A 1 442 ? -23.611 -19.072 -1.181 1.00 83.88 442 PRO A C 1
ATOM 3266 O O . PRO A 1 442 ? -24.373 -18.164 -1.531 1.00 83.88 442 PRO A O 1
ATOM 3269 N N . ALA A 1 443 ? -24.053 -20.295 -0.880 1.00 75.00 443 ALA A N 1
ATOM 3270 C CA . ALA A 1 443 ? -25.438 -20.701 -1.093 1.00 75.00 443 ALA A CA 1
ATOM 3271 C C . ALA A 1 443 ? -26.410 -19.927 -0.182 1.00 75.00 443 ALA A C 1
ATOM 3273 O O . ALA A 1 443 ? -26.241 -19.866 1.034 1.00 75.00 443 ALA A O 1
ATOM 3274 N N . GLY A 1 444 ? -27.453 -19.333 -0.773 1.00 69.88 444 GLY A N 1
ATOM 3275 C CA . GLY A 1 444 ? -28.449 -18.542 -0.037 1.00 69.88 444 GLY A CA 1
ATOM 3276 C C . GLY A 1 444 ? -27.959 -17.171 0.451 1.00 69.88 444 GLY A C 1
ATOM 3277 O O . GLY A 1 444 ? -28.666 -16.520 1.220 1.00 69.88 444 GLY A O 1
ATOM 3278 N N . ALA A 1 445 ? -26.779 -16.711 0.020 1.00 73.50 445 ALA A N 1
ATOM 3279 C CA . ALA A 1 445 ? -26.313 -15.363 0.323 1.00 73.50 445 ALA A CA 1
ATOM 3280 C C . ALA A 1 445 ? -27.224 -14.283 -0.309 1.00 73.50 445 ALA A C 1
ATOM 3282 O O . ALA A 1 445 ? -27.678 -14.461 -1.443 1.00 73.50 445 ALA A O 1
ATOM 3283 N N . PRO A 1 446 ? -27.470 -13.143 0.370 1.00 68.88 446 PRO A N 1
ATOM 3284 C CA . PRO A 1 446 ? -28.229 -12.038 -0.210 1.00 68.88 446 PRO A CA 1
ATOM 3285 C C . PRO A 1 446 ? -27.558 -11.457 -1.462 1.00 68.88 446 PRO A C 1
ATOM 3287 O O . PRO A 1 446 ? -26.334 -11.313 -1.525 1.00 68.88 446 PRO A O 1
ATOM 3290 N N . GLU A 1 447 ? -28.371 -11.079 -2.449 1.00 69.94 447 GLU A N 1
ATOM 3291 C CA . GLU A 1 447 ? -27.896 -10.550 -3.729 1.00 69.94 447 GLU A CA 1
ATOM 3292 C C . GLU A 1 447 ? -27.016 -9.295 -3.546 1.00 69.94 447 GLU A C 1
ATOM 3294 O O . GLU A 1 447 ? -27.213 -8.486 -2.632 1.00 69.94 447 GLU A O 1
ATOM 3299 N N . GLY A 1 448 ? -25.982 -9.159 -4.381 1.00 66.56 448 GLY A N 1
ATOM 3300 C CA . GLY A 1 448 ? -25.043 -8.029 -4.384 1.00 66.56 448 GLY A CA 1
ATOM 3301 C C . GLY A 1 448 ? -24.050 -7.943 -3.211 1.00 66.56 448 GLY A C 1
ATOM 3302 O O . GLY A 1 448 ? -23.087 -7.174 -3.310 1.00 66.56 448 GLY A O 1
ATOM 3303 N N . HIS A 1 449 ? -24.239 -8.719 -2.133 1.00 74.12 449 HIS A N 1
ATOM 3304 C CA . HIS A 1 449 ? -23.399 -8.660 -0.925 1.00 74.12 449 HIS A CA 1
ATOM 3305 C C . HIS A 1 449 ? -22.022 -9.307 -1.126 1.00 74.12 449 HIS A C 1
ATOM 3307 O O . HIS A 1 449 ? -21.016 -8.787 -0.647 1.00 74.12 449 HIS A O 1
ATOM 3313 N N . TRP A 1 450 ? -21.964 -10.417 -1.862 1.00 85.38 450 TRP A N 1
ATOM 3314 C CA . TRP A 1 450 ? -20.713 -11.027 -2.317 1.00 85.38 450 TRP A CA 1
ATOM 3315 C C . TRP A 1 450 ? -20.451 -10.648 -3.781 1.00 85.38 450 TRP A C 1
ATOM 3317 O O . TRP A 1 450 ? -21.406 -10.513 -4.550 1.00 85.38 450 TRP A O 1
ATOM 3327 N N . PRO A 1 451 ? -19.185 -10.473 -4.200 1.00 87.00 451 PRO A N 1
ATOM 3328 C CA . PRO A 1 451 ? -18.867 -10.228 -5.598 1.00 87.00 451 PRO A CA 1
ATOM 3329 C C . PRO A 1 451 ? -19.022 -11.508 -6.429 1.00 87.00 451 PRO A C 1
ATOM 3331 O O . PRO A 1 451 ? -18.557 -12.581 -6.037 1.00 87.00 451 PRO A O 1
ATOM 3334 N N . ASP A 1 452 ? -19.626 -11.372 -7.607 1.00 88.50 452 ASP A N 1
ATOM 3335 C CA . ASP A 1 452 ? -19.531 -12.356 -8.683 1.00 88.50 452 ASP A CA 1
ATOM 3336 C C . ASP A 1 452 ? -18.099 -12.438 -9.257 1.00 88.50 452 ASP A C 1
ATOM 3338 O O . ASP A 1 452 ? -17.208 -11.662 -8.892 1.00 88.50 452 ASP A O 1
ATOM 3342 N N . ALA A 1 453 ? -17.881 -13.397 -10.159 1.00 90.75 453 ALA A N 1
ATOM 3343 C CA . ALA A 1 453 ? -16.579 -13.674 -10.761 1.00 90.75 453 ALA A CA 1
ATOM 3344 C C . ALA A 1 453 ? -16.003 -12.459 -11.515 1.00 90.75 453 ALA A C 1
ATOM 3346 O O . ALA A 1 453 ? -14.859 -12.063 -11.280 1.00 90.75 453 ALA A O 1
ATOM 3347 N N . ALA A 1 454 ? -16.821 -11.798 -12.340 1.00 87.12 454 ALA A N 1
ATOM 3348 C CA . ALA A 1 454 ? -16.401 -10.663 -13.155 1.00 87.12 454 ALA A CA 1
ATOM 3349 C C . ALA A 1 454 ? -16.068 -9.431 -12.297 1.00 87.12 454 ALA A C 1
ATOM 3351 O O . ALA A 1 454 ? -15.046 -8.774 -12.524 1.00 87.12 454 ALA A O 1
ATOM 3352 N N . ARG A 1 455 ? -16.881 -9.146 -11.270 1.00 86.38 455 ARG A N 1
ATOM 3353 C CA . ARG A 1 455 ? -16.625 -8.091 -10.279 1.00 86.38 455 ARG A CA 1
ATOM 3354 C C . ARG A 1 455 ? -15.344 -8.374 -9.495 1.00 86.38 455 ARG A C 1
ATOM 3356 O O . ARG A 1 455 ? -14.533 -7.466 -9.325 1.00 86.38 455 ARG A O 1
ATOM 3363 N N . MET A 1 456 ? -15.124 -9.618 -9.061 1.00 90.00 456 MET A N 1
ATOM 3364 C CA . MET A 1 456 ? -13.918 -9.987 -8.318 1.00 90.00 456 MET A CA 1
ATOM 3365 C C . MET A 1 456 ? -12.653 -9.893 -9.183 1.00 90.00 456 MET A C 1
ATOM 3367 O O . MET A 1 456 ? -11.671 -9.278 -8.765 1.00 90.00 456 MET A O 1
ATOM 3371 N N . ALA A 1 457 ? -12.674 -10.441 -10.399 1.00 90.56 457 ALA A N 1
ATOM 3372 C CA . ALA A 1 457 ? -11.558 -10.347 -11.336 1.00 90.56 457 ALA A CA 1
ATOM 3373 C C . ALA A 1 457 ? -11.236 -8.883 -11.686 1.00 90.56 457 ALA A C 1
ATOM 3375 O O . ALA A 1 457 ? -10.072 -8.480 -11.631 1.00 90.56 457 ALA A O 1
ATOM 3376 N N . GLY A 1 458 ? -12.260 -8.055 -11.929 1.00 85.56 458 GLY A N 1
ATOM 3377 C CA . GLY A 1 458 ? -12.108 -6.615 -12.144 1.00 85.56 458 GLY A CA 1
ATOM 3378 C C . GLY A 1 458 ? -11.441 -5.899 -10.963 1.00 85.56 458 GLY A C 1
ATOM 3379 O O . GLY A 1 458 ? -10.473 -5.163 -11.159 1.00 85.56 458 GLY A O 1
ATOM 3380 N N . THR A 1 459 ? -11.886 -6.161 -9.729 1.00 86.88 459 THR A N 1
ATOM 3381 C CA . THR A 1 459 ? -11.251 -5.637 -8.507 1.00 86.88 459 THR A CA 1
ATOM 3382 C C . THR A 1 459 ? -9.797 -6.103 -8.363 1.00 86.88 459 THR A C 1
ATOM 3384 O O . THR A 1 459 ? -8.931 -5.299 -8.022 1.00 86.88 459 THR A O 1
ATOM 3387 N N . LEU A 1 460 ? -9.487 -7.370 -8.655 1.00 92.56 460 LEU A N 1
ATOM 3388 C CA . LEU A 1 460 ? -8.114 -7.890 -8.598 1.00 92.56 460 LEU A CA 1
ATOM 3389 C C . LEU A 1 460 ? -7.206 -7.232 -9.647 1.00 92.56 460 LEU A C 1
ATOM 3391 O O . LEU A 1 460 ? -6.065 -6.891 -9.332 1.00 92.56 460 LEU A O 1
ATOM 3395 N N . VAL A 1 461 ? -7.698 -6.984 -10.864 1.00 90.62 461 VAL A N 1
ATOM 3396 C CA . VAL A 1 461 ? -6.952 -6.242 -11.896 1.00 90.62 461 VAL A CA 1
ATOM 3397 C C . VAL A 1 461 ? -6.717 -4.788 -11.470 1.00 90.62 461 VAL A C 1
ATOM 3399 O O . VAL A 1 461 ? -5.588 -4.312 -11.574 1.00 90.62 461 VAL A O 1
ATOM 3402 N N . GLN A 1 462 ? -7.721 -4.108 -10.908 1.00 85.19 462 GLN A N 1
ATOM 3403 C CA . GLN A 1 462 ? -7.569 -2.739 -10.393 1.00 85.19 462 GLN A CA 1
ATOM 3404 C C . GLN A 1 462 ? -6.535 -2.667 -9.256 1.00 85.19 462 GLN A C 1
ATOM 3406 O O . GLN A 1 462 ? -5.627 -1.839 -9.306 1.00 85.19 462 GLN A O 1
ATOM 3411 N N . ARG A 1 463 ? -6.580 -3.600 -8.293 1.00 89.06 463 ARG A N 1
ATOM 3412 C CA . ARG A 1 463 ? -5.586 -3.697 -7.205 1.00 89.06 463 ARG A CA 1
ATOM 3413 C C . ARG A 1 463 ? -4.174 -3.983 -7.716 1.00 89.06 463 ARG A C 1
ATOM 3415 O O . ARG A 1 463 ? -3.207 -3.477 -7.148 1.00 89.06 463 ARG A O 1
ATOM 3422 N N . ARG A 1 464 ? -4.036 -4.751 -8.805 1.00 90.62 464 ARG A N 1
ATOM 3423 C CA . ARG A 1 464 ? -2.751 -4.977 -9.491 1.00 90.62 464 ARG A CA 1
ATOM 3424 C C . ARG A 1 464 ? -2.195 -3.663 -10.045 1.00 90.62 464 ARG A C 1
ATOM 3426 O O . ARG A 1 464 ? -1.038 -3.339 -9.801 1.00 90.62 464 ARG A O 1
ATOM 3433 N N . GLN A 1 465 ? -3.027 -2.898 -10.754 1.00 84.75 465 GLN A N 1
ATOM 3434 C CA . GLN A 1 465 ? -2.670 -1.595 -11.330 1.00 84.75 465 GLN A CA 1
ATOM 3435 C C . GLN A 1 465 ? -2.319 -0.568 -10.239 1.00 84.75 465 GLN A C 1
ATOM 3437 O O . GLN A 1 465 ? -1.341 0.164 -10.375 1.00 84.75 465 GLN A O 1
ATOM 3442 N N . ALA A 1 466 ? -3.050 -0.567 -9.122 1.00 81.69 466 ALA A N 1
ATOM 3443 C CA . ALA A 1 466 ? -2.806 0.327 -7.993 1.00 81.69 466 ALA A CA 1
ATOM 3444 C C . ALA A 1 466 ? -1.483 0.057 -7.255 1.00 81.69 466 ALA A C 1
ATOM 3446 O O . ALA A 1 466 ? -0.782 0.991 -6.864 1.00 81.69 466 ALA A O 1
ATOM 3447 N N . LEU A 1 467 ? -1.085 -1.213 -7.117 1.00 83.38 467 LEU A N 1
ATOM 3448 C CA . LEU A 1 467 ? 0.256 -1.559 -6.631 1.00 83.38 467 LEU A CA 1
ATOM 3449 C C . LEU A 1 467 ? 1.333 -1.169 -7.641 1.00 83.38 467 LEU A C 1
ATOM 3451 O O . LEU A 1 467 ? 2.353 -0.604 -7.254 1.00 83.38 467 LEU A O 1
ATOM 3455 N N . LEU A 1 468 ? 1.103 -1.429 -8.932 1.00 82.81 468 LEU A N 1
ATOM 3456 C CA . LEU A 1 468 ? 2.046 -1.074 -9.992 1.00 82.81 468 LEU A CA 1
ATOM 3457 C C . LEU A 1 468 ? 2.343 0.425 -10.025 1.00 82.81 468 LEU A C 1
ATOM 3459 O O . LEU A 1 468 ? 3.507 0.801 -10.121 1.00 82.81 468 LEU A O 1
ATOM 3463 N N . ALA A 1 469 ? 1.329 1.273 -9.845 1.00 77.75 469 ALA A N 1
ATOM 3464 C CA . ALA A 1 469 ? 1.472 2.726 -9.795 1.00 77.75 469 ALA A CA 1
ATOM 3465 C C . ALA A 1 469 ? 2.347 3.259 -8.635 1.00 77.75 469 ALA A C 1
ATOM 3467 O O . ALA A 1 469 ? 2.689 4.441 -8.632 1.00 77.75 469 ALA A O 1
ATOM 3468 N N . GLN A 1 470 ? 2.742 2.413 -7.674 1.00 77.12 470 GLN A N 1
ATOM 3469 C CA . GLN A 1 470 ? 3.692 2.758 -6.604 1.00 77.12 470 GLN A CA 1
ATOM 3470 C C . GLN A 1 470 ? 5.163 2.500 -6.988 1.00 77.12 470 GLN A C 1
ATOM 3472 O O . GLN A 1 470 ? 6.063 2.913 -6.255 1.00 77.12 470 GLN A O 1
ATOM 3477 N N . TYR A 1 471 ? 5.429 1.845 -8.124 1.00 75.25 471 TYR A N 1
ATOM 3478 C CA . TYR A 1 471 ? 6.779 1.567 -8.622 1.00 75.25 471 TYR A CA 1
ATOM 3479 C C . TYR A 1 471 ? 7.249 2.607 -9.639 1.00 75.25 471 TYR A C 1
ATOM 3481 O O . TYR A 1 471 ? 6.480 3.106 -10.458 1.00 75.25 471 TYR A O 1
ATOM 3489 N N . ALA A 1 472 ? 8.554 2.886 -9.646 1.00 68.88 472 ALA A N 1
ATOM 3490 C CA . ALA A 1 472 ? 9.166 3.687 -10.697 1.00 68.88 472 ALA A CA 1
ATOM 3491 C C . ALA A 1 472 ? 9.365 2.838 -11.975 1.00 68.88 472 ALA A C 1
ATOM 3493 O O . ALA A 1 472 ? 10.087 1.839 -11.920 1.00 68.88 472 ALA A O 1
ATOM 3494 N N . PRO A 1 473 ? 8.835 3.254 -13.146 1.00 68.69 473 PRO A N 1
ATOM 3495 C CA . PRO A 1 473 ? 9.037 2.565 -14.428 1.00 68.69 473 PRO A CA 1
ATOM 3496 C C . PRO A 1 473 ? 10.502 2.256 -14.772 1.00 68.69 473 PRO A C 1
ATOM 3498 O O . PRO A 1 473 ? 10.800 1.217 -15.357 1.00 68.69 473 PRO A O 1
ATOM 3501 N N . ALA A 1 474 ? 11.425 3.151 -14.398 1.00 66.88 474 ALA A N 1
ATOM 3502 C CA . ALA A 1 474 ? 12.861 2.951 -14.583 1.00 66.88 474 ALA A CA 1
ATOM 3503 C C . ALA A 1 474 ? 13.393 1.793 -13.725 1.00 66.88 474 ALA A C 1
ATOM 3505 O O . ALA A 1 474 ? 13.977 0.874 -14.281 1.00 66.88 474 ALA A O 1
ATOM 3506 N N . GLN A 1 475 ? 13.085 1.761 -12.421 1.00 74.25 475 GLN A N 1
ATOM 3507 C CA . GLN A 1 475 ? 13.584 0.750 -11.476 1.00 74.25 475 GLN A CA 1
ATOM 3508 C C . GLN A 1 475 ? 13.318 -0.690 -11.945 1.00 74.25 475 GLN A C 1
ATOM 3510 O O . GLN A 1 475 ? 14.176 -1.555 -11.788 1.00 74.25 475 GLN A O 1
ATOM 3515 N N . ILE A 1 476 ? 12.149 -0.946 -12.544 1.00 80.50 476 ILE A N 1
ATOM 3516 C CA . ILE A 1 476 ? 11.801 -2.266 -13.089 1.00 80.50 476 ILE A CA 1
ATOM 3517 C C . ILE A 1 476 ? 12.692 -2.610 -14.297 1.00 80.50 476 ILE A C 1
ATOM 3519 O O . ILE A 1 476 ? 13.254 -3.702 -14.344 1.00 80.50 476 ILE A O 1
ATOM 3523 N N . ARG A 1 477 ? 12.876 -1.688 -15.254 1.00 78.19 477 ARG A N 1
ATOM 3524 C CA . ARG A 1 477 ? 13.754 -1.906 -16.423 1.00 78.19 477 ARG A CA 1
ATOM 3525 C C . ARG A 1 477 ? 15.226 -2.015 -16.046 1.00 78.19 477 ARG A C 1
ATOM 3527 O O . ARG A 1 477 ? 15.922 -2.865 -16.597 1.00 78.19 477 ARG A O 1
ATOM 3534 N N . ASP A 1 478 ? 15.686 -1.186 -15.116 1.00 78.06 478 ASP A N 1
ATOM 3535 C CA . ASP A 1 478 ? 17.065 -1.172 -14.632 1.00 78.06 478 ASP A CA 1
ATOM 3536 C C . ASP A 1 478 ? 17.397 -2.518 -13.968 1.00 78.06 478 ASP A C 1
ATOM 3538 O O . ASP A 1 478 ? 18.438 -3.107 -14.254 1.00 78.06 478 ASP A O 1
ATOM 3542 N N . TRP A 1 479 ? 16.466 -3.070 -13.177 1.00 86.56 479 TRP A N 1
ATOM 3543 C CA . TRP A 1 479 ? 16.577 -4.408 -12.590 1.00 86.56 479 TRP A CA 1
ATOM 3544 C C . TRP A 1 479 ? 16.586 -5.531 -13.646 1.00 86.56 479 TRP A C 1
ATOM 3546 O O . TRP A 1 479 ? 17.476 -6.382 -13.614 1.00 86.56 479 TRP A O 1
ATOM 3556 N N . ILE A 1 480 ? 15.673 -5.511 -14.634 1.00 84.12 480 ILE A N 1
ATOM 3557 C CA . ILE A 1 480 ? 15.679 -6.489 -15.748 1.00 84.12 480 ILE A CA 1
ATOM 3558 C C . ILE A 1 480 ? 17.003 -6.430 -16.530 1.00 84.12 480 ILE A C 1
ATOM 3560 O O . ILE A 1 480 ? 17.510 -7.460 -16.970 1.00 84.12 480 ILE A O 1
ATOM 3564 N N . SER A 1 481 ? 17.558 -5.230 -16.708 1.00 79.06 481 SER A N 1
ATOM 3565 C CA . SER A 1 481 ? 18.802 -5.005 -17.455 1.00 79.06 481 SER A CA 1
ATOM 3566 C C . SER A 1 481 ? 20.050 -5.406 -16.661 1.00 79.06 481 SER A C 1
ATOM 3568 O O . SER A 1 481 ? 21.058 -5.774 -17.262 1.00 79.06 481 SER A O 1
ATOM 3570 N N . ALA A 1 482 ? 19.989 -5.351 -15.327 1.00 81.62 482 ALA A N 1
ATOM 3571 C CA . ALA A 1 482 ? 21.072 -5.755 -14.434 1.00 81.62 482 ALA A CA 1
ATOM 3572 C C . ALA A 1 482 ? 21.166 -7.283 -14.250 1.00 81.62 482 ALA A C 1
ATOM 3574 O O . ALA A 1 482 ? 22.275 -7.811 -14.186 1.00 81.62 482 ALA A O 1
ATOM 3575 N N . ASP A 1 483 ? 20.032 -7.994 -14.194 1.00 83.56 483 ASP A N 1
ATOM 3576 C CA . ASP A 1 483 ? 19.982 -9.463 -14.090 1.00 83.56 483 ASP A CA 1
ATOM 3577 C C . ASP A 1 483 ? 18.938 -10.068 -15.062 1.00 83.56 483 ASP A C 1
ATOM 3579 O O . ASP A 1 483 ? 17.859 -10.525 -14.657 1.00 83.56 483 ASP A O 1
ATOM 3583 N N . PRO A 1 484 ? 19.241 -10.091 -16.378 1.00 84.81 484 PRO A N 1
ATOM 3584 C CA . PRO A 1 484 ? 18.323 -10.606 -17.393 1.00 84.81 484 PRO A CA 1
ATOM 3585 C C . PRO A 1 484 ? 18.090 -12.118 -17.273 1.00 84.81 484 PRO A C 1
ATOM 3587 O O . PRO A 1 484 ? 17.042 -12.613 -17.697 1.00 84.81 484 PRO A O 1
ATOM 3590 N N . GLU A 1 485 ? 19.021 -12.865 -16.668 1.00 90.56 485 GLU A N 1
ATOM 3591 C CA . GLU A 1 485 ? 18.822 -14.288 -16.393 1.00 90.56 485 GLU A CA 1
ATOM 3592 C C . GLU A 1 485 ? 17.780 -14.510 -15.296 1.00 90.56 485 GLU A C 1
ATOM 3594 O O . GLU A 1 485 ? 16.914 -15.373 -15.434 1.00 90.56 485 GLU A O 1
ATOM 3599 N N . ARG A 1 486 ? 17.813 -13.731 -14.209 1.00 88.88 486 ARG A N 1
ATOM 3600 C CA . ARG A 1 486 ? 16.781 -13.777 -13.167 1.00 88.88 486 ARG A CA 1
ATOM 3601 C C . ARG A 1 486 ? 15.448 -13.292 -13.697 1.00 88.88 486 ARG A C 1
ATOM 3603 O O . ARG A 1 486 ? 14.447 -13.953 -13.442 1.00 88.88 486 ARG A O 1
ATOM 3610 N N . ALA A 1 487 ? 15.423 -12.236 -14.508 1.00 90.75 487 ALA A N 1
ATOM 3611 C CA . ALA A 1 487 ? 14.206 -11.817 -15.197 1.00 90.75 487 ALA A CA 1
ATOM 3612 C C . ALA A 1 487 ? 13.631 -12.928 -16.104 1.00 90.75 487 ALA A C 1
ATOM 3614 O O . ALA A 1 487 ? 12.409 -13.030 -16.230 1.00 90.75 487 ALA A O 1
ATOM 3615 N N . ALA A 1 488 ? 14.475 -13.790 -16.689 1.00 91.06 488 ALA A N 1
ATOM 3616 C CA . ALA A 1 488 ? 14.050 -14.982 -17.428 1.00 91.06 488 ALA A CA 1
ATOM 3617 C C . ALA A 1 488 ? 13.568 -16.126 -16.515 1.00 91.06 488 ALA A C 1
ATOM 3619 O O . ALA A 1 488 ? 12.500 -16.680 -16.770 1.00 91.06 488 ALA A O 1
ATOM 3620 N N . ARG A 1 489 ? 14.285 -16.435 -15.422 1.00 94.25 489 ARG A N 1
ATOM 3621 C CA . ARG A 1 489 ? 13.858 -17.419 -14.404 1.00 94.25 489 ARG A CA 1
ATOM 3622 C C . ARG A 1 489 ? 12.491 -17.056 -13.810 1.00 94.25 489 ARG A C 1
ATOM 3624 O O . ARG A 1 489 ? 11.634 -17.922 -13.679 1.00 94.25 489 ARG A O 1
ATOM 3631 N N . VAL A 1 490 ? 12.261 -15.772 -13.529 1.00 95.19 490 VAL A N 1
ATOM 3632 C CA . VAL A 1 490 ? 10.975 -15.246 -13.041 1.00 95.19 490 VAL A CA 1
ATOM 3633 C C . VAL A 1 490 ? 9.864 -15.411 -14.082 1.00 95.19 490 VAL A C 1
ATOM 3635 O O . VAL A 1 490 ? 8.771 -15.836 -13.719 1.00 95.19 490 VAL A O 1
ATOM 3638 N N . ARG A 1 491 ? 10.125 -15.161 -15.378 1.00 94.81 491 ARG A N 1
ATOM 3639 C CA . ARG A 1 491 ? 9.132 -15.457 -16.431 1.00 94.81 491 ARG A CA 1
ATOM 3640 C C . ARG A 1 491 ? 8.785 -16.939 -16.478 1.00 94.81 491 ARG A C 1
ATOM 3642 O O . ARG A 1 491 ? 7.605 -17.246 -16.553 1.00 94.81 491 ARG A O 1
ATOM 3649 N N . GLN A 1 492 ? 9.767 -17.839 -16.389 1.00 95.62 492 GLN A N 1
ATOM 3650 C CA . GLN A 1 492 ? 9.483 -19.277 -16.384 1.00 95.62 492 GLN A CA 1
ATOM 3651 C C . GLN A 1 492 ? 8.597 -19.667 -15.194 1.00 95.62 492 GLN A C 1
ATOM 3653 O O . GLN A 1 492 ? 7.545 -20.253 -15.407 1.00 95.62 492 GLN A O 1
ATOM 3658 N N . GLN A 1 493 ? 8.931 -19.217 -13.979 1.00 95.12 493 GLN A N 1
ATOM 3659 C CA . GLN A 1 493 ? 8.099 -19.437 -12.787 1.00 95.12 493 GLN A CA 1
ATOM 3660 C C . GLN A 1 493 ? 6.652 -18.944 -12.963 1.00 95.12 493 GLN A C 1
ATOM 3662 O O . GLN A 1 493 ? 5.718 -19.580 -12.481 1.00 95.12 493 GLN A O 1
ATOM 3667 N N . MET A 1 494 ? 6.445 -17.816 -13.651 1.00 96.62 494 MET A N 1
ATOM 3668 C CA . MET A 1 494 ? 5.103 -17.311 -13.959 1.00 96.62 494 MET A CA 1
ATOM 3669 C C . MET A 1 494 ? 4.390 -18.119 -15.051 1.00 96.62 494 MET A C 1
ATOM 3671 O O . MET A 1 494 ? 3.183 -18.307 -14.959 1.00 96.62 494 MET A O 1
ATOM 3675 N N . LEU A 1 495 ? 5.103 -18.611 -16.068 1.00 93.94 495 LEU A N 1
ATOM 3676 C CA . LEU A 1 495 ? 4.545 -19.494 -17.101 1.00 93.94 495 LEU A CA 1
ATOM 3677 C C . LEU A 1 495 ? 4.097 -20.833 -16.495 1.00 93.94 495 LEU A C 1
ATOM 3679 O O . LEU A 1 495 ? 2.981 -21.282 -16.756 1.00 93.94 495 LEU A O 1
ATOM 3683 N N . ASP A 1 496 ? 4.926 -21.413 -15.625 1.00 91.62 496 ASP A N 1
ATOM 3684 C CA . ASP A 1 496 ? 4.612 -22.620 -14.856 1.00 91.62 496 ASP A CA 1
ATOM 3685 C C . ASP A 1 496 ? 3.390 -22.375 -13.945 1.00 91.62 496 ASP A C 1
ATOM 3687 O O . ASP A 1 496 ? 2.457 -23.179 -13.903 1.00 91.62 496 ASP A O 1
ATOM 3691 N N . GLY A 1 497 ? 3.349 -21.213 -13.278 1.00 92.06 497 GLY A N 1
ATOM 3692 C CA . GLY A 1 497 ? 2.234 -20.769 -12.439 1.00 92.06 497 GLY A CA 1
ATOM 3693 C C . GLY A 1 497 ? 0.923 -20.528 -13.198 1.00 92.06 497 GLY A C 1
ATOM 3694 O O . GLY A 1 497 ? -0.141 -20.862 -12.684 1.00 92.06 497 GLY A O 1
ATOM 3695 N N . ILE A 1 498 ? 0.974 -20.018 -14.435 1.00 91.12 498 ILE A N 1
ATOM 3696 C CA . ILE A 1 498 ? -0.193 -19.905 -15.331 1.00 91.12 498 ILE A CA 1
ATOM 3697 C C . ILE A 1 498 ? -0.729 -21.298 -15.689 1.00 91.12 498 ILE A C 1
ATOM 3699 O O . ILE A 1 498 ? -1.941 -21.511 -15.637 1.00 91.12 498 ILE A O 1
ATOM 3703 N N . GLY A 1 499 ? 0.156 -22.250 -16.005 1.00 88.56 499 GLY A N 1
ATOM 3704 C CA . GLY A 1 499 ? -0.227 -23.639 -16.280 1.00 88.56 499 GLY A CA 1
ATOM 3705 C C . GLY A 1 499 ? -0.889 -24.324 -15.079 1.00 88.56 499 GLY A C 1
ATOM 3706 O O . GLY A 1 499 ? -1.911 -24.988 -15.238 1.00 88.56 499 GLY A O 1
ATOM 3707 N N . ALA A 1 500 ? -0.360 -24.115 -13.870 1.00 86.88 500 ALA A N 1
ATOM 3708 C CA . ALA A 1 500 ? -0.958 -24.629 -12.637 1.00 86.88 500 ALA A CA 1
ATOM 3709 C C . ALA A 1 500 ? -2.321 -23.978 -12.323 1.00 86.88 500 ALA A C 1
ATOM 3711 O O . ALA A 1 500 ? -3.288 -24.678 -12.021 1.00 86.88 500 ALA A O 1
ATOM 3712 N N . ALA A 1 501 ? -2.418 -22.649 -12.438 1.00 88.81 501 ALA A N 1
ATOM 3713 C CA . ALA A 1 501 ? -3.603 -21.882 -12.057 1.00 88.81 501 ALA A CA 1
ATOM 3714 C C . ALA A 1 501 ? -4.824 -22.131 -12.961 1.00 88.81 501 ALA A C 1
ATOM 3716 O O . ALA A 1 501 ? -5.955 -22.123 -12.472 1.00 88.81 501 ALA A O 1
ATOM 3717 N N . LEU A 1 502 ? -4.606 -22.352 -14.264 1.00 84.69 502 LEU A N 1
ATOM 3718 C CA . LEU A 1 502 ? -5.664 -22.673 -15.232 1.00 84.69 502 LEU A CA 1
ATOM 3719 C C . LEU A 1 502 ? -6.080 -24.157 -15.202 1.00 84.69 502 LEU A C 1
ATOM 3721 O O . LEU A 1 502 ? -7.171 -24.492 -15.659 1.00 84.69 502 LEU A O 1
ATOM 3725 N N . GLY A 1 503 ? -5.242 -25.033 -14.640 1.00 68.50 503 GLY A N 1
ATOM 3726 C CA . GLY A 1 503 ? -5.471 -26.476 -14.586 1.00 68.50 503 GLY A CA 1
ATOM 3727 C C . GLY A 1 503 ? -5.181 -27.204 -15.905 1.00 68.50 503 GLY A C 1
ATOM 3728 O O . GLY A 1 503 ? -5.078 -26.610 -16.978 1.00 68.50 503 GLY A O 1
ATOM 3729 N N . GLY A 1 504 ? -5.057 -28.534 -15.823 1.00 60.06 504 GLY A N 1
ATOM 3730 C CA . GLY A 1 504 ? -4.715 -29.392 -16.968 1.00 60.06 504 GLY A CA 1
ATOM 3731 C C . GLY A 1 504 ? -5.791 -29.488 -18.058 1.00 60.06 504 GLY A C 1
ATOM 3732 O O . GLY A 1 504 ? -5.496 -29.958 -19.154 1.00 60.06 504 GLY A O 1
ATOM 3733 N N . ASP A 1 505 ? -7.011 -29.027 -17.775 1.00 56.22 505 ASP A N 1
ATOM 3734 C CA . ASP A 1 505 ? -8.151 -29.047 -18.701 1.00 56.22 505 ASP A CA 1
ATOM 3735 C C . ASP A 1 505 ? -8.159 -27.850 -19.675 1.00 56.22 505 ASP A C 1
ATOM 3737 O O . ASP A 1 505 ? -8.942 -27.817 -20.629 1.00 56.22 505 ASP A O 1
ATOM 3741 N N . ALA A 1 506 ? -7.281 -26.860 -19.468 1.00 64.69 506 ALA A N 1
ATOM 3742 C CA . ALA A 1 506 ? -7.149 -25.709 -20.351 1.00 64.69 506 ALA A CA 1
ATOM 3743 C C . ALA A 1 506 ? -6.624 -26.133 -21.737 1.00 64.69 506 ALA A C 1
ATOM 3745 O O . ALA A 1 506 ? -5.476 -26.553 -21.896 1.00 64.69 506 ALA A O 1
ATOM 3746 N N . GLY A 1 507 ? -7.466 -25.991 -22.767 1.00 72.75 507 GLY A N 1
ATOM 3747 C CA . GLY A 1 507 ? -7.130 -26.381 -24.138 1.00 72.75 507 GLY A CA 1
ATOM 3748 C C . GLY A 1 507 ? -5.819 -25.734 -24.628 1.00 72.75 507 GLY A C 1
ATOM 3749 O O . GLY A 1 507 ? -5.651 -24.525 -24.442 1.00 72.75 507 GLY A O 1
ATOM 3750 N N . PRO A 1 508 ? -4.904 -26.466 -25.305 1.00 77.00 508 PRO A N 1
ATOM 3751 C CA . PRO A 1 508 ? -3.541 -25.985 -25.575 1.00 77.00 508 PRO A CA 1
ATOM 3752 C C . PRO A 1 508 ? -3.425 -24.623 -26.277 1.00 77.00 508 PRO A C 1
ATOM 3754 O O . PRO A 1 508 ? -2.466 -23.895 -26.034 1.00 77.00 508 PRO A O 1
ATOM 3757 N N . MET A 1 509 ? -4.397 -24.245 -27.118 1.00 75.94 509 MET A N 1
ATOM 3758 C CA . MET A 1 509 ? -4.409 -22.919 -27.752 1.00 75.94 509 MET A CA 1
ATOM 3759 C C . MET A 1 509 ? -4.728 -21.790 -26.761 1.00 75.94 509 MET A C 1
ATOM 3761 O O . MET A 1 509 ? -4.073 -20.755 -26.810 1.00 75.94 509 MET A O 1
ATOM 3765 N N . ALA A 1 510 ? -5.661 -21.997 -25.825 1.00 75.62 510 ALA A N 1
ATOM 3766 C CA . ALA A 1 510 ? -5.995 -21.004 -24.801 1.00 75.62 510 ALA A CA 1
ATOM 3767 C C . ALA A 1 510 ? -4.813 -20.784 -23.842 1.00 75.62 510 ALA A C 1
ATOM 3769 O O . ALA A 1 510 ? -4.430 -19.647 -23.570 1.00 75.62 510 ALA A O 1
ATOM 3770 N N . LEU A 1 511 ? -4.149 -21.864 -23.410 1.00 83.56 511 LEU A N 1
ATOM 3771 C CA . LEU A 1 511 ? -2.909 -21.758 -22.633 1.00 83.56 511 LEU A CA 1
ATOM 3772 C C . LEU A 1 511 ? -1.834 -20.962 -23.399 1.00 83.56 511 LEU A C 1
ATOM 3774 O O . LEU A 1 511 ? -1.193 -20.080 -22.826 1.00 83.56 511 LEU A O 1
ATOM 3778 N N . GLN A 1 512 ? -1.681 -21.204 -24.706 1.00 85.56 512 GLN A N 1
ATOM 3779 C CA . GLN A 1 512 ? -0.749 -20.450 -25.550 1.00 85.56 512 GLN A CA 1
ATOM 3780 C C . GLN A 1 512 ? -1.111 -18.956 -25.662 1.00 85.56 512 GLN A C 1
ATOM 3782 O O . GLN A 1 512 ? -0.203 -18.127 -25.719 1.00 85.56 512 GLN A O 1
ATOM 3787 N N . GLU A 1 513 ? -2.392 -18.578 -25.649 1.00 86.81 513 GLU A N 1
ATOM 3788 C CA . GLU A 1 513 ? -2.821 -17.170 -25.619 1.00 86.81 513 GLU A CA 1
ATOM 3789 C C . GLU A 1 513 ? -2.404 -16.471 -24.314 1.00 86.81 513 GLU A C 1
ATOM 3791 O O . GLU A 1 513 ? -1.810 -15.390 -24.366 1.00 86.81 513 GLU A O 1
ATOM 3796 N N . HIS A 1 514 ? -2.593 -17.111 -23.154 1.00 88.12 514 HIS A N 1
ATOM 3797 C CA . HIS A 1 514 ? -2.128 -16.577 -21.865 1.00 88.12 514 HIS A CA 1
ATOM 3798 C C . HIS A 1 514 ? -0.593 -16.449 -21.798 1.00 88.12 514 HIS A C 1
ATOM 3800 O O . HIS A 1 514 ? -0.074 -15.444 -21.304 1.00 88.12 514 HIS A O 1
ATOM 3806 N N . ILE A 1 515 ? 0.140 -17.422 -22.354 1.00 89.44 515 ILE A N 1
ATOM 3807 C CA . ILE A 1 515 ? 1.607 -17.383 -22.504 1.00 89.44 515 ILE A CA 1
ATOM 3808 C C . ILE A 1 515 ? 2.036 -16.217 -23.410 1.00 89.44 515 ILE A C 1
ATOM 3810 O O . ILE A 1 515 ? 2.964 -15.473 -23.084 1.00 89.44 515 ILE A O 1
ATOM 3814 N N . ASN A 1 516 ? 1.350 -16.020 -24.539 1.00 86.75 516 ASN A N 1
ATOM 3815 C CA . ASN A 1 516 ? 1.626 -14.925 -25.470 1.00 86.75 516 ASN A CA 1
ATOM 3816 C C . ASN A 1 516 ? 1.364 -13.555 -24.828 1.00 86.75 516 ASN A C 1
ATOM 3818 O O . ASN A 1 516 ? 2.147 -12.630 -25.040 1.00 86.75 516 ASN A O 1
ATOM 3822 N N . ALA A 1 517 ? 0.317 -13.425 -24.008 1.00 86.06 517 ALA A N 1
ATOM 3823 C CA . ALA A 1 517 ? 0.004 -12.192 -23.290 1.00 86.06 517 ALA A CA 1
ATOM 3824 C C . ALA A 1 517 ? 1.087 -11.815 -22.259 1.00 86.06 517 ALA A C 1
ATOM 3826 O O . ALA A 1 517 ? 1.468 -10.646 -22.177 1.00 86.06 517 ALA A O 1
ATOM 3827 N N . LEU A 1 518 ? 1.646 -12.792 -21.529 1.00 91.19 518 LEU A N 1
ATOM 3828 C CA . LEU A 1 518 ? 2.779 -12.559 -20.622 1.00 91.19 518 LEU A CA 1
ATOM 3829 C C . LEU A 1 518 ? 4.037 -12.118 -21.389 1.00 91.19 518 LEU A C 1
ATOM 3831 O O . LEU A 1 518 ? 4.716 -11.168 -20.990 1.00 91.19 518 LEU A O 1
ATOM 3835 N N . HIS A 1 519 ? 4.343 -12.767 -22.517 1.00 89.31 519 HIS A N 1
ATOM 3836 C CA . HIS A 1 519 ? 5.476 -12.380 -23.362 1.00 89.31 519 HIS A CA 1
ATOM 3837 C C . HIS A 1 519 ? 5.305 -10.987 -23.987 1.00 89.31 519 HIS A C 1
ATOM 3839 O O . HIS A 1 519 ? 6.276 -10.231 -24.044 1.00 89.31 519 HIS A O 1
ATOM 3845 N N . ALA A 1 520 ? 4.087 -10.617 -24.393 1.00 82.38 520 ALA A N 1
ATOM 3846 C CA . ALA A 1 520 ? 3.773 -9.271 -24.867 1.00 82.38 520 ALA A CA 1
ATOM 3847 C C . ALA A 1 520 ? 4.009 -8.223 -23.767 1.00 82.38 520 ALA A C 1
ATOM 3849 O O . ALA A 1 520 ? 4.729 -7.256 -24.005 1.00 82.38 520 ALA A O 1
ATOM 3850 N N . GLY A 1 521 ? 3.514 -8.461 -22.545 1.00 82.38 521 GLY A N 1
ATOM 3851 C CA . GLY A 1 521 ? 3.768 -7.589 -21.393 1.00 82.38 521 GLY A CA 1
ATOM 3852 C C . GLY A 1 521 ? 5.263 -7.397 -21.108 1.00 82.38 521 GLY A C 1
ATOM 3853 O O . GLY A 1 521 ? 5.709 -6.275 -20.876 1.00 82.38 521 GLY A O 1
ATOM 3854 N N . HIS A 1 522 ? 6.072 -8.459 -21.216 1.00 87.56 522 HIS A N 1
ATOM 3855 C CA . HIS A 1 522 ? 7.526 -8.343 -21.072 1.00 87.56 522 HIS A CA 1
ATOM 3856 C C . HIS A 1 522 ? 8.157 -7.486 -22.176 1.00 87.56 522 HIS A C 1
ATOM 3858 O O . HIS A 1 522 ? 8.972 -6.616 -21.867 1.00 87.56 522 HIS A O 1
ATOM 3864 N N . GLN A 1 523 ? 7.772 -7.693 -23.438 1.00 82.19 523 GLN A N 1
ATOM 3865 C CA . GLN A 1 523 ? 8.280 -6.889 -24.550 1.00 82.19 523 GLN A CA 1
ATOM 3866 C C . GLN A 1 523 ? 7.889 -5.410 -24.388 1.00 82.19 523 GLN A C 1
ATOM 3868 O O . GLN A 1 523 ? 8.744 -4.551 -24.555 1.00 82.19 523 GLN A O 1
ATOM 3873 N N . MET A 1 524 ? 6.657 -5.106 -23.968 1.00 76.62 524 MET A N 1
ATOM 3874 C CA . MET A 1 524 ? 6.182 -3.733 -23.732 1.00 76.62 524 MET A CA 1
ATOM 3875 C C . MET A 1 524 ? 6.944 -3.027 -22.595 1.00 76.62 524 MET A C 1
ATOM 3877 O O . MET A 1 524 ? 7.286 -1.851 -22.725 1.00 76.62 524 MET A O 1
ATOM 3881 N N . LEU A 1 525 ? 7.294 -3.741 -21.514 1.00 78.06 525 LEU A N 1
ATOM 3882 C CA . LEU A 1 525 ? 8.175 -3.207 -20.463 1.00 78.06 525 LEU A CA 1
ATOM 3883 C C . LEU A 1 525 ? 9.577 -2.866 -20.996 1.00 78.06 525 LEU A C 1
ATOM 3885 O O . LEU A 1 525 ? 10.133 -1.838 -20.611 1.00 78.06 525 LEU A O 1
ATOM 3889 N N . MET A 1 526 ? 10.140 -3.705 -21.875 1.00 75.69 526 MET A N 1
ATOM 3890 C CA . MET A 1 526 ? 11.460 -3.477 -22.482 1.00 75.69 526 MET A CA 1
ATOM 3891 C C . MET A 1 526 ? 11.444 -2.345 -23.516 1.00 75.69 526 MET A C 1
ATOM 3893 O O . MET A 1 526 ? 12.324 -1.489 -23.485 1.00 75.69 526 MET A O 1
ATOM 3897 N N . ASP A 1 527 ? 10.419 -2.298 -24.369 1.00 66.94 527 ASP A N 1
ATOM 3898 C CA . ASP A 1 527 ? 10.211 -1.258 -25.388 1.00 66.94 527 ASP A CA 1
ATOM 3899 C C . ASP A 1 527 ? 9.844 0.106 -24.765 1.00 66.94 527 ASP A C 1
ATOM 3901 O O . ASP A 1 527 ? 9.825 1.131 -25.445 1.00 66.94 527 ASP A O 1
ATOM 3905 N N . GLY A 1 528 ? 9.566 0.132 -23.457 1.00 60.88 528 GLY A N 1
ATOM 3906 C CA . GLY A 1 528 ? 9.303 1.337 -22.678 1.00 60.88 528 GLY A CA 1
ATOM 3907 C C . GLY A 1 528 ? 7.858 1.831 -22.705 1.00 60.88 528 GLY A C 1
ATOM 3908 O O . GLY A 1 528 ? 7.574 2.854 -22.077 1.00 60.88 528 GLY A O 1
ATOM 3909 N N . ASP A 1 529 ? 6.945 1.087 -23.334 1.00 58.97 529 ASP A N 1
ATOM 3910 C CA . ASP A 1 529 ? 5.495 1.327 -23.353 1.00 58.97 529 ASP A CA 1
ATOM 3911 C C . ASP A 1 529 ? 4.851 0.900 -22.018 1.00 58.97 529 ASP A C 1
ATOM 3913 O O . ASP A 1 529 ? 3.997 0.022 -21.914 1.00 58.97 529 ASP A O 1
ATOM 3917 N N . ILE A 1 530 ? 5.336 1.498 -20.932 1.00 53.88 530 ILE A N 1
ATOM 3918 C CA . ILE A 1 530 ? 5.003 1.077 -19.571 1.00 53.88 530 ILE A CA 1
ATOM 3919 C C . ILE A 1 530 ? 3.602 1.568 -19.155 1.00 53.88 530 ILE A C 1
ATOM 3921 O O . ILE A 1 530 ? 2.945 0.919 -18.343 1.00 53.88 530 ILE A O 1
ATOM 3925 N N . ALA A 1 531 ? 3.098 2.649 -19.761 1.00 51.53 531 ALA A N 1
ATOM 3926 C CA . ALA A 1 531 ? 1.738 3.153 -19.533 1.00 51.53 531 ALA A CA 1
ATOM 3927 C C . ALA A 1 531 ? 0.644 2.164 -19.981 1.00 51.53 531 ALA A C 1
ATOM 3929 O O . ALA A 1 531 ? -0.404 2.083 -19.343 1.00 51.53 531 ALA A O 1
ATOM 3930 N N . SER A 1 532 ? 0.877 1.369 -21.029 1.00 51.84 532 SER A N 1
ATOM 3931 C CA . SER A 1 532 ? -0.083 0.343 -21.458 1.00 51.84 532 SER A CA 1
ATOM 3932 C C . SER A 1 532 ? 0.018 -0.964 -20.651 1.00 51.84 532 SER A C 1
ATOM 3934 O O . SER A 1 532 ? -0.971 -1.689 -20.551 1.00 51.84 532 SER A O 1
ATOM 3936 N N . VAL A 1 533 ? 1.158 -1.242 -19.997 1.00 52.81 533 VAL A N 1
ATOM 3937 C CA . VAL A 1 533 ? 1.330 -2.397 -19.085 1.00 52.81 533 VAL A CA 1
ATOM 3938 C C . VAL A 1 533 ? 0.792 -2.115 -17.677 1.00 52.81 533 VAL A C 1
ATOM 3940 O O . VAL A 1 533 ? 0.060 -2.928 -17.105 1.00 52.81 533 VAL A O 1
ATOM 3943 N N . MET A 1 534 ? 1.135 -0.957 -17.103 1.00 51.56 534 MET A N 1
ATOM 3944 C CA . MET A 1 534 ? 0.684 -0.557 -15.763 1.00 51.56 534 MET A CA 1
ATOM 3945 C C . MET A 1 534 ? -0.812 -0.220 -15.717 1.00 51.56 534 MET A C 1
ATOM 3947 O O . MET A 1 534 ? -1.406 -0.227 -14.640 1.00 51.56 534 MET A O 1
ATOM 3951 N N . GLY A 1 535 ? -1.420 0.076 -16.869 1.00 48.88 535 GLY A N 1
ATOM 3952 C CA . GLY A 1 535 ? -2.556 0.988 -16.915 1.00 48.88 535 GLY A CA 1
ATOM 3953 C C . GLY A 1 535 ? -2.093 2.425 -16.662 1.00 48.88 535 GLY A C 1
ATOM 3954 O O . GLY A 1 535 ? -0.914 2.686 -16.413 1.00 48.88 535 GLY A O 1
ATOM 3955 N N . ASP A 1 536 ? -3.026 3.371 -16.726 1.00 35.06 536 ASP A N 1
ATOM 3956 C CA . ASP A 1 536 ? -2.695 4.788 -16.605 1.00 35.06 536 ASP A CA 1
ATOM 3957 C C . ASP A 1 536 ? -2.069 5.116 -15.235 1.00 35.06 536 ASP A C 1
ATOM 3959 O O . ASP A 1 536 ? -2.751 5.189 -14.211 1.00 35.06 536 ASP A O 1
ATOM 3963 N N . ALA A 1 537 ? -0.754 5.349 -15.210 1.00 33.53 537 ALA A N 1
ATOM 3964 C CA . ALA A 1 537 ? -0.029 5.742 -14.003 1.00 33.53 537 ALA A CA 1
ATOM 3965 C C . ALA A 1 537 ? -0.498 7.109 -13.457 1.00 33.53 537 ALA A C 1
ATOM 3967 O O . ALA A 1 537 ? -0.376 7.381 -12.258 1.00 33.53 537 ALA A O 1
ATOM 3968 N N . THR A 1 538 ? -1.127 7.941 -14.299 1.00 35.53 538 THR A N 1
ATOM 3969 C CA . THR A 1 538 ? -1.824 9.161 -13.875 1.00 35.53 538 THR A CA 1
ATOM 3970 C C . THR A 1 538 ? -3.157 8.866 -13.175 1.00 35.53 538 THR A C 1
ATOM 3972 O O . THR A 1 538 ? -3.877 9.796 -12.846 1.00 35.53 538 THR A O 1
ATOM 3975 N N . ALA A 1 539 ? -3.474 7.609 -12.834 1.00 34.03 539 ALA A N 1
ATOM 3976 C CA . ALA A 1 539 ? -4.543 7.272 -11.891 1.00 34.03 539 ALA A CA 1
ATOM 3977 C C . ALA A 1 539 ? -4.174 7.560 -10.420 1.00 34.03 539 ALA A C 1
ATOM 3979 O O . ALA A 1 539 ? -5.061 7.895 -9.637 1.00 34.03 539 ALA A O 1
ATOM 3980 N N . HIS A 1 540 ? -2.891 7.476 -10.029 1.00 31.70 540 HIS A N 1
ATOM 3981 C CA . HIS A 1 540 ? -2.485 7.545 -8.608 1.00 31.70 540 HIS A CA 1
ATOM 3982 C C . HIS A 1 540 ? -1.913 8.892 -8.148 1.00 31.70 540 HIS A C 1
ATOM 3984 O O . HIS A 1 540 ? -2.130 9.270 -6.996 1.00 31.70 540 HIS A O 1
ATOM 3990 N N . ALA A 1 541 ? -1.292 9.688 -9.027 1.00 28.83 541 ALA A N 1
ATOM 3991 C CA . ALA A 1 541 ? -1.020 11.098 -8.712 1.00 28.83 541 ALA A CA 1
ATOM 3992 C C . ALA A 1 541 ? -2.317 11.869 -8.337 1.00 28.83 541 ALA A C 1
ATOM 3994 O O . ALA A 1 541 ? -2.314 12.616 -7.352 1.00 28.83 541 ALA A O 1
ATOM 3995 N N . PRO A 1 542 ? -3.470 11.607 -8.990 1.00 32.16 542 PRO A N 1
ATOM 3996 C CA . PRO A 1 542 ? -4.773 12.066 -8.536 1.00 32.16 542 PRO A CA 1
ATOM 3997 C C . PRO A 1 542 ? -5.252 11.534 -7.198 1.00 32.16 542 PRO A C 1
ATOM 3999 O O . PRO A 1 542 ? -6.099 12.214 -6.642 1.00 32.16 542 PRO A O 1
ATOM 4002 N N . ASN A 1 543 ? -4.795 10.410 -6.644 1.00 34.94 543 ASN A N 1
ATOM 4003 C CA . ASN A 1 543 ? -5.275 10.032 -5.309 1.00 34.94 543 ASN A CA 1
ATOM 4004 C C . ASN A 1 543 ? -4.749 11.026 -4.264 1.00 34.94 543 ASN A C 1
ATOM 4006 O O . ASN A 1 543 ? -5.548 11.561 -3.503 1.00 34.94 543 ASN A O 1
ATOM 4010 N N . ALA A 1 544 ? -3.475 11.426 -4.330 1.00 36.44 544 ALA A N 1
ATOM 4011 C CA . ALA A 1 544 ? -2.946 12.502 -3.485 1.00 36.44 544 ALA A CA 1
ATOM 4012 C C . ALA A 1 544 ? -3.474 13.899 -3.881 1.00 36.44 544 ALA A C 1
ATOM 4014 O O . ALA A 1 544 ? -3.884 14.674 -3.018 1.00 36.44 544 ALA A O 1
ATOM 4015 N N . ALA A 1 545 ? -3.511 14.240 -5.176 1.00 43.22 545 ALA A N 1
ATOM 4016 C CA . ALA A 1 545 ? -3.976 15.560 -5.619 1.00 43.22 545 ALA A CA 1
ATOM 4017 C C . ALA A 1 545 ? -5.489 15.763 -5.405 1.00 43.22 545 ALA A C 1
ATOM 4019 O O . ALA A 1 545 ? -5.921 16.821 -4.957 1.00 43.22 545 ALA A O 1
ATOM 4020 N N . THR A 1 546 ? -6.300 14.734 -5.659 1.00 52.38 546 THR A N 1
ATOM 4021 C CA . THR A 1 546 ? -7.757 14.729 -5.427 1.00 52.38 546 THR A CA 1
ATOM 4022 C C . THR A 1 546 ? -8.105 14.414 -3.972 1.00 52.38 546 THR A C 1
ATOM 4024 O O . THR A 1 546 ? -9.249 14.633 -3.603 1.00 52.38 546 THR A O 1
ATOM 4027 N N . ALA A 1 547 ? -7.186 13.933 -3.126 1.00 56.19 547 ALA A N 1
ATOM 4028 C CA . ALA A 1 547 ? -7.345 14.010 -1.669 1.00 56.19 547 ALA A CA 1
ATOM 4029 C C . ALA A 1 547 ? -7.214 15.470 -1.222 1.00 56.19 547 ALA A C 1
ATOM 4031 O O . ALA A 1 547 ? -8.195 16.046 -0.778 1.00 56.19 547 ALA A O 1
ATOM 4032 N N . ARG A 1 548 ? -6.091 16.135 -1.517 1.00 65.06 548 ARG A N 1
ATOM 4033 C CA . ARG A 1 548 ? -5.871 17.567 -1.217 1.00 65.06 548 ARG A CA 1
ATOM 4034 C C . ARG A 1 548 ? -7.008 18.465 -1.700 1.00 65.06 548 ARG A C 1
ATOM 4036 O O . ARG A 1 548 ? -7.602 19.211 -0.929 1.00 65.06 548 ARG A O 1
ATOM 4043 N N . ILE A 1 549 ? -7.371 18.340 -2.976 1.00 66.88 549 ILE A N 1
ATOM 4044 C CA . ILE A 1 549 ? -8.484 19.083 -3.577 1.00 66.88 549 ILE A CA 1
ATOM 4045 C C . ILE A 1 549 ? -9.824 18.730 -2.907 1.00 66.88 549 ILE A C 1
ATOM 4047 O O . ILE A 1 549 ? -10.625 19.634 -2.695 1.00 66.88 549 ILE A O 1
ATOM 4051 N N . ARG A 1 550 ? -10.054 17.470 -2.506 1.00 67.19 550 ARG A N 1
ATOM 4052 C CA . ARG A 1 550 ? -11.251 17.042 -1.757 1.00 67.19 550 ARG A CA 1
ATOM 4053 C C . ARG A 1 550 ? -11.300 17.669 -0.368 1.00 67.19 550 ARG A C 1
ATOM 4055 O O . ARG A 1 550 ? -12.329 18.235 -0.038 1.00 67.19 550 ARG A O 1
ATOM 4062 N N . THR A 1 551 ? -10.217 17.633 0.400 1.00 74.19 551 THR A N 1
ATOM 4063 C CA . THR A 1 551 ? -10.141 18.209 1.751 1.00 74.19 551 THR A CA 1
ATOM 4064 C C . THR A 1 551 ? -10.375 19.717 1.716 1.00 74.19 551 THR A C 1
ATOM 4066 O O . THR A 1 551 ? -11.170 20.240 2.492 1.00 74.19 551 THR A O 1
ATOM 4069 N N . LEU A 1 552 ? -9.779 20.417 0.743 1.00 80.06 552 LEU A N 1
ATOM 4070 C CA . LEU A 1 552 ? -10.027 21.844 0.514 1.00 80.06 552 LEU A CA 1
ATOM 4071 C C . LEU A 1 552 ? -11.469 22.125 0.045 1.00 80.06 552 LEU A C 1
ATOM 4073 O O . LEU A 1 552 ? -12.075 23.095 0.494 1.00 80.06 552 LEU A O 1
ATOM 4077 N N . GLN A 1 553 ? -12.057 21.266 -0.799 1.00 74.00 553 GLN A N 1
ATOM 4078 C CA . GLN A 1 553 ? -13.470 21.349 -1.201 1.00 74.00 553 GLN A CA 1
ATOM 4079 C C . GLN A 1 553 ? -14.432 21.063 -0.033 1.00 74.00 553 GLN A C 1
ATOM 4081 O O . GLN A 1 553 ? -15.462 21.723 0.065 1.00 74.00 553 GLN A O 1
ATOM 4086 N N . GLN A 1 554 ? -14.108 20.123 0.859 1.00 78.06 554 GLN A N 1
ATOM 4087 C CA . GLN A 1 554 ? -14.900 19.794 2.048 1.00 78.06 554 GLN A CA 1
ATOM 4088 C C . GLN A 1 554 ? -14.808 20.902 3.095 1.00 78.06 554 GLN A C 1
ATOM 4090 O O . GLN A 1 554 ? -15.842 21.330 3.596 1.00 78.06 554 GLN A O 1
ATOM 4095 N N . LEU A 1 555 ? -13.613 21.442 3.358 1.00 85.94 555 LEU A N 1
ATOM 4096 C CA . LEU A 1 555 ? -13.436 22.625 4.202 1.00 85.94 555 LEU A CA 1
ATOM 4097 C C . LEU A 1 555 ? -14.209 23.824 3.631 1.00 85.94 555 LEU A C 1
ATOM 4099 O O . LEU A 1 555 ? -14.925 24.495 4.372 1.00 85.94 555 LEU A O 1
ATOM 4103 N N . HIS A 1 556 ? -14.131 24.059 2.315 1.00 83.50 556 HIS A N 1
ATOM 4104 C CA . HIS A 1 556 ? -14.911 25.103 1.650 1.00 83.50 556 HIS A CA 1
ATOM 4105 C C . HIS A 1 556 ? -16.423 24.881 1.785 1.00 83.50 556 HIS A C 1
ATOM 4107 O O . HIS A 1 556 ? -17.145 25.834 2.070 1.00 83.50 556 HIS A O 1
ATOM 4113 N N . ASP A 1 557 ? -16.916 23.654 1.604 1.00 79.56 557 ASP A N 1
ATOM 4114 C CA . ASP A 1 557 ? -18.347 23.357 1.671 1.00 79.56 557 ASP A CA 1
ATOM 4115 C C . ASP A 1 557 ? -18.905 23.380 3.102 1.00 79.56 557 ASP A C 1
ATOM 4117 O O . ASP A 1 557 ? -19.960 23.975 3.322 1.00 79.56 557 ASP A O 1
ATOM 4121 N N . CYS A 1 558 ? -18.174 22.837 4.081 1.00 83.19 558 CYS A N 1
ATOM 4122 C CA . CYS A 1 558 ? -18.478 23.003 5.504 1.00 83.19 558 CYS A CA 1
ATOM 4123 C C . CYS A 1 558 ? -18.578 24.493 5.833 1.00 83.19 558 CYS A C 1
ATOM 4125 O O . CYS A 1 558 ? -19.588 24.958 6.349 1.00 83.19 558 CYS A O 1
ATOM 4127 N N . ASN A 1 559 ? -17.572 25.278 5.447 1.00 87.12 559 ASN A N 1
ATOM 4128 C CA . ASN A 1 559 ? -17.537 26.713 5.695 1.00 87.12 559 ASN A CA 1
ATOM 4129 C C . ASN A 1 559 ? -18.647 27.489 4.943 1.00 87.12 559 ASN A C 1
ATOM 4131 O O . ASN A 1 559 ? -19.205 28.448 5.472 1.00 87.12 559 ASN A O 1
ATOM 4135 N N . ARG A 1 560 ? -19.033 27.051 3.737 1.00 84.44 560 ARG A N 1
ATOM 4136 C CA . ARG A 1 560 ? -20.174 27.585 2.969 1.00 84.44 560 ARG A CA 1
ATOM 4137 C C . ARG A 1 560 ? -21.508 27.287 3.658 1.00 84.44 560 ARG A C 1
ATOM 4139 O O . ARG A 1 560 ? -22.354 28.173 3.737 1.00 84.44 560 ARG A O 1
ATOM 4146 N N . ARG A 1 561 ? -21.704 26.062 4.157 1.00 85.44 561 ARG A N 1
ATOM 4147 C CA . ARG A 1 561 ? -22.889 25.687 4.945 1.00 85.44 561 ARG A CA 1
ATOM 4148 C C . ARG A 1 561 ? -22.918 26.426 6.283 1.00 85.44 561 ARG A C 1
ATOM 4150 O O . ARG A 1 561 ? -23.974 26.906 6.673 1.00 85.44 561 ARG A O 1
ATOM 4157 N N . LEU A 1 562 ? -21.763 26.605 6.925 1.00 88.38 562 LEU A N 1
ATOM 4158 C CA . LEU A 1 562 ? -21.608 27.354 8.171 1.00 88.38 562 LEU A CA 1
ATOM 4159 C C . LEU A 1 562 ? -21.986 28.831 7.997 1.00 88.38 562 LEU A C 1
ATOM 4161 O O . LEU A 1 562 ? -22.683 29.375 8.846 1.00 88.38 562 LEU A O 1
ATOM 4165 N N . ALA A 1 563 ? -21.606 29.462 6.879 1.00 87.94 563 ALA A N 1
ATOM 4166 C CA . ALA A 1 563 ? -22.062 30.812 6.537 1.00 87.94 563 ALA A CA 1
ATOM 4167 C C . ALA A 1 563 ? -23.599 30.896 6.492 1.00 87.94 563 ALA A C 1
ATOM 4169 O O . ALA A 1 563 ? -24.188 31.743 7.158 1.00 87.94 563 ALA A O 1
ATOM 4170 N N . VAL A 1 564 ? -24.247 29.966 5.777 1.00 85.75 564 VAL A N 1
ATOM 4171 C CA . VAL A 1 564 ? -25.716 29.904 5.684 1.00 85.75 564 VAL A CA 1
ATOM 4172 C C . VAL A 1 564 ? -26.353 29.668 7.055 1.00 85.75 564 VAL A C 1
ATOM 4174 O O . VAL A 1 564 ? -27.271 30.398 7.411 1.00 85.75 564 VAL A O 1
ATOM 4177 N N . ALA A 1 565 ? -25.852 28.716 7.847 1.00 87.50 565 ALA A N 1
ATOM 4178 C CA . ALA A 1 565 ? -26.386 28.394 9.172 1.00 87.50 565 ALA A CA 1
ATOM 4179 C C . ALA A 1 565 ? -26.241 29.555 10.178 1.00 87.50 565 ALA A C 1
ATOM 4181 O O . ALA A 1 565 ? -27.120 29.775 11.013 1.00 87.50 565 ALA A O 1
ATOM 4182 N N . LEU A 1 566 ? -25.163 30.342 10.075 1.00 87.19 566 LEU A N 1
ATOM 4183 C CA . LEU A 1 566 ? -24.983 31.573 10.847 1.00 87.19 566 LEU A CA 1
ATOM 4184 C C . LEU A 1 566 ? -25.931 32.686 10.371 1.00 87.19 566 LEU A C 1
ATOM 4186 O O . LEU A 1 566 ? -26.427 33.457 11.194 1.00 87.19 566 LEU A O 1
ATOM 4190 N N . ASP A 1 567 ? -26.199 32.807 9.071 1.00 85.75 567 ASP A N 1
ATOM 4191 C CA . ASP A 1 567 ? -27.122 33.809 8.516 1.00 85.75 567 ASP A CA 1
ATOM 4192 C C . ASP A 1 567 ? -28.607 33.458 8.760 1.00 85.75 567 ASP A C 1
ATOM 4194 O O . ASP A 1 567 ? -29.412 34.363 8.973 1.00 85.75 567 ASP A O 1
ATOM 4198 N N . THR A 1 568 ? -28.973 32.172 8.828 1.00 84.00 568 THR A N 1
ATOM 4199 C CA . THR A 1 568 ? -30.311 31.702 9.254 1.00 84.00 568 THR A CA 1
ATOM 4200 C C . THR A 1 568 ? -30.460 31.549 10.773 1.00 84.00 568 THR A C 1
ATOM 4202 O O . THR A 1 568 ? -31.566 31.308 11.257 1.00 84.00 568 THR A O 1
ATOM 4205 N N . ASN A 1 569 ? -29.368 31.705 11.532 1.00 79.38 569 ASN A N 1
ATOM 4206 C CA . ASN A 1 569 ? -29.291 31.536 12.989 1.00 79.38 569 ASN A CA 1
ATOM 4207 C C . ASN A 1 569 ? -29.728 30.130 13.477 1.00 79.38 569 ASN A C 1
ATOM 4209 O O . ASN A 1 569 ? -30.367 29.977 14.523 1.00 79.38 569 ASN A O 1
ATOM 4213 N N . MET A 1 570 ? -29.386 29.089 12.714 1.00 81.38 570 MET A N 1
ATOM 4214 C CA . MET A 1 570 ? -29.738 27.692 12.993 1.00 81.38 570 MET A CA 1
ATOM 4215 C C . MET A 1 570 ? -28.647 26.995 13.820 1.00 81.38 570 MET A C 1
ATOM 4217 O O . MET A 1 570 ? -27.814 26.264 13.294 1.00 81.38 570 MET A O 1
ATOM 4221 N N . GLU A 1 571 ? -28.671 27.204 15.140 1.00 82.94 571 GLU A N 1
ATOM 4222 C CA . GLU A 1 571 ? -27.700 26.663 16.118 1.00 82.94 571 GLU A CA 1
ATOM 4223 C C . GLU A 1 571 ? -27.405 25.156 15.985 1.00 82.94 571 GLU A C 1
ATOM 4225 O O . GLU A 1 571 ? -26.270 24.723 16.188 1.00 82.94 571 GLU A O 1
ATOM 4230 N N . ALA A 1 572 ? -28.411 24.345 15.639 1.00 82.62 572 ALA A N 1
ATOM 4231 C CA . ALA A 1 572 ? -28.238 22.905 15.440 1.00 82.62 572 ALA A CA 1
ATOM 4232 C C . ALA A 1 572 ? -27.328 22.595 14.237 1.00 82.62 572 ALA A C 1
ATOM 4234 O O . ALA A 1 572 ? -26.427 21.764 14.347 1.00 82.62 572 ALA A O 1
ATOM 4235 N N . ASP A 1 573 ? -27.515 23.312 13.128 1.00 81.62 573 ASP A N 1
ATOM 4236 C CA . ASP A 1 573 ? -26.720 23.165 11.909 1.00 81.62 573 ASP A CA 1
ATOM 4237 C C . ASP A 1 573 ? -25.298 23.694 12.135 1.00 81.62 573 ASP A C 1
ATOM 4239 O O . ASP A 1 573 ? -24.329 23.034 11.765 1.00 81.62 573 ASP A O 1
ATOM 4243 N N . VAL A 1 574 ? -25.156 24.844 12.811 1.00 87.62 574 VAL A N 1
ATOM 4244 C CA . VAL A 1 574 ? -23.848 25.414 13.192 1.00 87.62 574 VAL A CA 1
ATOM 4245 C C . VAL A 1 574 ? -23.032 24.408 14.015 1.00 87.62 574 VAL A C 1
ATOM 4247 O O . VAL A 1 574 ? -21.839 24.233 13.757 1.00 87.62 574 VAL A O 1
ATOM 4250 N N . ARG A 1 575 ? -23.668 23.697 14.959 1.00 85.88 575 ARG A N 1
ATOM 4251 C CA . ARG A 1 575 ? -23.024 22.620 15.726 1.00 85.88 575 ARG A CA 1
ATOM 4252 C C . ARG A 1 575 ? -22.676 21.411 14.861 1.00 85.88 575 ARG A C 1
ATOM 4254 O O . ARG A 1 575 ? -21.526 20.990 14.883 1.00 85.88 575 ARG A O 1
ATOM 4261 N N . ALA A 1 576 ? -23.622 20.883 14.084 1.00 83.00 576 ALA A N 1
ATOM 4262 C CA . ALA A 1 576 ? -23.399 19.696 13.253 1.00 83.00 576 ALA A CA 1
ATOM 4263 C C . ALA A 1 576 ? -22.265 19.901 12.228 1.00 83.00 576 ALA A C 1
ATOM 4265 O O . ALA A 1 576 ? -21.430 19.022 12.030 1.00 83.00 576 ALA A O 1
ATOM 4266 N N . ILE A 1 577 ? -22.179 21.093 11.629 1.00 85.06 577 ILE A N 1
ATOM 4267 C CA . ILE A 1 577 ? -21.089 21.468 10.717 1.00 85.06 577 ILE A CA 1
ATOM 4268 C C . ILE A 1 577 ? -19.772 21.662 11.487 1.00 85.06 577 ILE A C 1
ATOM 4270 O O . ILE A 1 577 ? -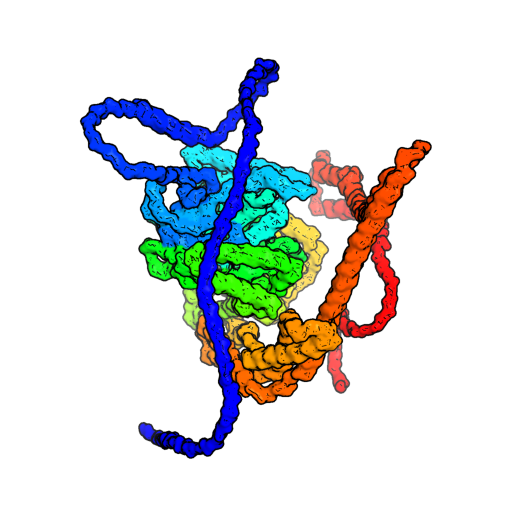18.706 21.300 10.992 1.00 85.06 577 ILE A O 1
ATOM 4274 N N . GLY A 1 578 ? -19.828 22.185 12.716 1.00 86.25 578 GLY A N 1
ATOM 4275 C CA . GLY A 1 578 ? -18.683 22.207 13.628 1.00 86.25 578 GLY A CA 1
ATOM 4276 C C . GLY A 1 578 ? -18.140 20.806 13.924 1.00 86.25 578 GLY A C 1
ATOM 4277 O O . GLY A 1 578 ? -16.930 20.602 13.904 1.00 86.25 578 GLY A O 1
ATOM 4278 N N . GLU A 1 579 ? -19.016 19.828 14.150 1.00 85.50 579 GLU A N 1
ATOM 4279 C CA . GLU A 1 579 ? -18.643 18.427 14.376 1.00 85.50 579 GLU A CA 1
ATOM 4280 C C . GLU A 1 579 ? -18.084 17.767 13.099 1.00 85.50 579 GLU A C 1
ATOM 4282 O O . GLU A 1 579 ? -17.109 17.018 13.175 1.00 85.50 579 GLU A O 1
ATOM 4287 N N . GLU A 1 580 ? -18.606 18.110 11.914 1.00 83.38 580 GLU A N 1
ATOM 4288 C CA . GLU A 1 580 ? -18.062 17.674 10.616 1.00 83.38 580 GLU A CA 1
ATOM 4289 C C . GLU A 1 580 ? -16.640 18.210 10.364 1.00 83.38 580 GLU A C 1
ATOM 4291 O O . GLU A 1 580 ? -15.785 17.476 9.859 1.00 83.38 580 GLU A O 1
ATOM 4296 N N . LEU A 1 581 ? -16.331 19.439 10.796 1.00 86.19 581 LEU A N 1
ATOM 4297 C CA . LEU A 1 581 ? -14.966 19.984 10.767 1.00 86.19 581 LEU A CA 1
ATOM 4298 C C . LEU A 1 581 ? -13.995 19.204 11.675 1.00 86.19 581 LEU A C 1
ATOM 4300 O O . LEU A 1 581 ? -12.795 19.209 11.407 1.00 86.19 581 LEU A O 1
ATOM 4304 N N . LEU A 1 582 ? -14.487 18.516 12.713 1.00 85.25 582 LEU A N 1
ATOM 4305 C CA . LEU A 1 582 ? -13.702 17.615 13.574 1.00 85.25 582 LEU A CA 1
ATOM 4306 C C . LEU A 1 582 ? -13.690 16.153 13.075 1.00 85.25 582 LEU A C 1
ATOM 4308 O O . LEU A 1 582 ? -13.139 15.280 13.753 1.00 85.25 582 LEU A O 1
ATOM 4312 N N . SER A 1 583 ? -14.314 15.862 11.927 1.00 77.31 583 SER A N 1
ATOM 4313 C CA . SER A 1 583 ? -14.386 14.508 11.364 1.00 77.31 583 SER A CA 1
ATOM 4314 C C . SER A 1 583 ? -13.060 14.069 10.722 1.00 77.31 583 SER A C 1
ATOM 4316 O O . SER A 1 583 ? -12.312 14.922 10.232 1.00 77.31 583 SER A O 1
ATOM 4318 N N . PRO A 1 584 ? -12.792 12.750 10.626 1.00 66.06 584 PRO A N 1
ATOM 4319 C CA . PRO A 1 584 ? -11.684 12.195 9.842 1.00 66.06 584 PRO A CA 1
ATOM 4320 C C . PRO A 1 584 ? -11.521 12.822 8.451 1.00 66.06 584 PRO A C 1
ATOM 4322 O O . PRO A 1 584 ? -10.422 13.213 8.063 1.00 66.06 584 PRO A O 1
ATOM 4325 N N . THR A 1 585 ? -12.636 13.029 7.746 1.00 63.09 585 THR A N 1
ATOM 4326 C CA . THR A 1 585 ? -12.638 13.503 6.355 1.00 63.09 585 THR A CA 1
ATOM 4327 C C . THR A 1 585 ? -12.146 14.943 6.168 1.00 63.09 585 THR A C 1
ATOM 4329 O O . THR A 1 585 ? -11.786 15.317 5.055 1.00 63.09 585 THR A O 1
ATOM 4332 N N . VAL A 1 586 ? -12.110 15.747 7.238 1.00 74.81 586 VAL A N 1
ATOM 4333 C CA . VAL A 1 586 ? -11.561 17.113 7.224 1.00 74.81 586 VAL A CA 1
ATOM 4334 C C . VAL A 1 586 ? -10.307 17.182 8.092 1.00 74.81 586 VAL A C 1
ATOM 4336 O O . VAL A 1 586 ? -9.227 17.470 7.586 1.00 74.81 586 VAL A O 1
ATOM 4339 N N . PHE A 1 587 ? -10.421 16.878 9.386 1.00 81.25 587 PHE A N 1
ATOM 4340 C CA . PHE A 1 587 ? -9.317 16.967 10.344 1.00 81.25 587 PHE A CA 1
ATOM 4341 C C . PHE A 1 587 ? -8.215 15.927 10.085 1.00 81.25 587 PHE A C 1
ATOM 4343 O O . PHE A 1 587 ? -7.033 16.266 10.121 1.00 81.25 587 PHE A O 1
ATOM 4350 N N . GLY A 1 588 ? -8.585 14.680 9.779 1.00 73.31 588 GLY A N 1
ATOM 4351 C CA . GLY A 1 588 ? -7.636 13.595 9.509 1.00 73.31 588 GLY A CA 1
ATOM 4352 C C . GLY A 1 588 ? -6.838 13.807 8.222 1.00 73.31 588 GLY A C 1
ATOM 4353 O O . GLY A 1 588 ? -5.619 13.638 8.204 1.00 73.31 588 GLY A O 1
ATOM 4354 N N . GLU A 1 589 ? -7.488 14.267 7.154 1.00 72.81 589 GLU A N 1
ATOM 4355 C CA . GLU A 1 589 ? -6.792 14.627 5.913 1.00 72.81 589 GLU A CA 1
ATOM 4356 C C . GLU A 1 589 ? -5.923 15.890 6.068 1.00 72.81 589 GLU A C 1
ATOM 4358 O O . GLU A 1 589 ? -4.788 15.913 5.584 1.00 72.81 589 GLU A O 1
ATOM 4363 N N . LEU A 1 590 ? -6.387 16.914 6.801 1.00 80.00 590 LEU A N 1
ATOM 4364 C CA . LEU A 1 590 ? -5.563 18.087 7.129 1.00 80.00 590 LEU A CA 1
ATOM 4365 C C . LEU A 1 590 ? -4.321 17.697 7.951 1.00 80.00 590 LEU A C 1
ATOM 4367 O O . LEU A 1 590 ? -3.233 18.195 7.658 1.00 80.00 590 LEU A O 1
ATOM 4371 N N . LEU A 1 591 ? -4.445 16.760 8.899 1.00 78.56 591 LEU A N 1
ATOM 4372 C CA . LEU A 1 591 ? -3.330 16.179 9.657 1.00 78.56 591 LEU A CA 1
ATOM 4373 C C . LEU A 1 591 ? -2.310 15.471 8.748 1.00 78.56 591 LEU A C 1
ATOM 4375 O O . LEU A 1 591 ? -1.103 15.703 8.883 1.00 78.56 591 LEU A O 1
ATOM 4379 N N . LYS A 1 592 ? -2.773 14.639 7.805 1.00 72.00 592 LYS A N 1
ATOM 4380 C CA . LYS A 1 592 ? -1.903 13.962 6.823 1.00 72.00 592 LYS A CA 1
ATOM 4381 C C . LYS A 1 592 ? -1.122 14.977 5.987 1.00 72.00 592 LYS A C 1
ATOM 4383 O O . LYS A 1 592 ? 0.077 14.803 5.771 1.00 72.00 592 LYS A O 1
ATOM 4388 N N . ASP A 1 593 ? -1.768 16.064 5.568 1.00 70.62 593 ASP A N 1
ATOM 4389 C CA . ASP A 1 593 ? -1.112 17.149 4.838 1.00 70.62 593 ASP A CA 1
ATOM 4390 C C . ASP A 1 593 ? -0.141 17.968 5.692 1.00 70.62 593 ASP A C 1
ATOM 4392 O O . ASP A 1 593 ? 0.945 18.315 5.220 1.00 70.62 593 ASP A O 1
ATOM 4396 N N . LEU A 1 594 ? -0.477 18.226 6.956 1.00 75.75 594 LEU A N 1
ATOM 4397 C CA . LEU A 1 594 ? 0.396 18.927 7.892 1.00 75.75 594 LEU A CA 1
ATOM 4398 C C . LEU A 1 594 ? 1.712 18.167 8.106 1.00 75.75 594 LEU A C 1
ATOM 4400 O O . LEU A 1 594 ? 2.778 18.777 8.056 1.00 75.75 594 LEU A O 1
ATOM 4404 N N . GLY A 1 595 ? 1.649 16.839 8.265 1.00 67.88 595 GLY A N 1
ATOM 4405 C CA . GLY A 1 595 ? 2.830 15.973 8.385 1.00 67.88 595 GLY A CA 1
ATOM 4406 C C . GLY A 1 595 ? 3.696 15.894 7.116 1.00 67.88 595 GLY A C 1
ATOM 4407 O O . GLY A 1 595 ? 4.883 15.576 7.196 1.00 67.88 595 GLY A O 1
ATOM 4408 N N . LEU A 1 596 ? 3.139 16.220 5.943 1.00 63.97 596 LEU A N 1
ATOM 4409 C CA . LEU A 1 596 ? 3.878 16.334 4.676 1.00 63.97 596 LEU A CA 1
ATOM 4410 C C . LEU A 1 596 ? 4.486 17.734 4.458 1.00 63.97 596 LEU A C 1
ATOM 4412 O O . LEU A 1 596 ? 5.371 17.900 3.611 1.00 63.97 596 LEU A O 1
ATOM 4416 N N . GLY A 1 597 ? 4.039 18.737 5.218 1.00 64.81 597 GLY A N 1
ATOM 4417 C CA . GLY A 1 597 ? 4.479 20.125 5.113 1.00 64.81 597 GLY A CA 1
ATOM 4418 C C . GLY A 1 597 ? 4.011 20.849 3.834 1.00 64.81 597 GLY A C 1
ATOM 4419 O O . GLY A 1 597 ? 3.370 20.264 2.959 1.00 64.81 597 GLY A O 1
ATOM 4420 N N . PRO A 1 598 ? 4.377 22.136 3.664 1.00 63.41 598 PRO A N 1
ATOM 4421 C CA . PRO A 1 598 ? 3.833 23.007 2.610 1.00 63.41 598 PRO A CA 1
ATOM 4422 C C . PRO A 1 598 ? 4.250 22.646 1.173 1.00 63.41 598 PRO A C 1
ATOM 4424 O O . PRO A 1 598 ? 3.748 23.232 0.214 1.00 63.41 598 PRO A O 1
ATOM 4427 N N . GLY A 1 599 ? 5.182 21.706 0.990 1.00 60.72 599 GLY A N 1
ATOM 4428 C CA . GLY A 1 599 ? 5.668 21.286 -0.325 1.00 60.72 599 GLY A CA 1
ATOM 4429 C C . GLY A 1 599 ? 6.247 22.417 -1.195 1.00 60.72 599 GLY A C 1
ATOM 4430 O O . GLY A 1 599 ? 6.586 23.507 -0.734 1.00 60.72 599 GLY A O 1
ATOM 4431 N N . SER A 1 600 ? 6.391 22.139 -2.494 1.00 52.91 600 SER A N 1
ATOM 4432 C CA . SER A 1 600 ? 6.918 23.083 -3.495 1.00 52.91 600 SER A CA 1
ATOM 4433 C C . SER A 1 600 ? 5.832 23.700 -4.391 1.00 52.91 600 SER A C 1
ATOM 4435 O O . SER A 1 600 ? 5.956 24.863 -4.788 1.00 52.91 600 SER A O 1
ATOM 4437 N N . GLY A 1 601 ? 4.759 22.959 -4.685 1.00 63.91 601 GLY A N 1
ATOM 4438 C CA . GLY A 1 601 ? 3.633 23.394 -5.521 1.00 63.91 601 GLY A CA 1
ATOM 4439 C C . GLY A 1 601 ? 2.560 24.198 -4.772 1.00 63.91 601 GLY A C 1
ATOM 4440 O O . GLY A 1 601 ? 2.476 24.159 -3.547 1.00 63.91 601 GLY A O 1
ATOM 4441 N N . ALA A 1 602 ? 1.708 24.910 -5.518 1.00 67.06 602 ALA A N 1
ATOM 4442 C CA . ALA A 1 602 ? 0.654 25.761 -4.951 1.00 67.06 602 ALA A CA 1
ATOM 4443 C C . ALA A 1 602 ? -0.402 24.978 -4.143 1.00 67.06 602 ALA A C 1
ATOM 4445 O O . ALA A 1 602 ? -0.816 25.435 -3.084 1.00 67.06 602 ALA A O 1
ATOM 4446 N N . MET A 1 603 ? -0.779 23.781 -4.603 1.00 69.62 603 MET A N 1
ATOM 4447 C CA . MET A 1 603 ? -1.726 22.895 -3.911 1.00 69.62 603 MET A CA 1
ATOM 4448 C C . MET A 1 603 ? -1.200 22.408 -2.549 1.00 69.62 603 MET A C 1
ATOM 4450 O O . MET A 1 603 ? -1.961 22.349 -1.592 1.00 69.62 603 MET A O 1
ATOM 4454 N N . GLY A 1 604 ? 0.100 22.102 -2.442 1.00 67.38 604 GLY A N 1
ATOM 4455 C CA . GLY A 1 604 ? 0.715 21.703 -1.168 1.00 67.38 604 GLY A CA 1
ATOM 4456 C C . GLY A 1 604 ? 0.707 22.837 -0.142 1.00 67.38 604 GLY A C 1
ATOM 4457 O O . GLY A 1 604 ? 0.392 22.609 1.022 1.00 67.38 604 GLY A O 1
ATOM 4458 N N . ARG A 1 605 ? 0.966 24.072 -0.597 1.00 75.81 605 ARG A N 1
ATOM 4459 C CA . ARG A 1 605 ? 0.854 25.270 0.243 1.00 75.81 605 ARG A CA 1
ATOM 4460 C C . ARG A 1 605 ? -0.579 25.504 0.711 1.00 75.81 605 ARG A C 1
ATOM 4462 O O . ARG A 1 605 ? -0.777 25.659 1.905 1.00 75.81 605 ARG A O 1
ATOM 4469 N N . ALA A 1 606 ? -1.565 25.415 -0.183 1.00 79.50 606 ALA A N 1
ATOM 4470 C CA . ALA A 1 606 ? -2.976 25.592 0.173 1.00 79.50 606 ALA A CA 1
ATOM 4471 C C . ALA A 1 606 ? -3.466 24.574 1.227 1.00 79.50 606 ALA A C 1
ATOM 4473 O O . ALA A 1 606 ? -4.096 24.972 2.200 1.00 79.50 606 ALA A O 1
ATOM 4474 N N . SER A 1 607 ? -3.128 23.285 1.089 1.00 77.50 607 SER A N 1
ATOM 4475 C CA . SER A 1 607 ? -3.431 22.255 2.104 1.00 77.50 607 SER A CA 1
ATOM 4476 C C . SER A 1 607 ? -2.772 22.523 3.466 1.00 77.50 607 SER A C 1
ATOM 4478 O O . SER A 1 607 ? -3.358 22.268 4.518 1.00 77.50 607 SER A O 1
ATOM 4480 N N . PHE A 1 608 ? -1.543 23.040 3.465 1.00 81.38 608 PHE A N 1
ATOM 4481 C CA . PHE A 1 608 ? -0.823 23.369 4.693 1.00 81.38 608 PHE A CA 1
ATOM 4482 C C . PHE A 1 608 ? -1.379 24.641 5.359 1.00 81.38 608 PHE A C 1
ATOM 4484 O O . PHE A 1 608 ? -1.617 24.654 6.563 1.00 81.38 608 PHE A O 1
ATOM 4491 N N . GLU A 1 609 ? -1.658 25.686 4.579 1.00 85.88 609 GLU A N 1
ATOM 4492 C CA . GLU A 1 609 ? -2.283 26.937 5.035 1.00 85.88 609 GLU A CA 1
ATOM 4493 C C . GLU A 1 609 ? -3.686 26.682 5.622 1.00 85.88 609 GLU A C 1
ATOM 4495 O O . GLU A 1 609 ? -4.029 27.241 6.667 1.00 85.88 609 GLU A O 1
ATOM 4500 N N . ALA A 1 610 ? -4.445 25.741 5.049 1.00 89.56 610 ALA A N 1
ATOM 4501 C CA . ALA A 1 610 ? -5.760 25.337 5.541 1.00 89.56 610 ALA A CA 1
ATOM 4502 C C . ALA A 1 610 ? -5.757 24.774 6.977 1.00 89.56 610 ALA A C 1
ATOM 4504 O O . ALA A 1 610 ? -6.763 24.907 7.670 1.00 89.56 610 ALA A O 1
ATOM 4505 N N . ASN A 1 611 ? -4.642 24.216 7.473 1.00 90.81 611 ASN A N 1
ATOM 4506 C CA . ASN A 1 611 ? -4.536 23.770 8.872 1.00 90.81 611 ASN A CA 1
ATOM 4507 C C . ASN A 1 611 ? -4.585 24.949 9.863 1.00 90.81 611 ASN A C 1
ATOM 4509 O O . ASN A 1 611 ? -5.223 24.857 10.913 1.00 90.81 611 ASN A O 1
ATOM 4513 N N . ARG A 1 612 ? -3.947 26.081 9.529 1.00 91.88 612 ARG A N 1
ATOM 4514 C CA . ARG A 1 612 ? -4.014 27.317 10.332 1.00 91.88 612 ARG A CA 1
ATOM 4515 C C . ARG A 1 612 ? -5.434 27.877 10.332 1.00 91.88 612 ARG A C 1
ATOM 4517 O O . ARG A 1 612 ? -5.944 28.264 11.380 1.00 91.88 612 ARG A O 1
ATOM 4524 N N . ASP A 1 613 ? -6.069 27.909 9.168 1.00 92.38 613 ASP A N 1
ATOM 4525 C CA . ASP A 1 613 ? -7.399 28.502 9.021 1.00 92.38 613 ASP A CA 1
ATOM 4526 C C . ASP A 1 613 ? -8.476 27.642 9.704 1.00 92.38 613 ASP A C 1
ATOM 4528 O O . ASP A 1 613 ? -9.369 28.178 10.361 1.00 92.38 613 ASP A O 1
ATOM 4532 N N . TRP A 1 614 ? -8.334 26.313 9.646 1.00 94.38 614 TRP A N 1
ATOM 4533 C CA . TRP A 1 614 ? -9.129 25.354 10.419 1.00 94.38 614 TRP A CA 1
ATOM 4534 C C . TRP A 1 614 ? -8.954 25.544 11.934 1.00 94.38 614 TRP A C 1
ATOM 4536 O O . TRP A 1 614 ? -9.956 25.616 12.646 1.00 94.38 614 TRP A O 1
ATOM 4546 N N . LEU A 1 615 ? -7.718 25.712 12.432 1.00 94.94 615 LEU A N 1
ATOM 4547 C CA . LEU A 1 615 ? -7.460 25.983 13.856 1.00 94.94 615 LEU A CA 1
ATOM 4548 C C . LEU A 1 615 ? -8.195 27.238 14.338 1.00 94.94 615 LEU A C 1
ATOM 4550 O O . LEU A 1 615 ? -8.851 27.202 15.377 1.00 94.94 615 LEU A O 1
ATOM 4554 N N . LEU A 1 616 ? -8.125 28.333 13.574 1.00 95.25 616 LEU A N 1
ATOM 4555 C CA . LEU A 1 616 ? -8.826 29.577 13.903 1.00 95.25 616 LEU A CA 1
ATOM 4556 C C . LEU A 1 616 ? -10.355 29.409 13.846 1.00 95.25 616 LEU A C 1
ATOM 4558 O O . LEU A 1 616 ? -11.065 29.971 14.683 1.00 95.25 616 LEU A O 1
ATOM 4562 N N . LEU A 1 617 ? -10.871 28.624 12.894 1.00 94.69 617 LEU A N 1
ATOM 4563 C CA . LEU A 1 617 ? -12.306 28.380 12.735 1.00 94.69 617 LEU A CA 1
ATOM 4564 C C . LEU A 1 617 ? -12.869 27.558 13.904 1.00 94.69 617 LEU A C 1
ATOM 4566 O O . LEU A 1 617 ? -13.857 27.963 14.519 1.00 94.69 617 LEU A O 1
ATOM 4570 N N . VAL A 1 618 ? -12.197 26.462 14.271 1.00 95.69 618 VAL A N 1
ATOM 4571 C CA . VAL A 1 618 ? -12.528 25.653 15.456 1.00 95.69 618 VAL A CA 1
ATOM 4572 C C . VAL A 1 618 ? -12.416 26.488 16.732 1.00 95.69 618 VAL A C 1
ATOM 4574 O O . VAL A 1 618 ? -13.313 26.428 17.573 1.00 95.69 618 VAL A O 1
ATOM 4577 N N . ASN A 1 619 ? -11.384 27.333 16.851 1.00 96.31 619 ASN A N 1
ATOM 4578 C CA . ASN A 1 619 ? -11.226 28.237 17.990 1.00 96.31 619 ASN A CA 1
ATOM 4579 C C . ASN A 1 619 ? -12.446 29.153 18.168 1.00 96.31 619 ASN A C 1
ATOM 4581 O O . ASN A 1 619 ? -13.033 29.208 19.247 1.00 96.31 619 ASN A O 1
ATOM 4585 N N . ARG A 1 620 ? -12.912 29.793 17.088 1.00 95.50 620 ARG A N 1
ATOM 4586 C CA . ARG A 1 620 ? -14.107 30.653 17.124 1.00 95.50 620 ARG A CA 1
ATOM 4587 C C . ARG A 1 620 ? -15.412 29.905 17.386 1.00 95.50 620 ARG A C 1
ATOM 4589 O O . ARG A 1 620 ? -16.306 30.475 18.012 1.00 95.50 620 ARG A O 1
ATOM 4596 N N . LEU A 1 621 ? -15.537 28.653 16.946 1.00 94.81 621 LEU A N 1
ATOM 4597 C CA . LEU A 1 621 ? -16.705 27.810 17.229 1.00 94.81 621 LEU A CA 1
ATOM 4598 C C . LEU A 1 621 ? -16.768 27.377 18.705 1.00 94.81 621 LEU A C 1
ATOM 4600 O O . LEU A 1 621 ? -17.857 27.364 19.281 1.00 94.81 621 LEU A O 1
ATOM 4604 N N . VAL A 1 622 ? -15.623 27.093 19.337 1.00 95.81 622 VAL A N 1
ATOM 4605 C CA . VAL A 1 622 ? -15.524 26.841 20.790 1.00 95.81 622 VAL A CA 1
ATOM 4606 C C . VAL A 1 622 ? -15.744 28.131 21.587 1.00 95.81 622 VAL A C 1
ATOM 4608 O O . VAL A 1 622 ? -16.492 28.141 22.563 1.00 95.81 622 VAL A O 1
ATOM 4611 N N . GLU A 1 623 ? -15.155 29.249 21.156 1.00 94.56 623 GLU A N 1
ATOM 4612 C CA . GLU A 1 623 ? -15.322 30.559 21.797 1.00 94.56 623 GLU A CA 1
ATOM 4613 C C . GLU A 1 623 ? -16.784 31.044 21.773 1.00 94.56 623 GLU A C 1
ATOM 4615 O O . GLU A 1 623 ? -17.262 31.651 22.733 1.00 94.56 623 GLU A O 1
ATOM 4620 N N . SER A 1 624 ? -17.519 30.734 20.704 1.00 90.12 624 SER A N 1
ATOM 4621 C CA . SER A 1 624 ? -18.946 31.060 20.570 1.00 90.12 624 SER A CA 1
ATOM 4622 C C . SER A 1 624 ? -19.871 30.046 21.265 1.00 90.12 624 SER A C 1
ATOM 4624 O O . SER A 1 624 ? -21.066 30.296 21.381 1.00 90.12 624 SER A O 1
ATOM 4626 N N . GLY A 1 625 ? -19.340 28.919 21.758 1.00 89.19 625 GLY A N 1
ATOM 4627 C CA . GLY A 1 625 ? -20.111 27.874 22.442 1.00 89.19 625 GLY A CA 1
ATOM 4628 C C . GLY A 1 625 ? -20.868 26.906 21.522 1.00 89.19 625 GLY A C 1
ATOM 4629 O O . GLY A 1 625 ? -21.665 26.106 22.012 1.00 89.19 625 GLY A O 1
ATOM 4630 N N . HIS A 1 626 ? -20.629 26.943 20.206 1.00 90.56 626 HIS A N 1
ATOM 4631 C CA . HIS A 1 626 ? -21.251 26.000 19.271 1.00 90.56 626 HIS A CA 1
ATOM 4632 C C . HIS A 1 626 ? -20.577 24.614 19.323 1.00 90.56 626 HIS A C 1
ATOM 4634 O O . HIS A 1 626 ? -21.272 23.606 19.188 1.00 90.56 626 HIS A O 1
ATOM 4640 N N . LEU A 1 627 ? -19.257 24.567 19.572 1.00 93.12 627 LEU A N 1
ATOM 4641 C CA . LEU A 1 627 ? -18.468 23.341 19.777 1.00 93.12 627 LEU A CA 1
ATOM 4642 C C . LEU A 1 627 ? -18.060 23.136 21.243 1.00 93.12 627 LEU A C 1
ATOM 4644 O O . LEU A 1 627 ? -17.696 24.082 21.944 1.00 93.12 627 LEU A O 1
ATOM 4648 N N . ALA A 1 628 ? -18.052 21.877 21.688 1.00 92.19 628 ALA A N 1
ATOM 4649 C CA . ALA A 1 628 ? -17.632 21.505 23.035 1.00 92.19 628 ALA A CA 1
ATOM 4650 C C . ALA A 1 628 ? -16.098 21.495 23.165 1.00 92.19 628 ALA A C 1
ATOM 4652 O O . ALA A 1 628 ? -15.401 20.774 22.449 1.00 92.19 628 ALA A O 1
ATOM 4653 N N . ALA A 1 629 ? -15.564 22.246 24.132 1.00 93.75 629 ALA A N 1
ATOM 4654 C CA . ALA A 1 629 ? -14.121 22.325 24.362 1.00 93.75 629 ALA A CA 1
ATOM 4655 C C . ALA A 1 629 ? -13.493 20.940 24.631 1.00 93.75 629 ALA A C 1
ATOM 4657 O O . ALA A 1 629 ? -12.458 20.601 24.068 1.00 93.75 629 ALA A O 1
ATOM 4658 N N . THR A 1 630 ? -14.150 20.092 25.426 1.00 90.00 630 THR A N 1
ATOM 4659 C CA . THR A 1 630 ? -13.654 18.748 25.771 1.00 90.00 630 THR A CA 1
ATOM 4660 C C . THR A 1 630 ? -13.500 17.837 24.550 1.00 90.00 630 THR A C 1
ATOM 4662 O O . THR A 1 630 ? -12.487 17.152 24.422 1.00 90.00 630 THR A O 1
ATOM 4665 N N . GLN A 1 631 ? -14.450 17.894 23.613 1.00 88.19 631 GLN A N 1
ATOM 4666 C CA . GLN A 1 631 ? -14.429 17.168 22.337 1.00 88.19 631 GLN A CA 1
ATOM 4667 C C . GLN A 1 631 ? -13.249 17.603 21.451 1.00 88.19 631 GLN A C 1
ATOM 4669 O O . GLN A 1 631 ? -12.559 16.763 20.874 1.00 88.19 631 GLN A O 1
ATOM 4674 N N . VAL A 1 632 ? -12.973 18.909 21.377 1.00 92.06 632 VAL A N 1
ATOM 4675 C CA . VAL A 1 632 ? -11.825 19.443 20.625 1.00 92.06 632 VAL A CA 1
ATOM 4676 C C . VAL A 1 632 ? -10.500 19.069 21.300 1.00 92.06 632 VAL A C 1
ATOM 4678 O O . VAL A 1 632 ? -9.564 18.650 20.623 1.00 92.06 632 VAL A O 1
ATOM 4681 N N . THR A 1 633 ? -10.414 19.140 22.632 1.00 90.94 633 THR A N 1
ATOM 4682 C CA . THR A 1 633 ? -9.227 18.707 23.390 1.00 90.94 633 THR A CA 1
ATOM 4683 C C . THR A 1 633 ? -8.890 17.232 23.160 1.00 90.94 633 THR A C 1
ATOM 4685 O O . THR A 1 633 ? -7.718 16.914 22.969 1.00 90.94 633 THR A O 1
ATOM 4688 N N . HIS A 1 634 ? -9.897 16.354 23.117 1.00 85.56 634 HIS A N 1
ATOM 4689 C CA . HIS A 1 634 ? -9.764 14.931 22.775 1.00 85.56 634 HIS A CA 1
ATOM 4690 C C . HIS A 1 634 ? -9.084 14.764 21.402 1.00 85.56 634 HIS A C 1
ATOM 4692 O O . HIS A 1 634 ? -8.018 14.159 21.296 1.00 85.56 634 HIS A O 1
ATOM 4698 N N . ARG A 1 635 ? -9.634 15.413 20.362 1.00 83.06 635 ARG A N 1
ATOM 4699 C CA . ARG A 1 635 ? -9.144 15.324 18.973 1.00 83.06 635 ARG A CA 1
ATOM 4700 C C . ARG A 1 635 ? -7.734 15.887 18.749 1.00 83.06 635 ARG A C 1
ATOM 4702 O O . ARG A 1 635 ? -7.046 15.414 17.855 1.00 83.06 635 ARG A O 1
ATOM 4709 N N . LEU A 1 636 ? -7.286 16.876 19.527 1.00 87.56 636 LEU A N 1
ATOM 4710 C CA . LEU A 1 636 ? -5.948 17.478 19.369 1.00 87.56 636 LEU A CA 1
ATOM 4711 C C . LEU A 1 636 ? -4.819 16.712 20.084 1.00 87.56 636 LEU A C 1
ATOM 4713 O O . LEU A 1 636 ? -3.641 16.902 19.749 1.00 87.56 636 LEU A O 1
ATOM 4717 N N . LEU A 1 637 ? -5.159 15.921 21.108 1.00 85.75 637 LEU A N 1
ATOM 4718 C CA . LEU A 1 637 ? -4.199 15.290 22.022 1.00 85.75 637 LEU A CA 1
ATOM 4719 C C . LEU A 1 637 ? -4.095 13.771 21.860 1.00 85.75 637 LEU A C 1
ATOM 4721 O O . LEU A 1 637 ? -3.087 13.193 22.269 1.00 85.75 637 LEU A O 1
ATOM 4725 N N . GLU A 1 638 ? -5.087 13.128 21.257 1.00 80.81 638 GLU A N 1
ATOM 4726 C CA . GLU A 1 638 ? -4.966 11.737 20.831 1.00 80.81 638 GLU A CA 1
ATOM 4727 C C . GLU A 1 638 ? -4.265 11.627 19.467 1.00 80.81 638 GLU A C 1
ATOM 4729 O O . GLU A 1 638 ? -4.313 12.561 18.658 1.00 80.81 638 GLU A O 1
ATOM 4734 N N . PRO A 1 639 ? -3.576 10.505 19.193 1.00 67.19 639 PRO A N 1
ATOM 4735 C CA . PRO A 1 639 ? -3.231 10.124 17.832 1.00 67.19 639 PRO A CA 1
ATOM 4736 C C . PRO A 1 639 ? -4.488 9.944 16.969 1.00 67.19 639 PRO A C 1
ATOM 4738 O O . PRO A 1 639 ? -5.572 9.653 17.466 1.00 67.19 639 PRO A O 1
ATOM 4741 N N . PHE A 1 640 ? -4.321 10.087 15.660 1.00 58.38 640 PHE A N 1
ATOM 4742 C CA . PHE A 1 640 ? -5.320 9.723 14.666 1.00 58.38 640 PHE A CA 1
ATOM 4743 C C . PHE A 1 640 ? -4.602 9.028 13.504 1.00 58.38 640 PHE A C 1
ATOM 4745 O O . PHE A 1 640 ? -3.660 9.583 12.935 1.00 58.38 640 PHE A O 1
ATOM 4752 N N . GLU A 1 641 ? -4.982 7.784 13.207 1.00 55.97 641 GLU A N 1
ATOM 4753 C CA . GLU A 1 641 ? -4.326 6.911 12.216 1.00 55.97 641 GLU A CA 1
ATOM 4754 C C . GLU A 1 641 ? -2.812 6.739 12.427 1.00 55.97 641 GLU A C 1
ATOM 4756 O O . GLU A 1 641 ? -2.012 6.692 11.492 1.00 55.97 641 GLU A O 1
ATOM 4761 N N . GLY A 1 642 ? -2.399 6.681 13.696 1.00 53.38 642 GLY A N 1
ATOM 4762 C CA . GLY A 1 642 ? -0.994 6.601 14.100 1.00 53.38 642 GLY A CA 1
ATOM 4763 C C . GLY A 1 642 ? -0.195 7.904 13.949 1.00 53.38 642 GLY A C 1
ATOM 4764 O O . GLY A 1 642 ? 0.930 7.960 14.449 1.00 53.38 642 GLY A O 1
ATOM 4765 N N . ALA A 1 643 ? -0.764 8.947 13.336 1.00 59.88 643 ALA A N 1
ATOM 4766 C CA . ALA A 1 643 ? -0.193 10.290 13.257 1.00 59.88 643 ALA A CA 1
ATOM 4767 C C . ALA A 1 643 ? -0.629 11.151 14.455 1.00 59.88 643 ALA A C 1
ATOM 4769 O O . ALA A 1 643 ? -1.692 10.939 15.034 1.00 59.88 643 ALA A O 1
ATOM 4770 N N . ALA A 1 644 ? 0.167 12.151 14.843 1.00 76.00 644 ALA A N 1
ATOM 4771 C CA . ALA A 1 644 ? -0.150 13.004 15.996 1.00 76.00 644 ALA A CA 1
ATOM 4772 C C . ALA A 1 644 ? -0.137 14.503 15.638 1.00 76.00 644 ALA A C 1
ATOM 4774 O O . ALA A 1 644 ? 0.912 15.077 15.334 1.00 76.00 644 ALA A O 1
ATOM 4775 N N . TYR A 1 645 ? -1.300 15.161 15.734 1.00 84.75 645 TYR A N 1
ATOM 4776 C CA . TYR A 1 645 ? -1.478 16.565 15.330 1.00 84.75 645 TYR A CA 1
ATOM 4777 C C . TYR A 1 645 ? -0.576 17.530 16.103 1.00 84.75 645 TYR A C 1
ATOM 4779 O O . TYR A 1 645 ? 0.138 18.340 15.509 1.00 84.75 645 TYR A O 1
ATOM 4787 N N . SER A 1 646 ? -0.539 17.390 17.429 1.00 87.44 646 SER A N 1
ATOM 4788 C CA . SER A 1 646 ? 0.265 18.244 18.307 1.00 87.44 646 SER A CA 1
ATOM 4789 C C . SER A 1 646 ? 1.773 18.248 17.940 1.00 87.44 646 SER A C 1
ATOM 4791 O O . SER A 1 646 ? 2.315 19.328 17.694 1.00 87.44 646 SER A O 1
ATOM 4793 N N . PRO A 1 647 ? 2.483 17.102 17.822 1.00 82.94 647 PRO A N 1
ATOM 4794 C CA . PRO A 1 647 ? 3.843 17.047 17.268 1.00 82.94 647 PRO A CA 1
ATOM 4795 C C . PRO A 1 647 ? 4.029 17.694 15.896 1.00 82.94 647 PRO A C 1
ATOM 4797 O O . PRO A 1 647 ? 5.024 18.396 15.709 1.00 82.94 647 PRO A O 1
ATOM 4800 N N . ASN A 1 648 ? 3.092 17.499 14.964 1.00 82.44 648 ASN A N 1
ATOM 4801 C CA . ASN A 1 648 ? 3.216 18.025 13.605 1.00 82.44 648 ASN A CA 1
ATOM 4802 C C . ASN A 1 648 ? 3.115 19.559 13.579 1.00 82.44 648 ASN A C 1
ATOM 4804 O O . ASN A 1 648 ? 3.964 20.209 12.965 1.00 82.44 648 ASN A O 1
ATOM 4808 N N . VAL A 1 649 ? 2.211 20.168 14.359 1.00 86.56 649 VAL A N 1
ATOM 4809 C CA . VAL A 1 649 ? 2.240 21.627 14.594 1.00 86.56 649 VAL A CA 1
ATOM 4810 C C . VAL A 1 649 ? 3.583 22.051 15.198 1.00 86.56 649 VAL A C 1
ATOM 4812 O O . VAL A 1 649 ? 4.209 22.994 14.713 1.00 86.56 649 VAL A O 1
ATOM 4815 N N . GLY A 1 650 ? 4.076 21.334 16.214 1.00 85.88 650 GLY A N 1
ATOM 4816 C CA . GLY A 1 650 ? 5.362 21.625 16.859 1.00 85.88 650 GLY A CA 1
ATOM 4817 C C . GLY A 1 650 ? 6.549 21.625 15.888 1.00 85.88 650 GLY A C 1
ATOM 4818 O O . GLY A 1 650 ? 7.371 22.538 15.924 1.00 85.88 650 GLY A O 1
ATOM 4819 N N . ALA A 1 651 ? 6.622 20.651 14.979 1.00 84.00 651 ALA A N 1
ATOM 4820 C CA . ALA A 1 651 ? 7.678 20.555 13.968 1.00 84.00 651 ALA A CA 1
ATOM 4821 C C . ALA A 1 651 ? 7.691 21.746 12.987 1.00 84.00 651 ALA A C 1
ATOM 4823 O O . ALA A 1 651 ? 8.749 22.094 12.452 1.00 84.00 651 ALA A O 1
ATOM 4824 N N . HIS A 1 652 ? 6.538 22.388 12.777 1.00 84.38 652 HIS A N 1
ATOM 4825 C CA . HIS A 1 652 ? 6.364 23.483 11.825 1.00 84.38 652 HIS A CA 1
ATOM 4826 C C . HIS A 1 652 ? 6.311 24.886 12.454 1.00 84.38 652 HIS A C 1
ATOM 4828 O O . HIS A 1 652 ? 6.682 25.841 11.775 1.00 84.38 652 HIS A O 1
ATOM 4834 N N . ALA A 1 653 ? 5.955 25.026 13.734 1.00 85.62 653 ALA A N 1
ATOM 4835 C CA . ALA A 1 653 ? 5.681 26.304 14.409 1.00 85.62 653 ALA A CA 1
ATOM 4836 C C . ALA A 1 653 ? 6.799 27.369 14.340 1.00 85.62 653 ALA A C 1
ATOM 4838 O O . ALA A 1 653 ? 6.515 28.562 14.386 1.00 85.62 653 ALA A O 1
ATOM 4839 N N . HIS A 1 654 ? 8.077 26.994 14.204 1.00 82.94 654 HIS A N 1
ATOM 4840 C CA . HIS A 1 654 ? 9.142 27.986 13.979 1.00 82.94 654 HIS A CA 1
ATOM 4841 C C . HIS A 1 654 ? 9.187 28.517 12.536 1.00 82.94 654 HIS A C 1
ATOM 4843 O O . HIS A 1 654 ? 9.553 29.670 12.317 1.00 82.94 654 HIS A O 1
ATOM 4849 N N . ARG A 1 655 ? 8.824 27.678 11.557 1.00 82.44 655 ARG A N 1
ATOM 4850 C CA . ARG A 1 655 ? 8.818 28.010 10.121 1.00 82.44 655 ARG A CA 1
ATOM 4851 C C . ARG A 1 655 ? 7.522 28.701 9.700 1.00 82.44 655 ARG A C 1
ATOM 4853 O O . ARG A 1 655 ? 7.564 29.558 8.827 1.00 82.44 655 ARG A O 1
ATOM 4860 N N . ASP A 1 656 ? 6.413 28.354 10.350 1.00 85.69 656 ASP A N 1
ATOM 4861 C CA . ASP A 1 656 ? 5.157 29.101 10.326 1.00 85.69 656 ASP A CA 1
ATOM 4862 C C . ASP A 1 656 ? 4.741 29.480 11.765 1.00 85.69 656 ASP A C 1
ATOM 4864 O O . ASP A 1 656 ? 4.047 28.717 12.448 1.00 85.69 656 ASP A O 1
ATOM 4868 N N . PRO A 1 657 ? 5.155 30.672 12.239 1.00 89.38 657 PRO A N 1
ATOM 4869 C CA . PRO A 1 657 ? 4.734 31.196 13.534 1.00 89.38 657 PRO A CA 1
ATOM 4870 C C . PRO A 1 657 ? 3.233 31.475 13.656 1.00 89.38 657 PRO A C 1
ATOM 4872 O O . PRO A 1 657 ? 2.741 31.534 14.780 1.00 89.38 657 PRO A O 1
ATOM 4875 N N . ALA A 1 658 ? 2.498 31.647 12.551 1.00 90.62 658 ALA A N 1
ATOM 4876 C CA . ALA A 1 658 ? 1.054 31.868 12.597 1.00 90.62 658 ALA A CA 1
ATOM 4877 C C . ALA A 1 658 ? 0.313 30.570 12.939 1.00 90.62 658 ALA A C 1
ATOM 4879 O O . ALA A 1 658 ? -0.533 30.571 13.829 1.00 90.62 658 ALA A O 1
ATOM 4880 N N . LEU A 1 659 ? 0.688 29.455 12.301 1.00 92.12 659 LEU A N 1
ATOM 4881 C CA . LEU A 1 659 ? 0.187 28.119 12.636 1.00 92.12 659 LEU A CA 1
ATOM 4882 C C . LEU A 1 659 ? 0.452 27.776 14.114 1.00 92.12 659 LEU A C 1
ATOM 4884 O O . LEU A 1 659 ? -0.453 27.352 14.833 1.00 92.12 659 LEU A O 1
ATOM 4888 N N . GLY A 1 660 ? 1.688 27.994 14.580 1.00 91.00 660 GLY A N 1
ATOM 4889 C CA . GLY A 1 660 ? 2.071 27.711 15.966 1.00 91.00 660 GLY A CA 1
ATOM 4890 C C . GLY A 1 660 ? 1.335 28.575 16.998 1.00 91.00 660 GLY A C 1
ATOM 4891 O O . GLY A 1 660 ? 0.990 28.082 18.070 1.00 91.00 660 GLY A O 1
ATOM 4892 N N . MET A 1 661 ? 1.059 29.843 16.678 1.00 93.81 661 MET A N 1
ATOM 4893 C CA . MET A 1 661 ? 0.296 30.739 17.553 1.00 93.81 661 MET A CA 1
ATOM 4894 C C . MET A 1 661 ? -1.200 30.410 17.568 1.00 93.81 661 MET A C 1
ATOM 4896 O O . MET A 1 661 ? -1.758 30.303 18.656 1.00 93.81 661 MET A O 1
ATOM 4900 N N . ALA A 1 662 ? -1.822 30.141 16.414 1.00 94.56 662 ALA A N 1
ATOM 4901 C CA . ALA A 1 662 ? -3.231 29.738 16.330 1.00 94.56 662 ALA A CA 1
ATOM 4902 C C . ALA A 1 662 ? -3.527 28.466 17.152 1.00 94.56 662 ALA A C 1
ATOM 4904 O O . ALA A 1 662 ? -4.584 28.345 17.770 1.00 94.56 662 ALA A O 1
ATOM 4905 N N . PHE A 1 663 ? -2.572 27.532 17.216 1.00 95.31 663 PHE A N 1
ATOM 4906 C CA . PHE A 1 663 ? -2.673 26.345 18.066 1.00 95.31 663 PHE A CA 1
ATOM 4907 C C . PHE A 1 663 ? -2.606 26.671 19.569 1.00 95.31 663 PHE A C 1
ATOM 4909 O O . PHE A 1 663 ? -3.373 26.107 20.348 1.00 95.31 663 PHE A O 1
ATOM 4916 N N . ILE A 1 664 ? -1.741 27.600 19.995 1.00 94.19 664 ILE A N 1
ATOM 4917 C CA . ILE A 1 664 ? -1.677 28.040 21.401 1.00 94.19 664 ILE A CA 1
ATOM 4918 C C . ILE A 1 664 ? -2.942 28.826 21.787 1.00 94.19 664 ILE A C 1
ATOM 4920 O O . ILE A 1 664 ? -3.504 28.567 22.847 1.00 94.19 664 ILE A O 1
ATOM 4924 N N . GLU A 1 665 ? -3.427 29.717 20.919 1.00 94.44 665 GLU A N 1
ATOM 4925 C CA . GLU A 1 665 ? -4.673 30.479 21.112 1.00 94.44 665 GLU A CA 1
ATOM 4926 C C . GLU A 1 665 ? -5.898 29.555 21.260 1.00 94.44 665 GLU A C 1
ATOM 4928 O O . GLU A 1 665 ? -6.781 29.815 22.083 1.00 94.44 665 GLU A O 1
ATOM 4933 N N . LEU A 1 666 ? -5.927 28.438 20.522 1.00 96.19 666 LEU A N 1
ATOM 4934 C CA . LEU A 1 666 ? -6.932 27.390 20.697 1.00 96.19 666 LEU A CA 1
ATOM 4935 C C . LEU A 1 666 ? -6.789 26.687 22.056 1.00 96.19 666 LEU A C 1
ATOM 4937 O O . LEU A 1 666 ? -7.774 26.576 22.779 1.00 96.19 666 LEU A O 1
ATOM 4941 N N . LEU A 1 667 ? -5.585 26.263 22.457 1.00 96.19 667 LEU A N 1
ATOM 4942 C CA . LEU A 1 667 ? -5.362 25.624 23.767 1.00 96.19 667 LEU A CA 1
ATOM 4943 C C . LEU A 1 667 ? -5.749 26.531 24.951 1.00 96.19 667 LEU A C 1
ATOM 4945 O O . LEU A 1 667 ? -6.340 26.052 25.917 1.00 96.19 667 LEU A O 1
ATOM 4949 N N . GLU A 1 668 ? -5.475 27.833 24.871 1.00 95.00 668 GLU A N 1
ATOM 4950 C CA . GLU A 1 668 ? -5.894 28.815 25.881 1.00 95.00 668 GLU A CA 1
ATOM 4951 C C . GLU A 1 668 ? -7.415 29.011 25.909 1.00 95.00 668 GLU A C 1
ATOM 4953 O O . GLU A 1 668 ? -8.013 29.091 26.982 1.00 95.00 668 GLU A O 1
ATOM 4958 N N . THR A 1 669 ? -8.066 29.017 24.745 1.00 96.06 669 THR A N 1
ATOM 4959 C CA . THR A 1 669 ? -9.531 29.098 24.659 1.00 96.06 669 THR A CA 1
ATOM 4960 C C . THR A 1 669 ? -10.193 27.834 25.207 1.00 96.06 669 THR A C 1
ATOM 4962 O O . THR A 1 669 ? -11.209 27.925 25.891 1.00 96.06 669 THR A O 1
ATOM 4965 N N . LEU A 1 670 ? -9.593 26.658 25.003 1.00 95.94 670 LEU A N 1
ATOM 4966 C CA . LEU A 1 670 ? -10.060 25.399 25.588 1.00 95.94 670 LEU A CA 1
ATOM 4967 C C . LEU A 1 670 ? -9.997 25.437 27.128 1.00 95.94 670 LEU A C 1
ATOM 4969 O O . LEU A 1 670 ? -10.993 25.111 27.774 1.00 95.94 670 LEU A O 1
ATOM 4973 N N . LEU A 1 671 ? -8.898 25.937 27.714 1.00 94.69 671 LEU A N 1
ATOM 4974 C CA . LEU A 1 671 ? -8.789 26.195 29.163 1.00 94.69 671 LEU A CA 1
ATOM 4975 C C . LEU A 1 671 ? -9.847 27.190 29.669 1.00 94.69 671 LEU A C 1
ATOM 4977 O O . LEU A 1 671 ? -10.419 27.004 30.739 1.00 94.69 671 LEU A O 1
ATOM 4981 N N . ALA A 1 672 ? -10.118 28.252 28.908 1.00 94.00 672 ALA A N 1
ATOM 4982 C CA . ALA A 1 672 ? -11.083 29.282 29.290 1.00 94.00 672 ALA A CA 1
ATOM 4983 C C . ALA A 1 672 ? -12.555 28.839 29.159 1.00 94.00 672 ALA A C 1
ATOM 4985 O O . ALA A 1 672 ? -13.436 29.490 29.725 1.00 94.00 672 ALA A O 1
ATOM 4986 N N . ARG A 1 673 ? -12.844 27.771 28.397 1.00 94.38 673 ARG A N 1
ATOM 4987 C CA . ARG A 1 673 ? -14.213 27.361 28.025 1.00 94.38 673 ARG A CA 1
ATOM 4988 C C . ARG A 1 673 ? -14.702 26.057 28.659 1.00 94.38 673 ARG A C 1
ATOM 4990 O O . ARG A 1 673 ? -15.898 25.794 28.573 1.00 94.38 673 ARG A O 1
ATOM 4997 N N . SER A 1 674 ? -13.858 25.284 29.347 1.00 91.62 674 SER A N 1
ATOM 4998 C CA . SER A 1 674 ? -14.332 24.238 30.271 1.00 91.62 674 SER A CA 1
ATOM 4999 C C . SER A 1 674 ? -13.450 24.117 31.521 1.00 91.62 674 SER A C 1
ATOM 5001 O O . SER A 1 674 ? -12.244 23.916 31.383 1.00 91.62 674 SER A O 1
ATOM 5003 N N . PRO A 1 675 ? -14.027 24.139 32.743 1.00 86.88 675 PRO A N 1
ATOM 5004 C CA . PRO A 1 675 ? -13.278 23.947 33.988 1.00 86.88 675 PRO A CA 1
ATOM 5005 C C . PRO A 1 675 ? -12.750 22.513 34.169 1.00 86.88 675 PRO A C 1
ATOM 5007 O O . PRO A 1 675 ? -11.926 22.270 35.048 1.00 86.88 675 PRO A O 1
ATOM 5010 N N . GLU A 1 676 ? -13.212 21.560 33.354 1.00 89.69 676 GLU A N 1
ATOM 5011 C CA . GLU A 1 676 ? -12.696 20.185 33.320 1.00 89.69 676 GLU A CA 1
ATOM 5012 C C . GLU A 1 676 ? -11.308 20.120 32.658 1.00 89.69 676 GLU A C 1
ATOM 5014 O O . GLU A 1 676 ? -10.497 19.241 32.959 1.00 89.69 676 GLU A O 1
ATOM 5019 N N . ILE A 1 677 ? -11.004 21.078 31.774 1.00 92.62 677 ILE A N 1
ATOM 5020 C CA . ILE A 1 677 ? -9.739 21.149 31.050 1.00 92.62 677 ILE A CA 1
ATOM 5021 C C . ILE A 1 677 ? -8.737 21.911 31.915 1.00 92.62 677 ILE A C 1
ATOM 5023 O O . ILE A 1 677 ? -8.729 23.137 31.977 1.00 92.62 677 ILE A O 1
ATOM 5027 N N . THR A 1 678 ? -7.861 21.173 32.595 1.00 92.38 678 THR A N 1
ATOM 5028 C CA . THR A 1 678 ? -6.790 21.773 33.406 1.00 92.38 678 THR A CA 1
ATOM 5029 C C . THR A 1 678 ? -5.496 21.946 32.600 1.00 92.38 678 THR A C 1
ATOM 5031 O O . THR A 1 678 ? -5.201 21.114 31.734 1.00 92.38 678 THR A O 1
ATOM 5034 N N . PRO A 1 679 ? -4.642 22.941 32.919 1.00 92.06 679 PRO A N 1
ATOM 5035 C CA . PRO A 1 679 ? -3.327 23.078 32.286 1.00 92.06 679 PRO A CA 1
ATOM 5036 C C . PRO A 1 679 ? -2.467 21.816 32.433 1.00 92.06 679 PRO A C 1
ATOM 5038 O O . PRO A 1 679 ? -1.830 21.380 31.479 1.00 92.06 679 PRO A O 1
ATOM 5041 N N . LEU A 1 680 ? -2.531 21.152 33.596 1.00 88.38 680 LEU A N 1
ATOM 5042 C CA . LEU A 1 680 ? -1.880 19.861 33.842 1.00 88.38 680 LEU A CA 1
ATOM 5043 C C . LEU A 1 680 ? -2.328 18.777 32.847 1.00 88.38 680 LEU A C 1
ATOM 5045 O O . LEU A 1 680 ? -1.493 17.994 32.392 1.00 88.38 680 LEU A O 1
ATOM 5049 N N . MET A 1 681 ? -3.617 18.729 32.494 1.00 89.75 681 MET A N 1
ATOM 5050 C CA . MET A 1 681 ? -4.145 17.776 31.515 1.00 89.75 681 MET A CA 1
ATOM 5051 C C . MET A 1 681 ? -3.615 18.070 30.109 1.00 89.75 681 MET A C 1
ATOM 5053 O O . MET A 1 681 ? -3.126 17.154 29.449 1.00 89.75 681 MET A O 1
ATOM 5057 N N . LEU A 1 682 ? -3.619 19.338 29.679 1.00 91.56 682 LEU A N 1
ATOM 5058 C CA . LEU A 1 682 ? -3.058 19.727 28.379 1.00 91.56 682 LEU A CA 1
ATOM 5059 C C . LEU A 1 682 ? -1.550 19.447 28.305 1.00 91.56 682 LEU A C 1
ATOM 5061 O O . LEU A 1 682 ? -1.089 18.846 27.338 1.00 91.56 682 LEU A O 1
ATOM 5065 N N . ARG A 1 683 ? -0.775 19.786 29.345 1.00 91.12 683 ARG A N 1
ATOM 5066 C CA . ARG A 1 683 ? 0.666 19.477 29.413 1.00 91.12 683 ARG A CA 1
ATOM 5067 C C . ARG A 1 683 ? 0.948 17.975 29.389 1.00 91.12 683 ARG A C 1
ATOM 5069 O O . ARG A 1 683 ? 1.895 17.540 28.734 1.00 91.12 683 ARG A O 1
ATOM 5076 N N . ALA A 1 684 ? 0.135 17.173 30.078 1.00 86.88 684 ALA A N 1
ATOM 5077 C CA . ALA A 1 684 ? 0.248 15.717 30.054 1.00 86.88 684 ALA A CA 1
ATOM 5078 C C . ALA A 1 684 ? -0.077 15.144 28.665 1.00 86.88 684 ALA A C 1
ATOM 5080 O O . ALA A 1 684 ? 0.698 14.336 28.150 1.00 86.88 684 ALA A O 1
ATOM 5081 N N . GLY A 1 685 ? -1.155 15.616 28.032 1.00 87.62 685 GLY A N 1
ATOM 5082 C CA . GLY A 1 685 ? -1.531 15.255 26.666 1.00 87.62 685 GLY A CA 1
ATOM 5083 C C . GLY A 1 685 ? -0.443 15.614 25.656 1.00 87.62 685 GLY A C 1
ATOM 5084 O O . GLY A 1 685 ? 0.048 14.738 24.960 1.00 87.62 685 GLY A O 1
ATOM 5085 N N . LEU A 1 686 ? 0.056 16.852 25.656 1.00 90.25 686 LEU A N 1
ATOM 5086 C CA . LEU A 1 686 ? 1.134 17.309 24.763 1.00 90.25 686 LEU A CA 1
ATOM 5087 C C . LEU A 1 686 ? 2.481 16.581 24.980 1.00 90.25 686 LEU A C 1
ATOM 5089 O O . LEU A 1 686 ? 3.353 16.616 24.107 1.00 90.25 686 LEU A O 1
ATOM 5093 N N . LEU A 1 687 ? 2.680 15.912 26.126 1.00 84.69 687 LEU A N 1
ATOM 5094 C CA . LEU A 1 687 ? 3.815 15.010 26.380 1.00 84.69 687 LEU A CA 1
ATOM 5095 C C . LEU A 1 687 ? 3.562 13.562 25.907 1.00 84.69 687 LEU A C 1
ATOM 5097 O O . LEU A 1 687 ? 4.526 12.849 25.575 1.00 84.69 687 LEU A O 1
ATOM 5101 N N . ALA A 1 688 ? 2.301 13.126 25.915 1.00 82.00 688 ALA A N 1
ATOM 5102 C CA . ALA A 1 688 ? 1.850 11.789 25.539 1.00 82.00 688 ALA A CA 1
ATOM 5103 C C . ALA A 1 688 ? 1.616 11.649 24.026 1.00 82.00 688 ALA A C 1
ATOM 5105 O O . ALA A 1 688 ? 2.110 10.682 23.452 1.00 82.00 688 ALA A O 1
ATOM 5106 N N . ALA A 1 689 ? 0.969 12.640 23.403 1.00 80.44 689 ALA A N 1
ATOM 5107 C CA . ALA A 1 689 ? 0.688 12.769 21.975 1.00 80.44 689 ALA A CA 1
ATOM 5108 C C . ALA A 1 689 ? 1.978 12.686 21.145 1.00 80.44 689 ALA A C 1
ATOM 5110 O O . ALA A 1 689 ? 2.725 13.665 21.030 1.00 80.44 689 ALA A O 1
ATOM 5111 N N . LYS A 1 690 ? 2.273 11.493 20.620 1.00 73.69 690 LYS A N 1
ATOM 5112 C CA . LYS A 1 690 ? 3.401 11.196 19.728 1.00 73.69 690 LYS A CA 1
ATOM 5113 C C . LYS A 1 690 ? 3.237 9.831 19.076 1.00 73.69 690 LYS A C 1
ATOM 5115 O O . LYS A 1 690 ? 2.727 8.894 19.685 1.00 73.69 690 LYS A O 1
ATOM 5120 N N . GLU A 1 691 ? 3.792 9.710 17.884 1.00 67.62 691 GLU A N 1
ATOM 5121 C CA . GLU A 1 691 ? 3.946 8.439 17.183 1.00 67.62 691 GLU A CA 1
ATOM 5122 C C . GLU A 1 691 ? 5.050 7.596 17.857 1.00 67.62 691 GLU A C 1
ATOM 5124 O O . GLU A 1 691 ? 5.966 8.124 18.507 1.00 67.62 691 GLU A O 1
ATOM 5129 N N . LYS A 1 692 ? 4.996 6.266 17.721 1.00 59.59 692 LYS A N 1
ATOM 5130 C CA . LYS A 1 692 ? 5.890 5.331 18.431 1.00 59.59 692 LYS A CA 1
ATOM 5131 C C . LYS A 1 692 ? 7.342 5.415 17.930 1.00 59.59 692 LYS A C 1
ATOM 5133 O O . LYS A 1 692 ? 7.773 4.645 17.082 1.00 59.59 692 LYS A O 1
ATOM 5138 N N . GLY A 1 693 ? 8.117 6.322 18.522 1.00 57.91 693 GLY A N 1
ATOM 5139 C CA . GLY A 1 693 ? 9.527 6.579 18.192 1.00 57.91 693 GLY A CA 1
ATOM 5140 C C . GLY A 1 693 ? 9.827 8.046 17.873 1.00 57.91 693 GLY A C 1
ATOM 5141 O O . GLY A 1 693 ? 10.989 8.447 17.898 1.00 57.91 693 GLY A O 1
ATOM 5142 N N . TYR A 1 694 ? 8.786 8.848 17.650 1.00 65.00 694 TYR A N 1
ATOM 5143 C CA . TYR A 1 694 ? 8.871 10.251 17.259 1.00 65.00 694 TYR A CA 1
ATOM 5144 C C . TYR A 1 694 ? 8.839 11.197 18.477 1.00 65.00 694 TYR A C 1
ATOM 5146 O O . TYR A 1 694 ? 8.447 10.801 19.584 1.00 65.00 694 TYR A O 1
ATOM 5154 N N . PRO A 1 695 ? 9.302 12.454 18.326 1.00 71.75 695 PRO A N 1
ATOM 5155 C CA . PRO A 1 695 ? 9.211 13.454 19.384 1.00 71.75 695 PRO A CA 1
ATOM 5156 C C . PRO A 1 695 ? 7.753 13.827 19.703 1.00 71.75 695 PRO A C 1
ATOM 5158 O O . PRO A 1 695 ? 6.900 13.872 18.825 1.00 71.75 695 PRO A O 1
ATOM 5161 N N . ASN A 1 696 ? 7.486 14.164 20.967 1.00 83.69 696 ASN A N 1
ATOM 5162 C CA . ASN A 1 696 ? 6.249 14.849 21.361 1.00 83.69 696 ASN A CA 1
ATOM 5163 C C . ASN A 1 696 ? 6.323 16.351 21.041 1.00 83.69 696 ASN A C 1
ATOM 5165 O O . ASN A 1 696 ? 7.402 16.848 20.707 1.00 83.69 696 ASN A O 1
ATOM 5169 N N . TYR A 1 697 ? 5.211 17.082 21.192 1.00 88.50 697 TYR A N 1
ATOM 5170 C CA . TYR A 1 697 ? 5.095 18.508 20.842 1.00 88.50 697 TYR A CA 1
ATOM 5171 C C . TYR A 1 697 ? 6.313 19.349 21.259 1.00 88.50 697 TYR A C 1
ATOM 5173 O O . TYR A 1 697 ? 6.954 19.975 20.420 1.00 88.50 697 TYR A O 1
ATOM 5181 N N . TYR A 1 698 ? 6.709 19.296 22.532 1.00 86.06 698 TYR A N 1
ATOM 5182 C CA . TYR A 1 698 ? 7.819 20.099 23.063 1.00 86.06 698 TYR A CA 1
ATOM 5183 C C . TYR A 1 698 ? 9.199 19.723 22.508 1.00 86.06 698 TYR A C 1
ATOM 5185 O O . TYR A 1 698 ? 10.098 20.567 22.478 1.00 86.06 698 TYR A O 1
ATOM 5193 N N . ALA A 1 699 ? 9.391 18.467 22.101 1.00 80.31 699 ALA A N 1
ATOM 5194 C CA . ALA A 1 699 ? 10.621 18.005 21.466 1.00 80.31 699 ALA A CA 1
ATOM 5195 C C . ALA A 1 699 ? 10.620 18.290 19.953 1.00 80.31 699 ALA A C 1
ATOM 5197 O O . ALA A 1 699 ? 11.669 18.638 19.416 1.00 80.31 699 ALA A O 1
ATOM 5198 N N . ALA A 1 700 ? 9.462 18.225 19.288 1.00 81.62 700 ALA A N 1
ATOM 5199 C CA . ALA A 1 700 ? 9.286 18.608 17.887 1.00 81.62 700 ALA A CA 1
ATOM 5200 C C . ALA A 1 700 ? 9.477 20.124 17.705 1.00 81.62 700 ALA A C 1
ATOM 5202 O O . ALA A 1 700 ? 10.255 20.555 16.857 1.00 81.62 700 ALA A O 1
ATOM 5203 N N . LEU A 1 701 ? 8.883 20.924 18.596 1.00 84.38 701 LEU A N 1
ATOM 5204 C CA . LEU A 1 701 ? 9.080 22.370 18.691 1.00 84.38 701 LEU A CA 1
ATOM 5205 C C . LEU A 1 701 ? 10.556 22.725 18.901 1.00 84.38 701 LEU A C 1
ATOM 5207 O O . LEU A 1 701 ? 11.096 23.547 18.165 1.00 84.38 701 LEU A O 1
ATOM 5211 N N . ALA A 1 702 ? 11.251 22.055 19.825 1.00 78.50 702 ALA A N 1
ATOM 5212 C CA . ALA A 1 702 ? 12.688 22.260 20.018 1.00 78.50 702 ALA A CA 1
ATOM 5213 C C . ALA A 1 702 ? 13.533 21.835 18.795 1.00 78.50 702 ALA A C 1
ATOM 5215 O O . ALA A 1 702 ? 14.540 22.480 18.506 1.00 78.50 702 ALA A O 1
ATOM 5216 N N . ALA A 1 703 ? 13.123 20.791 18.065 1.00 74.88 703 ALA A N 1
ATOM 5217 C CA . ALA A 1 703 ? 13.785 20.325 16.844 1.00 74.88 703 ALA A CA 1
ATOM 5218 C C . ALA A 1 703 ? 13.522 21.221 15.616 1.00 74.88 703 ALA A C 1
ATOM 5220 O O . ALA A 1 703 ? 14.355 21.264 14.711 1.00 74.88 703 ALA A O 1
ATOM 5221 N N . SER A 1 704 ? 12.406 21.961 15.588 1.00 73.00 704 SER A N 1
ATOM 5222 C CA . SER A 1 704 ? 12.049 22.881 14.493 1.00 73.00 704 SER A CA 1
ATOM 5223 C C . SER A 1 704 ? 13.017 24.065 14.333 1.00 73.00 704 SER A C 1
ATOM 5225 O O . SER A 1 704 ? 13.063 24.675 13.264 1.00 73.00 704 SER A O 1
ATOM 5227 N N . GLY A 1 705 ? 13.785 24.376 15.386 1.00 74.19 705 GLY A N 1
ATOM 5228 C CA . GLY A 1 705 ? 14.640 25.562 15.511 1.00 74.19 705 GLY A CA 1
ATOM 5229 C C . GLY A 1 705 ? 14.059 26.674 16.397 1.00 74.19 705 GLY A C 1
ATOM 5230 O O . GLY A 1 705 ? 14.759 27.646 16.655 1.00 74.19 705 GLY A O 1
ATOM 5231 N N . ALA A 1 706 ? 12.820 26.515 16.889 1.00 81.56 706 ALA A N 1
ATOM 5232 C CA . ALA A 1 706 ? 12.083 27.505 17.683 1.00 81.56 706 ALA A CA 1
ATOM 5233 C C . ALA A 1 706 ? 12.935 28.206 18.754 1.00 81.56 706 ALA A C 1
ATOM 5235 O O . ALA A 1 706 ? 13.615 27.553 19.535 1.00 81.56 706 ALA A O 1
ATOM 5236 N N . SER A 1 707 ? 12.861 29.530 18.841 1.00 85.44 707 SER A N 1
ATOM 5237 C CA . SER A 1 707 ? 13.583 30.324 19.841 1.00 85.44 707 SER A CA 1
ATOM 5238 C C . SER A 1 707 ? 13.119 30.082 21.286 1.00 85.44 707 SER A C 1
ATOM 5240 O O . SER A 1 707 ? 12.060 29.502 21.543 1.00 85.44 707 SER A O 1
ATOM 5242 N N . THR A 1 708 ? 13.893 30.574 22.259 1.00 85.38 708 THR A N 1
ATOM 5243 C CA . THR A 1 708 ? 13.534 30.544 23.693 1.00 85.38 708 THR A CA 1
ATOM 5244 C C . THR A 1 708 ? 12.211 31.266 23.988 1.00 85.38 708 THR A C 1
ATOM 5246 O O . THR A 1 708 ? 11.496 30.881 24.914 1.00 85.38 708 THR A O 1
ATOM 5249 N N . ALA A 1 709 ? 11.828 32.240 23.154 1.00 87.94 709 ALA A N 1
ATOM 5250 C CA . ALA A 1 709 ? 10.548 32.942 23.224 1.00 87.94 709 ALA A CA 1
ATOM 5251 C C . ALA A 1 709 ? 9.326 32.003 23.121 1.00 87.94 709 ALA A C 1
ATOM 5253 O O . ALA A 1 709 ? 8.284 32.305 23.697 1.00 87.94 709 ALA A O 1
ATOM 5254 N N . TRP A 1 710 ? 9.443 30.838 22.468 1.00 89.00 710 TRP A N 1
ATOM 5255 C CA . TRP A 1 710 ? 8.372 29.831 22.453 1.00 89.00 710 TRP A CA 1
ATOM 5256 C C . TRP A 1 710 ? 8.221 29.097 23.789 1.00 89.00 710 TRP A C 1
ATOM 5258 O O . TRP A 1 710 ? 7.096 28.875 24.234 1.00 89.00 710 TRP A O 1
ATOM 5268 N N . ASP A 1 711 ? 9.326 28.765 24.470 1.00 87.38 711 ASP A N 1
ATOM 5269 C CA . ASP A 1 711 ? 9.253 28.220 25.833 1.00 87.38 711 ASP A CA 1
ATOM 5270 C C . ASP A 1 711 ? 8.661 29.277 26.797 1.00 87.38 711 ASP A C 1
ATOM 5272 O O . ASP A 1 711 ? 7.826 28.934 27.631 1.00 87.38 711 ASP A O 1
ATOM 5276 N N . GLN A 1 712 ? 8.991 30.568 26.627 1.00 88.69 712 GLN A N 1
ATOM 5277 C CA . GLN A 1 712 ? 8.378 31.673 27.391 1.00 88.69 712 GLN A CA 1
ATOM 5278 C C . GLN A 1 712 ? 6.871 31.826 27.114 1.00 88.69 712 GLN A C 1
ATOM 5280 O O . GLN A 1 712 ? 6.086 31.940 28.054 1.00 88.69 712 GLN A O 1
ATOM 5285 N N . ARG A 1 713 ? 6.445 31.792 25.843 1.00 92.31 713 ARG A N 1
ATOM 5286 C CA . ARG A 1 713 ? 5.030 31.906 25.443 1.00 92.31 713 ARG A CA 1
ATOM 5287 C C . ARG A 1 713 ? 4.180 30.755 25.985 1.00 92.31 713 ARG A C 1
ATOM 5289 O O . ARG A 1 713 ? 3.050 30.984 26.413 1.00 92.31 713 ARG A O 1
ATOM 5296 N N . LEU A 1 714 ? 4.736 29.541 26.006 1.00 91.31 714 LEU A N 1
ATOM 5297 C CA . LEU A 1 714 ? 4.114 28.374 26.638 1.00 91.31 714 LEU A CA 1
ATOM 5298 C C . LEU A 1 714 ? 4.092 28.495 28.167 1.00 91.31 714 LEU A C 1
ATOM 5300 O O . LEU A 1 714 ? 3.119 28.080 28.786 1.00 91.31 714 LEU A O 1
ATOM 5304 N N . GLN A 1 715 ? 5.116 29.085 28.791 1.00 90.62 715 GLN A N 1
ATOM 5305 C CA . GLN A 1 715 ? 5.125 29.330 30.237 1.00 90.62 715 GLN A CA 1
ATOM 5306 C C . GLN A 1 715 ? 4.055 30.352 30.656 1.00 90.62 715 GLN A C 1
ATOM 5308 O O . GLN A 1 715 ? 3.418 30.171 31.688 1.00 90.62 715 GLN A O 1
ATOM 5313 N N . GLN A 1 716 ? 3.822 31.390 29.847 1.00 91.19 716 GLN A N 1
ATOM 5314 C CA . GLN A 1 716 ? 2.763 32.385 30.074 1.00 91.19 716 GLN A CA 1
ATOM 5315 C C . GLN A 1 716 ? 1.350 31.776 30.026 1.00 91.19 716 GLN A C 1
ATOM 5317 O O . GLN A 1 716 ? 0.471 32.246 30.739 1.00 91.19 716 GLN A O 1
ATOM 5322 N N . ALA A 1 717 ? 1.157 30.712 29.241 1.00 87.44 717 ALA A N 1
ATOM 5323 C CA . ALA A 1 717 ? -0.103 29.975 29.115 1.00 87.44 717 ALA A CA 1
ATOM 5324 C C . ALA A 1 717 ? -0.295 28.852 30.168 1.00 87.44 717 ALA A C 1
ATOM 5326 O O . ALA A 1 717 ? -1.257 28.095 30.088 1.00 87.44 717 ALA A O 1
ATOM 5327 N N . ASP A 1 718 ? 0.659 28.661 31.091 1.00 89.94 718 ASP A N 1
ATOM 5328 C CA . ASP A 1 718 ? 0.824 27.439 31.908 1.00 89.94 718 ASP A CA 1
ATOM 5329 C C . ASP A 1 718 ? 0.860 26.128 31.078 1.00 89.94 718 ASP A C 1
ATOM 5331 O O . ASP A 1 718 ? 0.537 25.037 31.546 1.00 89.94 718 ASP A O 1
ATOM 5335 N N . LEU A 1 719 ? 1.308 26.205 29.822 1.00 91.50 719 LEU A N 1
ATOM 5336 C CA . LEU A 1 719 ? 1.457 25.073 28.899 1.00 91.50 719 LEU A CA 1
ATOM 5337 C C . LEU A 1 719 ? 2.894 24.521 28.838 1.00 91.50 719 LEU A C 1
ATOM 5339 O O . LEU A 1 719 ? 3.144 23.585 28.077 1.00 91.50 719 LEU A O 1
ATOM 5343 N N . LEU A 1 720 ? 3.851 25.052 29.611 1.00 88.88 720 LEU A N 1
ATOM 5344 C CA . LEU A 1 720 ? 5.240 24.566 29.646 1.00 88.88 720 LEU A CA 1
ATOM 5345 C C . LEU A 1 720 ? 5.458 23.517 30.764 1.00 88.88 720 LEU A C 1
ATOM 5347 O O . LEU A 1 720 ? 5.363 23.868 31.938 1.00 88.88 720 LEU A O 1
ATOM 5351 N N . PRO A 1 721 ? 5.801 22.252 30.448 1.00 84.88 721 PRO A N 1
ATOM 5352 C CA . PRO A 1 721 ? 5.890 21.193 31.450 1.00 84.88 721 PRO A CA 1
ATOM 5353 C C . PRO A 1 721 ? 7.149 21.224 32.314 1.00 84.88 721 PRO A C 1
ATOM 5355 O O . PRO A 1 721 ? 8.272 21.420 31.837 1.00 84.88 721 PRO A O 1
ATOM 5358 N N . GLY A 1 722 ? 6.953 20.934 33.599 1.00 80.19 722 GLY A N 1
ATOM 5359 C CA . GLY A 1 722 ? 8.005 20.839 34.604 1.00 80.19 722 GLY A CA 1
ATOM 5360 C C . GLY A 1 722 ? 8.775 19.515 34.551 1.00 80.19 722 GLY A C 1
ATOM 5361 O O . GLY A 1 722 ? 8.278 18.489 34.087 1.00 80.19 722 GLY A O 1
ATOM 5362 N N . ASN A 1 723 ? 9.997 19.498 35.098 1.00 71.62 723 ASN A N 1
ATOM 5363 C CA . ASN A 1 723 ? 10.855 18.299 35.114 1.00 71.62 723 ASN A CA 1
ATOM 5364 C C . ASN A 1 723 ? 10.159 17.061 35.721 1.00 71.62 723 ASN A C 1
ATOM 5366 O O . ASN A 1 723 ? 10.356 15.948 35.237 1.00 71.62 723 ASN A O 1
ATOM 5370 N N . ALA A 1 724 ? 9.317 17.245 36.745 1.00 70.19 724 ALA A N 1
ATOM 5371 C CA . ALA A 1 724 ? 8.560 16.159 37.370 1.00 70.19 724 ALA A CA 1
ATOM 5372 C C . ALA A 1 724 ? 7.534 15.506 36.420 1.00 70.19 724 ALA A C 1
ATOM 5374 O O . ALA A 1 724 ? 7.320 14.298 36.493 1.00 70.19 724 ALA A O 1
ATOM 5375 N N . GLU A 1 725 ? 6.940 16.268 35.497 1.00 73.62 725 GLU A N 1
ATOM 5376 C CA . GLU A 1 725 ? 5.949 15.770 34.532 1.00 73.62 725 GLU A CA 1
ATOM 5377 C C . GLU A 1 725 ? 6.628 14.912 33.448 1.00 73.62 725 GLU A C 1
ATOM 5379 O O . GLU A 1 725 ? 6.163 13.809 33.154 1.00 73.62 725 GLU A O 1
ATOM 5384 N N . TYR A 1 726 ? 7.803 15.334 32.952 1.00 69.50 726 TYR A N 1
ATOM 5385 C CA . TYR A 1 726 ? 8.651 14.515 32.066 1.00 69.50 726 TYR A CA 1
ATOM 5386 C C . TYR A 1 726 ? 9.068 13.181 32.705 1.00 69.50 726 TYR A C 1
ATOM 5388 O O . TYR A 1 726 ? 9.079 12.154 32.021 1.00 69.50 726 TYR A O 1
ATOM 5396 N N . ILE A 1 727 ? 9.411 13.190 34.000 1.00 64.38 727 ILE A N 1
ATOM 5397 C CA . ILE A 1 727 ? 9.776 11.984 34.761 1.00 64.38 727 ILE A CA 1
ATOM 5398 C C . ILE A 1 727 ? 8.549 11.073 34.929 1.00 64.38 727 ILE A C 1
ATOM 5400 O O . ILE A 1 727 ? 8.615 9.892 34.581 1.00 64.38 727 ILE A O 1
ATOM 5404 N N . ARG A 1 728 ? 7.418 11.621 35.402 1.00 68.44 728 ARG A N 1
ATOM 5405 C CA . ARG A 1 728 ? 6.159 10.889 35.639 1.00 68.44 728 ARG A CA 1
ATOM 5406 C C . ARG A 1 728 ? 5.663 10.177 34.380 1.00 68.44 728 ARG A C 1
ATOM 5408 O O . ARG A 1 728 ? 5.323 9.001 34.442 1.00 68.44 728 ARG A O 1
ATOM 5415 N N . LEU A 1 729 ? 5.681 10.860 33.234 1.00 63.19 729 LEU A N 1
ATOM 5416 C CA . LEU A 1 729 ? 5.226 10.329 31.941 1.00 63.19 729 LEU A CA 1
ATOM 5417 C C . LEU A 1 729 ? 6.340 9.613 31.153 1.00 63.19 729 LEU A C 1
ATOM 5419 O O . LEU A 1 729 ? 6.290 9.545 29.921 1.00 63.19 729 LEU A O 1
ATOM 5423 N N . ARG A 1 730 ? 7.377 9.118 31.854 1.00 57.78 730 ARG A N 1
ATOM 5424 C CA . ARG A 1 730 ? 8.525 8.336 31.338 1.00 57.78 730 ARG A CA 1
ATOM 5425 C C . ARG A 1 730 ? 9.217 8.930 30.099 1.00 57.78 730 ARG A C 1
ATOM 5427 O O . ARG A 1 730 ? 9.982 8.250 29.416 1.00 57.78 730 ARG A O 1
ATOM 5434 N N . SER A 1 731 ? 9.025 10.218 29.819 1.00 60.88 731 SER A N 1
ATOM 5435 C CA . SER A 1 731 ? 9.468 10.887 28.588 1.00 60.88 731 SER A CA 1
ATOM 5436 C C . SER A 1 731 ? 10.903 11.414 28.708 1.00 60.88 731 SER A C 1
ATOM 5438 O O . SER A 1 731 ? 11.267 12.453 28.158 1.00 60.88 731 SER A O 1
ATOM 5440 N N . LEU A 1 732 ? 11.743 10.653 29.419 1.00 60.12 732 LEU A N 1
ATOM 5441 C CA . LEU A 1 732 ? 13.137 10.967 29.730 1.00 60.12 732 LEU A CA 1
ATOM 5442 C C . LEU A 1 732 ? 14.021 11.038 28.479 1.00 60.12 732 LEU A C 1
ATOM 5444 O O . LEU A 1 732 ? 14.942 11.847 28.445 1.00 60.12 732 LEU A O 1
ATOM 5448 N N . ARG A 1 733 ? 13.722 10.255 27.429 1.00 59.22 733 ARG A N 1
ATOM 5449 C CA . ARG A 1 733 ? 14.395 10.388 26.123 1.00 59.22 733 ARG A CA 1
ATOM 5450 C C . ARG A 1 733 ? 14.097 11.747 25.484 1.00 59.22 733 ARG A C 1
ATOM 5452 O O . ARG A 1 733 ? 15.033 12.440 25.108 1.00 59.22 733 ARG A O 1
ATOM 5459 N N . SER A 1 734 ? 12.831 12.168 25.437 1.00 59.88 734 SER A N 1
ATOM 5460 C CA . SER A 1 734 ? 12.429 13.478 24.904 1.00 59.88 734 SER A CA 1
ATOM 5461 C C . SER A 1 734 ? 13.017 14.635 25.721 1.00 59.88 734 SER A C 1
ATOM 5463 O O . SER A 1 734 ? 13.496 15.610 25.148 1.00 59.88 734 SER A O 1
ATOM 5465 N N . TRP A 1 735 ? 13.054 14.504 27.053 1.00 64.38 735 TRP A N 1
ATOM 5466 C CA . TRP A 1 735 ? 13.703 15.463 27.955 1.00 64.38 735 TRP A CA 1
ATOM 5467 C C . TRP A 1 735 ? 15.215 15.561 27.708 1.00 64.38 735 TRP A C 1
ATOM 5469 O O . TRP A 1 735 ? 15.736 16.660 27.530 1.00 64.38 735 TRP A O 1
ATOM 5479 N N . ALA A 1 736 ? 15.915 14.424 27.631 1.00 62.62 736 ALA A N 1
ATOM 5480 C CA . ALA A 1 736 ? 17.353 14.383 27.374 1.00 62.62 736 ALA A CA 1
ATOM 5481 C C . ALA A 1 736 ? 17.700 14.944 25.987 1.00 62.62 736 ALA A C 1
ATOM 5483 O O . ALA A 1 736 ? 18.628 15.737 25.867 1.00 62.62 736 ALA A O 1
ATOM 5484 N N . VAL A 1 737 ? 16.923 14.610 24.953 1.00 62.00 737 VAL A N 1
ATOM 5485 C CA . VAL A 1 737 ? 17.082 15.165 23.600 1.00 62.00 737 VAL A CA 1
ATOM 5486 C C . VAL A 1 737 ? 16.829 16.679 23.591 1.00 62.00 737 VAL A C 1
ATOM 5488 O O . VAL A 1 737 ? 17.662 17.421 23.067 1.00 62.00 737 VAL A O 1
ATOM 5491 N N . LYS A 1 738 ? 15.765 17.174 24.248 1.00 66.25 738 LYS A N 1
ATOM 5492 C CA . LYS A 1 738 ? 15.534 18.622 24.406 1.00 66.25 738 LYS A CA 1
ATOM 5493 C C . LYS A 1 738 ? 16.733 19.296 25.084 1.00 66.25 738 LYS A C 1
ATOM 5495 O O . LYS A 1 738 ? 17.275 20.243 24.522 1.00 66.25 738 LYS A O 1
ATOM 5500 N N . LYS A 1 739 ? 17.187 18.785 26.235 1.00 64.88 739 LYS A N 1
ATOM 5501 C CA . LYS A 1 739 ? 18.251 19.395 27.058 1.00 64.88 739 LYS A CA 1
ATOM 5502 C C . LYS A 1 739 ? 19.661 19.298 26.470 1.00 64.88 739 LYS A C 1
ATOM 5504 O O . LYS A 1 739 ? 20.435 20.233 26.638 1.00 64.88 739 LYS A O 1
ATOM 5509 N N . VAL A 1 740 ? 20.013 18.194 25.811 1.00 58.22 740 VAL A N 1
ATOM 5510 C CA . VAL A 1 740 ? 21.387 17.929 25.337 1.00 58.22 740 VAL A CA 1
ATOM 5511 C C . VAL A 1 740 ? 21.579 18.323 23.870 1.00 58.22 740 VAL A C 1
ATOM 5513 O O . VAL A 1 740 ? 22.655 18.789 23.504 1.00 58.22 740 VAL A O 1
ATOM 5516 N N . SER A 1 741 ? 20.563 18.150 23.019 1.00 55.97 741 SER A N 1
ATOM 5517 C CA . SER A 1 741 ? 20.713 18.297 21.561 1.00 55.97 741 SER A CA 1
ATOM 5518 C C . SER A 1 741 ? 20.168 19.610 20.996 1.00 55.97 741 SER A C 1
ATOM 5520 O O . SER A 1 741 ? 20.696 20.078 19.984 1.00 55.97 741 SER A O 1
ATOM 5522 N N . TYR A 1 742 ? 19.140 20.198 21.620 1.00 60.19 742 TYR A N 1
ATOM 5523 C CA . TYR A 1 742 ? 18.414 21.345 21.056 1.00 60.19 742 TYR A CA 1
ATOM 5524 C C . TYR A 1 742 ? 18.489 22.615 21.907 1.00 60.19 742 TYR A C 1
ATOM 5526 O O . TYR A 1 742 ? 18.835 23.665 21.385 1.00 60.19 742 TYR A O 1
ATOM 5534 N N . GLU A 1 743 ? 18.221 22.555 23.212 1.00 61.41 743 GLU A N 1
ATOM 5535 C CA . GLU A 1 743 ? 18.246 23.725 24.105 1.00 61.41 743 GLU A CA 1
ATOM 5536 C C . GLU A 1 743 ? 19.561 24.536 24.061 1.00 61.41 743 GLU A C 1
ATOM 5538 O O . GLU A 1 743 ? 19.460 25.754 23.954 1.00 61.41 743 GLU A O 1
ATOM 5543 N N . PRO A 1 744 ? 20.768 23.932 23.977 1.00 59.06 744 PRO A N 1
ATOM 5544 C CA . PRO A 1 744 ? 22.027 24.677 23.830 1.00 59.06 744 PRO A CA 1
ATOM 5545 C C . PRO A 1 744 ? 22.250 25.337 22.454 1.00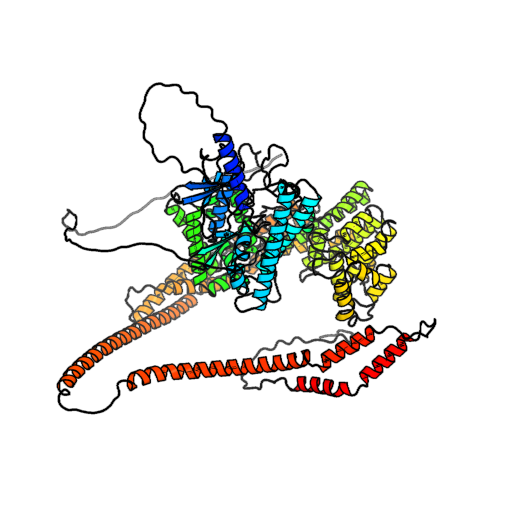 59.06 744 PRO A C 1
ATOM 5547 O O . PRO A 1 744 ? 23.329 25.871 22.209 1.00 59.06 744 PRO A O 1
ATOM 5550 N N . ARG A 1 745 ? 21.290 25.237 21.522 1.00 60.50 745 ARG A N 1
ATOM 5551 C CA . ARG A 1 745 ? 21.386 25.731 20.134 1.00 60.50 745 ARG A CA 1
ATOM 5552 C C . ARG A 1 745 ? 20.278 26.719 19.750 1.00 60.50 745 ARG A C 1
ATOM 5554 O O . ARG A 1 745 ? 20.263 27.179 18.613 1.00 60.50 745 ARG A O 1
ATOM 5561 N N . ARG A 1 746 ? 19.339 27.013 20.655 1.00 72.12 746 ARG A N 1
ATOM 5562 C CA . ARG A 1 746 ? 18.188 27.893 20.396 1.00 72.12 746 ARG A CA 1
ATOM 5563 C C . ARG A 1 746 ? 18.529 29.327 20.809 1.00 72.12 746 ARG A C 1
ATOM 5565 O O . ARG A 1 746 ? 19.045 29.537 21.901 1.00 72.12 746 ARG A O 1
ATOM 5572 N N . GLY A 1 747 ? 18.277 30.289 19.922 1.00 75.88 747 GLY A N 1
ATOM 5573 C CA . GLY A 1 747 ? 18.510 31.715 20.177 1.00 75.88 747 GLY A CA 1
ATOM 5574 C C . GLY A 1 747 ? 17.313 32.416 20.825 1.00 75.88 747 GLY A C 1
ATOM 5575 O O . GLY A 1 747 ? 16.215 31.860 20.888 1.00 75.88 747 GLY A O 1
ATOM 5576 N N . ASP A 1 748 ? 17.516 33.666 21.242 1.00 80.25 748 ASP A N 1
ATOM 5577 C CA . ASP A 1 748 ? 16.509 34.516 21.899 1.00 80.25 748 ASP A CA 1
ATOM 5578 C C . ASP A 1 748 ? 15.696 35.383 20.914 1.00 80.25 748 ASP A C 1
ATOM 5580 O O . ASP A 1 748 ? 15.261 36.489 21.236 1.00 80.25 748 ASP A O 1
ATOM 5584 N N . GLU A 1 749 ? 15.497 34.913 19.679 1.00 83.31 749 GLU A N 1
ATOM 5585 C CA . GLU A 1 749 ? 14.729 35.662 18.678 1.00 83.31 749 GLU A CA 1
ATOM 5586 C C . GLU A 1 749 ? 13.232 35.735 19.052 1.00 83.31 749 GLU A C 1
ATOM 5588 O O . GLU A 1 749 ? 12.634 34.714 19.403 1.00 83.31 749 GLU A O 1
ATOM 5593 N N . PRO A 1 750 ? 12.579 36.908 18.967 1.00 86.50 750 PRO A N 1
ATOM 5594 C CA . PRO A 1 750 ? 11.159 37.030 19.285 1.00 86.50 750 PRO A CA 1
ATOM 5595 C C . PRO A 1 750 ? 10.293 36.300 18.250 1.00 86.50 750 PRO A C 1
ATOM 5597 O O . PRO A 1 750 ? 10.626 36.270 17.064 1.00 86.50 750 PRO A O 1
ATOM 5600 N N . ILE A 1 751 ? 9.145 35.769 18.680 1.00 88.56 751 ILE A N 1
ATOM 5601 C CA . ILE A 1 751 ? 8.149 35.183 17.771 1.00 88.56 751 ILE A CA 1
ATOM 5602 C C . ILE A 1 751 ? 7.621 36.291 16.847 1.00 88.56 751 ILE A C 1
ATOM 5604 O O . ILE A 1 751 ? 7.039 37.268 17.315 1.00 88.56 751 ILE A O 1
ATOM 5608 N N . ARG A 1 752 ? 7.826 36.149 15.532 1.00 87.94 752 ARG A N 1
ATOM 5609 C CA . ARG A 1 752 ? 7.352 37.101 14.516 1.00 87.94 752 ARG A CA 1
ATOM 5610 C C . ARG A 1 752 ? 6.242 36.472 13.684 1.00 87.94 752 ARG A C 1
ATOM 5612 O O . ARG A 1 752 ? 6.514 35.703 12.769 1.00 87.94 752 ARG A O 1
ATOM 5619 N N . VAL A 1 753 ? 5.000 36.826 13.995 1.00 87.94 753 VAL A N 1
ATOM 5620 C CA . VAL A 1 753 ? 3.836 36.543 13.142 1.00 87.94 753 VAL A CA 1
ATOM 5621 C C . VAL A 1 753 ? 3.680 37.694 12.142 1.00 87.94 753 VAL A C 1
ATOM 5623 O O . VAL A 1 753 ? 3.903 38.851 12.499 1.00 87.94 753 VAL A O 1
ATOM 5626 N N . ALA A 1 754 ? 3.327 37.399 10.890 1.00 87.88 754 ALA A N 1
ATOM 5627 C CA . ALA A 1 754 ? 3.055 38.431 9.888 1.00 87.88 754 ALA A CA 1
ATOM 5628 C C . ALA A 1 754 ? 1.786 39.228 10.242 1.00 87.88 754 ALA A C 1
ATOM 5630 O O . ALA A 1 754 ? 0.817 38.655 10.737 1.00 87.88 754 ALA A O 1
ATOM 5631 N N . ALA A 1 755 ? 1.762 40.532 9.945 1.00 86.44 755 ALA A N 1
ATOM 5632 C CA . ALA A 1 755 ? 0.639 41.409 10.300 1.00 86.44 755 ALA A CA 1
ATOM 5633 C C . ALA A 1 755 ? -0.705 40.940 9.705 1.00 86.44 755 ALA A C 1
ATOM 5635 O O . ALA A 1 755 ? -1.728 41.004 10.378 1.00 86.44 755 ALA A O 1
ATOM 5636 N N . GLU A 1 756 ? -0.696 40.398 8.485 1.00 84.12 756 GLU A N 1
ATOM 5637 C CA . GLU A 1 756 ? -1.875 39.807 7.831 1.00 84.12 756 GLU A CA 1
ATOM 5638 C C . GLU A 1 756 ? -2.417 38.596 8.609 1.00 84.12 756 GLU A C 1
ATOM 5640 O O . GLU A 1 756 ? -3.623 38.462 8.800 1.00 84.12 756 GLU A O 1
ATOM 5645 N N . ALA A 1 757 ? -1.531 37.746 9.138 1.00 85.31 757 ALA A N 1
ATOM 5646 C CA . ALA A 1 757 ? -1.918 36.593 9.947 1.00 85.31 757 ALA A CA 1
ATOM 5647 C C . ALA A 1 757 ? -2.385 36.989 11.363 1.00 85.31 757 ALA A C 1
ATOM 5649 O O . ALA A 1 757 ? -3.265 36.333 11.912 1.00 85.31 757 ALA A O 1
ATOM 5650 N N . GLN A 1 758 ? -1.861 38.084 11.928 1.00 86.69 758 GLN A N 1
ATOM 5651 C CA . GLN A 1 758 ? -2.372 38.676 13.176 1.00 86.69 758 GLN A CA 1
ATOM 5652 C C . GLN A 1 758 ? -3.756 39.317 12.984 1.00 86.69 758 GLN A C 1
ATOM 5654 O O . GLN A 1 758 ? -4.608 39.234 13.862 1.00 86.69 758 GLN A O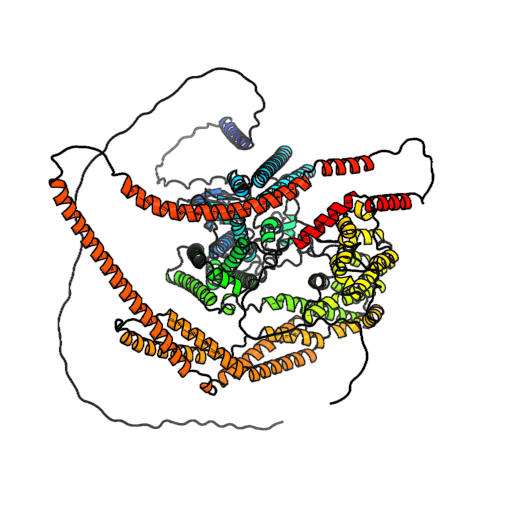 1
ATOM 5659 N N . GLN A 1 759 ? -4.007 39.940 11.828 1.00 88.19 759 GLN A N 1
ATOM 5660 C CA . GLN A 1 759 ? -5.340 40.427 11.464 1.00 88.19 759 GLN A CA 1
ATOM 5661 C C . GLN A 1 759 ? -6.317 39.261 11.270 1.00 88.19 759 GLN A C 1
ATOM 5663 O O . GLN A 1 759 ? -7.452 39.338 11.737 1.00 88.19 759 GLN A O 1
ATOM 5668 N N . LEU A 1 760 ? -5.866 38.164 10.651 1.00 88.06 760 LEU A N 1
ATOM 5669 C CA . LEU A 1 760 ? -6.651 36.943 10.472 1.00 88.06 760 LEU A CA 1
ATOM 5670 C C . LEU A 1 760 ? -7.023 36.284 11.812 1.00 88.06 760 LEU A C 1
ATOM 5672 O O . LEU A 1 760 ? -8.199 35.983 12.022 1.00 88.06 760 LEU A O 1
ATOM 5676 N N . SER A 1 761 ? -6.076 36.126 12.750 1.00 88.62 761 SER A N 1
ATOM 5677 C CA . SER A 1 761 ? -6.373 35.567 14.082 1.00 88.62 761 SER A CA 1
ATOM 5678 C C . SER A 1 761 ? -7.189 36.503 14.985 1.00 88.62 761 SER A C 1
ATOM 5680 O O . SER A 1 761 ? -7.750 36.054 15.984 1.00 88.62 761 SER A O 1
ATOM 5682 N N . ALA A 1 762 ? -7.356 37.774 14.605 1.00 89.50 762 ALA A N 1
ATOM 5683 C CA . ALA A 1 762 ? -8.258 38.724 15.255 1.00 89.50 762 ALA A CA 1
ATOM 5684 C C . ALA A 1 762 ? -9.690 38.747 14.670 1.00 89.50 762 ALA A C 1
ATOM 5686 O O . ALA A 1 762 ? -10.562 39.402 15.243 1.00 89.50 762 ALA A O 1
ATOM 5687 N N . LEU A 1 763 ? -9.979 38.052 13.559 1.00 92.56 763 LEU A N 1
ATOM 5688 C CA . LEU A 1 763 ? -11.314 38.101 12.942 1.00 92.56 763 LEU A CA 1
ATOM 5689 C C . LEU A 1 763 ? -12.392 37.412 13.807 1.00 92.56 763 LEU A C 1
ATOM 5691 O O . LEU A 1 763 ? -12.141 36.326 14.339 1.00 92.56 763 LEU A O 1
ATOM 5695 N N . PRO A 1 764 ? -13.616 37.971 13.911 1.00 92.50 764 PRO A N 1
ATOM 5696 C CA . PRO A 1 764 ? -14.774 37.274 14.475 1.00 92.50 764 PRO A CA 1
ATOM 5697 C C . PRO A 1 764 ? -15.285 36.181 13.522 1.00 92.50 764 PRO A C 1
ATOM 5699 O O . PRO A 1 764 ? -15.065 36.259 12.312 1.00 92.50 764 PRO A O 1
ATOM 5702 N N . LEU A 1 765 ? -16.032 35.200 14.052 1.00 91.88 765 LEU A N 1
ATOM 5703 C CA . LEU A 1 765 ? -16.466 33.988 13.332 1.00 91.88 765 LEU A CA 1
ATOM 5704 C C . LEU A 1 765 ? -17.007 34.257 11.914 1.00 91.88 765 LEU A C 1
ATOM 5706 O O . LEU A 1 765 ? -16.502 33.676 10.960 1.00 91.88 765 LEU A O 1
ATOM 5710 N N . ARG A 1 766 ? -17.965 35.182 11.740 1.00 89.88 766 ARG A N 1
ATOM 5711 C CA . ARG A 1 766 ? -18.540 35.502 10.412 1.00 89.88 766 ARG A CA 1
ATOM 5712 C C . ARG A 1 766 ? -17.506 36.033 9.407 1.00 89.88 766 ARG A C 1
ATOM 5714 O O . ARG A 1 766 ? -17.562 35.677 8.235 1.00 89.88 766 ARG A O 1
ATOM 5721 N N . ALA A 1 767 ? -16.558 36.861 9.849 1.00 90.38 767 ALA A N 1
ATOM 5722 C CA . ALA A 1 767 ? -15.521 37.418 8.977 1.00 90.38 767 ALA A CA 1
ATOM 5723 C C . ALA A 1 767 ? -14.437 36.378 8.644 1.00 90.38 767 ALA A C 1
ATOM 5725 O O . ALA A 1 767 ? -13.943 36.337 7.519 1.00 90.38 767 ALA A O 1
ATOM 5726 N N . LEU A 1 768 ? -14.113 35.496 9.594 1.00 91.00 768 LEU A N 1
ATOM 5727 C CA . LEU A 1 768 ? -13.220 34.362 9.358 1.00 91.00 768 LEU A CA 1
ATOM 5728 C C . LEU A 1 768 ? -13.837 33.360 8.368 1.00 91.00 768 LEU A C 1
ATOM 5730 O O . LEU A 1 768 ? -13.166 32.934 7.432 1.00 91.00 768 LEU A O 1
ATOM 5734 N N . VAL A 1 769 ? -15.134 33.067 8.501 1.00 90.12 769 VAL A N 1
ATOM 5735 C CA . VAL A 1 769 ? -15.892 32.254 7.537 1.00 90.12 769 VAL A CA 1
ATOM 5736 C C . VAL A 1 769 ? -15.843 32.874 6.135 1.00 90.12 769 VAL A C 1
ATOM 5738 O O . VAL A 1 769 ? -15.562 32.174 5.163 1.00 90.12 769 VAL A O 1
ATOM 5741 N N . GLN A 1 770 ? -16.019 34.193 6.005 1.00 87.75 770 GLN A N 1
ATOM 5742 C CA . GLN A 1 770 ? -15.867 34.887 4.717 1.00 87.75 770 GLN A CA 1
ATOM 5743 C C . GLN A 1 770 ? -14.433 34.794 4.158 1.00 87.75 770 GLN A C 1
ATOM 5745 O O . GLN A 1 770 ? -14.264 34.588 2.955 1.00 87.75 770 GLN A O 1
ATOM 5750 N N . HIS A 1 771 ? -13.402 34.876 5.008 1.00 89.31 771 HIS A N 1
ATOM 5751 C CA . HIS A 1 771 ? -12.008 34.681 4.595 1.00 89.31 771 HIS A CA 1
ATOM 5752 C C . HIS A 1 771 ? -11.768 33.267 4.043 1.00 89.31 771 HIS A C 1
ATOM 5754 O O . HIS A 1 771 ? -11.289 33.127 2.920 1.00 89.31 771 HIS A O 1
ATOM 5760 N N . VAL A 1 772 ? -12.165 32.222 4.777 1.00 86.56 772 VAL A N 1
ATOM 5761 C CA . VAL A 1 772 ? -12.036 30.813 4.352 1.00 86.56 772 VAL A CA 1
ATOM 5762 C C . VAL A 1 772 ? -12.835 30.548 3.066 1.00 86.56 772 VAL A C 1
ATOM 5764 O O . VAL A 1 772 ? -12.370 29.845 2.167 1.00 86.56 772 VAL A O 1
ATOM 5767 N N . GLN A 1 773 ? -14.006 31.177 2.907 1.00 81.44 773 GLN A N 1
ATOM 5768 C CA . GLN A 1 773 ? -14.812 31.066 1.687 1.00 81.44 773 GLN A CA 1
ATOM 5769 C C . GLN A 1 773 ? -14.127 31.702 0.466 1.00 81.44 773 GLN A C 1
ATOM 5771 O O . GLN A 1 773 ? -14.306 31.210 -0.649 1.00 81.44 773 GLN A O 1
ATOM 5776 N N . ALA A 1 774 ? -13.340 32.765 0.659 1.00 81.44 774 ALA A N 1
ATOM 5777 C CA . ALA A 1 774 ? -12.540 33.386 -0.394 1.00 81.44 774 ALA A CA 1
ATOM 5778 C C . ALA A 1 774 ? -11.253 32.592 -0.688 1.00 81.44 774 ALA A C 1
ATOM 5780 O O . ALA A 1 774 ? -10.973 32.299 -1.853 1.00 81.44 774 ALA A O 1
ATOM 5781 N N . ALA A 1 775 ? -10.512 32.198 0.353 1.00 81.31 775 ALA A N 1
ATOM 5782 C CA . ALA A 1 775 ? -9.239 31.481 0.264 1.00 81.31 775 ALA A CA 1
ATOM 5783 C C . ALA A 1 775 ? -9.366 30.122 -0.444 1.00 81.31 775 ALA A C 1
ATOM 5785 O O . ALA A 1 775 ? -8.518 29.773 -1.261 1.00 81.31 775 ALA A O 1
ATOM 5786 N N . TYR A 1 776 ? -10.463 29.398 -0.206 1.00 81.62 776 TYR A N 1
ATOM 5787 C CA . TYR A 1 776 ? -10.742 28.089 -0.816 1.00 81.62 776 TYR A CA 1
ATOM 5788 C C . TYR A 1 776 ? -11.939 28.144 -1.782 1.00 81.62 776 TYR A C 1
ATOM 5790 O O . TYR A 1 776 ? -12.579 27.139 -2.075 1.00 81.62 776 TYR A O 1
ATOM 5798 N N . GLY A 1 777 ? -12.262 29.345 -2.280 1.00 74.81 777 GLY A N 1
ATOM 5799 C CA . GLY A 1 777 ? -13.430 29.608 -3.120 1.00 74.81 777 GLY A CA 1
ATOM 5800 C C . GLY A 1 777 ? -13.392 28.942 -4.496 1.00 74.81 777 GLY A C 1
ATOM 5801 O O . GLY A 1 777 ? -12.332 28.610 -5.024 1.00 74.81 777 GLY A O 1
ATOM 5802 N N . ALA A 1 778 ? -14.559 28.821 -5.141 1.00 72.88 778 ALA A N 1
ATOM 5803 C CA . ALA A 1 778 ? -14.721 28.102 -6.411 1.00 72.88 778 ALA A CA 1
ATOM 5804 C C . ALA A 1 778 ? -13.713 28.491 -7.516 1.00 72.88 778 ALA A C 1
ATOM 5806 O O . ALA A 1 778 ? -13.287 27.605 -8.257 1.00 72.88 778 ALA A O 1
ATOM 5807 N N . ARG A 1 779 ? -13.301 29.772 -7.600 1.00 77.69 779 ARG A N 1
ATOM 5808 C CA . ARG A 1 779 ? -12.224 30.253 -8.496 1.00 77.69 779 ARG A CA 1
ATOM 5809 C C . ARG A 1 779 ? -10.856 29.675 -8.134 1.00 77.69 779 ARG A C 1
ATOM 5811 O O . ARG A 1 779 ? -10.189 29.126 -9.003 1.00 77.69 779 ARG A O 1
ATOM 5818 N N . ARG A 1 780 ? -10.465 29.751 -6.860 1.00 78.00 780 ARG A N 1
ATOM 5819 C CA . ARG A 1 780 ? -9.186 29.222 -6.377 1.00 78.00 780 ARG A CA 1
ATOM 5820 C C . ARG A 1 780 ? -9.119 27.703 -6.513 1.00 78.00 780 ARG A C 1
ATOM 5822 O O . ARG A 1 780 ? -8.080 27.176 -6.888 1.00 78.00 780 ARG A O 1
ATOM 5829 N N . MET A 1 781 ? -10.239 27.007 -6.319 1.00 75.75 781 MET A N 1
ATOM 5830 C CA . MET A 1 781 ? -10.306 25.575 -6.613 1.00 75.75 781 MET A CA 1
ATOM 5831 C C . MET A 1 781 ? -10.119 25.272 -8.108 1.00 75.75 781 MET A C 1
ATOM 5833 O O . MET A 1 781 ? -9.385 24.342 -8.415 1.00 75.75 781 MET A O 1
ATOM 5837 N N . ILE A 1 782 ? -10.654 26.080 -9.039 1.00 79.94 782 ILE A N 1
ATOM 5838 C CA . ILE A 1 782 ? -10.350 25.921 -10.480 1.00 79.94 782 ILE A CA 1
ATOM 5839 C C . ILE A 1 782 ? -8.840 26.075 -10.733 1.00 79.94 782 ILE A C 1
ATOM 5841 O O . ILE A 1 782 ? -8.252 25.233 -11.403 1.00 79.94 782 ILE A O 1
ATOM 5845 N N . GLU A 1 783 ? -8.185 27.093 -10.163 1.00 83.06 783 GLU A N 1
ATOM 5846 C CA . GLU A 1 783 ? -6.730 27.302 -10.311 1.00 83.06 783 GLU A CA 1
ATOM 5847 C C . GLU A 1 783 ? -5.884 26.105 -9.833 1.00 83.06 783 GLU A C 1
ATOM 5849 O O . GLU A 1 783 ? -4.801 25.869 -10.367 1.00 83.06 783 GLU A O 1
ATOM 5854 N N . LEU A 1 784 ? -6.370 25.346 -8.844 1.00 78.06 784 LEU A N 1
ATOM 5855 C CA . LEU A 1 784 ? -5.727 24.125 -8.344 1.00 78.06 784 LEU A CA 1
ATOM 5856 C C . LEU A 1 784 ? -6.113 22.867 -9.149 1.00 78.06 784 LEU A C 1
ATOM 5858 O O . LEU A 1 784 ? -5.328 21.925 -9.218 1.00 78.06 784 LEU A O 1
ATOM 5862 N N . GLU A 1 785 ? -7.288 22.852 -9.780 1.00 78.50 785 GLU A N 1
ATOM 5863 C CA . GLU A 1 785 ? -7.815 21.733 -10.575 1.00 78.50 785 GLU A CA 1
ATOM 5864 C C . GLU A 1 785 ? -7.284 21.703 -12.019 1.00 78.50 785 GLU A C 1
ATOM 5866 O O . GLU A 1 785 ? -7.045 20.619 -12.551 1.00 78.50 785 GLU A O 1
ATOM 5871 N N . LEU A 1 786 ? -7.073 22.861 -12.660 1.00 83.75 786 LEU A N 1
ATOM 5872 C CA . LEU A 1 786 ? -6.610 22.930 -14.057 1.00 83.75 786 LEU A CA 1
ATOM 5873 C C . LEU A 1 786 ? -5.246 22.237 -14.294 1.00 83.75 786 LEU A C 1
ATOM 5875 O O . LEU A 1 786 ? -5.144 21.484 -15.266 1.00 83.75 786 LEU A O 1
ATOM 5879 N N . PRO A 1 787 ? -4.220 22.369 -13.422 1.00 80.12 787 PRO A N 1
ATOM 5880 C CA . PRO A 1 787 ? -2.985 21.589 -13.547 1.00 80.12 787 PRO A CA 1
ATOM 5881 C C . PRO A 1 787 ? -3.229 20.074 -13.496 1.00 80.12 787 PRO A C 1
ATOM 5883 O O . PRO A 1 787 ? -2.686 19.341 -14.315 1.00 80.12 787 PRO A O 1
ATOM 5886 N N . VAL A 1 788 ? -4.119 19.614 -12.608 1.00 70.81 788 VAL A N 1
ATOM 5887 C CA . VAL A 1 788 ? -4.491 18.192 -12.461 1.00 70.81 788 VAL A CA 1
ATOM 5888 C C . VAL A 1 788 ? -5.316 17.687 -13.655 1.00 70.81 788 VAL A C 1
ATOM 5890 O O . VAL A 1 788 ? -5.377 16.482 -13.899 1.00 70.81 788 VAL A O 1
ATOM 5893 N N . MET A 1 789 ? -5.943 18.583 -14.426 1.00 77.50 789 MET A N 1
ATOM 5894 C CA . MET A 1 789 ? -6.524 18.252 -15.730 1.00 77.50 789 MET A CA 1
ATOM 5895 C C . MET A 1 789 ? -5.430 18.095 -16.793 1.00 77.50 789 MET A C 1
ATOM 5897 O O . MET A 1 789 ? -5.417 17.087 -17.491 1.00 77.50 789 MET A O 1
ATOM 5901 N N . ARG A 1 790 ? -4.480 19.041 -16.878 1.00 79.69 790 ARG A N 1
ATOM 5902 C CA . ARG A 1 790 ? -3.341 18.982 -17.819 1.00 79.69 790 ARG A CA 1
ATOM 5903 C C . ARG A 1 790 ? -2.468 17.739 -17.619 1.00 79.69 790 ARG A C 1
ATOM 5905 O O . ARG A 1 790 ? -2.024 17.157 -18.602 1.00 79.69 790 ARG A O 1
ATOM 5912 N N . GLU A 1 791 ? -2.249 17.319 -16.374 1.00 66.50 791 GLU A N 1
ATOM 5913 C CA . GLU A 1 791 ? -1.466 16.123 -16.017 1.00 66.50 791 GLU A CA 1
ATOM 5914 C C . GLU A 1 791 ? -2.073 14.795 -16.511 1.00 66.50 791 GLU A C 1
ATOM 5916 O O . GLU A 1 791 ? -1.363 13.794 -16.534 1.00 66.50 791 GLU A O 1
ATOM 5921 N N . LYS A 1 792 ? -3.352 14.775 -16.915 1.00 63.19 792 LYS A N 1
ATOM 5922 C CA . LYS A 1 792 ? -4.088 13.566 -17.341 1.00 63.19 792 LYS A CA 1
ATOM 5923 C C . LYS A 1 792 ? -4.247 13.410 -18.853 1.00 63.19 792 LYS A C 1
ATOM 5925 O O . LYS A 1 792 ? -4.880 12.458 -19.286 1.00 63.19 792 LYS A O 1
ATOM 5930 N N . LEU A 1 793 ? -3.751 14.358 -19.650 1.00 70.69 793 LEU A N 1
ATOM 5931 C CA . LEU A 1 793 ? -3.960 14.359 -21.099 1.00 70.69 793 LEU A CA 1
ATOM 5932 C C . LEU A 1 793 ? -2.865 13.553 -21.805 1.00 70.69 793 LEU A C 1
ATOM 5934 O O . LEU A 1 793 ? -1.704 13.975 -21.860 1.00 70.69 793 LEU A O 1
ATOM 5938 N N . HIS A 1 794 ? -3.229 12.423 -22.406 1.00 63.62 794 HIS A N 1
ATOM 5939 C CA . HIS A 1 794 ? -2.295 11.540 -23.108 1.00 63.62 794 HIS A CA 1
ATOM 5940 C C . HIS A 1 794 ? -1.983 12.064 -24.512 1.00 63.62 794 HIS A C 1
ATOM 5942 O O . HIS A 1 794 ? -2.507 11.608 -25.526 1.00 63.62 794 HIS A O 1
ATOM 5948 N N . MET A 1 795 ? -1.092 13.059 -24.576 1.00 67.38 795 MET A N 1
ATOM 5949 C CA . MET A 1 795 ? -0.726 13.776 -25.805 1.00 67.38 795 MET A CA 1
ATOM 5950 C C . MET A 1 795 ? 0.105 12.934 -26.798 1.00 67.38 795 MET A C 1
ATOM 5952 O O . MET A 1 795 ? 1.298 13.198 -27.015 1.00 67.38 795 MET A O 1
ATOM 5956 N N . LYS A 1 796 ? -0.518 11.954 -27.465 1.00 74.25 796 LYS A N 1
ATOM 5957 C CA . LYS A 1 796 ? 0.053 11.340 -28.669 1.00 74.25 796 LYS A CA 1
ATOM 5958 C C . LYS A 1 796 ? -0.210 12.233 -29.884 1.00 74.25 796 LYS A C 1
ATOM 5960 O O . LYS A 1 796 ? -1.332 12.346 -30.360 1.00 74.25 796 LYS A O 1
ATOM 5965 N N . LEU A 1 797 ? 0.852 12.853 -30.399 1.00 82.62 797 LEU A N 1
ATOM 5966 C CA . LEU A 1 797 ? 0.794 13.786 -31.535 1.00 82.62 797 LEU A CA 1
ATOM 5967 C C . LEU A 1 797 ? 1.107 13.126 -32.898 1.00 82.62 797 LEU A C 1
ATOM 5969 O O . LEU A 1 797 ? 1.392 13.825 -33.870 1.00 82.62 797 LEU A O 1
ATOM 5973 N N . THR A 1 798 ? 1.031 11.791 -32.976 1.00 79.00 798 THR A N 1
ATOM 5974 C CA . THR A 1 798 ? 1.089 11.008 -34.224 1.00 79.00 798 THR A CA 1
ATOM 5975 C C . THR A 1 798 ? -0.048 9.994 -34.302 1.00 79.00 798 THR A C 1
ATOM 5977 O O . THR A 1 798 ? -0.512 9.445 -33.301 1.00 79.00 798 THR A O 1
ATOM 5980 N N . THR A 1 799 ? -0.489 9.725 -35.521 1.00 79.25 799 THR A N 1
ATOM 5981 C CA . THR A 1 799 ? -1.432 8.667 -35.868 1.00 79.25 799 THR A CA 1
ATOM 5982 C C . THR A 1 799 ? -0.732 7.305 -35.928 1.00 79.25 799 THR A C 1
ATOM 5984 O O . THR A 1 799 ? 0.459 7.189 -36.219 1.00 79.25 799 THR A O 1
ATOM 5987 N N . ALA A 1 800 ? -1.501 6.227 -35.752 1.00 77.06 800 ALA A N 1
ATOM 5988 C CA . ALA A 1 800 ? -1.009 4.870 -36.008 1.00 77.06 800 ALA A CA 1
ATOM 5989 C C . ALA A 1 800 ? -0.683 4.608 -37.498 1.00 77.06 800 ALA A C 1
ATOM 5991 O O . ALA A 1 800 ? -0.006 3.629 -37.814 1.00 77.06 800 ALA A O 1
ATOM 5992 N N . ALA A 1 801 ? -1.159 5.462 -38.414 1.00 75.44 801 ALA A N 1
ATOM 5993 C CA . ALA A 1 801 ? -0.837 5.388 -39.837 1.00 75.44 801 ALA A CA 1
ATOM 5994 C C . ALA A 1 801 ? 0.586 5.900 -40.114 1.00 75.44 801 ALA A C 1
ATOM 5996 O O . ALA A 1 801 ? 1.358 5.195 -40.762 1.00 75.44 801 ALA A O 1
ATOM 5997 N N . GLU A 1 802 ? 0.955 7.057 -39.554 1.00 78.38 802 GLU A N 1
ATOM 5998 C CA . GLU A 1 802 ? 2.310 7.626 -39.632 1.00 78.38 802 GLU A CA 1
ATOM 5999 C C . GLU A 1 802 ? 3.348 6.675 -39.012 1.00 78.38 802 GLU A C 1
ATOM 6001 O O . GLU A 1 802 ? 4.316 6.301 -39.676 1.00 78.38 802 GLU A O 1
ATOM 6006 N N . ASP A 1 803 ? 3.103 6.181 -37.788 1.00 80.00 803 ASP A N 1
ATOM 6007 C CA . ASP A 1 803 ? 4.000 5.223 -37.120 1.00 80.00 803 ASP A CA 1
ATOM 6008 C C . ASP A 1 803 ? 4.217 3.943 -37.962 1.00 80.00 803 ASP A C 1
ATOM 6010 O O . ASP A 1 803 ? 5.313 3.376 -37.996 1.00 80.00 803 ASP A O 1
ATOM 6014 N N . LYS A 1 804 ? 3.170 3.461 -38.654 1.00 78.75 804 LYS A N 1
ATOM 6015 C CA . LYS A 1 804 ? 3.237 2.272 -39.520 1.00 78.75 804 LYS A CA 1
ATOM 6016 C C . LYS A 1 804 ? 3.968 2.558 -40.833 1.00 78.75 804 LYS A C 1
ATOM 6018 O O . LYS A 1 804 ? 4.748 1.714 -41.282 1.00 78.75 804 LYS A O 1
ATOM 6023 N N . ALA A 1 805 ? 3.730 3.717 -41.446 1.00 80.00 805 ALA A N 1
ATOM 6024 C CA . ALA A 1 805 ? 4.422 4.142 -42.659 1.00 80.00 805 ALA A CA 1
ATOM 6025 C C . ALA A 1 805 ? 5.934 4.239 -42.408 1.00 80.00 805 ALA A C 1
ATOM 6027 O O . ALA A 1 805 ? 6.716 3.645 -43.149 1.00 80.00 805 ALA A O 1
ATOM 6028 N N . LEU A 1 806 ? 6.338 4.863 -41.297 1.00 82.31 806 LEU A N 1
ATOM 6029 C CA . LEU A 1 806 ? 7.744 5.004 -40.923 1.00 82.31 806 LEU A CA 1
ATOM 6030 C C . LEU A 1 806 ? 8.424 3.653 -40.642 1.00 82.31 806 LEU A C 1
ATOM 6032 O O . LEU A 1 806 ? 9.501 3.393 -41.175 1.00 82.31 806 LEU A O 1
ATOM 6036 N N . LYS A 1 807 ? 7.777 2.742 -39.897 1.00 82.12 807 LYS A N 1
ATOM 6037 C CA . LYS A 1 807 ? 8.290 1.367 -39.705 1.00 82.12 807 LYS A CA 1
ATOM 6038 C C . LYS A 1 807 ? 8.493 0.627 -41.033 1.00 82.12 807 LYS A C 1
ATOM 6040 O O . LYS A 1 807 ? 9.469 -0.109 -41.177 1.00 82.12 807 LYS A O 1
ATOM 6045 N N . THR A 1 808 ? 7.593 0.840 -41.997 1.00 85.31 808 THR A N 1
ATOM 6046 C CA . THR A 1 808 ? 7.662 0.235 -43.339 1.00 85.31 808 THR A CA 1
ATOM 6047 C C . THR A 1 808 ? 8.817 0.819 -44.160 1.00 85.31 808 THR A C 1
ATOM 6049 O O . THR A 1 808 ? 9.554 0.058 -44.783 1.00 85.31 808 THR A O 1
ATOM 6052 N N . LEU A 1 809 ? 9.017 2.142 -44.109 1.00 84.94 809 LEU A N 1
ATOM 6053 C CA . LEU A 1 809 ? 10.139 2.832 -44.754 1.00 84.94 809 LEU A CA 1
ATOM 6054 C C . LEU A 1 809 ? 11.484 2.313 -44.227 1.00 84.94 809 LEU A C 1
ATOM 6056 O O . LEU A 1 809 ? 12.282 1.803 -45.005 1.00 84.94 809 LEU A O 1
ATOM 6060 N N . VAL A 1 810 ? 11.693 2.346 -42.905 1.00 85.56 810 VAL A N 1
ATOM 6061 C CA . VAL A 1 810 ? 12.942 1.879 -42.275 1.00 85.56 810 VAL A CA 1
ATOM 6062 C C . VAL A 1 810 ? 13.229 0.413 -42.612 1.00 85.56 810 VAL A C 1
ATOM 6064 O O . VAL A 1 810 ? 14.372 0.062 -42.896 1.00 85.56 810 VAL A O 1
ATOM 6067 N N . HIS A 1 811 ? 12.205 -0.451 -42.627 1.00 86.25 811 HIS A N 1
ATOM 6068 C CA . HIS A 1 811 ? 12.371 -1.855 -43.019 1.00 86.25 811 HIS A CA 1
ATOM 6069 C C . HIS A 1 811 ? 12.887 -1.978 -44.461 1.00 86.25 811 HIS A C 1
ATOM 6071 O O . HIS A 1 811 ? 13.826 -2.733 -44.708 1.00 86.25 811 HIS A O 1
ATOM 6077 N N . ALA A 1 812 ? 12.322 -1.214 -45.403 1.00 85.75 812 ALA A N 1
ATOM 6078 C CA . ALA A 1 812 ? 12.761 -1.210 -46.799 1.00 85.75 812 ALA A CA 1
ATOM 6079 C C . ALA A 1 812 ? 14.200 -0.678 -46.961 1.00 85.75 812 ALA A C 1
ATOM 6081 O O . ALA A 1 812 ? 15.005 -1.315 -47.644 1.00 85.75 812 ALA A O 1
ATOM 6082 N N . SER A 1 813 ? 14.545 0.424 -46.284 1.00 85.75 813 SER A N 1
ATOM 6083 C CA . SER A 1 813 ? 15.902 0.993 -46.254 1.00 85.75 813 SER A CA 1
ATOM 6084 C C . SER A 1 813 ? 16.935 -0.013 -45.734 1.00 85.75 813 SER A C 1
ATOM 6086 O O . SER A 1 813 ? 17.976 -0.226 -46.357 1.00 85.75 813 SER A O 1
ATOM 6088 N N . VAL A 1 814 ? 16.630 -0.693 -44.622 1.00 86.25 814 VAL A N 1
ATOM 6089 C CA . VAL A 1 814 ? 17.512 -1.710 -44.025 1.00 86.25 814 VAL A CA 1
ATOM 6090 C C . VAL A 1 814 ? 17.646 -2.943 -44.919 1.00 86.25 814 VAL A C 1
ATOM 6092 O O . VAL A 1 814 ? 18.748 -3.470 -45.076 1.00 86.25 814 VAL A O 1
ATOM 6095 N N . GLU A 1 815 ? 16.564 -3.385 -45.560 1.00 85.81 815 GLU A N 1
ATOM 6096 C CA . GLU A 1 815 ? 16.621 -4.478 -46.529 1.00 85.81 815 GLU A CA 1
ATOM 6097 C C . GLU A 1 815 ? 17.438 -4.147 -47.784 1.00 85.81 815 GLU A C 1
ATOM 6099 O O . GLU A 1 815 ? 18.035 -5.059 -48.357 1.00 85.81 815 GLU A O 1
ATOM 6104 N N . GLY A 1 816 ? 17.455 -2.889 -48.235 1.00 85.19 816 GLY A N 1
ATOM 6105 C CA . GLY A 1 816 ? 18.327 -2.424 -49.316 1.00 85.19 816 GLY A CA 1
ATOM 6106 C C . GLY A 1 816 ? 19.792 -2.442 -48.883 1.00 85.19 816 GLY A C 1
ATOM 6107 O O . GLY A 1 816 ? 20.597 -3.199 -49.427 1.00 85.19 816 GLY A O 1
ATOM 6108 N N . ALA A 1 817 ? 20.104 -1.696 -47.822 1.00 86.38 817 ALA A N 1
ATOM 6109 C CA . ALA A 1 817 ? 21.446 -1.576 -47.255 1.00 86.38 817 ALA A CA 1
ATOM 6110 C C . ALA A 1 817 ? 22.106 -2.925 -46.920 1.00 86.38 817 ALA A C 1
ATOM 6112 O O . ALA A 1 817 ? 23.315 -3.107 -47.093 1.00 86.38 817 ALA A O 1
ATOM 6113 N N . TRP A 1 818 ? 21.323 -3.901 -46.451 1.00 88.38 818 TRP A N 1
ATOM 6114 C CA . TRP A 1 818 ? 21.828 -5.232 -46.125 1.00 88.38 818 TRP A CA 1
ATOM 6115 C C . TRP A 1 818 ? 22.204 -6.070 -47.358 1.00 88.38 818 TRP A C 1
ATOM 6117 O O . TRP A 1 818 ? 23.161 -6.848 -47.299 1.00 88.38 818 TRP A O 1
ATOM 6127 N N . LYS A 1 819 ? 21.511 -5.897 -48.492 1.00 86.50 819 LYS A N 1
ATOM 6128 C CA . LYS A 1 819 ? 21.849 -6.573 -49.759 1.00 86.50 819 LYS A CA 1
ATOM 6129 C C . LYS A 1 819 ? 23.197 -6.061 -50.287 1.00 86.50 819 LYS A C 1
ATOM 6131 O O . LYS A 1 819 ? 24.088 -6.868 -50.552 1.00 86.50 819 LYS A O 1
ATOM 6136 N N . ASP A 1 820 ? 23.398 -4.743 -50.287 1.00 85.81 820 ASP A N 1
ATOM 6137 C CA . ASP A 1 820 ? 24.681 -4.112 -50.633 1.00 85.81 820 ASP A CA 1
ATOM 6138 C C . ASP A 1 820 ? 25.822 -4.592 -49.720 1.00 85.81 820 ASP A C 1
ATOM 6140 O O . ASP A 1 820 ? 26.904 -4.972 -50.181 1.00 85.81 820 ASP A O 1
ATOM 6144 N N . ALA A 1 821 ? 25.589 -4.589 -48.403 1.00 85.31 821 ALA A N 1
ATOM 6145 C CA . ALA A 1 821 ? 26.595 -4.956 -47.414 1.00 85.31 821 ALA A CA 1
ATOM 6146 C C . ALA A 1 821 ? 26.985 -6.444 -47.487 1.00 85.31 821 ALA A C 1
ATOM 6148 O O . ALA A 1 821 ? 28.172 -6.772 -47.400 1.00 85.31 821 ALA A O 1
ATOM 6149 N N . THR A 1 822 ? 26.023 -7.350 -47.684 1.00 86.44 822 THR A N 1
ATOM 6150 C CA . THR A 1 822 ? 26.306 -8.790 -47.805 1.00 86.44 822 THR A CA 1
ATOM 6151 C C . THR A 1 822 ? 27.084 -9.126 -49.076 1.00 86.44 822 THR A C 1
ATOM 6153 O O . THR A 1 822 ? 28.039 -9.902 -48.990 1.00 86.44 822 THR A O 1
ATOM 6156 N N . GLU A 1 823 ? 26.778 -8.504 -50.221 1.00 85.44 823 GLU A N 1
ATOM 6157 C CA . GLU A 1 823 ? 27.568 -8.686 -51.448 1.00 85.44 823 GLU A CA 1
ATOM 6158 C C . GLU A 1 823 ? 28.988 -8.109 -51.299 1.00 85.44 823 GLU A C 1
ATOM 6160 O O . GLU A 1 823 ? 29.973 -8.812 -51.549 1.00 85.44 823 GLU A O 1
ATOM 6165 N N . LYS A 1 824 ? 29.115 -6.879 -50.782 1.00 85.25 824 LYS A N 1
ATOM 6166 C CA . LYS A 1 824 ? 30.403 -6.212 -50.511 1.00 85.25 824 LYS A CA 1
ATOM 6167 C C . LYS A 1 824 ? 31.326 -7.037 -49.607 1.00 85.25 824 LYS A C 1
ATOM 6169 O O . LYS A 1 824 ? 32.526 -7.125 -49.872 1.00 85.25 824 LYS A O 1
ATOM 6174 N N . HIS A 1 825 ? 30.777 -7.653 -48.560 1.00 82.94 825 HIS A N 1
ATOM 6175 C CA . HIS A 1 825 ? 31.524 -8.478 -47.604 1.00 82.94 825 HIS A CA 1
ATOM 6176 C C . HIS A 1 825 ? 31.559 -9.977 -47.965 1.00 82.94 825 HIS A C 1
ATOM 6178 O O . HIS A 1 825 ? 32.081 -10.777 -47.189 1.00 82.94 825 HIS A O 1
ATOM 6184 N N . ARG A 1 826 ? 31.079 -10.356 -49.163 1.00 82.19 826 ARG A N 1
ATOM 6185 C CA . ARG A 1 826 ? 31.077 -11.730 -49.709 1.00 82.19 826 ARG A CA 1
ATOM 6186 C C . ARG A 1 826 ? 30.385 -12.764 -48.808 1.00 82.19 826 ARG A C 1
ATOM 6188 O O . ARG A 1 826 ? 30.771 -13.934 -48.782 1.00 82.19 826 ARG A O 1
ATOM 6195 N N . LEU A 1 827 ? 29.360 -12.336 -48.077 1.00 80.38 827 LEU A N 1
ATOM 6196 C CA . LEU A 1 827 ? 28.499 -13.223 -47.299 1.00 80.38 827 LEU A CA 1
ATOM 6197 C C . LEU A 1 827 ? 27.537 -13.987 -48.237 1.00 80.38 827 LEU A C 1
ATOM 6199 O O . LEU A 1 827 ? 27.309 -13.558 -49.372 1.00 80.38 827 LEU A O 1
ATOM 6203 N N . PRO A 1 828 ? 26.955 -15.125 -47.809 1.00 82.38 828 PRO A N 1
ATOM 6204 C CA . PRO A 1 828 ? 25.983 -15.853 -48.623 1.00 82.38 828 PRO A CA 1
ATOM 6205 C C . PRO A 1 828 ? 24.796 -14.963 -49.022 1.00 82.38 828 PRO A C 1
ATOM 6207 O O . PRO A 1 828 ? 24.200 -14.313 -48.164 1.00 82.38 828 PRO A O 1
ATOM 6210 N N . ARG A 1 829 ? 24.409 -14.977 -50.306 1.00 66.38 829 ARG A N 1
ATOM 6211 C CA . ARG A 1 829 ? 23.376 -14.085 -50.886 1.00 66.38 829 ARG A CA 1
ATOM 6212 C C . ARG A 1 829 ? 21.987 -14.153 -50.232 1.00 66.38 829 ARG A C 1
ATOM 6214 O O . ARG A 1 829 ? 21.198 -13.237 -50.414 1.00 66.38 829 ARG A O 1
ATOM 6221 N N . ASN A 1 830 ? 21.708 -15.201 -49.455 1.00 76.12 830 ASN A N 1
ATOM 6222 C CA . ASN A 1 830 ? 20.444 -15.387 -48.734 1.00 76.12 830 ASN A CA 1
ATOM 6223 C C . ASN A 1 830 ? 20.582 -15.132 -47.215 1.00 76.12 830 ASN A C 1
ATOM 6225 O O . ASN A 1 830 ? 19.748 -15.598 -46.443 1.00 76.12 830 ASN A O 1
ATOM 6229 N N . THR A 1 831 ? 21.641 -14.451 -46.760 1.00 79.38 831 THR A N 1
ATOM 6230 C CA . THR A 1 831 ? 21.813 -14.102 -45.337 1.00 79.38 831 THR A CA 1
ATOM 6231 C C . THR A 1 831 ? 20.774 -13.041 -44.951 1.00 79.38 831 THR A C 1
ATOM 6233 O O . THR A 1 831 ? 20.842 -11.940 -45.498 1.00 79.38 831 THR A O 1
ATOM 6236 N N . PRO A 1 832 ? 19.824 -13.307 -44.034 1.00 82.06 832 PRO A N 1
ATOM 6237 C CA . PRO A 1 832 ? 18.822 -12.318 -43.637 1.00 82.06 832 PRO A CA 1
ATOM 6238 C C . PRO A 1 832 ? 19.451 -11.179 -42.824 1.00 82.06 832 PRO A C 1
ATOM 6240 O O . PRO A 1 832 ? 20.470 -11.373 -42.157 1.00 82.06 832 PRO A O 1
ATOM 6243 N N . ALA A 1 833 ? 18.826 -10.000 -42.856 1.00 83.12 833 ALA A N 1
ATOM 6244 C CA . ALA A 1 833 ? 19.225 -8.881 -42.008 1.00 83.12 833 ALA A CA 1
ATOM 6245 C C . ALA A 1 833 ? 19.000 -9.230 -40.521 1.00 83.12 833 ALA A C 1
ATOM 6247 O O . ALA A 1 833 ? 17.950 -9.793 -40.192 1.00 83.12 833 ALA A O 1
ATOM 6248 N N . PRO A 1 834 ? 19.939 -8.910 -39.606 1.00 83.81 834 PRO A N 1
ATOM 6249 C CA . PRO A 1 834 ? 19.758 -9.148 -38.177 1.00 83.81 834 PRO A CA 1
ATOM 6250 C C . PRO A 1 834 ? 18.483 -8.470 -37.638 1.00 83.81 834 PRO A C 1
ATOM 6252 O O . PRO A 1 834 ? 18.363 -7.247 -37.746 1.00 83.81 834 PRO A O 1
ATOM 6255 N N . PRO A 1 835 ? 17.540 -9.211 -37.020 1.00 77.94 835 PRO A N 1
ATOM 6256 C CA . PRO A 1 835 ? 16.284 -8.628 -36.538 1.00 77.94 835 PRO A CA 1
ATOM 6257 C C . PRO A 1 835 ? 16.460 -7.539 -35.471 1.00 77.94 835 PRO A C 1
ATOM 6259 O O . PRO A 1 835 ? 15.593 -6.681 -35.330 1.00 77.94 835 PRO A O 1
ATOM 6262 N N . THR A 1 836 ? 17.577 -7.551 -34.736 1.00 76.69 836 THR A N 1
ATOM 6263 C CA . THR A 1 836 ? 17.930 -6.503 -33.767 1.00 76.69 836 THR A CA 1
ATOM 6264 C C . THR A 1 836 ? 18.198 -5.170 -34.467 1.00 76.69 836 THR A C 1
ATOM 6266 O O . THR A 1 836 ? 17.566 -4.181 -34.127 1.00 76.69 836 THR A O 1
ATOM 6269 N N . MET A 1 837 ? 18.994 -5.169 -35.542 1.00 80.88 837 MET A N 1
ATOM 6270 C CA . MET A 1 837 ? 19.325 -3.976 -36.334 1.00 80.88 837 MET A CA 1
ATOM 6271 C C . MET A 1 837 ? 18.086 -3.321 -36.968 1.00 80.88 837 MET A C 1
ATOM 6273 O O . MET A 1 837 ? 18.011 -2.097 -37.045 1.00 80.88 837 MET A O 1
ATOM 6277 N N . ILE A 1 838 ? 17.091 -4.117 -37.389 1.00 80.06 838 ILE A N 1
ATOM 6278 C CA . ILE A 1 838 ? 15.799 -3.588 -37.866 1.00 80.06 838 ILE A CA 1
ATOM 6279 C C . ILE A 1 838 ? 15.030 -2.928 -36.712 1.00 80.06 838 ILE A C 1
ATOM 6281 O O . ILE A 1 838 ? 14.524 -1.821 -36.882 1.00 80.06 838 ILE A O 1
ATOM 6285 N N . LYS A 1 839 ? 14.951 -3.578 -35.539 1.00 78.19 839 LYS A N 1
ATOM 6286 C CA . LYS A 1 839 ? 14.262 -3.031 -34.356 1.00 78.19 839 LYS A CA 1
ATOM 6287 C C . LYS A 1 839 ? 14.913 -1.743 -33.841 1.00 78.19 839 LYS A C 1
ATOM 6289 O O . LYS A 1 839 ? 14.196 -0.787 -33.572 1.00 78.19 839 LYS A O 1
ATOM 6294 N N . GLU 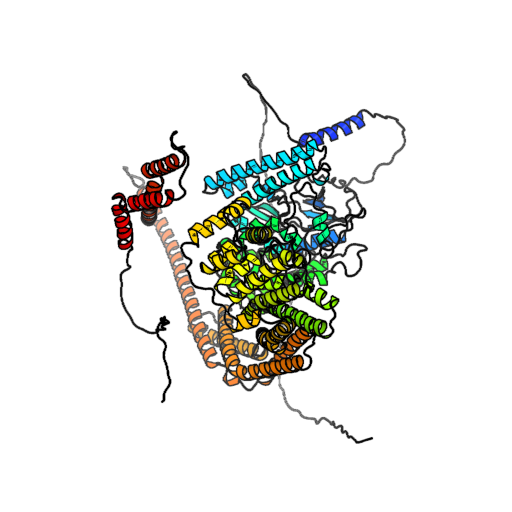A 1 840 ? 16.240 -1.723 -33.732 1.00 79.12 840 GLU A N 1
ATOM 6295 C CA . GLU A 1 840 ? 17.046 -0.574 -33.297 1.00 79.12 840 GLU A CA 1
ATOM 6296 C C . GLU A 1 840 ? 16.787 0.637 -34.204 1.00 79.12 840 GLU A C 1
ATOM 6298 O O . GLU A 1 840 ? 16.291 1.661 -33.744 1.00 79.12 840 GLU A O 1
ATOM 6303 N N . LEU A 1 841 ? 16.988 0.493 -35.520 1.00 80.69 841 LEU A N 1
ATOM 6304 C CA . LEU A 1 841 ? 16.774 1.594 -36.466 1.00 80.69 841 LEU A CA 1
ATOM 6305 C C . LEU A 1 841 ? 15.299 2.020 -36.575 1.00 80.69 841 LEU A C 1
ATOM 6307 O O . LEU A 1 841 ? 15.024 3.190 -36.841 1.00 80.69 841 LEU A O 1
ATOM 6311 N N . GLN A 1 842 ? 14.338 1.110 -36.356 1.00 80.31 842 GLN A N 1
ATOM 6312 C CA . GLN A 1 842 ? 12.920 1.478 -36.257 1.00 80.31 842 GLN A CA 1
ATOM 6313 C C . GLN A 1 842 ? 12.628 2.296 -34.994 1.00 80.31 842 GLN A C 1
ATOM 6315 O O . GLN A 1 842 ? 11.841 3.237 -35.074 1.00 80.31 842 GLN A O 1
ATOM 6320 N N . HIS A 1 843 ? 13.241 1.962 -33.854 1.00 80.75 843 HIS A N 1
ATOM 6321 C CA . HIS A 1 843 ? 13.090 2.701 -32.599 1.00 80.75 843 HIS A CA 1
ATOM 6322 C C . HIS A 1 843 ? 13.667 4.117 -32.721 1.00 80.75 843 HIS A C 1
ATOM 6324 O O . HIS A 1 843 ? 12.933 5.084 -32.524 1.00 80.75 843 HIS A O 1
ATOM 6330 N N . ASP A 1 844 ? 14.925 4.238 -33.158 1.00 80.12 844 ASP A N 1
ATOM 6331 C CA . ASP A 1 844 ? 15.615 5.520 -33.350 1.00 80.12 844 ASP A CA 1
ATOM 6332 C C . ASP A 1 844 ? 14.839 6.455 -34.292 1.00 80.12 844 ASP A C 1
ATOM 6334 O O . ASP A 1 844 ? 14.649 7.637 -34.000 1.00 80.12 844 ASP A O 1
ATOM 6338 N N . ALA A 1 845 ? 14.353 5.927 -35.423 1.00 79.06 845 ALA A N 1
ATOM 6339 C CA . ALA A 1 845 ? 13.587 6.706 -36.393 1.00 79.06 845 ALA A CA 1
ATOM 6340 C C . ALA A 1 845 ? 12.228 7.166 -35.836 1.00 79.06 845 ALA A C 1
ATOM 6342 O O . ALA A 1 845 ? 11.813 8.296 -36.102 1.00 79.06 845 ALA A O 1
ATOM 6343 N N . LEU A 1 846 ? 11.539 6.319 -35.058 1.00 77.44 846 LEU A N 1
ATOM 6344 C CA . LEU A 1 846 ? 10.285 6.686 -34.394 1.00 77.44 846 LEU A CA 1
ATOM 6345 C C . LEU A 1 846 ? 10.506 7.753 -33.325 1.00 77.44 846 LEU A C 1
ATOM 6347 O O . LEU A 1 846 ? 9.726 8.699 -33.279 1.00 77.44 846 LEU A O 1
ATOM 6351 N N . GLU A 1 847 ? 11.562 7.660 -32.510 1.00 79.31 847 GLU A N 1
ATOM 6352 C CA . GLU A 1 847 ? 11.860 8.694 -31.514 1.00 79.31 847 GLU A CA 1
ATOM 6353 C C . GLU A 1 847 ? 12.212 10.033 -32.189 1.00 79.31 847 GLU A C 1
ATOM 6355 O O . GLU A 1 847 ? 11.616 11.060 -31.849 1.00 79.31 847 GLU A O 1
ATOM 6360 N N . ASP A 1 848 ? 13.087 10.027 -33.205 1.00 80.62 848 ASP A N 1
ATOM 6361 C CA . ASP A 1 848 ? 13.401 11.205 -34.031 1.00 80.62 848 ASP A CA 1
ATOM 6362 C C . ASP A 1 848 ? 12.124 11.862 -34.586 1.00 80.62 848 ASP A C 1
ATOM 6364 O O . ASP A 1 848 ? 11.933 13.081 -34.481 1.00 80.62 848 ASP A O 1
ATOM 6368 N N . TYR A 1 849 ? 11.231 11.056 -35.166 1.00 81.12 849 TYR A N 1
ATOM 6369 C CA . TYR A 1 849 ? 9.986 11.524 -35.764 1.00 81.12 849 TYR A CA 1
ATOM 6370 C C . TYR A 1 849 ? 9.004 12.048 -34.710 1.00 81.12 849 TYR A C 1
ATOM 6372 O O . TYR A 1 849 ? 8.512 13.169 -34.838 1.00 81.12 849 TYR A O 1
ATOM 6380 N N . TRP A 1 850 ? 8.775 11.322 -33.612 1.00 81.69 850 TRP A N 1
ATOM 6381 C CA . TRP A 1 850 ? 7.928 11.774 -32.504 1.00 81.69 850 TRP A CA 1
ATOM 6382 C C . TRP A 1 850 ? 8.440 13.083 -31.886 1.00 81.69 850 TRP A C 1
ATOM 6384 O O . TRP A 1 850 ? 7.637 13.958 -31.551 1.00 81.69 850 TRP A O 1
ATOM 6394 N N . ILE A 1 851 ? 9.760 13.277 -31.788 1.00 79.50 851 ILE A N 1
ATOM 6395 C CA . ILE A 1 851 ? 10.375 14.536 -31.342 1.00 79.50 851 ILE A CA 1
ATOM 6396 C C . ILE A 1 851 ? 10.118 15.679 -32.339 1.00 79.50 851 ILE A C 1
ATOM 6398 O O . ILE A 1 851 ? 9.913 16.817 -31.904 1.00 79.50 851 ILE A O 1
ATOM 6402 N N . ARG A 1 852 ? 10.110 15.419 -33.654 1.00 81.62 852 ARG A N 1
ATOM 6403 C CA . ARG A 1 852 ? 9.755 16.414 -34.687 1.00 81.62 852 ARG A CA 1
ATOM 6404 C C . ARG A 1 852 ? 8.263 16.753 -34.649 1.00 81.62 852 ARG A C 1
ATOM 6406 O O . ARG A 1 852 ? 7.922 17.923 -34.478 1.00 81.62 852 ARG A O 1
ATOM 6413 N N . MET A 1 853 ? 7.381 15.756 -34.676 1.00 81.56 853 MET A N 1
ATOM 6414 C CA . MET A 1 853 ? 5.926 15.961 -34.659 1.00 81.56 853 MET A CA 1
ATOM 6415 C C . MET A 1 853 ? 5.447 16.638 -33.369 1.00 81.56 853 MET A C 1
ATOM 6417 O O . MET A 1 853 ? 4.603 17.533 -33.418 1.00 81.56 853 MET A O 1
ATOM 6421 N N . ARG A 1 854 ? 6.060 16.321 -32.218 1.00 82.75 854 ARG A N 1
ATOM 6422 C CA . ARG A 1 854 ? 5.821 17.024 -30.946 1.00 82.75 854 ARG A CA 1
ATOM 6423 C C . ARG A 1 854 ? 6.295 18.483 -30.957 1.00 82.75 854 ARG A C 1
ATOM 6425 O O . ARG A 1 854 ? 5.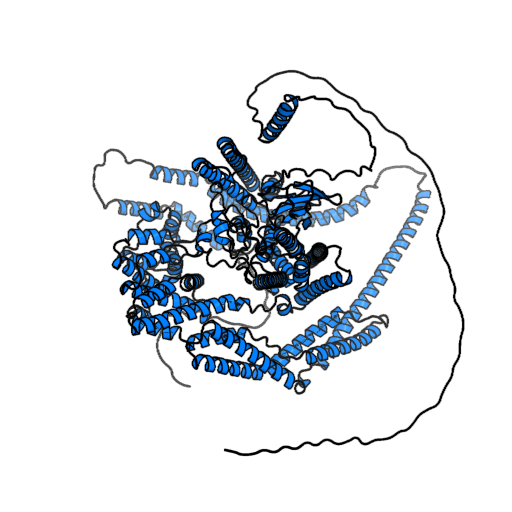768 19.273 -30.182 1.00 82.75 854 ARG A O 1
ATOM 6432 N N . LYS A 1 855 ? 7.273 18.873 -31.782 1.00 82.88 855 LYS A N 1
ATOM 6433 C CA . LYS A 1 855 ? 7.663 20.290 -31.932 1.00 82.88 855 LYS A CA 1
ATOM 6434 C C . LYS A 1 855 ? 6.680 21.053 -32.816 1.00 82.88 855 LYS A C 1
ATOM 6436 O O . LYS A 1 855 ? 6.351 22.182 -32.473 1.00 82.88 855 LYS A O 1
ATOM 6441 N N . LEU A 1 856 ? 6.211 20.428 -33.899 1.00 84.25 856 LEU A N 1
ATOM 6442 C CA . LEU A 1 856 ? 5.245 21.008 -34.837 1.00 84.25 856 LEU A CA 1
ATOM 6443 C C . LEU A 1 856 ? 3.864 21.175 -34.179 1.00 84.25 856 LEU A C 1
ATOM 6445 O O . LEU A 1 856 ? 3.443 22.290 -33.890 1.00 84.25 856 LEU A O 1
ATOM 6449 N N . ARG A 1 857 ? 3.201 20.065 -33.834 1.00 85.38 857 ARG A N 1
ATOM 6450 C CA . ARG A 1 857 ? 1.778 20.020 -33.439 1.00 85.38 857 ARG A CA 1
ATOM 6451 C C . ARG A 1 857 ? 1.490 20.479 -31.995 1.00 85.38 857 ARG A C 1
ATOM 6453 O O . ARG A 1 857 ? 0.354 20.405 -31.532 1.00 85.38 857 ARG A O 1
ATOM 6460 N N . LYS A 1 858 ? 2.502 20.926 -31.235 1.00 85.06 858 LYS A N 1
ATOM 6461 C CA . LYS A 1 858 ? 2.334 21.333 -29.822 1.00 85.06 858 LYS A CA 1
ATOM 6462 C C . LYS A 1 858 ? 1.596 22.662 -29.655 1.00 85.06 858 LYS A C 1
ATOM 6464 O O . LYS A 1 858 ? 0.888 22.812 -28.662 1.00 85.06 858 LYS A O 1
ATOM 6469 N N . ALA A 1 859 ? 1.787 23.623 -30.559 1.00 85.62 859 ALA A N 1
ATOM 6470 C CA . ALA A 1 859 ? 1.148 24.935 -30.438 1.00 85.62 859 ALA A CA 1
ATOM 6471 C C . ALA A 1 859 ? -0.382 24.810 -30.522 1.00 85.62 859 ALA A C 1
ATOM 6473 O O . ALA A 1 859 ? -1.101 25.323 -29.665 1.00 85.62 859 ALA A O 1
ATOM 6474 N N . ASP A 1 860 ? -0.856 24.039 -31.497 1.00 84.69 860 ASP A N 1
ATOM 6475 C CA . ASP A 1 860 ? -2.276 23.797 -31.743 1.00 84.69 860 ASP A CA 1
ATOM 6476 C C . ASP A 1 860 ? -2.895 22.920 -30.645 1.00 84.69 860 ASP A C 1
ATOM 6478 O O . ASP A 1 860 ? -3.966 23.233 -30.126 1.00 84.69 860 ASP A O 1
ATOM 6482 N N . ALA A 1 861 ? -2.180 21.887 -30.183 1.00 85.75 861 ALA A N 1
ATOM 6483 C CA . ALA A 1 861 ? -2.627 21.071 -29.055 1.00 85.75 861 ALA A CA 1
ATOM 6484 C C . ALA A 1 861 ? -2.772 21.887 -27.751 1.00 85.75 861 ALA A C 1
ATOM 6486 O O . ALA A 1 861 ? -3.747 21.717 -27.022 1.00 85.75 861 ALA A O 1
ATOM 6487 N N . GLU A 1 862 ? -1.853 22.818 -27.466 1.00 89.00 862 GLU A N 1
ATOM 6488 C CA . GLU A 1 862 ? -1.970 23.750 -26.331 1.00 89.00 862 GLU A CA 1
ATOM 6489 C C . GLU A 1 862 ? -3.162 24.716 -26.498 1.00 89.00 862 GLU A C 1
ATOM 6491 O O . GLU A 1 862 ? -3.821 25.047 -25.510 1.00 89.00 862 GLU A O 1
ATOM 6496 N N . ALA A 1 863 ? -3.510 25.119 -27.725 1.00 89.88 863 ALA A N 1
ATOM 6497 C CA . ALA A 1 863 ? -4.704 25.927 -27.980 1.00 89.88 863 ALA A CA 1
ATOM 6498 C C . ALA A 1 863 ? -6.008 25.167 -27.654 1.00 89.88 863 ALA A C 1
ATOM 6500 O O . ALA A 1 863 ? -6.915 25.753 -27.049 1.00 89.88 863 ALA A O 1
ATOM 6501 N N . TRP A 1 864 ? -6.080 23.867 -27.974 1.00 89.81 864 TRP A N 1
ATOM 6502 C CA . TRP A 1 864 ? -7.193 22.986 -27.588 1.00 89.81 864 TRP A CA 1
ATOM 6503 C C . TRP A 1 864 ? -7.265 22.752 -26.075 1.00 89.81 864 TRP A C 1
ATOM 6505 O O . TRP A 1 864 ? -8.348 22.877 -25.500 1.00 89.81 864 TRP A O 1
ATOM 6515 N N . ILE A 1 865 ? -6.125 22.528 -25.408 1.00 87.31 865 ILE A N 1
ATOM 6516 C CA . ILE A 1 865 ? -6.047 22.457 -23.937 1.00 87.31 865 ILE A CA 1
ATOM 6517 C C . ILE A 1 865 ? -6.669 23.713 -23.325 1.00 87.31 865 ILE A C 1
ATOM 6519 O O . ILE A 1 865 ? -7.643 23.622 -22.579 1.00 87.31 865 ILE A O 1
ATOM 6523 N N . GLN A 1 866 ? -6.188 24.898 -23.707 1.00 90.06 866 GLN A N 1
ATOM 6524 C CA . GLN A 1 866 ? -6.710 26.162 -23.184 1.00 90.06 866 GLN A CA 1
ATOM 6525 C C . GLN A 1 866 ? -8.188 26.394 -23.532 1.00 90.06 866 GLN A C 1
ATOM 6527 O O . GLN A 1 866 ? -8.898 27.076 -22.790 1.00 90.06 866 GLN A O 1
ATOM 6532 N N . ALA A 1 867 ? -8.684 25.863 -24.655 1.00 88.06 867 ALA A N 1
ATOM 6533 C CA . ALA A 1 867 ? -10.108 25.905 -24.974 1.00 88.06 867 ALA A CA 1
ATOM 6534 C C . ALA A 1 867 ? -10.923 25.090 -23.957 1.00 88.06 867 ALA A C 1
ATOM 6536 O O . ALA A 1 867 ? -11.874 25.631 -23.390 1.00 88.06 867 ALA A O 1
ATOM 6537 N N . GLY A 1 868 ? -10.515 23.855 -23.656 1.00 87.25 868 GLY A N 1
ATOM 6538 C CA . GLY A 1 868 ? -11.156 23.019 -22.639 1.00 87.25 868 GLY A CA 1
ATOM 6539 C C . GLY A 1 868 ? -11.014 23.561 -21.210 1.00 87.25 868 GLY A C 1
ATOM 6540 O O . GLY A 1 868 ? -11.991 23.549 -20.464 1.00 87.25 868 GLY A O 1
ATOM 6541 N N . GLU A 1 869 ? -9.874 24.159 -20.842 1.00 89.69 869 GLU A N 1
ATOM 6542 C CA . GLU A 1 869 ? -9.719 24.878 -19.562 1.00 89.69 869 GLU A CA 1
ATOM 6543 C C . GLU A 1 869 ? -10.744 26.015 -19.426 1.00 89.69 869 GLU A C 1
ATOM 6545 O O . GLU A 1 869 ? -11.360 26.189 -18.369 1.00 89.69 869 GLU A O 1
ATOM 6550 N N . ARG A 1 870 ? -10.995 26.760 -20.514 1.00 90.56 870 ARG A N 1
ATOM 6551 C CA . ARG A 1 870 ? -12.044 27.791 -20.572 1.00 90.56 870 ARG A CA 1
ATOM 6552 C C . ARG A 1 870 ? -13.457 27.188 -20.523 1.00 90.56 870 ARG A C 1
ATOM 6554 O O . ARG A 1 870 ? -14.315 27.788 -19.872 1.00 90.56 870 ARG A O 1
ATOM 6561 N N . ARG A 1 871 ? -13.706 26.016 -21.137 1.00 89.38 871 ARG A N 1
ATOM 6562 C CA . ARG A 1 871 ? -14.984 25.270 -21.013 1.00 89.38 871 ARG A CA 1
ATOM 6563 C C . ARG A 1 871 ? -15.251 24.902 -19.545 1.00 89.38 871 ARG A C 1
ATOM 6565 O O . ARG A 1 871 ? -16.273 25.323 -19.001 1.00 89.38 871 ARG A O 1
ATOM 6572 N N . TYR A 1 872 ? -14.298 24.233 -18.889 1.00 87.31 872 TYR A N 1
ATOM 6573 C CA . TYR A 1 872 ? -14.377 23.834 -17.478 1.00 87.31 872 TYR A CA 1
ATOM 6574 C C . TYR A 1 872 ? -14.599 25.036 -16.548 1.00 87.31 872 TYR A C 1
ATOM 6576 O O . TYR A 1 872 ? -15.575 25.080 -15.797 1.00 87.31 872 TYR A O 1
ATOM 6584 N N . THR A 1 873 ? -13.748 26.062 -16.664 1.00 87.12 873 THR A N 1
ATOM 6585 C CA . THR A 1 873 ? -13.820 27.288 -15.849 1.00 87.12 873 THR A CA 1
ATOM 6586 C C . THR A 1 873 ? -15.197 27.949 -15.942 1.00 87.12 873 THR A C 1
ATOM 6588 O O . THR A 1 873 ? -15.778 28.329 -14.925 1.00 87.12 873 THR A O 1
ATOM 6591 N N . LYS A 1 874 ? -15.752 28.067 -17.157 1.00 88.25 874 LYS A N 1
ATOM 6592 C CA . LYS A 1 874 ? -17.070 28.675 -17.379 1.00 88.25 874 LYS A CA 1
ATOM 6593 C C . LYS A 1 874 ? -18.198 27.844 -16.763 1.00 88.25 874 LYS A C 1
ATOM 6595 O O . LYS A 1 874 ? -19.088 28.422 -16.145 1.00 88.25 874 LYS A O 1
ATOM 6600 N N . ALA A 1 875 ? -18.167 26.521 -16.923 1.00 84.19 875 ALA A N 1
ATOM 6601 C CA . ALA A 1 875 ? -19.198 25.629 -16.396 1.00 84.19 875 ALA A CA 1
ATOM 6602 C C . ALA A 1 875 ? -19.231 25.636 -14.856 1.00 84.19 875 ALA A C 1
ATOM 6604 O O . ALA A 1 875 ? -20.296 25.818 -14.268 1.00 84.19 875 ALA A O 1
ATOM 6605 N N . VAL A 1 876 ? -18.066 25.558 -14.202 1.00 78.38 876 VAL A N 1
ATOM 6606 C CA . VAL A 1 876 ? -17.963 25.624 -12.734 1.00 78.38 876 VAL A CA 1
ATOM 6607 C C . VAL A 1 876 ? -18.410 26.982 -12.184 1.00 78.38 876 VAL A C 1
ATOM 6609 O O . VAL A 1 876 ? -19.136 27.035 -11.194 1.00 78.38 876 VAL A O 1
ATOM 6612 N N . LEU A 1 877 ? -18.021 28.097 -12.816 1.00 83.44 877 LEU A N 1
ATOM 6613 C CA . LEU A 1 877 ? -18.431 29.431 -12.353 1.00 83.44 877 LEU A CA 1
ATOM 6614 C C . LEU A 1 877 ? -19.911 29.745 -12.615 1.00 83.44 877 LEU A C 1
ATOM 6616 O O . LEU A 1 877 ? -20.470 30.593 -11.922 1.00 83.44 877 LEU A O 1
ATOM 6620 N N . ALA A 1 878 ? -20.552 29.065 -13.569 1.00 83.31 878 ALA A N 1
ATOM 6621 C CA . ALA A 1 878 ? -21.994 29.164 -13.790 1.00 83.31 878 ALA A CA 1
ATOM 6622 C C . ALA A 1 878 ? -22.817 28.423 -12.719 1.00 83.31 878 ALA A C 1
ATOM 6624 O O . ALA A 1 878 ? -23.978 28.767 -12.508 1.00 83.31 878 ALA A O 1
ATOM 6625 N N . GLN A 1 879 ? -22.232 27.431 -12.036 1.00 79.06 879 GLN A N 1
ATOM 6626 C CA . GLN A 1 879 ? -22.887 26.665 -10.971 1.00 79.06 879 GLN A CA 1
ATOM 6627 C C . GLN A 1 879 ? -21.947 26.468 -9.760 1.00 79.06 879 GLN A C 1
ATOM 6629 O O . GLN A 1 879 ? -21.470 25.359 -9.515 1.00 79.06 879 GLN A O 1
ATOM 6634 N N . PRO A 1 880 ? -21.686 27.515 -8.946 1.00 62.34 880 PRO A N 1
ATOM 6635 C CA . PRO A 1 880 ? -20.739 27.428 -7.827 1.00 62.34 880 PRO A CA 1
ATOM 6636 C C . PRO A 1 880 ? -21.110 26.410 -6.735 1.00 62.34 880 PRO A C 1
ATOM 6638 O O . PRO A 1 880 ? -20.253 26.054 -5.932 1.00 62.34 880 PRO A O 1
ATOM 6641 N N . GLY A 1 881 ? -22.372 25.966 -6.697 1.00 60.09 881 GLY A N 1
ATOM 6642 C CA . GLY A 1 881 ? -22.895 24.943 -5.785 1.00 60.09 881 GLY A CA 1
ATOM 6643 C C . GLY A 1 881 ? -22.976 23.525 -6.369 1.00 60.09 881 GLY A C 1
ATOM 6644 O O . GLY A 1 881 ? -23.703 22.711 -5.807 1.00 60.09 881 GLY A O 1
ATOM 6645 N N . LEU A 1 882 ? -22.293 23.231 -7.486 1.00 65.25 882 LEU A N 1
ATOM 6646 C CA . LEU A 1 882 ? -22.115 21.859 -7.993 1.00 65.25 882 LEU A CA 1
ATOM 6647 C C . LEU A 1 882 ? -21.616 20.928 -6.882 1.00 65.25 882 LEU A C 1
ATOM 6649 O O . LEU A 1 882 ? -20.715 21.304 -6.126 1.00 65.25 882 LEU A O 1
ATOM 6653 N N . SER A 1 883 ? -22.140 19.699 -6.814 1.00 59.44 883 SER A N 1
ATOM 6654 C CA . SER A 1 883 ? -21.629 18.740 -5.838 1.00 59.44 883 SER A CA 1
ATOM 6655 C C . SER A 1 883 ? -20.192 18.330 -6.169 1.00 59.44 883 SER A C 1
ATOM 6657 O O . SER A 1 883 ? -19.715 18.424 -7.307 1.00 59.44 883 SER A O 1
ATOM 6659 N N . LEU A 1 884 ? -19.502 17.807 -5.157 1.00 56.94 884 LEU A N 1
ATOM 6660 C CA . LEU A 1 884 ? -18.171 17.223 -5.292 1.00 56.94 884 LEU A CA 1
ATOM 6661 C C . LEU A 1 884 ? -18.111 16.130 -6.379 1.00 56.94 884 LEU A C 1
ATOM 6663 O O . LEU A 1 884 ? -17.088 15.988 -7.050 1.00 56.94 884 LEU A O 1
ATOM 6667 N N . ALA A 1 885 ? -19.191 15.365 -6.567 1.00 52.78 885 ALA A N 1
ATOM 6668 C CA . ALA A 1 885 ? -19.276 14.337 -7.600 1.00 52.78 885 ALA A CA 1
ATOM 6669 C C . ALA A 1 885 ? -19.417 14.959 -8.999 1.00 52.78 885 ALA A C 1
ATOM 6671 O O . ALA A 1 885 ? -18.615 14.655 -9.886 1.00 52.78 885 ALA A O 1
ATOM 6672 N N . ASP A 1 886 ? -20.357 15.892 -9.170 1.00 66.88 886 ASP A N 1
ATOM 6673 C CA . ASP A 1 886 ? -20.641 16.537 -10.461 1.00 66.88 886 ASP A CA 1
ATOM 6674 C C . ASP A 1 886 ? -19.429 17.323 -10.971 1.00 66.88 886 ASP A C 1
ATOM 6676 O O . ASP A 1 886 ? -19.048 17.218 -12.135 1.00 66.88 886 ASP A O 1
ATOM 6680 N N . ARG A 1 887 ? -18.752 18.058 -10.077 1.00 70.38 887 ARG A N 1
ATOM 6681 C CA . ARG A 1 887 ? -17.532 18.817 -10.394 1.00 70.38 887 ARG A CA 1
ATOM 6682 C C . ARG A 1 887 ? -16.397 17.906 -10.879 1.00 70.38 887 ARG A C 1
ATOM 6684 O O . ARG A 1 887 ? -15.684 18.255 -11.818 1.00 70.38 887 ARG A O 1
ATOM 6691 N N . ARG A 1 888 ? -16.257 16.707 -10.296 1.00 66.56 888 ARG A N 1
ATOM 6692 C CA . ARG A 1 888 ? -15.292 15.685 -10.748 1.00 66.56 888 ARG A CA 1
ATOM 6693 C C . ARG A 1 888 ? -15.690 15.055 -12.082 1.00 66.56 888 ARG A C 1
ATOM 6695 O O . ARG A 1 888 ? -14.809 14.790 -12.898 1.00 66.56 888 ARG A O 1
ATOM 6702 N N . GLN A 1 889 ? -16.981 14.811 -12.309 1.00 74.12 889 GLN A N 1
ATOM 6703 C CA . GLN A 1 889 ? -17.486 14.306 -13.587 1.00 74.12 889 GLN A CA 1
ATOM 6704 C C . GLN A 1 889 ? -17.252 15.325 -14.709 1.00 74.12 889 GLN A C 1
ATOM 6706 O O . GLN A 1 889 ? -16.729 14.959 -15.757 1.00 74.12 889 GLN A O 1
ATOM 6711 N N . LEU A 1 890 ? -17.525 16.605 -14.452 1.00 77.62 890 LEU A N 1
ATOM 6712 C CA . LEU A 1 890 ? -17.251 17.722 -15.354 1.00 77.62 890 LEU A CA 1
ATOM 6713 C C . LEU A 1 890 ? -15.751 17.858 -15.677 1.00 77.62 890 LEU A C 1
ATOM 6715 O O . LEU A 1 890 ? -15.393 18.008 -16.842 1.00 77.62 890 LEU A O 1
ATOM 6719 N N . LEU A 1 891 ? -14.862 17.736 -14.681 1.00 77.94 891 LEU A N 1
ATOM 6720 C CA . LEU A 1 891 ? -13.405 17.759 -14.898 1.00 77.94 891 LEU A CA 1
ATOM 6721 C C . LEU A 1 891 ? -12.939 16.592 -15.789 1.00 77.94 891 LEU A C 1
ATOM 6723 O O . LEU A 1 891 ? -12.136 16.790 -16.699 1.00 77.94 891 LEU A O 1
ATOM 6727 N N . LYS A 1 892 ? -13.465 15.378 -15.555 1.00 77.12 892 LYS A N 1
ATOM 6728 C CA . LYS A 1 892 ? -13.201 14.200 -16.402 1.00 77.12 892 LYS A CA 1
ATOM 6729 C C . LYS A 1 892 ? -13.733 14.388 -17.825 1.00 77.12 892 LYS A C 1
ATOM 6731 O O . LYS A 1 892 ? -13.035 14.052 -18.775 1.00 77.12 892 LYS A O 1
ATOM 6736 N N . GLN A 1 893 ? -14.944 14.928 -17.970 1.00 82.38 893 GLN A N 1
ATOM 6737 C CA . GLN A 1 893 ? -15.558 15.181 -19.270 1.00 82.38 893 GLN A CA 1
ATOM 6738 C C . GLN A 1 893 ? -14.730 16.185 -20.078 1.00 82.38 893 GLN A C 1
ATOM 6740 O O . GLN A 1 893 ? -14.366 15.885 -21.209 1.00 82.38 893 GLN A O 1
ATOM 6745 N N . CYS A 1 894 ? -14.368 17.336 -19.500 1.00 83.19 894 CYS A N 1
ATOM 6746 C CA . CYS A 1 894 ? -13.557 18.329 -20.204 1.00 83.19 894 CYS A CA 1
ATOM 6747 C C . CYS A 1 894 ? -12.176 17.786 -20.606 1.00 83.19 894 CYS A C 1
ATOM 6749 O O . CYS A 1 894 ? -11.703 18.131 -21.685 1.00 83.19 894 CYS A O 1
ATOM 6751 N N . ALA A 1 895 ? -11.557 16.909 -19.804 1.00 81.44 895 ALA A N 1
ATOM 6752 C CA . ALA A 1 895 ? -10.322 16.224 -20.193 1.00 81.44 895 ALA A CA 1
ATOM 6753 C C . ALA A 1 895 ? -10.526 15.318 -21.423 1.00 81.44 895 ALA A C 1
ATOM 6755 O O . ALA A 1 895 ? -9.821 15.478 -22.416 1.00 81.44 895 ALA A O 1
ATOM 6756 N N . ALA A 1 896 ? -11.535 14.440 -21.402 1.00 80.44 896 ALA A N 1
ATOM 6757 C CA . ALA A 1 896 ? -11.842 13.552 -22.527 1.00 80.44 896 ALA A CA 1
ATOM 6758 C C . ALA A 1 896 ? -12.232 14.324 -23.805 1.00 80.44 896 ALA A C 1
ATOM 6760 O O . ALA A 1 896 ? -11.837 13.945 -24.906 1.00 80.44 896 ALA A O 1
ATOM 6761 N N . GLU A 1 897 ? -12.954 15.444 -23.678 1.00 85.88 897 GLU A N 1
ATOM 6762 C CA . GLU A 1 897 ? -13.223 16.343 -24.805 1.00 85.88 897 GLU A CA 1
ATOM 6763 C C . GLU A 1 897 ? -11.928 16.938 -25.389 1.00 85.88 897 GLU A C 1
ATOM 6765 O O . GLU A 1 897 ? -11.807 17.013 -26.607 1.00 85.88 897 GLU A O 1
ATOM 6770 N N . ILE A 1 898 ? -10.953 17.338 -24.558 1.00 86.00 898 ILE A N 1
ATOM 6771 C CA . ILE A 1 898 ? -9.649 17.838 -25.036 1.00 86.00 898 ILE A CA 1
ATOM 6772 C C . ILE A 1 898 ? -8.874 16.732 -25.771 1.00 86.00 898 ILE A C 1
ATOM 6774 O O . ILE A 1 898 ? -8.278 16.998 -26.813 1.00 86.00 898 ILE A O 1
ATOM 6778 N N . GLU A 1 899 ? -8.881 15.494 -25.271 1.00 83.00 899 GLU A N 1
ATOM 6779 C CA . GLU A 1 899 ? -8.213 14.371 -25.948 1.00 83.00 899 GLU A CA 1
ATOM 6780 C C . GLU A 1 899 ? -8.853 14.052 -27.306 1.00 83.00 899 GLU A C 1
ATOM 6782 O O . GLU A 1 899 ? -8.139 13.766 -28.270 1.00 83.00 899 GLU A O 1
ATOM 6787 N N . ILE A 1 900 ? -10.180 14.167 -27.420 1.00 84.44 900 ILE A N 1
ATOM 6788 C CA . ILE A 1 900 ? -10.911 14.040 -28.689 1.00 84.44 900 ILE A CA 1
ATOM 6789 C C . ILE A 1 900 ? -10.584 15.212 -29.630 1.00 84.44 900 ILE A C 1
ATOM 6791 O O . ILE A 1 900 ? -10.272 14.973 -30.798 1.00 84.44 900 ILE A O 1
ATOM 6795 N N . ASP A 1 901 ? -10.601 16.456 -29.140 1.00 86.25 901 ASP A N 1
ATOM 6796 C CA . ASP A 1 901 ? -10.237 17.661 -29.903 1.00 86.25 901 ASP A CA 1
ATOM 6797 C C . ASP A 1 901 ? -8.809 17.527 -30.492 1.00 86.25 901 ASP A C 1
ATOM 6799 O O . ASP A 1 901 ? -8.606 17.695 -31.698 1.00 86.25 901 ASP A O 1
ATOM 6803 N N . ILE A 1 902 ? -7.830 17.115 -29.674 1.00 84.75 902 ILE A N 1
ATOM 6804 C CA . ILE A 1 902 ? -6.437 16.872 -30.095 1.00 84.75 902 ILE A CA 1
ATOM 6805 C C . ILE A 1 902 ? -6.336 15.678 -31.058 1.00 84.75 902 ILE A C 1
ATOM 6807 O O . ILE A 1 902 ? -5.611 15.757 -32.048 1.00 84.75 902 ILE A O 1
ATOM 6811 N N . SER A 1 903 ? -7.060 14.582 -30.820 1.00 83.12 903 SER A N 1
ATOM 6812 C CA . SER A 1 903 ? -7.025 13.399 -31.698 1.00 83.12 903 SER A CA 1
ATOM 6813 C C . SER A 1 903 ? -7.585 13.692 -33.093 1.00 83.12 903 SER A C 1
ATOM 6815 O O . SER A 1 903 ? -7.052 13.198 -34.088 1.00 83.12 903 SER A O 1
ATOM 6817 N N . ASN A 1 904 ? -8.628 14.525 -33.182 1.00 85.12 904 ASN A N 1
ATOM 6818 C CA . ASN A 1 904 ? -9.140 15.030 -34.456 1.00 85.12 904 ASN A CA 1
ATOM 6819 C C . ASN A 1 904 ? -8.084 15.898 -35.156 1.00 85.12 904 ASN A C 1
ATOM 6821 O O . ASN A 1 904 ? -7.728 15.610 -36.293 1.00 85.12 904 ASN A O 1
ATOM 6825 N N . MET A 1 905 ? -7.504 16.876 -34.453 1.00 88.19 905 MET A N 1
ATOM 6826 C CA . MET A 1 905 ? -6.432 17.735 -34.975 1.00 88.19 905 MET A CA 1
ATOM 6827 C C . MET A 1 905 ? -5.231 16.932 -35.520 1.00 88.19 905 MET A C 1
ATOM 6829 O O . MET A 1 905 ? -4.734 17.232 -36.603 1.00 88.19 905 MET A O 1
ATOM 6833 N N . VAL A 1 906 ? -4.779 15.890 -34.810 1.00 84.12 906 VAL A N 1
ATOM 6834 C CA . VAL A 1 906 ? -3.671 15.014 -35.248 1.00 84.12 906 VAL A CA 1
ATOM 6835 C C . VAL A 1 906 ? -4.037 14.202 -36.494 1.00 84.12 906 VAL A C 1
ATOM 6837 O O . VAL A 1 906 ? -3.196 14.035 -37.373 1.00 84.12 906 VAL A O 1
ATOM 6840 N N . ARG A 1 907 ? -5.278 13.707 -36.597 1.00 81.94 907 ARG A N 1
ATOM 6841 C CA . ARG A 1 907 ? -5.764 12.995 -37.791 1.00 81.94 907 ARG A CA 1
ATOM 6842 C C . ARG A 1 907 ? -5.869 13.928 -38.996 1.00 81.94 907 ARG A C 1
ATOM 6844 O O . ARG A 1 907 ? -5.475 13.547 -40.093 1.00 81.94 907 ARG A O 1
ATOM 6851 N N . ASP A 1 908 ? -6.405 15.126 -38.792 1.00 81.06 908 ASP A N 1
ATOM 6852 C CA . ASP A 1 908 ? -6.755 16.050 -39.873 1.00 81.06 908 ASP A CA 1
ATOM 6853 C C . ASP A 1 908 ? -5.511 16.778 -40.439 1.00 81.06 908 ASP A C 1
ATOM 6855 O O . ASP A 1 908 ? -5.545 17.254 -41.571 1.00 81.06 908 ASP A 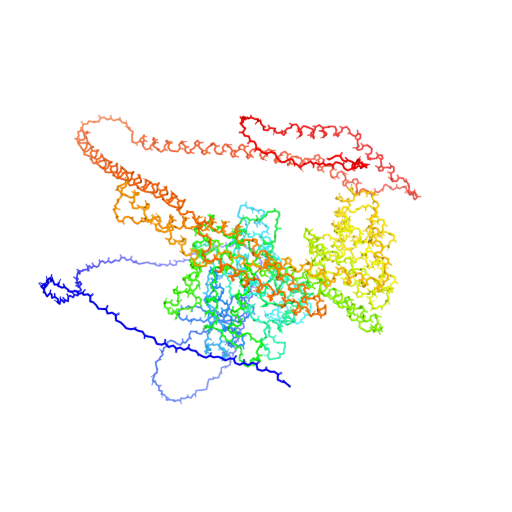O 1
ATOM 6859 N N . ALA A 1 909 ? -4.383 16.764 -39.710 1.00 74.38 909 ALA A N 1
ATOM 6860 C CA . ALA A 1 909 ? -3.038 17.117 -40.194 1.00 74.38 909 ALA A CA 1
ATOM 6861 C C . ALA A 1 909 ? -2.309 15.973 -40.949 1.00 74.38 909 ALA A C 1
ATOM 6863 O O . ALA A 1 909 ? -1.165 16.130 -41.383 1.00 74.38 909 ALA A O 1
ATOM 6864 N N . GLY A 1 910 ? -2.943 14.803 -41.104 1.00 59.88 910 GLY A N 1
ATOM 6865 C CA . GLY A 1 910 ? -2.379 13.609 -41.746 1.00 59.88 910 GLY A CA 1
ATOM 6866 C C . GLY A 1 910 ? -2.231 13.732 -43.267 1.00 59.88 910 GLY A C 1
ATOM 6867 O O . GLY A 1 910 ? -2.930 13.049 -44.014 1.00 59.88 910 GLY A O 1
ATOM 6868 N N . GLY A 1 911 ? -1.326 14.603 -43.717 1.00 59.50 911 GLY A N 1
ATOM 6869 C CA . GLY A 1 911 ? -1.020 14.848 -45.132 1.00 59.50 911 GLY A CA 1
ATOM 6870 C C . GLY A 1 911 ? -0.377 16.207 -45.442 1.00 59.50 911 GLY A C 1
ATOM 6871 O O . GLY A 1 911 ? -0.075 16.470 -46.601 1.00 59.50 911 GLY A O 1
ATOM 6872 N N . SER A 1 912 ? -0.173 17.078 -44.444 1.00 60.03 912 SER A N 1
ATOM 6873 C CA . SER A 1 912 ? 0.538 18.361 -44.597 1.00 60.03 912 SER A CA 1
ATOM 6874 C C . SER A 1 912 ? 2.014 18.317 -44.185 1.00 60.03 912 SER A C 1
ATOM 6876 O O . SER A 1 912 ? 2.749 19.263 -44.457 1.00 60.03 912 SER A O 1
ATOM 6878 N N . ASP A 1 913 ? 2.444 17.241 -43.522 1.00 65.25 913 ASP A N 1
ATOM 6879 C CA . ASP A 1 913 ? 3.640 17.248 -42.669 1.00 65.25 913 ASP A CA 1
ATOM 6880 C C . ASP A 1 913 ? 4.806 16.397 -43.231 1.00 65.25 913 ASP A C 1
ATOM 6882 O O . ASP A 1 913 ? 5.727 16.040 -42.492 1.00 65.25 913 ASP A O 1
ATOM 6886 N N . ASP A 1 914 ? 4.786 16.067 -44.530 1.00 57.56 914 ASP A N 1
ATOM 6887 C CA . ASP A 1 914 ? 5.774 15.189 -45.192 1.00 57.56 914 ASP A CA 1
ATOM 6888 C C . ASP A 1 914 ? 7.231 15.672 -45.023 1.00 57.56 914 ASP A C 1
ATOM 6890 O O . ASP A 1 914 ? 8.133 14.853 -44.830 1.00 57.56 914 ASP A O 1
ATOM 6894 N N . ASP A 1 915 ? 7.462 16.992 -44.984 1.00 58.31 915 ASP A N 1
ATOM 6895 C CA . ASP A 1 915 ? 8.779 17.620 -44.753 1.00 58.31 915 ASP A CA 1
ATOM 6896 C C . ASP A 1 915 ? 9.429 17.239 -43.400 1.00 58.31 915 ASP A C 1
ATOM 6898 O O . ASP A 1 915 ? 10.615 17.495 -43.173 1.00 58.31 915 ASP A O 1
ATOM 6902 N N . ALA A 1 916 ? 8.687 16.625 -42.469 1.00 59.69 916 ALA A N 1
ATOM 6903 C CA . ALA A 1 916 ? 9.236 16.146 -41.201 1.00 59.69 916 ALA A CA 1
ATOM 6904 C C . ALA A 1 916 ? 10.057 14.843 -41.330 1.00 59.69 916 ALA A C 1
ATOM 6906 O O . ALA A 1 916 ? 10.884 14.558 -40.450 1.00 59.69 916 ALA A O 1
ATOM 6907 N N . LEU A 1 917 ? 9.840 14.051 -42.390 1.00 68.50 917 LEU A N 1
ATOM 6908 C CA . LEU A 1 917 ? 10.384 12.698 -42.563 1.00 68.50 917 LEU A CA 1
ATOM 6909 C C . LEU A 1 917 ? 11.826 12.696 -43.102 1.00 68.50 917 LEU A C 1
ATOM 6911 O O . LEU A 1 917 ? 12.091 13.019 -44.257 1.00 68.50 917 LEU A O 1
ATOM 6915 N N . ASP A 1 918 ? 12.774 12.239 -42.281 1.00 76.25 918 ASP A N 1
ATOM 6916 C CA . ASP A 1 918 ? 14.201 12.168 -42.635 1.00 76.25 918 ASP A CA 1
ATOM 6917 C C . ASP A 1 918 ? 14.568 10.885 -43.404 1.00 76.25 918 ASP A C 1
ATOM 6919 O O . ASP A 1 918 ? 15.377 10.074 -42.950 1.00 76.25 918 ASP A O 1
ATOM 6923 N N . ALA A 1 919 ? 13.940 10.664 -44.562 1.00 77.38 919 ALA A N 1
ATOM 6924 C CA . ALA A 1 919 ? 14.159 9.453 -45.359 1.00 77.38 919 ALA A CA 1
ATOM 6925 C C . ALA A 1 919 ? 15.648 9.251 -45.715 1.00 77.38 919 ALA A C 1
ATOM 6927 O O . ALA A 1 919 ? 16.195 8.168 -45.516 1.00 77.38 919 ALA A O 1
ATOM 6928 N N . ALA A 1 920 ? 16.339 10.318 -46.130 1.00 77.50 920 ALA A N 1
ATOM 6929 C CA . ALA A 1 920 ? 17.761 10.263 -46.471 1.00 77.50 920 ALA A CA 1
ATOM 6930 C C . ALA A 1 920 ? 18.664 9.947 -45.258 1.00 77.50 920 ALA A C 1
ATOM 6932 O O . ALA A 1 920 ? 19.624 9.185 -45.388 1.00 77.50 920 ALA A O 1
ATOM 6933 N N . GLY A 1 921 ? 18.362 10.485 -44.070 1.00 79.88 921 GLY A N 1
ATOM 6934 C CA . GLY A 1 921 ? 19.073 10.160 -42.830 1.00 79.88 921 GLY A CA 1
ATOM 6935 C C . GLY A 1 921 ? 18.757 8.762 -42.283 1.00 79.88 921 GLY A C 1
ATOM 6936 O O . GLY A 1 921 ? 19.568 8.194 -41.548 1.00 79.88 921 GLY A O 1
ATOM 6937 N N . ILE A 1 922 ? 17.609 8.181 -42.642 1.00 81.88 922 ILE A N 1
ATOM 6938 C CA . ILE A 1 922 ? 17.271 6.773 -42.379 1.00 81.88 922 ILE A CA 1
ATOM 6939 C C . ILE A 1 922 ? 18.092 5.860 -43.299 1.00 81.88 922 ILE A C 1
ATOM 6941 O O . ILE A 1 922 ? 18.797 4.981 -42.799 1.00 81.88 922 ILE A O 1
ATOM 6945 N N . ASP A 1 923 ? 18.090 6.116 -44.611 1.00 80.62 923 ASP A N 1
ATOM 6946 C CA . ASP A 1 923 ? 18.884 5.363 -45.593 1.00 80.62 923 ASP A CA 1
ATOM 6947 C C . ASP A 1 923 ? 20.384 5.400 -45.254 1.00 80.62 923 ASP A C 1
ATOM 6949 O O . ASP A 1 923 ? 21.061 4.368 -45.247 1.00 80.62 923 ASP A O 1
ATOM 6953 N N . GLN A 1 924 ? 20.914 6.573 -44.888 1.00 83.75 924 GLN A N 1
ATOM 6954 C CA . GLN A 1 924 ? 22.322 6.722 -44.518 1.00 83.75 924 GLN A CA 1
ATOM 6955 C C . GLN A 1 924 ? 22.689 5.916 -43.258 1.00 83.75 924 GLN A C 1
ATOM 6957 O O . GLN A 1 924 ? 23.746 5.276 -43.233 1.00 83.75 924 GLN A O 1
ATOM 6962 N N . ARG A 1 925 ? 21.833 5.915 -42.224 1.00 83.56 925 ARG A N 1
ATOM 6963 C CA . ARG A 1 925 ? 22.041 5.118 -40.999 1.00 83.56 925 ARG A CA 1
ATOM 6964 C C . ARG A 1 925 ? 21.961 3.617 -41.285 1.00 83.56 925 ARG A C 1
ATOM 6966 O O . ARG A 1 925 ? 22.833 2.870 -40.837 1.00 83.56 925 ARG A O 1
ATOM 6973 N N . ALA A 1 926 ? 20.997 3.188 -42.101 1.00 82.31 926 ALA A N 1
ATOM 6974 C CA . ALA A 1 926 ? 20.877 1.805 -42.556 1.00 82.31 926 ALA A CA 1
ATOM 6975 C C . ALA A 1 926 ? 22.147 1.331 -43.290 1.00 82.31 926 ALA A C 1
ATOM 6977 O O . ALA A 1 926 ? 22.706 0.290 -42.933 1.00 82.31 926 ALA A O 1
ATOM 6978 N N . GLN A 1 927 ? 22.670 2.121 -44.239 1.00 83.56 927 GLN A N 1
ATOM 6979 C CA . GLN A 1 927 ? 23.892 1.796 -44.992 1.00 83.56 927 GLN A CA 1
ATOM 6980 C C . GLN A 1 927 ? 25.123 1.629 -44.080 1.00 83.56 927 GLN A C 1
ATOM 6982 O O . GLN A 1 927 ? 25.961 0.747 -44.309 1.00 83.56 927 GLN A O 1
ATOM 6987 N N . GLN A 1 928 ? 25.232 2.456 -43.033 1.00 84.50 928 GLN A N 1
ATOM 6988 C CA . GLN A 1 928 ? 26.320 2.402 -42.052 1.00 84.50 928 GLN A CA 1
ATOM 6989 C C . GLN A 1 928 ? 26.234 1.151 -41.165 1.00 84.50 928 GLN A C 1
ATOM 6991 O O . GLN A 1 928 ? 27.198 0.382 -41.112 1.00 84.50 928 GLN A O 1
ATOM 6996 N N . HIS A 1 929 ? 25.084 0.906 -40.524 1.00 81.81 929 HIS A N 1
ATOM 6997 C CA . HIS A 1 929 ? 24.891 -0.247 -39.634 1.00 81.81 929 HIS A CA 1
ATOM 6998 C C . HIS A 1 929 ? 25.005 -1.579 -40.386 1.00 81.81 929 HIS A C 1
ATOM 7000 O O . HIS A 1 929 ? 25.694 -2.491 -39.917 1.00 81.81 929 HIS A O 1
ATOM 7006 N N . ALA A 1 930 ? 24.416 -1.678 -41.583 1.00 82.44 930 ALA A N 1
ATOM 7007 C CA . ALA A 1 930 ? 24.519 -2.867 -42.423 1.00 82.44 930 ALA A CA 1
ATOM 7008 C C . ALA A 1 930 ? 25.977 -3.163 -42.815 1.00 82.44 930 ALA A C 1
ATOM 7010 O O . ALA A 1 930 ? 26.432 -4.298 -42.669 1.00 82.44 930 ALA A O 1
ATOM 7011 N N . THR A 1 931 ? 26.735 -2.143 -43.243 1.00 82.62 931 THR A N 1
ATOM 7012 C CA . THR A 1 931 ? 28.159 -2.292 -43.598 1.00 82.62 931 THR A CA 1
ATOM 7013 C C . THR A 1 931 ? 28.996 -2.762 -42.406 1.00 82.62 931 THR A C 1
ATOM 7015 O O . THR A 1 931 ? 29.778 -3.701 -42.549 1.00 82.62 931 THR A O 1
ATOM 7018 N N . ALA A 1 932 ? 28.838 -2.137 -41.234 1.00 83.62 932 ALA A N 1
ATOM 7019 C CA . ALA A 1 932 ? 29.592 -2.508 -40.036 1.00 83.62 932 ALA A CA 1
ATOM 7020 C C . ALA A 1 932 ? 29.278 -3.949 -39.597 1.00 83.62 932 ALA A C 1
ATOM 7022 O O . ALA A 1 932 ? 30.182 -4.769 -39.435 1.00 83.62 932 ALA A O 1
ATOM 7023 N N . THR A 1 933 ? 27.991 -4.289 -39.505 1.00 82.62 933 THR A N 1
ATOM 7024 C CA . THR A 1 933 ? 27.533 -5.603 -39.032 1.00 82.62 933 THR A CA 1
ATOM 7025 C C . THR A 1 933 ? 27.919 -6.734 -39.992 1.00 82.62 933 THR A C 1
ATOM 7027 O O . THR A 1 933 ? 28.367 -7.793 -39.547 1.00 82.62 933 THR A O 1
ATOM 7030 N N . ALA A 1 934 ? 27.832 -6.512 -41.311 1.00 81.88 934 ALA A N 1
ATOM 7031 C CA . ALA A 1 934 ? 28.322 -7.463 -42.311 1.00 81.88 934 ALA A CA 1
ATOM 7032 C C . ALA A 1 934 ? 29.853 -7.637 -42.240 1.00 81.88 934 ALA A C 1
ATOM 7034 O O . ALA A 1 934 ? 30.352 -8.760 -42.353 1.00 81.88 934 ALA A O 1
ATOM 7035 N N . GLY A 1 935 ? 30.592 -6.551 -41.983 1.00 79.25 935 GLY A N 1
ATOM 7036 C CA . GLY A 1 935 ? 32.032 -6.576 -41.719 1.00 79.25 935 GLY A CA 1
ATOM 7037 C C . GLY A 1 935 ? 32.401 -7.455 -40.525 1.00 79.25 935 GLY A C 1
ATOM 7038 O O . GLY A 1 935 ? 33.225 -8.360 -40.665 1.00 79.25 935 GLY A O 1
ATOM 7039 N N . ASP A 1 936 ? 31.738 -7.267 -39.384 1.00 82.81 936 ASP A N 1
ATOM 7040 C CA . ASP A 1 936 ? 31.973 -8.059 -38.172 1.00 82.81 936 ASP A CA 1
ATOM 7041 C C . ASP A 1 936 ? 31.548 -9.526 -38.317 1.00 82.81 936 ASP A C 1
ATOM 7043 O O . ASP A 1 936 ? 32.122 -10.410 -37.675 1.00 82.81 936 ASP A O 1
ATOM 7047 N N . MET A 1 937 ? 30.536 -9.824 -39.137 1.00 81.06 937 MET A N 1
ATOM 7048 C CA . MET A 1 937 ? 30.165 -11.204 -39.468 1.00 81.06 937 MET A CA 1
ATOM 7049 C C . MET A 1 937 ? 31.229 -11.875 -40.345 1.00 81.06 937 MET A C 1
ATOM 7051 O O . MET A 1 937 ? 31.657 -12.988 -40.033 1.00 81.06 937 MET A O 1
ATOM 7055 N N . ALA A 1 938 ? 31.717 -11.194 -41.386 1.00 80.19 938 ALA A N 1
ATOM 7056 C CA . ALA A 1 938 ? 32.796 -11.700 -42.236 1.00 80.19 938 ALA A CA 1
ATOM 7057 C C . ALA A 1 938 ? 34.116 -11.870 -41.456 1.00 80.19 938 ALA A C 1
ATOM 7059 O O . ALA A 1 938 ? 34.787 -12.894 -41.590 1.00 80.19 938 ALA A O 1
ATOM 7060 N N . GLY A 1 939 ? 34.453 -10.918 -40.579 1.00 77.62 939 GLY A N 1
ATOM 7061 C CA . GLY A 1 939 ? 35.618 -10.990 -39.694 1.00 77.62 939 GLY A CA 1
ATOM 7062 C C . GLY A 1 939 ? 35.554 -12.174 -38.726 1.00 77.62 939 GLY A C 1
ATOM 7063 O O . GLY A 1 939 ? 36.522 -12.925 -38.607 1.00 77.62 939 GLY A O 1
ATOM 7064 N N . ARG A 1 940 ? 34.395 -12.413 -38.094 1.00 80.81 940 ARG A N 1
ATOM 7065 C CA . ARG A 1 940 ? 34.180 -13.585 -37.224 1.00 80.81 940 ARG A CA 1
ATOM 7066 C C . ARG A 1 940 ? 34.221 -14.908 -37.993 1.00 80.81 940 ARG A C 1
ATOM 7068 O O . ARG A 1 940 ? 34.790 -15.871 -37.484 1.00 80.81 940 ARG A O 1
ATOM 7075 N N . ALA A 1 941 ? 33.694 -14.959 -39.217 1.00 77.62 941 ALA A N 1
ATOM 7076 C CA . ALA A 1 941 ? 33.793 -16.142 -40.075 1.00 77.62 941 ALA A CA 1
ATOM 7077 C C . ALA A 1 941 ? 35.253 -16.458 -40.458 1.00 77.62 941 ALA A C 1
ATOM 7079 O O . ALA A 1 941 ? 35.680 -17.608 -40.351 1.00 77.62 941 ALA A O 1
ATOM 7080 N N . ALA A 1 942 ? 36.042 -15.442 -40.825 1.00 75.81 942 ALA A N 1
ATOM 7081 C CA . ALA A 1 942 ? 37.464 -15.594 -41.131 1.00 75.81 942 ALA A CA 1
ATOM 7082 C C . ALA A 1 942 ? 38.286 -16.022 -39.900 1.00 75.81 942 ALA A C 1
ATOM 7084 O O . ALA A 1 942 ? 39.079 -16.960 -39.986 1.00 75.81 942 ALA A O 1
ATOM 7085 N N . ALA A 1 943 ? 38.055 -15.394 -38.742 1.00 75.12 943 ALA A N 1
ATOM 7086 C CA . ALA A 1 943 ? 38.712 -15.756 -37.486 1.00 75.12 943 ALA A CA 1
ATOM 7087 C C . ALA A 1 943 ? 38.379 -17.195 -37.054 1.00 75.12 943 ALA A C 1
ATOM 7089 O O . ALA A 1 943 ? 39.268 -17.921 -36.608 1.00 75.12 943 ALA A O 1
ATOM 7090 N N . LYS A 1 944 ? 37.127 -17.641 -37.245 1.00 77.56 944 LYS A N 1
ATOM 7091 C CA . LYS A 1 944 ? 36.739 -19.034 -37.005 1.00 77.56 944 LYS A CA 1
ATOM 7092 C C . LYS A 1 944 ? 37.455 -19.997 -37.956 1.00 77.56 944 LYS A C 1
ATOM 7094 O O . LYS A 1 944 ? 38.091 -20.927 -37.476 1.00 77.56 944 LYS A O 1
ATOM 7099 N N . ALA A 1 945 ? 37.440 -19.744 -39.265 1.00 74.81 945 ALA A N 1
ATOM 7100 C CA . ALA A 1 945 ? 38.149 -20.587 -40.232 1.00 74.81 945 ALA A CA 1
ATOM 7101 C C . ALA A 1 945 ? 39.661 -20.684 -39.930 1.00 74.81 945 ALA A C 1
ATOM 7103 O O . ALA A 1 945 ? 40.265 -21.745 -40.085 1.00 74.81 945 ALA A O 1
ATOM 7104 N N . GLN A 1 946 ? 40.271 -19.600 -39.436 1.00 75.56 946 GLN A N 1
ATOM 7105 C CA . GLN A 1 946 ? 41.663 -19.592 -38.988 1.00 75.56 946 GLN A CA 1
ATOM 7106 C C . GLN A 1 946 ? 41.877 -20.401 -37.695 1.00 75.56 946 GLN A C 1
ATOM 7108 O O . GLN A 1 946 ? 42.887 -21.097 -37.580 1.00 75.56 946 GLN A O 1
ATOM 7113 N N . ALA A 1 947 ? 40.949 -20.344 -36.735 1.00 72.44 947 ALA A N 1
ATOM 7114 C CA . ALA A 1 947 ? 41.000 -21.139 -35.507 1.00 72.44 947 ALA A CA 1
ATOM 7115 C C . ALA A 1 947 ? 40.808 -22.642 -35.782 1.00 72.44 947 ALA A C 1
ATOM 7117 O O . ALA A 1 947 ? 41.575 -23.458 -35.270 1.00 72.44 947 ALA A O 1
ATOM 7118 N N . ASP A 1 948 ? 39.855 -22.999 -36.645 1.00 75.12 948 ASP A N 1
ATOM 7119 C CA . ASP A 1 948 ? 39.588 -24.379 -37.061 1.00 75.12 948 ASP A CA 1
ATOM 7120 C C . ASP A 1 948 ? 40.814 -24.962 -37.806 1.00 75.12 948 ASP A C 1
ATOM 7122 O O . ASP A 1 948 ? 41.296 -26.047 -37.474 1.00 75.12 948 ASP A O 1
ATOM 7126 N N . ALA A 1 949 ? 41.436 -24.190 -38.710 1.00 72.44 949 ALA A N 1
ATOM 7127 C CA . ALA A 1 949 ? 42.689 -24.576 -39.371 1.00 72.44 949 ALA A CA 1
ATOM 7128 C C . ALA A 1 949 ? 43.881 -24.720 -38.396 1.00 72.44 949 ALA A C 1
ATOM 7130 O O . ALA A 1 949 ? 44.732 -25.597 -38.574 1.00 72.44 949 ALA A O 1
ATOM 7131 N N . GLN A 1 950 ? 43.955 -23.898 -37.341 1.00 76.06 950 GLN A N 1
ATOM 7132 C CA . GLN A 1 950 ? 44.956 -24.058 -36.277 1.00 76.06 950 GLN A CA 1
ATOM 7133 C C . GLN A 1 950 ? 44.697 -25.300 -35.412 1.00 76.06 950 GLN A C 1
ATOM 7135 O O . GLN A 1 950 ? 45.657 -25.941 -34.976 1.00 76.06 950 GLN A O 1
ATOM 7140 N N . ALA A 1 951 ? 43.435 -25.669 -35.178 1.00 72.12 951 ALA A N 1
ATOM 7141 C CA . ALA A 1 951 ? 43.079 -26.902 -34.482 1.00 72.12 951 ALA A CA 1
ATOM 7142 C C . ALA A 1 951 ? 43.498 -28.136 -35.300 1.00 72.12 951 ALA A C 1
ATOM 7144 O O . ALA A 1 951 ? 44.186 -29.012 -34.771 1.00 72.12 951 ALA A O 1
ATOM 7145 N N . GLU A 1 952 ? 43.207 -28.164 -36.605 1.00 74.50 952 GLU A N 1
ATOM 7146 C CA . GLU A 1 952 ? 43.702 -29.214 -37.504 1.00 74.50 952 GLU A CA 1
ATOM 7147 C C . GLU A 1 952 ? 45.235 -29.304 -37.519 1.00 74.50 952 GLU A C 1
ATOM 7149 O O . GLU A 1 952 ? 45.795 -30.400 -37.440 1.00 74.50 952 GLU A O 1
ATOM 7154 N N . ALA A 1 953 ? 45.934 -28.166 -37.583 1.00 73.44 953 ALA A N 1
ATOM 7155 C CA . ALA A 1 953 ? 47.394 -28.136 -37.551 1.00 73.44 953 ALA A CA 1
ATOM 7156 C C . ALA A 1 953 ? 47.961 -28.730 -36.247 1.00 73.44 953 ALA A C 1
ATOM 7158 O O . ALA A 1 953 ? 48.946 -29.470 -36.290 1.00 73.44 953 ALA A O 1
ATOM 7159 N N . ARG A 1 954 ? 47.315 -28.476 -35.097 1.00 74.00 954 ARG A N 1
ATOM 7160 C CA . ARG A 1 954 ? 47.683 -29.088 -33.807 1.00 74.00 954 ARG A CA 1
ATOM 7161 C C . ARG A 1 954 ? 47.464 -30.601 -33.804 1.00 74.00 954 ARG A C 1
ATOM 7163 O O . ARG A 1 954 ? 48.375 -31.324 -33.414 1.00 74.00 954 ARG A O 1
ATOM 7170 N N . VAL A 1 955 ? 46.326 -31.092 -34.302 1.00 76.50 955 VAL A N 1
ATOM 7171 C CA . VAL A 1 955 ? 46.046 -32.541 -34.395 1.00 76.50 955 VAL A CA 1
ATOM 7172 C C . VAL A 1 955 ? 47.088 -33.254 -35.268 1.00 76.50 955 VAL A C 1
ATOM 7174 O O . VAL A 1 955 ? 47.620 -34.294 -34.876 1.00 76.50 955 VAL A O 1
ATOM 7177 N N . ARG A 1 956 ? 47.458 -32.667 -36.416 1.00 73.25 956 ARG A N 1
ATOM 7178 C CA . ARG A 1 956 ? 48.514 -33.206 -37.295 1.00 73.25 956 ARG A CA 1
ATOM 7179 C C . ARG A 1 956 ? 49.895 -33.188 -36.616 1.00 73.25 956 ARG A C 1
ATOM 7181 O O . ARG A 1 956 ? 50.670 -34.132 -36.780 1.00 73.25 956 ARG A O 1
ATOM 7188 N N . ALA A 1 957 ? 50.199 -32.157 -35.823 1.00 70.81 957 ALA A N 1
ATOM 7189 C CA . ALA A 1 957 ? 51.445 -32.067 -35.059 1.00 70.81 957 ALA A CA 1
ATOM 7190 C C . ALA A 1 957 ? 51.528 -33.111 -33.927 1.00 70.81 957 ALA A C 1
ATOM 7192 O O . ALA A 1 957 ? 52.572 -33.742 -33.761 1.00 70.81 957 ALA A O 1
ATOM 7193 N N . GLU A 1 958 ? 50.437 -33.363 -33.193 1.00 69.19 958 GLU A N 1
ATOM 7194 C CA . GLU A 1 958 ? 50.396 -34.423 -32.173 1.00 69.19 958 GLU A CA 1
ATOM 7195 C C . GLU A 1 958 ? 50.586 -35.821 -32.777 1.00 69.19 958 GLU A C 1
ATOM 7197 O O . GLU A 1 958 ? 51.292 -36.654 -32.203 1.00 69.19 958 GLU A O 1
ATOM 7202 N N . GLN A 1 959 ? 50.016 -36.081 -33.958 1.00 67.81 959 GLN A N 1
ATOM 7203 C CA . GLN A 1 959 ? 50.225 -37.340 -34.679 1.00 67.81 959 GLN A CA 1
ATOM 7204 C C . GLN A 1 959 ? 51.700 -37.531 -35.082 1.00 67.81 959 GLN A C 1
ATOM 7206 O O . GLN A 1 959 ? 52.255 -38.608 -34.855 1.00 67.81 959 GLN A O 1
ATOM 7211 N N . GLN A 1 960 ? 52.376 -36.486 -35.582 1.00 68.25 960 GLN A N 1
ATOM 7212 C CA . GLN A 1 960 ? 53.822 -36.534 -35.864 1.00 68.25 960 GLN A CA 1
ATOM 7213 C C . GLN A 1 960 ? 54.698 -36.651 -34.606 1.00 68.25 960 GLN A C 1
ATOM 7215 O O . GLN A 1 960 ? 55.777 -37.244 -34.664 1.00 68.25 960 GLN A O 1
ATOM 7220 N N . ALA A 1 961 ? 54.270 -36.097 -33.468 1.00 64.06 961 ALA A N 1
ATOM 7221 C CA . ALA A 1 961 ? 54.980 -36.267 -32.203 1.00 64.06 961 ALA A CA 1
ATOM 7222 C C . ALA A 1 961 ? 54.900 -37.724 -31.713 1.00 64.06 961 ALA A C 1
ATOM 7224 O O . ALA A 1 961 ? 55.908 -38.294 -31.292 1.00 64.06 961 ALA A O 1
ATOM 7225 N N . ARG A 1 962 ? 53.722 -38.355 -31.827 1.00 62.12 962 ARG A N 1
ATOM 7226 C CA . ARG A 1 962 ? 53.505 -39.753 -31.421 1.00 62.12 962 ARG A CA 1
ATOM 7227 C C . ARG A 1 962 ? 54.285 -40.753 -32.281 1.00 62.12 962 ARG A C 1
ATOM 7229 O O . ARG A 1 962 ? 54.839 -41.693 -31.716 1.00 62.12 962 ARG A O 1
ATOM 7236 N N . SER A 1 963 ? 54.408 -40.546 -33.598 1.00 59.84 963 SER A N 1
ATOM 7237 C CA . SER A 1 963 ? 55.218 -41.444 -34.442 1.00 59.84 963 SER A CA 1
ATOM 7238 C C . SER A 1 963 ? 56.712 -41.389 -34.087 1.00 59.84 963 SER A C 1
ATOM 7240 O O . SER A 1 963 ? 57.328 -42.427 -33.850 1.00 59.84 963 SER A O 1
ATOM 7242 N N . LYS A 1 964 ? 57.278 -40.183 -33.936 1.00 60.00 964 LYS A N 1
ATOM 7243 C CA . LYS A 1 964 ? 58.693 -39.986 -33.565 1.00 60.00 964 LYS A CA 1
ATOM 7244 C C . LYS A 1 964 ? 59.027 -40.492 -32.157 1.00 60.00 964 LYS A C 1
ATOM 7246 O O . LYS A 1 964 ? 60.145 -40.959 -31.924 1.00 60.00 964 LYS A O 1
ATOM 7251 N N . ALA A 1 965 ? 58.070 -40.437 -31.228 1.00 56.53 965 ALA A N 1
ATOM 7252 C CA . ALA A 1 965 ? 58.221 -41.026 -29.899 1.00 56.53 965 ALA A CA 1
ATOM 7253 C C . ALA A 1 965 ? 58.341 -42.561 -29.967 1.00 56.53 965 ALA A C 1
ATOM 7255 O O . ALA A 1 965 ? 59.206 -43.132 -29.302 1.00 56.53 965 ALA A O 1
ATOM 7256 N N . GLY A 1 966 ? 57.541 -43.217 -30.819 1.00 54.84 966 GLY A N 1
ATOM 7257 C CA . GLY A 1 966 ? 57.607 -44.665 -31.043 1.00 54.84 966 GLY A CA 1
ATOM 7258 C C . GLY A 1 966 ? 58.963 -45.124 -31.592 1.00 54.84 966 GLY A C 1
ATOM 7259 O O . GLY A 1 966 ? 59.598 -46.004 -31.014 1.00 54.84 966 GLY A O 1
ATOM 7260 N N . GLU A 1 967 ? 59.458 -44.471 -32.647 1.00 52.59 967 GLU A N 1
ATOM 7261 C CA . GLU A 1 967 ? 60.761 -44.799 -33.257 1.00 52.59 967 GLU A CA 1
ATOM 7262 C C . GLU A 1 967 ? 61.955 -44.570 -32.313 1.00 52.59 967 GLU A C 1
ATOM 7264 O O . GLU A 1 967 ? 62.974 -45.258 -32.415 1.00 52.59 967 GLU A O 1
ATOM 7269 N N . SER A 1 968 ? 61.836 -43.620 -31.379 1.00 49.50 968 SER A N 1
ATOM 7270 C CA . SER A 1 968 ? 62.886 -43.319 -30.398 1.00 49.50 968 SER A CA 1
ATOM 7271 C C . SER A 1 968 ? 62.899 -44.308 -29.228 1.00 49.50 968 SER A C 1
ATOM 7273 O O . SER A 1 968 ? 63.974 -44.697 -28.769 1.00 49.50 968 SER A O 1
ATOM 7275 N N . ALA A 1 969 ? 61.727 -44.769 -28.773 1.00 48.59 969 ALA A N 1
ATOM 7276 C CA . ALA A 1 969 ? 61.617 -45.723 -27.668 1.00 48.59 969 ALA A CA 1
ATOM 7277 C C . ALA A 1 969 ? 62.336 -47.052 -27.966 1.00 48.59 969 ALA A C 1
ATOM 7279 O O . ALA A 1 969 ? 62.984 -47.624 -27.089 1.00 48.59 969 ALA A O 1
ATOM 7280 N N . GLN A 1 970 ? 62.295 -47.514 -29.219 1.00 47.25 970 GLN A N 1
ATOM 7281 C CA . GLN A 1 970 ? 62.829 -48.822 -29.610 1.00 47.25 970 GLN A CA 1
ATOM 7282 C C . GLN A 1 970 ? 64.369 -48.879 -29.725 1.00 47.25 970 GLN A C 1
ATOM 7284 O O . GLN A 1 970 ? 64.927 -49.963 -29.879 1.00 47.25 970 GLN A O 1
ATOM 7289 N N . ARG A 1 971 ? 65.080 -47.744 -29.607 1.00 48.66 971 ARG A N 1
ATOM 7290 C CA . ARG A 1 971 ? 66.562 -47.690 -29.615 1.00 48.66 971 ARG A CA 1
ATOM 7291 C C . ARG A 1 971 ? 67.192 -47.475 -28.234 1.00 48.66 971 ARG A C 1
ATOM 7293 O O . ARG A 1 971 ? 68.409 -47.555 -28.112 1.00 48.66 971 ARG A O 1
ATOM 7300 N N . ALA A 1 972 ? 66.390 -47.227 -27.198 1.00 40.56 972 ALA A N 1
ATOM 7301 C CA . ALA A 1 972 ? 66.866 -46.884 -25.852 1.00 40.56 972 ALA A CA 1
ATOM 7302 C C . ALA A 1 972 ? 66.855 -48.066 -24.855 1.00 40.56 972 ALA A C 1
ATOM 7304 O O . ALA A 1 972 ? 67.005 -47.862 -23.654 1.00 40.56 972 ALA A O 1
ATOM 7305 N N . SER A 1 973 ? 66.671 -49.306 -25.327 1.00 38.75 973 SER A N 1
ATOM 7306 C CA . SER A 1 973 ? 66.432 -50.473 -24.459 1.00 38.75 973 SER A CA 1
ATOM 7307 C C . SER A 1 973 ? 67.694 -51.188 -23.941 1.00 38.75 973 SER A C 1
ATOM 7309 O O . SER A 1 973 ? 67.561 -52.137 -23.169 1.00 38.75 973 SER A O 1
ATOM 7311 N N . THR A 1 974 ? 68.906 -50.797 -24.359 1.00 36.69 974 THR A N 1
ATOM 7312 C CA . THR A 1 974 ? 70.146 -51.549 -24.059 1.00 36.69 974 THR A CA 1
ATOM 7313 C C . THR A 1 974 ? 71.365 -50.668 -23.747 1.00 36.69 974 THR A C 1
ATOM 7315 O O . THR A 1 974 ? 72.403 -50.790 -24.392 1.00 36.69 974 THR A O 1
ATOM 7318 N N . SER A 1 975 ? 71.266 -49.806 -22.730 1.00 33.47 975 SER A N 1
ATOM 7319 C CA . SER A 1 975 ? 72.368 -49.577 -21.773 1.00 33.47 975 SER A CA 1
ATOM 7320 C C . SER A 1 975 ? 71.864 -48.834 -20.530 1.00 33.47 975 SER A C 1
ATOM 7322 O O . SER A 1 975 ? 71.084 -47.891 -20.643 1.00 33.47 975 SER A O 1
ATOM 7324 N N . ALA A 1 976 ? 72.315 -49.242 -19.344 1.00 31.58 976 ALA A N 1
ATOM 7325 C CA . ALA A 1 976 ? 72.079 -48.525 -18.086 1.00 31.58 976 ALA A CA 1
ATOM 7326 C C . ALA A 1 976 ? 73.223 -47.498 -17.846 1.00 31.58 976 ALA A C 1
ATOM 7328 O O . ALA A 1 976 ? 74.260 -47.575 -18.495 1.00 31.58 976 ALA A O 1
ATOM 7329 N N . ALA A 1 977 ? 73.147 -46.514 -16.945 1.00 28.33 977 ALA A N 1
ATOM 7330 C CA . ALA A 1 977 ? 72.237 -46.312 -15.820 1.00 28.33 977 ALA A CA 1
ATOM 7331 C C . ALA A 1 977 ? 72.197 -44.825 -15.392 1.00 28.33 977 ALA A C 1
ATOM 7333 O O . ALA A 1 977 ? 73.119 -44.072 -15.690 1.00 28.33 977 ALA A O 1
ATOM 7334 N N . GLY A 1 978 ? 71.224 -44.452 -14.548 1.00 32.56 978 GLY A N 1
ATOM 7335 C CA . GLY A 1 978 ? 71.429 -43.394 -13.544 1.00 32.56 978 GLY A CA 1
ATOM 7336 C C . GLY A 1 978 ? 70.674 -42.064 -13.706 1.00 32.56 978 GLY A C 1
ATOM 7337 O O . GLY A 1 978 ? 71.169 -41.137 -14.330 1.00 32.56 978 GLY A O 1
ATOM 7338 N N . LYS A 1 979 ? 69.597 -41.932 -12.913 1.00 31.20 979 LYS A N 1
ATOM 7339 C CA . LYS A 1 979 ? 69.035 -40.686 -12.332 1.00 31.20 979 LYS A CA 1
ATOM 7340 C C . LYS A 1 979 ? 68.288 -39.683 -13.247 1.00 31.20 979 LYS A C 1
ATOM 7342 O O . LYS A 1 979 ? 68.897 -38.821 -13.863 1.00 31.20 979 LYS A O 1
ATOM 7347 N N . ALA A 1 980 ? 66.963 -39.643 -13.030 1.00 33.75 980 ALA A N 1
ATOM 7348 C CA . ALA A 1 980 ? 66.069 -38.468 -13.136 1.00 33.75 980 ALA A CA 1
ATOM 7349 C C . ALA A 1 980 ? 65.803 -37.898 -14.563 1.00 33.75 980 ALA A C 1
ATOM 7351 O O . ALA A 1 980 ? 66.486 -38.265 -15.505 1.00 33.75 980 ALA A O 1
ATOM 7352 N N . THR A 1 981 ? 64.785 -37.062 -14.838 1.00 37.84 981 THR A N 1
ATOM 7353 C CA . THR A 1 981 ? 63.745 -36.393 -14.014 1.00 37.84 981 THR A CA 1
ATOM 7354 C C . THR A 1 981 ? 62.359 -36.407 -14.712 1.00 37.84 981 THR A C 1
ATOM 7356 O O . THR A 1 981 ? 62.093 -35.573 -15.571 1.00 37.84 981 THR A O 1
ATOM 7359 N N . HIS A 1 982 ? 61.390 -37.230 -14.277 1.00 37.78 982 HIS A N 1
ATOM 7360 C CA . HIS A 1 982 ? 59.978 -37.059 -14.715 1.00 37.78 982 HIS A CA 1
ATOM 7361 C C . HIS A 1 982 ? 59.210 -35.999 -13.881 1.00 37.78 982 HIS A C 1
ATOM 7363 O O . HIS A 1 982 ? 58.109 -35.579 -14.231 1.00 37.78 982 HIS A O 1
ATOM 7369 N N . ALA A 1 983 ? 59.796 -35.514 -12.780 1.00 43.53 983 ALA A N 1
ATOM 7370 C CA . ALA A 1 983 ? 59.177 -34.505 -11.914 1.00 43.53 983 ALA A CA 1
ATOM 7371 C C . ALA A 1 983 ? 59.235 -33.067 -12.477 1.00 43.53 983 ALA A C 1
ATOM 7373 O O . ALA A 1 983 ? 58.435 -32.225 -12.084 1.00 43.53 983 ALA A O 1
ATOM 7374 N N . ALA A 1 984 ? 60.165 -32.765 -13.393 1.00 43.66 984 ALA A N 1
ATOM 7375 C CA . ALA A 1 984 ? 60.475 -31.385 -13.779 1.00 43.66 984 ALA A CA 1
ATOM 7376 C C . ALA A 1 984 ? 59.434 -30.739 -14.717 1.00 43.66 984 ALA A C 1
ATOM 7378 O O . ALA A 1 984 ? 59.070 -29.582 -14.523 1.00 43.66 984 ALA A O 1
ATOM 7379 N N . ALA A 1 985 ? 58.924 -31.469 -15.715 1.00 44.75 985 ALA A N 1
ATOM 7380 C CA . ALA A 1 985 ? 58.030 -30.897 -16.731 1.00 44.75 985 ALA A CA 1
ATOM 7381 C C . ALA A 1 985 ? 56.632 -30.545 -16.178 1.00 44.75 985 ALA A C 1
ATOM 7383 O O . ALA A 1 985 ? 56.105 -29.467 -16.451 1.00 44.75 985 ALA A O 1
ATOM 7384 N N . LEU A 1 986 ? 56.060 -31.422 -15.343 1.00 46.84 986 LEU A N 1
ATOM 7385 C CA . LEU A 1 986 ? 54.782 -31.177 -14.659 1.00 46.84 986 LEU A CA 1
ATOM 7386 C C . LEU A 1 986 ? 54.911 -30.131 -13.538 1.00 46.84 986 LEU A C 1
ATOM 7388 O O . LEU A 1 986 ? 53.970 -29.367 -13.309 1.00 46.84 986 LEU A O 1
ATOM 7392 N N . ALA A 1 987 ? 56.080 -30.029 -12.896 1.00 45.03 987 ALA A N 1
ATOM 7393 C CA . ALA A 1 987 ? 56.373 -28.936 -11.973 1.00 45.03 987 ALA A CA 1
ATOM 7394 C C . ALA A 1 987 ? 56.437 -27.584 -12.701 1.00 45.03 987 ALA A C 1
ATOM 7396 O O . ALA A 1 987 ? 55.785 -26.649 -12.263 1.00 45.03 987 ALA A O 1
ATOM 7397 N N . ALA A 1 988 ? 57.128 -27.467 -13.839 1.00 47.50 988 ALA A N 1
ATOM 7398 C CA . ALA A 1 988 ? 57.326 -26.173 -14.501 1.00 47.50 988 ALA A CA 1
ATOM 7399 C C . ALA A 1 988 ? 56.012 -25.494 -14.944 1.00 47.50 988 ALA A C 1
ATOM 7401 O O . ALA A 1 988 ? 55.817 -24.302 -14.703 1.00 47.50 988 ALA A O 1
ATOM 7402 N N . SER A 1 989 ? 55.085 -26.244 -15.554 1.00 44.09 989 SER A N 1
ATOM 7403 C CA . SER A 1 989 ? 53.798 -25.687 -16.004 1.00 44.09 989 SER A CA 1
ATOM 7404 C C . SER A 1 989 ? 52.860 -25.350 -14.836 1.00 44.09 989 SER A C 1
ATOM 7406 O O . SER A 1 989 ? 52.240 -24.283 -14.834 1.00 44.09 989 SER A O 1
ATOM 7408 N N . SER A 1 990 ? 52.812 -26.200 -13.802 1.00 49.34 990 SER A N 1
ATOM 7409 C CA . SER A 1 990 ? 52.022 -25.912 -12.598 1.00 49.34 990 SER A CA 1
ATOM 7410 C C . SER A 1 990 ? 52.618 -24.762 -11.779 1.00 49.34 990 SER A C 1
ATOM 7412 O O . SER A 1 990 ? 51.871 -23.885 -11.356 1.00 49.34 990 SER A O 1
ATOM 7414 N N . GLN A 1 991 ? 53.945 -24.684 -11.628 1.00 47.00 991 GLN A N 1
ATOM 7415 C CA . GLN A 1 991 ? 54.631 -23.584 -10.945 1.00 47.00 991 GLN A CA 1
ATOM 7416 C C . GLN A 1 991 ? 54.456 -22.248 -11.665 1.00 47.00 991 GLN A C 1
ATOM 7418 O O . GLN A 1 991 ? 54.209 -21.268 -10.980 1.00 47.00 991 GLN A O 1
ATOM 7423 N N . ALA A 1 992 ? 54.506 -22.174 -12.998 1.00 48.75 992 ALA A N 1
ATOM 7424 C CA . ALA A 1 992 ? 54.298 -20.905 -13.703 1.00 48.75 992 ALA A CA 1
ATOM 7425 C C . ALA A 1 992 ? 52.888 -20.328 -13.456 1.00 48.75 992 ALA A C 1
ATOM 7427 O O . ALA A 1 992 ? 52.745 -19.161 -13.082 1.00 48.75 992 ALA A O 1
ATOM 7428 N N . SER A 1 993 ? 51.845 -21.160 -13.582 1.00 47.38 993 SER A N 1
ATOM 7429 C CA . SER A 1 993 ? 50.460 -20.743 -13.314 1.00 47.38 993 SER A CA 1
ATOM 7430 C C . SER A 1 993 ? 50.226 -20.459 -11.825 1.00 47.38 993 SER A C 1
ATOM 7432 O O . SER A 1 993 ? 49.642 -19.435 -11.469 1.00 47.38 993 SER A O 1
ATOM 7434 N N . ALA A 1 994 ? 50.722 -21.328 -10.940 1.00 51.50 994 ALA A N 1
ATOM 7435 C CA . ALA A 1 994 ? 50.585 -21.164 -9.497 1.00 51.50 994 ALA A CA 1
ATOM 7436 C C . ALA A 1 994 ? 51.403 -19.983 -8.958 1.00 51.50 994 ALA A C 1
ATOM 7438 O O . ALA A 1 994 ? 50.952 -19.343 -8.020 1.00 51.50 994 ALA A O 1
ATOM 7439 N N . GLN A 1 995 ? 52.557 -19.637 -9.539 1.00 51.34 995 GLN A N 1
ATOM 7440 C CA . GLN A 1 995 ? 53.314 -18.437 -9.168 1.00 51.34 995 GLN A CA 1
ATOM 7441 C C . GLN A 1 995 ? 52.612 -17.169 -9.641 1.00 51.34 995 GLN A C 1
ATOM 7443 O O . GLN A 1 995 ? 52.517 -16.243 -8.845 1.00 51.34 995 GLN A O 1
ATOM 7448 N N . ALA A 1 996 ? 52.077 -17.123 -10.866 1.00 51.41 996 ALA A N 1
ATOM 7449 C CA . ALA A 1 996 ? 51.319 -15.965 -11.347 1.00 51.41 996 ALA A CA 1
ATOM 7450 C C . ALA A 1 996 ? 50.046 -15.726 -10.515 1.00 51.41 996 ALA A C 1
ATOM 7452 O O . ALA A 1 996 ? 49.763 -14.599 -10.105 1.00 51.41 996 ALA A O 1
ATOM 7453 N N . GLN A 1 997 ? 49.310 -16.793 -10.186 1.00 53.47 997 GLN A N 1
ATOM 7454 C CA . GLN A 1 997 ? 48.176 -16.698 -9.269 1.00 53.47 997 GLN A CA 1
ATOM 7455 C C . GLN A 1 997 ? 48.621 -16.401 -7.831 1.00 53.47 997 GLN A C 1
ATOM 7457 O O . GLN A 1 997 ? 47.949 -15.631 -7.157 1.00 53.47 997 GLN A O 1
ATOM 7462 N N . ALA A 1 998 ? 49.755 -16.925 -7.353 1.00 55.28 998 ALA A N 1
ATOM 7463 C CA . ALA A 1 998 ? 50.253 -16.645 -6.006 1.00 55.28 998 ALA A CA 1
ATOM 7464 C C . ALA A 1 998 ? 50.855 -15.244 -5.849 1.00 55.28 998 ALA A C 1
ATOM 7466 O O . ALA A 1 998 ? 50.773 -14.714 -4.750 1.00 55.28 998 ALA A O 1
ATOM 7467 N N . THR A 1 999 ? 51.430 -14.606 -6.873 1.00 56.19 999 THR A N 1
ATOM 7468 C CA . THR A 1 999 ? 51.829 -13.189 -6.785 1.00 56.19 999 THR A CA 1
ATOM 7469 C C . THR A 1 999 ? 50.609 -12.284 -6.838 1.00 56.19 999 THR A C 1
ATOM 7471 O O . THR A 1 999 ? 50.480 -11.430 -5.966 1.00 56.19 999 THR A O 1
ATOM 7474 N N . ALA A 1 1000 ? 49.664 -12.520 -7.755 1.00 52.75 1000 ALA A N 1
ATOM 7475 C CA . ALA A 1 1000 ? 48.396 -11.788 -7.783 1.00 52.75 1000 ALA A CA 1
ATOM 7476 C C . ALA A 1 1000 ? 47.624 -11.931 -6.457 1.00 52.75 1000 ALA A C 1
ATOM 7478 O O . ALA A 1 1000 ? 47.157 -10.942 -5.895 1.00 52.75 1000 ALA A O 1
ATOM 7479 N N . ARG A 1 1001 ? 47.554 -13.152 -5.913 1.00 56.62 1001 ARG A N 1
ATOM 7480 C CA . ARG A 1 1001 ? 46.888 -13.457 -4.645 1.00 56.62 1001 ARG A CA 1
ATOM 7481 C C . ARG A 1 1001 ? 47.643 -12.907 -3.438 1.00 56.62 1001 ARG A C 1
ATOM 7483 O O . ARG A 1 1001 ? 47.014 -12.228 -2.643 1.00 56.62 1001 ARG A O 1
ATOM 7490 N N . ARG A 1 1002 ? 48.967 -13.079 -3.333 1.00 61.47 1002 ARG A N 1
ATOM 7491 C CA . ARG A 1 1002 ? 49.771 -12.466 -2.255 1.00 61.47 1002 ARG A CA 1
ATOM 7492 C C . ARG A 1 1002 ? 49.755 -10.949 -2.312 1.00 61.47 1002 ARG A C 1
ATOM 7494 O O . ARG A 1 1002 ? 49.864 -10.320 -1.270 1.00 61.47 1002 ARG A O 1
ATOM 7501 N N . GLU A 1 1003 ? 49.635 -10.338 -3.488 1.00 56.62 1003 GLU A N 1
ATOM 7502 C CA . GLU A 1 1003 ? 49.540 -8.886 -3.587 1.00 56.62 1003 GLU A CA 1
ATOM 7503 C C . GLU A 1 1003 ? 48.120 -8.368 -3.303 1.00 56.62 1003 GLU A C 1
ATOM 7505 O O . GLU A 1 1003 ? 47.975 -7.315 -2.681 1.00 56.62 1003 GLU A O 1
ATOM 7510 N N . ALA A 1 1004 ? 47.074 -9.125 -3.643 1.00 52.72 1004 ALA A N 1
ATOM 7511 C CA . ALA A 1 1004 ? 45.719 -8.869 -3.159 1.00 52.72 1004 ALA A CA 1
ATOM 7512 C C . ALA A 1 1004 ? 45.623 -9.046 -1.632 1.00 52.72 1004 ALA A C 1
ATOM 7514 O O . ALA A 1 1004 ? 45.115 -8.160 -0.953 1.00 52.72 1004 ALA A O 1
ATOM 7515 N N . GLU A 1 1005 ? 46.185 -10.122 -1.078 1.00 60.41 1005 GLU A N 1
ATOM 7516 C CA . GLU A 1 1005 ? 46.291 -10.401 0.361 1.00 60.41 1005 GLU A CA 1
ATOM 7517 C C . GLU A 1 1005 ? 47.182 -9.367 1.071 1.00 60.41 1005 GLU A C 1
ATOM 7519 O O . GLU A 1 1005 ? 46.857 -8.958 2.181 1.00 60.41 1005 GLU A O 1
ATOM 7524 N N . ARG A 1 1006 ? 48.235 -8.845 0.424 1.00 68.62 1006 ARG A N 1
ATOM 7525 C CA . ARG A 1 1006 ? 49.032 -7.713 0.929 1.00 68.62 1006 ARG A CA 1
ATOM 7526 C C . ARG A 1 1006 ? 48.220 -6.423 0.954 1.00 68.62 1006 ARG A C 1
ATOM 7528 O O . ARG A 1 1006 ? 48.226 -5.745 1.969 1.00 68.62 1006 ARG A O 1
ATOM 7535 N N . ARG A 1 1007 ? 47.497 -6.073 -0.114 1.00 59.44 1007 ARG A N 1
ATOM 7536 C CA . ARG A 1 1007 ? 46.680 -4.841 -0.164 1.00 59.44 1007 ARG A CA 1
ATOM 7537 C C . ARG A 1 1007 ? 45.471 -4.922 0.777 1.00 59.44 1007 ARG A C 1
ATOM 7539 O O . ARG A 1 1007 ? 45.152 -3.942 1.448 1.00 59.44 1007 ARG A O 1
ATOM 7546 N N . ALA A 1 1008 ? 44.841 -6.092 0.884 1.00 52.72 1008 ALA A N 1
ATOM 7547 C CA . ALA A 1 1008 ? 43.797 -6.378 1.862 1.00 52.72 1008 ALA A CA 1
ATOM 7548 C C . ALA A 1 1008 ? 44.355 -6.369 3.292 1.00 52.72 1008 ALA A C 1
ATOM 7550 O O . ALA A 1 1008 ? 43.740 -5.773 4.167 1.00 52.72 1008 ALA A O 1
ATOM 7551 N N . GLY A 1 1009 ? 45.539 -6.942 3.516 1.00 62.03 1009 GLY A N 1
ATOM 7552 C CA . GLY A 1 1009 ? 46.250 -6.944 4.794 1.00 62.03 1009 GLY A CA 1
ATOM 7553 C C . GLY A 1 1009 ? 46.727 -5.557 5.223 1.00 62.03 1009 GLY A C 1
ATOM 7554 O O . GLY A 1 1009 ? 46.584 -5.207 6.383 1.00 62.03 1009 GLY A O 1
ATOM 7555 N N . GLU A 1 1010 ? 47.205 -4.716 4.306 1.00 60.03 1010 GLU A N 1
ATOM 7556 C CA . GLU A 1 1010 ? 47.570 -3.316 4.563 1.00 60.03 1010 GLU A CA 1
ATOM 7557 C C . GLU A 1 1010 ? 46.335 -2.455 4.860 1.00 60.03 1010 GLU A C 1
ATOM 7559 O O . GLU A 1 1010 ? 46.386 -1.584 5.731 1.00 60.03 1010 GLU A O 1
ATOM 7564 N N . LYS A 1 1011 ? 45.203 -2.712 4.187 1.00 56.25 1011 LYS A N 1
ATOM 7565 C CA . LYS A 1 1011 ? 43.918 -2.071 4.503 1.00 56.25 1011 LYS A CA 1
ATOM 7566 C C . LYS A 1 1011 ? 43.391 -2.535 5.865 1.00 56.25 1011 LYS A C 1
ATOM 7568 O O . LYS A 1 1011 ? 43.090 -1.698 6.712 1.00 56.25 1011 LYS A O 1
ATOM 7573 N N . ALA A 1 1012 ? 43.363 -3.843 6.111 1.00 53.75 1012 ALA A N 1
ATOM 7574 C CA . ALA A 1 1012 ? 42.939 -4.440 7.372 1.00 53.75 1012 ALA A CA 1
ATOM 7575 C C . ALA A 1 1012 ? 43.855 -4.039 8.536 1.00 53.75 1012 ALA A C 1
ATOM 7577 O O . ALA A 1 1012 ? 43.351 -3.782 9.617 1.00 53.75 1012 ALA A O 1
ATOM 7578 N N . ALA A 1 1013 ? 45.167 -3.895 8.331 1.00 58.59 1013 ALA A N 1
ATOM 7579 C CA . ALA A 1 1013 ? 46.101 -3.405 9.343 1.00 58.59 1013 ALA A CA 1
ATOM 7580 C C . ALA A 1 1013 ? 45.903 -1.911 9.637 1.00 58.59 1013 ALA A C 1
ATOM 7582 O O . ALA A 1 1013 ? 45.980 -1.512 10.795 1.00 58.59 1013 ALA A O 1
ATOM 7583 N N . LYS A 1 1014 ? 45.585 -1.081 8.632 1.00 55.53 1014 LYS A N 1
ATOM 7584 C CA . LYS A 1 1014 ? 45.203 0.327 8.854 1.00 55.53 1014 LYS A CA 1
ATOM 7585 C C . LYS A 1 1014 ? 43.873 0.441 9.602 1.00 55.53 1014 LYS A C 1
ATOM 7587 O O . LYS A 1 1014 ? 43.779 1.208 10.556 1.00 55.53 1014 LYS A O 1
ATOM 7592 N N . GLU A 1 1015 ? 42.870 -0.352 9.235 1.00 50.81 1015 GLU A N 1
ATOM 7593 C CA . GLU A 1 1015 ? 41.581 -0.382 9.935 1.00 50.81 1015 GLU A CA 1
ATOM 7594 C C . GLU A 1 1015 ? 41.687 -0.988 11.343 1.00 50.81 1015 GLU A C 1
ATOM 7596 O O . GLU A 1 1015 ? 41.093 -0.453 12.274 1.00 50.81 1015 GLU A O 1
ATOM 7601 N N . ALA A 1 1016 ? 42.476 -2.046 11.536 1.00 50.53 1016 ALA A N 1
ATOM 7602 C CA . ALA A 1 1016 ? 42.743 -2.649 12.840 1.00 50.53 1016 ALA A CA 1
ATOM 7603 C C . ALA A 1 1016 ? 43.605 -1.740 13.723 1.00 50.53 1016 ALA A C 1
ATOM 7605 O O . ALA A 1 1016 ? 43.356 -1.670 14.918 1.00 50.53 1016 ALA A O 1
ATOM 7606 N N . SER A 1 1017 ? 44.552 -0.981 13.163 1.00 52.28 1017 SER A N 1
ATOM 7607 C CA . SER A 1 1017 ? 45.287 0.061 13.891 1.00 52.28 1017 SER A CA 1
ATOM 7608 C C . SER A 1 1017 ? 44.354 1.198 14.326 1.00 52.28 1017 SER A C 1
ATOM 7610 O O . SER A 1 1017 ? 44.391 1.618 15.484 1.00 52.28 1017 SER A O 1
ATOM 7612 N N . ALA A 1 1018 ? 43.449 1.644 13.448 1.00 47.97 1018 ALA A N 1
ATOM 7613 C CA . ALA A 1 1018 ? 42.443 2.652 13.778 1.00 47.97 1018 ALA A CA 1
ATOM 7614 C C . ALA A 1 1018 ? 41.420 2.160 14.824 1.00 47.97 1018 ALA A C 1
ATOM 7616 O O . ALA A 1 1018 ? 41.025 2.937 15.695 1.00 47.97 1018 ALA A O 1
ATOM 7617 N N . ARG A 1 1019 ? 41.021 0.878 14.778 1.00 49.94 1019 ARG A N 1
ATOM 7618 C CA . ARG A 1 1019 ? 40.183 0.235 15.808 1.00 49.94 1019 ARG A CA 1
ATOM 7619 C C . ARG A 1 1019 ? 40.951 0.077 17.120 1.00 49.94 1019 ARG A C 1
ATOM 7621 O O . ARG A 1 1019 ? 40.536 0.662 18.104 1.00 49.94 1019 ARG A O 1
ATOM 7628 N N . ALA A 1 1020 ? 42.135 -0.532 17.122 1.00 50.91 1020 ALA A N 1
ATOM 7629 C CA . ALA A 1 1020 ? 42.966 -0.696 18.318 1.00 50.91 1020 ALA A CA 1
ATOM 7630 C C . ALA A 1 1020 ? 43.316 0.640 19.000 1.00 50.91 1020 ALA A C 1
ATOM 7632 O O . ALA A 1 1020 ? 43.325 0.714 20.224 1.00 50.91 1020 ALA A O 1
ATOM 7633 N N . THR A 1 1021 ? 43.533 1.720 18.239 1.00 49.50 1021 THR A N 1
ATOM 7634 C CA . THR A 1 1021 ? 43.723 3.071 18.801 1.00 49.50 1021 THR A CA 1
ATOM 7635 C C . THR A 1 1021 ? 42.446 3.592 19.473 1.00 49.50 1021 THR A C 1
ATOM 7637 O O . THR A 1 1021 ? 42.517 4.229 20.522 1.00 49.50 1021 THR A O 1
ATOM 7640 N N . ARG A 1 1022 ? 41.269 3.307 18.904 1.00 47.91 1022 ARG A N 1
ATOM 7641 C CA . ARG A 1 1022 ? 39.956 3.667 19.464 1.00 47.91 1022 ARG A CA 1
ATOM 7642 C C . ARG A 1 1022 ? 39.611 2.820 20.696 1.00 47.91 1022 ARG A C 1
ATOM 7644 O O . ARG A 1 1022 ? 39.170 3.365 21.705 1.00 47.91 1022 ARG A O 1
ATOM 7651 N N . ASP A 1 1023 ? 39.896 1.527 20.657 1.00 42.91 1023 ASP A N 1
ATOM 7652 C CA . ASP A 1 1023 ? 39.600 0.578 21.730 1.00 42.91 1023 ASP A CA 1
ATOM 7653 C C . ASP A 1 1023 ? 40.570 0.751 22.911 1.00 42.91 1023 ASP A C 1
ATOM 7655 O O . ASP A 1 1023 ? 40.149 0.708 24.065 1.00 42.91 1023 ASP A O 1
ATOM 7659 N N . ALA A 1 1024 ? 41.842 1.089 22.660 1.00 46.00 1024 ALA A N 1
ATOM 7660 C CA . ALA A 1 1024 ? 42.796 1.479 23.704 1.00 46.00 1024 ALA A CA 1
ATOM 7661 C C . ALA A 1 1024 ? 42.388 2.770 24.443 1.00 46.00 1024 ALA A C 1
ATOM 7663 O O . ALA A 1 1024 ? 42.700 2.928 25.624 1.00 46.00 1024 ALA A O 1
ATOM 7664 N N . ILE A 1 1025 ? 41.656 3.679 23.785 1.00 46.94 1025 ILE A N 1
ATOM 7665 C CA . ILE A 1 1025 ? 41.049 4.850 24.438 1.00 46.94 1025 ILE A CA 1
ATOM 7666 C C . ILE A 1 1025 ? 39.856 4.412 25.308 1.00 46.94 1025 ILE A C 1
ATOM 7668 O O . ILE A 1 1025 ? 39.779 4.799 26.474 1.00 46.94 1025 ILE A O 1
ATOM 7672 N N . VAL A 1 1026 ? 38.969 3.555 24.790 1.00 42.41 1026 VAL A N 1
ATOM 7673 C CA . VAL A 1 1026 ? 37.759 3.071 25.493 1.00 42.41 1026 VAL A CA 1
ATOM 7674 C C . VAL A 1 1026 ? 38.069 2.085 26.635 1.00 42.41 1026 VAL A C 1
ATOM 7676 O O . VAL A 1 1026 ? 37.273 1.935 27.564 1.00 42.41 1026 VAL A O 1
ATOM 7679 N N . HIS A 1 1027 ? 39.218 1.408 26.611 1.00 42.50 1027 HIS A N 1
ATOM 7680 C CA . HIS A 1 1027 ? 39.661 0.467 27.653 1.00 42.50 1027 HIS A CA 1
ATOM 7681 C C . HIS A 1 1027 ? 40.858 0.965 28.472 1.00 42.50 1027 HIS A C 1
ATOM 7683 O O . HIS A 1 1027 ? 41.411 0.219 29.284 1.00 42.50 1027 HIS A O 1
ATOM 7689 N N . SER A 1 1028 ? 41.208 2.248 28.346 1.00 46.16 1028 SER A N 1
ATOM 7690 C CA . SER A 1 1028 ? 42.145 2.903 29.255 1.00 46.16 1028 SER A CA 1
ATOM 7691 C C . SER A 1 1028 ? 41.685 2.753 30.711 1.00 46.16 1028 SER A C 1
ATOM 7693 O O . SER A 1 1028 ? 40.617 3.236 31.101 1.00 46.16 1028 SER A O 1
ATOM 7695 N N . ARG A 1 1029 ? 42.533 2.134 31.547 1.00 46.19 1029 ARG A N 1
ATOM 7696 C CA . ARG A 1 1029 ? 42.347 2.072 33.011 1.00 46.19 1029 ARG A CA 1
ATOM 7697 C C . ARG A 1 1029 ? 42.147 3.466 33.612 1.00 46.19 1029 ARG A C 1
ATOM 7699 O O . ARG A 1 1029 ? 41.395 3.614 34.563 1.00 46.19 1029 ARG A O 1
ATOM 7706 N N . GLN A 1 1030 ? 42.776 4.482 33.024 1.00 47.19 1030 GLN A N 1
ATOM 7707 C CA . GLN A 1 1030 ? 42.673 5.871 33.460 1.00 47.19 1030 GLN A CA 1
ATOM 7708 C C . GLN A 1 1030 ? 41.241 6.406 33.291 1.00 47.19 1030 GLN A C 1
ATOM 7710 O O . GLN A 1 1030 ? 40.701 6.980 34.229 1.00 47.19 1030 GLN A O 1
ATOM 7715 N N . PHE A 1 1031 ? 40.586 6.118 32.158 1.00 44.94 1031 PHE A N 1
ATOM 7716 C CA . PHE A 1 1031 ? 39.194 6.518 31.910 1.00 44.94 1031 PHE A CA 1
ATOM 7717 C C . PHE A 1 1031 ? 38.197 5.757 32.800 1.00 44.94 1031 PHE A C 1
ATOM 7719 O O . PHE A 1 1031 ? 37.278 6.366 33.345 1.00 44.94 1031 PHE A O 1
ATOM 7726 N N . LYS A 1 1032 ? 38.393 4.446 33.020 1.00 46.00 1032 LYS A N 1
ATOM 7727 C CA . LYS A 1 1032 ? 37.557 3.682 33.969 1.00 46.00 1032 LYS A CA 1
ATOM 7728 C C . LYS A 1 1032 ? 37.690 4.204 35.403 1.00 46.00 1032 LYS A C 1
ATOM 7730 O O . LYS A 1 1032 ? 36.671 4.521 36.012 1.00 46.00 1032 LYS A O 1
ATOM 7735 N N . ASN A 1 1033 ? 38.916 4.386 35.897 1.00 46.44 1033 ASN A N 1
ATOM 7736 C CA . ASN A 1 1033 ? 39.163 4.948 37.227 1.00 46.44 1033 ASN A CA 1
ATOM 7737 C C . ASN A 1 1033 ? 38.571 6.361 37.370 1.00 46.44 1033 ASN A C 1
ATOM 7739 O O . ASN A 1 1033 ? 38.059 6.713 38.429 1.00 46.44 1033 ASN A O 1
ATOM 7743 N N . GLU A 1 1034 ? 38.620 7.181 36.319 1.00 45.88 1034 GLU A N 1
ATOM 7744 C CA . GLU A 1 1034 ? 38.044 8.527 36.320 1.00 45.88 1034 GLU A CA 1
ATOM 7745 C C . GLU A 1 1034 ? 36.505 8.510 36.367 1.00 45.88 1034 GLU A C 1
ATOM 7747 O O . GLU A 1 1034 ? 35.907 9.271 37.132 1.00 45.88 1034 GLU A O 1
ATOM 7752 N N . VAL A 1 1035 ? 35.850 7.611 35.623 1.00 45.12 1035 VAL A N 1
ATOM 7753 C CA . VAL A 1 1035 ? 34.391 7.407 35.693 1.00 45.12 1035 VAL A CA 1
ATOM 7754 C C . VAL A 1 1035 ? 33.968 6.882 37.071 1.00 45.12 1035 VAL A C 1
ATOM 7756 O O . VAL A 1 1035 ? 33.004 7.396 37.641 1.00 45.12 1035 VAL A O 1
ATOM 7759 N N . GLU A 1 1036 ? 34.702 5.930 37.651 1.00 46.41 1036 GLU A N 1
ATOM 7760 C CA . GLU A 1 1036 ? 34.438 5.432 39.009 1.00 46.41 1036 GLU A CA 1
ATOM 7761 C C . GLU A 1 1036 ? 34.668 6.507 40.079 1.00 46.41 1036 GLU A C 1
ATOM 7763 O O . GLU A 1 1036 ? 33.843 6.657 40.977 1.00 46.41 1036 GLU A O 1
ATOM 7768 N N . THR A 1 1037 ? 35.714 7.330 39.947 1.00 44.91 1037 THR A N 1
ATOM 7769 C CA . THR A 1 1037 ? 35.988 8.456 40.859 1.00 44.91 1037 THR A CA 1
ATOM 7770 C C . THR A 1 1037 ? 34.865 9.496 40.801 1.00 44.91 1037 THR A C 1
ATOM 7772 O O . THR A 1 1037 ? 34.368 9.939 41.838 1.00 44.91 1037 THR A O 1
ATOM 7775 N N . ARG A 1 1038 ? 34.392 9.848 39.597 1.00 45.25 1038 ARG A N 1
ATOM 7776 C CA . ARG A 1 1038 ? 33.253 10.764 39.403 1.00 45.25 1038 ARG A CA 1
ATOM 7777 C C . ARG A 1 1038 ? 31.947 10.174 39.963 1.00 45.25 1038 ARG A C 1
ATOM 7779 O O . ARG A 1 1038 ? 31.167 10.908 40.566 1.00 45.25 1038 ARG A O 1
ATOM 7786 N N . LEU A 1 1039 ? 31.731 8.859 39.849 1.00 39.69 1039 LEU A N 1
ATOM 7787 C CA . LEU A 1 1039 ? 30.596 8.161 40.472 1.00 39.69 1039 LEU A CA 1
ATOM 7788 C C . LEU A 1 1039 ? 30.702 8.074 42.003 1.00 39.69 1039 LEU A C 1
ATOM 7790 O O . LEU A 1 1039 ? 29.679 8.182 42.674 1.00 39.69 1039 LEU A O 1
ATOM 7794 N N . ALA A 1 1040 ? 31.901 7.918 42.567 1.00 44.22 1040 ALA A N 1
ATOM 7795 C CA . ALA A 1 1040 ? 32.121 7.924 44.013 1.00 44.22 1040 ALA A CA 1
ATOM 7796 C C . ALA A 1 1040 ? 31.825 9.306 44.620 1.00 44.22 1040 ALA A C 1
ATOM 7798 O O . ALA A 1 1040 ? 31.099 9.404 45.609 1.00 44.22 1040 ALA A O 1
ATOM 7799 N N . ILE A 1 1041 ? 32.290 10.382 43.972 1.00 45.56 1041 ILE A N 1
ATOM 7800 C CA . ILE A 1 1041 ? 32.001 11.774 44.364 1.00 45.56 1041 ILE A CA 1
ATOM 7801 C C . ILE A 1 1041 ? 30.489 12.075 44.334 1.00 45.56 1041 ILE A C 1
ATOM 7803 O O . ILE A 1 1041 ? 30.004 12.846 45.157 1.00 45.56 1041 ILE A O 1
ATOM 7807 N N . LEU A 1 1042 ? 29.731 11.442 43.431 1.00 39.91 1042 LEU A N 1
ATOM 7808 C CA . LEU A 1 1042 ? 28.268 11.564 43.341 1.00 39.91 1042 LEU A CA 1
ATOM 7809 C C . LEU A 1 1042 ? 27.486 10.654 44.310 1.00 39.91 1042 LEU A C 1
ATOM 7811 O O . LEU A 1 1042 ? 26.265 10.775 44.388 1.00 39.91 1042 LEU A O 1
ATOM 7815 N N . ARG A 1 1043 ? 28.152 9.735 45.023 1.00 39.19 1043 ARG A N 1
ATOM 7816 C CA . ARG A 1 1043 ? 27.523 8.756 45.935 1.00 39.19 1043 ARG A CA 1
ATOM 7817 C C . ARG A 1 1043 ? 27.889 8.944 47.409 1.00 39.19 1043 ARG A C 1
ATOM 7819 O O . ARG A 1 1043 ? 27.288 8.290 48.258 1.00 39.19 1043 ARG A O 1
ATOM 7826 N N . ALA A 1 1044 ? 28.852 9.805 47.726 1.00 38.75 1044 ALA A N 1
ATOM 7827 C CA . ALA A 1 1044 ? 29.239 10.087 49.104 1.00 38.75 1044 ALA A CA 1
ATOM 7828 C C . ALA A 1 1044 ? 28.134 10.877 49.847 1.00 38.75 1044 ALA A C 1
ATOM 7830 O O . ALA A 1 1044 ? 27.741 11.947 49.373 1.00 38.75 1044 ALA A O 1
ATOM 7831 N N . PRO A 1 1045 ? 27.639 10.406 51.010 1.00 45.78 1045 PRO A N 1
ATOM 7832 C CA . PRO A 1 1045 ? 26.763 11.207 51.862 1.00 45.78 1045 PRO A CA 1
ATOM 7833 C C . PRO A 1 1045 ? 27.538 12.385 52.488 1.00 45.78 1045 PRO A C 1
ATOM 7835 O O . PRO A 1 1045 ? 28.760 12.306 52.644 1.00 45.78 1045 PRO A O 1
ATOM 7838 N N . PRO A 1 1046 ? 26.859 13.485 52.865 1.00 45.09 1046 PRO A N 1
ATOM 7839 C CA . PRO A 1 1046 ? 27.513 14.629 53.494 1.00 45.09 1046 PRO A CA 1
ATOM 7840 C C . PRO A 1 1046 ? 28.076 14.268 54.883 1.00 45.09 1046 PRO A C 1
ATOM 7842 O O . PRO A 1 1046 ? 27.476 13.455 55.592 1.00 45.09 1046 PRO A O 1
ATOM 7845 N N . PRO A 1 1047 ? 29.196 14.881 55.311 1.00 41.59 1047 PRO A N 1
ATOM 7846 C CA . PRO A 1 1047 ? 29.749 14.654 56.642 1.00 41.59 1047 PRO A CA 1
ATOM 7847 C C . PRO A 1 1047 ? 28.801 15.190 57.735 1.00 41.59 1047 PRO A C 1
ATOM 7849 O O . PRO A 1 1047 ? 28.192 16.250 57.553 1.00 41.59 1047 PRO A O 1
ATOM 7852 N N . PRO A 1 1048 ? 28.675 14.501 58.883 1.00 38.00 1048 PRO A N 1
ATOM 7853 C CA . PRO A 1 1048 ? 27.794 14.932 59.964 1.00 38.00 1048 PRO A CA 1
ATOM 7854 C C . PRO A 1 1048 ? 28.342 16.193 60.652 1.00 38.00 1048 PRO A C 1
ATOM 7856 O O . PRO A 1 1048 ? 29.490 16.211 61.088 1.00 38.00 1048 PRO A O 1
ATOM 7859 N N . GLY A 1 1049 ? 27.511 17.236 60.781 1.00 51.94 1049 GLY A N 1
ATOM 7860 C CA . GLY A 1 1049 ? 27.828 18.424 61.594 1.00 51.94 1049 GLY A CA 1
ATOM 7861 C C . GLY A 1 1049 ? 27.387 19.787 61.042 1.00 51.94 1049 GLY A C 1
ATOM 7862 O O . GLY A 1 1049 ? 27.412 20.763 61.786 1.00 51.94 1049 GLY A O 1
ATOM 7863 N N . ALA A 1 1050 ? 26.963 19.891 59.777 1.00 35.88 1050 ALA A N 1
ATOM 7864 C CA . ALA A 1 1050 ? 26.546 21.165 59.175 1.00 35.88 1050 ALA A CA 1
ATOM 7865 C C . ALA A 1 1050 ? 25.014 21.345 59.196 1.00 35.88 1050 ALA A C 1
ATOM 7867 O O . ALA A 1 1050 ? 24.300 20.763 58.380 1.00 35.88 1050 ALA A O 1
ATOM 7868 N N . ALA A 1 1051 ? 24.509 22.156 60.129 1.00 35.78 1051 ALA A N 1
ATOM 7869 C CA . ALA A 1 1051 ? 23.081 22.445 60.262 1.00 35.78 1051 ALA A CA 1
ATOM 7870 C C . ALA A 1 1051 ? 22.581 23.545 59.299 1.00 35.78 1051 ALA A C 1
ATOM 7872 O O . ALA A 1 1051 ? 23.327 24.406 58.840 1.00 35.78 1051 ALA A O 1
ATOM 7873 N N . SER A 1 1052 ? 21.276 23.500 59.032 1.00 45.50 1052 SER A N 1
ATOM 7874 C CA . SER A 1 1052 ? 20.439 24.438 58.267 1.00 45.50 1052 SER A CA 1
ATOM 7875 C C . SER A 1 1052 ? 20.950 25.883 58.064 1.00 45.50 1052 SER A C 1
ATOM 7877 O O . SER A 1 1052 ? 20.779 26.733 58.937 1.00 45.50 1052 SER A O 1
ATOM 7879 N N . SER A 1 1053 ? 21.414 26.212 56.850 1.00 40.19 1053 SER A N 1
ATOM 7880 C CA . SER A 1 1053 ? 20.829 27.268 55.984 1.00 40.19 1053 SER A CA 1
ATOM 7881 C C . SER A 1 1053 ? 21.721 27.624 54.778 1.00 40.19 1053 SER A C 1
ATOM 7883 O O . SER A 1 1053 ? 22.942 27.653 54.883 1.00 40.19 1053 SER A O 1
ATOM 7885 N N . SER A 1 1054 ? 21.090 27.914 53.629 1.00 33.78 1054 SER A N 1
ATOM 7886 C CA . SER A 1 1054 ? 21.486 28.893 52.584 1.00 33.78 1054 SER A CA 1
ATOM 7887 C C . SER A 1 1054 ? 21.016 28.463 51.184 1.00 33.78 1054 SER A C 1
ATOM 7889 O O . SER A 1 1054 ? 21.304 27.369 50.711 1.00 33.78 1054 SER A O 1
ATOM 7891 N N . SER A 1 1055 ? 20.323 29.355 50.472 1.00 43.28 1055 SER A N 1
ATOM 7892 C CA . SER A 1 1055 ? 19.836 29.133 49.096 1.00 43.28 1055 SER A CA 1
ATOM 7893 C C . SER A 1 1055 ? 20.709 29.802 48.020 1.00 43.28 1055 SER A C 1
ATOM 7895 O O . SER A 1 1055 ? 20.248 30.048 46.909 1.00 43.28 1055 SER A O 1
ATOM 7897 N N . ARG A 1 1056 ? 21.965 30.156 48.344 1.00 44.19 1056 ARG A N 1
ATOM 7898 C CA . ARG A 1 1056 ? 22.832 30.988 47.477 1.00 44.19 1056 ARG A CA 1
ATOM 7899 C C . ARG A 1 1056 ? 24.276 30.503 47.285 1.00 44.19 1056 ARG A C 1
ATOM 7901 O O . ARG A 1 1056 ? 25.020 31.162 46.564 1.00 44.19 1056 ARG A O 1
ATOM 7908 N N . GLN A 1 1057 ? 24.702 29.391 47.893 1.00 42.12 1057 GLN A N 1
ATOM 7909 C CA . GLN A 1 1057 ? 26.128 29.015 47.899 1.00 42.12 1057 GLN A CA 1
ATOM 7910 C C . GLN A 1 1057 ? 26.530 27.961 46.847 1.00 42.12 1057 GLN A C 1
ATOM 7912 O O . GLN A 1 1057 ? 27.703 27.883 46.485 1.00 42.12 1057 GLN A O 1
ATOM 7917 N N . THR A 1 1058 ? 25.575 27.216 46.279 1.00 52.53 1058 THR A N 1
ATOM 7918 C CA . THR A 1 1058 ? 25.845 26.132 45.313 1.00 52.53 1058 THR A CA 1
ATOM 7919 C C . THR A 1 1058 ? 26.370 26.637 43.964 1.00 52.53 1058 THR A C 1
ATOM 7921 O O . THR A 1 1058 ? 27.308 26.061 43.418 1.00 52.53 1058 THR A O 1
ATOM 7924 N N . GLN A 1 1059 ? 25.810 27.734 43.437 1.00 42.75 1059 GLN A N 1
ATOM 7925 C CA . GLN A 1 1059 ? 26.134 28.250 42.098 1.00 42.75 1059 GLN A CA 1
ATOM 7926 C C . GLN A 1 1059 ? 27.619 28.629 41.967 1.00 42.75 1059 GLN A C 1
ATOM 7928 O O . GLN A 1 1059 ? 28.313 28.103 41.101 1.00 42.75 1059 GLN A O 1
ATOM 7933 N N . ARG A 1 1060 ? 28.149 29.440 42.897 1.00 45.25 1060 ARG A N 1
ATOM 7934 C CA . ARG A 1 1060 ? 29.576 29.816 42.907 1.00 45.25 1060 ARG A CA 1
ATOM 7935 C C . ARG A 1 1060 ? 30.512 28.622 43.086 1.00 45.25 1060 ARG A C 1
ATOM 7937 O O . ARG A 1 1060 ? 31.594 28.621 42.513 1.00 45.25 1060 ARG A O 1
ATOM 7944 N N . GLN A 1 1061 ? 30.116 27.602 43.850 1.00 48.00 1061 GLN A N 1
ATOM 7945 C CA . GLN A 1 1061 ? 30.926 26.387 44.010 1.00 48.00 1061 GLN A CA 1
ATOM 7946 C C . GLN A 1 1061 ? 30.969 25.550 42.721 1.00 48.00 1061 GLN A C 1
ATOM 7948 O O . GLN A 1 1061 ? 32.001 24.954 42.416 1.00 48.00 1061 GLN A O 1
ATOM 7953 N N . ILE A 1 1062 ? 29.884 25.534 41.939 1.00 50.16 1062 ILE A N 1
ATOM 7954 C CA . ILE A 1 1062 ? 29.855 24.924 40.602 1.00 50.16 1062 ILE A CA 1
ATOM 7955 C C . ILE A 1 1062 ? 30.712 25.743 39.626 1.00 50.16 1062 ILE A C 1
ATOM 7957 O O . ILE A 1 1062 ? 31.521 25.164 38.908 1.00 50.16 1062 ILE A O 1
ATOM 7961 N N . GLU A 1 1063 ? 30.610 27.072 39.642 1.00 46.22 1063 GLU A N 1
ATOM 7962 C CA . GLU A 1 1063 ? 31.399 27.970 38.785 1.00 46.22 1063 GLU A CA 1
ATOM 7963 C C . GLU A 1 1063 ? 32.905 27.897 39.087 1.00 46.22 1063 GLU A C 1
ATOM 7965 O O . GLU A 1 1063 ? 33.705 27.787 38.161 1.00 46.22 1063 GLU A O 1
ATOM 7970 N N . GLN A 1 1064 ? 33.307 27.854 40.362 1.00 44.81 1064 GLN A N 1
ATOM 7971 C CA . GLN A 1 1064 ? 34.707 27.653 40.758 1.00 44.81 1064 GLN A CA 1
ATOM 7972 C C . GLN A 1 1064 ? 35.234 26.271 40.343 1.00 44.81 1064 GLN A C 1
ATOM 7974 O O . GLN A 1 1064 ? 36.353 26.168 39.842 1.00 44.81 1064 GLN A O 1
ATOM 7979 N N . ARG A 1 1065 ? 34.425 25.208 40.473 1.00 46.94 1065 ARG A N 1
ATOM 7980 C CA . ARG A 1 1065 ? 34.783 23.866 39.973 1.00 46.94 1065 ARG A CA 1
ATOM 7981 C C . ARG A 1 1065 ? 34.879 23.827 38.443 1.00 46.94 1065 ARG A C 1
ATOM 7983 O O . ARG A 1 1065 ? 35.775 23.177 37.914 1.00 46.94 1065 ARG A O 1
ATOM 7990 N N . ALA A 1 1066 ? 34.012 24.547 37.732 1.00 44.88 1066 ALA A N 1
ATOM 7991 C CA . ALA A 1 1066 ? 34.062 24.675 36.277 1.00 44.88 1066 ALA A CA 1
ATOM 7992 C C . ALA A 1 1066 ? 35.255 25.521 35.791 1.00 44.88 1066 ALA A C 1
ATOM 7994 O O . ALA A 1 1066 ? 35.798 25.234 34.728 1.00 44.88 1066 ALA A O 1
ATOM 7995 N N . GLY A 1 1067 ? 35.688 26.523 36.565 1.00 42.41 1067 GLY A N 1
ATOM 7996 C CA . GLY A 1 1067 ? 36.928 27.268 36.330 1.00 42.41 1067 GLY A CA 1
ATOM 7997 C C . GLY A 1 1067 ? 38.161 26.376 36.477 1.00 42.41 1067 GLY A C 1
ATOM 7998 O O . GLY A 1 1067 ? 38.939 26.247 35.534 1.00 42.41 1067 GLY A O 1
ATOM 7999 N N . ALA A 1 1068 ? 38.274 25.660 37.601 1.00 44.97 1068 ALA A N 1
ATOM 8000 C CA . ALA A 1 1068 ? 39.368 24.715 37.842 1.00 44.97 1068 ALA A CA 1
ATOM 8001 C C . ALA A 1 1068 ? 39.472 23.623 36.754 1.00 44.97 1068 ALA A C 1
ATOM 8003 O O . ALA A 1 1068 ? 40.570 23.273 36.338 1.00 44.97 1068 ALA A O 1
ATOM 8004 N N . LEU A 1 1069 ? 38.338 23.137 36.229 1.00 42.66 1069 LEU A N 1
ATOM 8005 C CA . LEU A 1 1069 ? 38.296 22.175 35.115 1.00 42.66 1069 LEU A CA 1
ATOM 8006 C C . LEU A 1 1069 ? 38.714 22.753 33.747 1.00 42.66 1069 LEU A C 1
ATOM 8008 O O . LEU A 1 1069 ? 38.988 21.980 32.828 1.00 42.66 1069 LEU A O 1
ATOM 8012 N N . ARG A 1 1070 ? 38.758 24.082 33.583 1.00 45.69 1070 ARG A N 1
ATOM 8013 C CA . ARG A 1 1070 ? 39.277 24.747 32.371 1.00 45.69 1070 ARG A CA 1
ATOM 8014 C C . ARG A 1 1070 ? 40.770 25.046 32.475 1.00 45.69 1070 ARG A C 1
ATOM 8016 O O . ARG A 1 1070 ? 41.474 24.914 31.480 1.00 45.69 1070 ARG A O 1
ATOM 8023 N N . GLU A 1 1071 ? 41.237 25.433 33.659 1.00 43.88 1071 GLU A N 1
ATOM 8024 C CA . GLU A 1 1071 ? 42.643 25.781 33.916 1.00 43.88 1071 GLU A CA 1
ATOM 8025 C C . GLU A 1 1071 ? 43.545 24.561 34.179 1.00 43.88 1071 GLU A C 1
ATOM 8027 O O . GLU A 1 1071 ? 44.769 24.701 34.231 1.00 43.88 1071 GLU A O 1
ATOM 8032 N N . ASP A 1 1072 ? 42.974 23.356 34.303 1.00 45.09 1072 ASP A N 1
ATOM 8033 C CA . ASP A 1 1072 ? 43.749 22.123 34.437 1.00 45.09 1072 ASP A CA 1
ATOM 8034 C C . ASP A 1 1072 ? 44.689 21.911 33.232 1.00 45.09 1072 ASP A C 1
ATOM 8036 O O . ASP A 1 1072 ? 44.277 21.823 32.067 1.00 45.09 1072 ASP A O 1
ATOM 8040 N N . ARG A 1 1073 ? 45.987 21.789 33.538 1.00 45.59 1073 ARG A N 1
ATOM 8041 C CA . ARG A 1 1073 ? 47.090 21.623 32.578 1.00 45.59 1073 ARG A CA 1
ATOM 8042 C C . ARG A 1 1073 ? 46.960 20.357 31.724 1.00 45.59 1073 ARG A C 1
ATOM 8044 O O . ARG A 1 1073 ? 47.615 20.265 30.686 1.00 45.59 1073 ARG A O 1
ATOM 8051 N N . LEU A 1 1074 ? 46.102 19.413 32.113 1.00 49.47 1074 LEU A N 1
ATOM 8052 C CA . LEU A 1 1074 ? 45.791 18.200 31.353 1.00 49.47 1074 LEU A CA 1
ATOM 8053 C C . LEU A 1 1074 ? 44.975 18.439 30.063 1.00 49.47 1074 LEU A C 1
ATOM 8055 O O . LEU A 1 1074 ? 44.905 17.534 29.231 1.00 49.47 1074 LEU A O 1
ATOM 8059 N N . ASN A 1 1075 ? 44.416 19.635 29.831 1.00 48.34 1075 ASN A N 1
ATOM 8060 C CA . ASN A 1 1075 ? 43.684 19.942 28.589 1.00 48.34 1075 ASN A CA 1
ATOM 8061 C C . ASN A 1 1075 ? 44.589 20.266 27.379 1.00 48.34 1075 ASN A C 1
ATOM 8063 O O . ASN A 1 1075 ? 44.208 19.999 26.236 1.00 48.34 1075 ASN A O 1
ATOM 8067 N N . ALA A 1 1076 ? 45.798 20.803 27.589 1.00 46.97 1076 ALA A N 1
ATOM 8068 C CA . ALA A 1 1076 ? 46.680 21.226 26.490 1.00 46.97 1076 ALA A CA 1
ATOM 8069 C C . ALA A 1 1076 ? 47.075 20.091 25.504 1.00 46.97 1076 ALA A C 1
ATOM 8071 O O . ALA A 1 1076 ? 47.029 20.322 24.292 1.00 46.97 1076 ALA A O 1
ATOM 8072 N N . PRO A 1 1077 ? 47.373 18.848 25.948 1.00 47.03 1077 PRO A N 1
ATOM 8073 C CA . PRO A 1 1077 ? 47.624 17.718 25.043 1.00 47.03 1077 PRO A CA 1
ATOM 8074 C C . PRO A 1 1077 ? 46.410 17.306 24.196 1.00 47.03 1077 PRO A C 1
ATOM 8076 O O . PRO A 1 1077 ? 46.573 16.679 23.148 1.00 47.03 1077 PRO A O 1
ATOM 8079 N N . LEU A 1 1078 ? 45.192 17.622 24.645 1.00 43.00 1078 LEU A N 1
ATOM 8080 C CA . LEU A 1 1078 ? 43.948 17.258 23.964 1.00 43.00 1078 LEU A CA 1
ATOM 8081 C C . LEU A 1 1078 ? 43.659 18.236 22.815 1.00 43.00 1078 LEU A C 1
ATOM 8083 O O . LEU A 1 1078 ? 43.334 17.801 21.710 1.00 43.00 1078 LEU A O 1
ATOM 8087 N N . GLN A 1 1079 ? 43.910 19.530 23.035 1.00 46.44 1079 GLN A N 1
ATOM 8088 C CA . GLN A 1 1079 ? 43.899 20.545 21.979 1.00 46.44 1079 GLN A CA 1
ATOM 8089 C C . GLN A 1 1079 ? 44.953 20.235 20.900 1.00 46.44 1079 GLN A C 1
ATOM 8091 O O . GLN A 1 1079 ? 44.614 20.121 19.725 1.00 46.44 1079 GLN A O 1
ATOM 8096 N N . ALA A 1 1080 ? 46.202 19.961 21.299 1.00 47.66 1080 ALA A N 1
ATOM 8097 C CA . ALA A 1 1080 ? 47.274 19.594 20.367 1.00 47.66 1080 ALA A CA 1
ATOM 8098 C C . ALA A 1 1080 ? 46.952 18.333 19.533 1.00 47.66 1080 ALA A C 1
ATOM 8100 O O . ALA A 1 1080 ? 47.294 18.259 18.354 1.00 47.66 1080 ALA A O 1
ATOM 8101 N N . ARG A 1 1081 ? 46.243 17.349 20.112 1.00 45.44 1081 ARG A N 1
ATOM 8102 C CA . ARG A 1 1081 ? 45.747 16.170 19.377 1.00 45.44 1081 ARG A CA 1
ATOM 8103 C C . ARG A 1 1081 ? 44.639 16.499 18.375 1.00 45.44 1081 ARG A C 1
ATOM 8105 O O . ARG A 1 1081 ? 44.604 15.879 17.316 1.00 45.44 1081 ARG A O 1
ATOM 8112 N N . LEU A 1 1082 ? 43.745 17.439 18.686 1.00 46.50 1082 LEU A N 1
ATOM 8113 C CA . LEU A 1 1082 ? 42.693 17.879 17.760 1.00 46.50 1082 LEU A CA 1
ATOM 8114 C C . LEU A 1 1082 ? 43.265 18.612 16.545 1.00 46.50 1082 LEU A C 1
ATOM 8116 O O . LEU A 1 1082 ? 42.776 18.414 15.434 1.00 46.50 1082 LEU A O 1
ATOM 8120 N N . ASP A 1 1083 ? 44.315 19.406 16.736 1.00 46.06 1083 ASP A N 1
ATOM 8121 C CA . ASP A 1 1083 ? 44.948 20.138 15.640 1.00 46.06 1083 ASP A CA 1
ATOM 8122 C C . ASP A 1 1083 ? 45.854 19.223 14.785 1.00 46.06 1083 ASP A C 1
ATOM 8124 O O . ASP A 1 1083 ? 45.745 19.238 13.558 1.00 46.06 1083 ASP A O 1
ATOM 8128 N N . ALA A 1 1084 ? 46.580 18.270 15.386 1.00 44.03 1084 ALA A N 1
ATOM 8129 C CA . ALA A 1 1084 ? 47.280 17.210 14.641 1.00 44.03 1084 ALA A CA 1
ATOM 8130 C C . ALA A 1 1084 ? 46.336 16.301 13.809 1.00 44.03 1084 ALA A C 1
ATOM 8132 O O . ALA A 1 1084 ? 46.721 15.775 12.761 1.00 44.03 1084 ALA A O 1
ATOM 8133 N N . LEU A 1 1085 ? 45.078 16.128 14.238 1.00 41.25 1085 LEU A N 1
ATOM 8134 C CA . LEU A 1 1085 ? 44.036 15.427 13.468 1.00 41.25 1085 LEU A CA 1
ATOM 8135 C C . LEU A 1 1085 ? 43.492 16.245 12.281 1.00 41.25 1085 LEU A C 1
ATOM 8137 O O . LEU A 1 1085 ? 42.897 15.669 11.370 1.00 41.25 1085 LEU A O 1
ATOM 8141 N N . ARG A 1 1086 ? 43.698 17.568 12.258 1.00 45.56 1086 ARG A N 1
ATOM 8142 C CA . ARG A 1 1086 ? 43.341 18.434 11.119 1.00 45.56 1086 ARG A CA 1
ATOM 8143 C C . ARG A 1 1086 ? 44.432 18.438 10.051 1.00 45.56 1086 ARG A C 1
ATOM 8145 O O . ARG A 1 1086 ? 44.117 18.397 8.865 1.00 45.56 1086 ARG A O 1
ATOM 8152 N N . GLU A 1 1087 ? 45.698 18.433 10.460 1.00 41.97 1087 GLU A N 1
ATOM 8153 C CA . GLU A 1 1087 ? 46.851 18.441 9.545 1.00 41.97 1087 GLU A CA 1
ATOM 8154 C C . GLU A 1 1087 ? 47.070 17.102 8.817 1.00 41.97 1087 GLU A C 1
ATOM 8156 O O . GLU A 1 1087 ? 47.649 17.071 7.734 1.00 41.97 1087 GLU A O 1
ATOM 8161 N N . SER A 1 1088 ? 46.567 15.991 9.365 1.00 37.44 1088 SER A N 1
ATOM 8162 C CA . SER A 1 1088 ? 46.782 14.633 8.839 1.00 37.44 1088 SER A CA 1
ATOM 8163 C C . SER A 1 1088 ? 45.772 14.167 7.772 1.00 37.44 1088 SER A C 1
ATOM 8165 O O . SER A 1 1088 ? 45.788 12.999 7.381 1.00 37.44 1088 SER A O 1
ATOM 8167 N N . SER A 1 1089 ? 44.919 15.058 7.248 1.00 33.09 1089 SER A N 1
ATOM 8168 C CA . SER A 1 1089 ? 44.025 14.756 6.114 1.00 33.09 1089 SER A CA 1
ATOM 8169 C C . SER A 1 1089 ? 44.746 14.910 4.760 1.00 33.09 1089 SER A C 1
ATOM 8171 O O . SER A 1 1089 ? 45.125 16.032 4.414 1.00 33.09 1089 SER A O 1
ATOM 8173 N N . PRO A 1 1090 ? 44.907 13.848 3.941 1.00 37.97 1090 PRO A N 1
ATOM 8174 C CA . PRO A 1 1090 ? 45.620 13.955 2.668 1.00 37.97 1090 PRO A CA 1
ATOM 8175 C C . PRO A 1 1090 ? 44.858 14.800 1.639 1.00 37.97 1090 PRO A C 1
ATOM 8177 O O . PRO A 1 1090 ? 43.750 14.453 1.227 1.00 37.97 1090 PRO A O 1
ATOM 8180 N N . ARG A 1 1091 ? 45.484 15.879 1.155 1.00 35.28 1091 ARG A N 1
ATOM 8181 C CA . ARG A 1 1091 ? 45.082 16.519 -0.105 1.00 35.28 1091 ARG A CA 1
ATOM 8182 C C . ARG A 1 1091 ? 45.544 15.635 -1.264 1.00 35.28 1091 ARG A C 1
ATOM 8184 O O . ARG A 1 1091 ? 46.717 15.284 -1.324 1.00 35.28 1091 ARG A O 1
ATOM 8191 N N . GLY A 1 1092 ? 44.643 15.300 -2.186 1.00 30.31 1092 GLY A N 1
ATOM 8192 C CA . GLY A 1 1092 ? 45.020 14.681 -3.459 1.00 30.31 1092 GLY A CA 1
ATOM 8193 C C . GLY A 1 1092 ? 45.677 15.708 -4.384 1.00 30.31 1092 GLY A C 1
ATOM 8194 O O . GLY A 1 1092 ? 45.145 16.805 -4.556 1.00 30.31 1092 GLY A O 1
ATOM 8195 N N . GLU A 1 1093 ? 46.829 15.369 -4.960 1.00 30.17 1093 GLU A N 1
ATOM 8196 C CA . GLU A 1 1093 ? 47.569 16.255 -5.863 1.00 30.17 1093 GLU A CA 1
ATOM 8197 C C . GLU A 1 1093 ? 47.052 16.207 -7.314 1.00 30.17 1093 GLU A C 1
ATOM 8199 O O . GLU A 1 1093 ? 46.392 15.264 -7.751 1.00 30.17 1093 GLU A O 1
ATOM 8204 N N . THR A 1 1094 ? 47.354 17.266 -8.068 1.00 30.83 1094 THR A N 1
ATOM 8205 C CA . THR A 1 1094 ? 47.094 17.406 -9.515 1.00 30.83 1094 THR A CA 1
ATOM 8206 C C . THR A 1 1094 ? 47.983 16.463 -10.343 1.00 30.83 1094 THR A C 1
ATOM 8208 O O . THR A 1 1094 ? 49.057 16.092 -9.889 1.00 30.83 1094 THR A O 1
ATOM 8211 N N . ALA A 1 1095 ? 47.647 16.064 -11.575 1.00 26.45 1095 ALA A N 1
ATOM 8212 C CA . ALA A 1 1095 ? 47.581 16.883 -12.803 1.00 26.45 1095 ALA A CA 1
ATOM 8213 C C . ALA A 1 1095 ? 47.132 15.989 -14.006 1.00 26.45 1095 ALA A C 1
ATOM 8215 O O . ALA A 1 1095 ? 46.961 14.790 -13.787 1.00 26.45 1095 ALA A O 1
ATOM 8216 N N . PRO A 1 1096 ? 46.990 16.469 -15.270 1.00 33.06 1096 PRO A N 1
ATOM 8217 C CA . PRO A 1 1096 ? 47.177 17.824 -15.809 1.00 33.06 1096 PRO A CA 1
ATOM 8218 C C . PRO A 1 1096 ? 45.921 18.418 -16.495 1.00 33.06 1096 PRO A C 1
ATOM 8220 O O . PRO A 1 1096 ? 44.836 17.845 -16.479 1.00 33.06 1096 PRO A O 1
ATOM 8223 N N . ARG A 1 1097 ? 46.060 19.615 -17.087 1.00 28.48 1097 ARG A N 1
ATOM 8224 C CA . ARG A 1 1097 ? 44.968 20.374 -17.729 1.00 28.48 1097 ARG A CA 1
ATOM 8225 C C . ARG A 1 1097 ? 44.797 20.063 -19.220 1.00 28.48 1097 ARG A C 1
ATOM 8227 O O . ARG A 1 1097 ? 45.765 20.112 -19.971 1.00 28.48 1097 ARG A O 1
ATOM 8234 N N . SER A 1 1098 ? 43.544 20.011 -19.667 1.00 24.53 1098 SER A N 1
ATOM 8235 C CA . SER A 1 1098 ? 43.124 20.513 -20.984 1.00 24.53 1098 SER A CA 1
ATOM 8236 C C . SER A 1 1098 ? 41.778 21.261 -20.863 1.00 24.53 1098 SER A C 1
ATOM 8238 O O . SER A 1 1098 ? 41.145 21.259 -19.807 1.00 24.53 1098 SER A O 1
ATOM 8240 N N . ARG A 1 1099 ? 41.407 22.023 -21.898 1.00 25.95 1099 ARG A N 1
ATOM 8241 C CA . ARG A 1 1099 ? 40.234 22.930 -21.968 1.00 25.95 1099 ARG A CA 1
ATOM 8242 C C . ARG A 1 1099 ? 39.078 22.210 -22.710 1.00 25.95 1099 ARG A C 1
ATOM 8244 O O . ARG A 1 1099 ? 39.363 21.299 -23.471 1.00 25.95 1099 ARG A O 1
ATOM 8251 N N . ALA A 1 1100 ? 37.792 22.565 -22.590 1.00 27.33 1100 ALA A N 1
ATOM 8252 C CA . ALA A 1 1100 ? 37.165 23.751 -21.991 1.00 27.33 1100 ALA A CA 1
ATOM 8253 C C . ALA A 1 1100 ? 35.693 23.516 -21.561 1.00 27.33 1100 ALA A C 1
ATOM 8255 O O . ALA A 1 1100 ? 35.018 22.645 -22.092 1.00 27.33 1100 ALA A O 1
ATOM 8256 N N . GLY A 1 1101 ? 35.159 24.437 -20.745 1.00 26.17 1101 GLY A N 1
ATOM 8257 C CA . GLY A 1 1101 ? 33.896 25.109 -21.093 1.00 26.17 1101 GLY A CA 1
ATOM 8258 C C . GLY A 1 1101 ? 32.556 24.546 -20.598 1.00 26.17 1101 GLY A C 1
ATOM 8259 O O . GLY A 1 1101 ? 31.796 24.008 -21.395 1.00 26.17 1101 GLY A O 1
ATOM 8260 N N . ARG A 1 1102 ? 32.170 24.887 -19.357 1.00 27.25 1102 ARG A N 1
ATOM 8261 C CA . ARG A 1 1102 ? 30.938 25.665 -19.052 1.00 27.25 1102 ARG A CA 1
ATOM 8262 C C . ARG A 1 1102 ? 30.822 25.950 -17.549 1.00 27.25 1102 ARG A C 1
ATOM 8264 O O . ARG A 1 1102 ? 30.693 25.034 -16.748 1.00 27.25 1102 ARG A O 1
ATOM 8271 N N . GLN A 1 1103 ? 30.833 27.227 -17.168 1.00 27.53 1103 GLN A N 1
ATOM 8272 C CA . GLN A 1 1103 ? 30.486 27.657 -15.809 1.00 27.53 1103 GLN A CA 1
ATOM 8273 C C . GLN A 1 1103 ? 28.969 27.854 -15.690 1.00 27.53 1103 GLN A C 1
ATOM 8275 O O . GLN A 1 1103 ? 28.345 28.435 -16.578 1.00 27.53 1103 GLN A O 1
ATOM 8280 N N . ARG A 1 1104 ? 28.398 27.460 -14.550 1.00 26.77 1104 ARG A N 1
ATOM 8281 C CA . ARG A 1 1104 ? 27.204 28.096 -13.979 1.00 26.77 1104 ARG A CA 1
ATOM 8282 C C . ARG A 1 1104 ? 27.474 28.359 -12.505 1.00 26.77 1104 ARG A C 1
ATOM 8284 O O . ARG A 1 1104 ? 27.507 27.433 -11.702 1.00 26.77 1104 ARG A O 1
ATOM 8291 N N . THR A 1 1105 ? 27.711 29.620 -12.173 1.00 26.84 1105 THR A N 1
ATOM 8292 C CA . THR A 1 1105 ? 27.761 30.100 -10.794 1.00 26.84 1105 THR A CA 1
ATOM 8293 C C . THR A 1 1105 ? 26.363 30.066 -10.175 1.00 26.84 1105 THR A C 1
ATOM 8295 O O . THR A 1 1105 ? 25.360 30.324 -10.840 1.00 26.84 1105 THR A O 1
ATOM 8298 N N . ARG A 1 1106 ? 26.303 29.777 -8.875 1.00 25.91 1106 ARG A N 1
ATOM 8299 C CA . ARG A 1 1106 ? 25.241 30.259 -7.989 1.00 25.91 1106 ARG A CA 1
ATOM 8300 C C . ARG A 1 1106 ? 25.934 31.032 -6.883 1.00 25.91 1106 ARG A C 1
ATOM 8302 O O . ARG A 1 1106 ? 26.649 30.444 -6.078 1.00 25.91 1106 ARG A O 1
ATOM 8309 N N . GLU A 1 1107 ? 25.780 32.345 -6.915 1.00 27.00 1107 GLU A N 1
ATOM 8310 C CA . GLU A 1 1107 ? 26.293 33.233 -5.879 1.00 27.00 1107 GLU A CA 1
ATOM 8311 C C . GLU A 1 1107 ? 25.387 33.158 -4.647 1.00 27.00 1107 GLU A C 1
ATOM 8313 O O . GLU A 1 1107 ? 24.178 32.943 -4.757 1.00 27.00 1107 GLU A O 1
ATOM 8318 N N . TYR A 1 1108 ? 25.988 33.316 -3.472 1.00 22.83 1108 TYR A N 1
ATOM 8319 C CA . TYR A 1 1108 ? 25.288 33.397 -2.197 1.00 22.83 1108 TYR A CA 1
ATOM 8320 C C . TYR A 1 1108 ? 25.423 34.840 -1.708 1.00 22.83 1108 TYR A C 1
ATOM 8322 O O . TYR A 1 1108 ? 26.524 35.272 -1.371 1.00 22.83 1108 TYR A O 1
ATOM 8330 N N . VAL A 1 1109 ? 24.329 35.603 -1.746 1.00 27.78 1109 VAL A N 1
ATOM 8331 C CA . VAL A 1 1109 ? 24.325 37.036 -1.412 1.00 27.78 1109 VAL A CA 1
ATOM 8332 C C . VAL A 1 1109 ? 23.911 37.222 0.048 1.00 27.78 1109 VAL A C 1
ATOM 8334 O O . VAL A 1 1109 ? 22.871 36.718 0.466 1.00 27.78 1109 VAL A O 1
ATOM 8337 N N . ASP A 1 1110 ? 24.730 37.942 0.815 1.00 28.06 1110 ASP A N 1
ATOM 8338 C CA . ASP A 1 1110 ? 24.486 38.265 2.227 1.00 28.06 1110 ASP A CA 1
ATOM 8339 C C . ASP A 1 1110 ? 23.423 39.382 2.359 1.00 28.06 1110 ASP A C 1
ATOM 8341 O O . ASP A 1 1110 ? 23.635 40.483 1.839 1.00 28.06 1110 ASP A O 1
ATOM 8345 N N . PRO A 1 1111 ? 22.281 39.152 3.038 1.00 26.64 1111 PRO A N 1
ATOM 8346 C CA . PRO A 1 1111 ? 21.217 40.143 3.201 1.00 26.64 1111 PRO A CA 1
ATOM 8347 C C . PRO A 1 1111 ? 21.551 41.193 4.283 1.00 26.64 1111 PRO A C 1
ATOM 8349 O O . PRO A 1 1111 ? 20.823 41.348 5.267 1.00 26.64 1111 PRO A O 1
ATOM 8352 N N . ARG A 1 1112 ? 22.652 41.940 4.105 1.00 30.95 1112 ARG A N 1
ATOM 8353 C CA . ARG A 1 1112 ? 23.115 42.993 5.035 1.00 30.95 1112 ARG A CA 1
ATOM 8354 C C . ARG A 1 1112 ? 23.485 44.341 4.404 1.00 30.95 1112 ARG A C 1
ATOM 8356 O O . ARG A 1 1112 ? 24.240 45.116 4.986 1.00 30.95 1112 ARG A O 1
ATOM 8363 N N . SER A 1 1113 ? 22.854 44.701 3.292 1.00 31.19 1113 SER A N 1
ATOM 8364 C CA . SER A 1 1113 ? 22.647 46.112 2.945 1.00 31.19 1113 SER A CA 1
ATOM 8365 C C . SER A 1 1113 ? 21.408 46.282 2.069 1.00 31.19 1113 SER A C 1
ATOM 8367 O O . SER A 1 1113 ? 21.152 45.498 1.160 1.00 31.19 1113 SER A O 1
ATOM 8369 N N . GLY A 1 1114 ? 20.617 47.314 2.354 1.00 30.45 1114 GLY A N 1
ATOM 8370 C CA . GLY A 1 1114 ? 19.485 47.699 1.521 1.00 30.45 1114 GLY A CA 1
ATOM 8371 C C . GLY A 1 1114 ? 19.449 49.207 1.355 1.00 30.45 1114 GLY A C 1
ATOM 8372 O O . GLY A 1 1114 ? 19.480 49.933 2.347 1.00 30.45 1114 GLY A O 1
ATOM 8373 N N . THR A 1 1115 ? 19.377 49.685 0.112 1.00 26.66 1115 THR A N 1
ATOM 8374 C CA . THR A 1 1115 ? 18.772 50.982 -0.230 1.00 26.66 1115 THR A CA 1
ATOM 8375 C C . THR A 1 1115 ? 18.549 51.114 -1.739 1.00 26.66 1115 THR A C 1
ATOM 8377 O O . THR A 1 1115 ? 19.399 50.747 -2.538 1.00 26.66 1115 THR A O 1
ATOM 8380 N N . SER A 1 1116 ? 17.388 51.672 -2.085 1.00 26.25 1116 SER A N 1
ATOM 8381 C CA . SER A 1 1116 ? 17.122 52.571 -3.218 1.00 26.25 1116 SER A CA 1
ATOM 8382 C C . SER A 1 1116 ? 17.675 52.279 -4.626 1.00 26.25 1116 SER A C 1
ATOM 8384 O O . SER A 1 1116 ? 18.830 52.542 -4.930 1.00 26.25 1116 SER A O 1
ATOM 8386 N N . GLY A 1 1117 ? 16.735 52.083 -5.557 1.00 25.47 1117 GLY A N 1
ATOM 8387 C CA . GLY A 1 1117 ? 16.420 53.197 -6.467 1.00 25.47 1117 GLY A CA 1
ATOM 8388 C C . GLY A 1 1117 ? 17.025 53.182 -7.876 1.00 25.47 1117 GLY A C 1
ATOM 8389 O O . GLY A 1 1117 ? 18.043 53.810 -8.130 1.00 25.47 1117 GLY A O 1
ATOM 8390 N N . SER A 1 1118 ? 16.281 52.574 -8.806 1.00 25.25 1118 SER A N 1
ATOM 8391 C CA . SER A 1 1118 ? 16.070 53.001 -10.207 1.00 25.25 1118 SER A CA 1
ATOM 8392 C C . SER A 1 1118 ? 16.813 54.259 -10.708 1.00 25.25 1118 SER A C 1
ATOM 8394 O O . SER A 1 1118 ? 16.539 55.359 -10.227 1.00 25.25 1118 SER A O 1
ATOM 8396 N N . THR A 1 1119 ? 17.502 54.155 -11.853 1.00 24.86 1119 THR A N 1
ATOM 8397 C CA . THR A 1 1119 ? 17.140 54.946 -13.060 1.00 24.86 1119 THR A CA 1
ATOM 8398 C C . THR A 1 1119 ? 17.797 54.421 -14.350 1.00 24.86 1119 THR A C 1
ATOM 8400 O O . THR A 1 1119 ? 18.900 53.895 -14.307 1.00 24.86 1119 THR A O 1
ATOM 8403 N N . THR A 1 1120 ? 17.082 54.583 -15.475 1.00 28.73 1120 THR A N 1
ATOM 8404 C CA . THR A 1 1120 ? 17.490 54.583 -16.910 1.00 28.73 1120 THR A CA 1
ATOM 8405 C C . THR A 1 1120 ? 18.958 54.271 -17.273 1.00 28.73 1120 THR A C 1
ATOM 8407 O O . THR A 1 1120 ? 19.871 54.916 -16.765 1.00 28.73 1120 THR A O 1
ATOM 8410 N N . ARG A 1 1121 ? 19.238 53.451 -18.293 1.00 29.28 1121 ARG A N 1
ATOM 8411 C CA . ARG A 1 1121 ? 18.615 53.427 -19.637 1.00 29.28 1121 ARG A CA 1
ATOM 8412 C C . ARG A 1 1121 ? 18.390 52.022 -20.189 1.00 29.28 1121 ARG A C 1
ATOM 8414 O O . ARG A 1 1121 ? 19.180 51.130 -19.822 1.00 29.28 1121 ARG A O 1
#

Sequence (1121 aa):
MPVAGSSSQATPAVIRGRHLSGPVQGRASASTLGSLLVSNTAPLRERRLSAPSGPQRVSAEDCPPVAGAADAMRQTTTLRALFHTMDGVRQALDSGDMGAGRHADSDAGGDGPGPAAARAWTGAGSRPAALVCLDGADWRVKETGDTGLSAMEASLSRVFQLTGLAAPDARVMAADASLPGDSQRFASRYEPSFKDLGSFLATPAAEALAGAGDEGARMRYAQLRSDHAAAVSTCDAVLQRAGVEYFWQVQDAGLQAEHAAADRQRFDALEAMNRLLPTAVRSDQVRHFIASRWLGNWDHLNFRMENFGYAERDGQPVAMTVDFGSCGPLGFATLDARRVMLPKQASGDIAMLQRPASLYPIPDAFVENAAEFDAMGADPGRLHDTLGWPYGFQSESVAELMRAPAAPDPAIADAMAEMGYRLALVPAMTVHAVVDAGWQVPAGAPEGHWPDAARMAGTLVQRRQALLAQYAPAQIRDWISADPERAARVRQQMLDGIGAALGGDAGPMALQEHINALHAGHQMLMDGDIASVMGDATAHAPNAATARIRTLQQLHDCNRRLAVALDTNMEADVRAIGEELLSPTVFGELLKDLGLGPGSGAMGRASFEANRDWLLLVNRLVESGHLAATQVTHRLLEPFEGAAYSPNVGAHAHRDPALGMAFIELLETLLARSPEITPLMLRAGLLAAKEKGYPNYYAALAASGASTAWDQRLQQADLLPGNAEYIRLRSLRSWAVKKVSYEPRRGDEPIRVAAEAQQLSALPLRALVQHVQAAYGARRMIELELPVMREKLHMKLTTAAEDKALKTLVHASVEGAWKDATEKHRLPRNTPAPPTMIKELQHDALEDYWIRMRKLRKADAEAWIQAGERRYTKAVLAQPGLSLADRRQLLKQCAAEIEIDISNMVRDAGGSDDDALDAAGIDQRAQQHATATAGDMAGRAAAKAQADAQAEARVRAEQQARSKAGESAQRASTSAAGKATHAAALAASSQASAQAQATARREAERRAGEKAAKEASARATRDAIVHSRQFKNEVETRLAILRAPPPPGAASSSSRQTQRQIEQRAGALREDRLNAPLQARLDALRESSPRGETAPRSRAGRQRTREYVDPRSGTSGSTTR

Organism: NCBI:txid2760084

Foldseek 3Di:
DDDDDDDDDDDDDDDDDDDDDDDDDDDDDDDDDDDDDDDDDDDDDDDDDDDDDDDDDDDDDDDDDDDDDDDDDDDDDVCVVVVVVVVVVVVVVVPDDDDDDDDDDDDDDDDDPPFDAWAWDPADDPFTWTWGQDPNFTKTKGAPLFQLLLLVFQLLQLVLLLLLAAEFQWDFAADDPSDPDRHTIIIGTDFVQWDFLLRVLLDVVLLCQLCVPPPPSSVVSVVLSVQLVVLVVQLVVLCVVQVHDDLLPRDDLVSLVSLQVSLVSNLVSSLVSLLSHDLLVLLSVLLQLLSCLLQLQQAQLHSSRGQKTFGQDPNDTGIYGYGRCRGFQFAFFDPDPSRHTAGNVPHLVVLQVVPRSSHHHQDVLLVLCSVVAPSLALASPDSLDQSNHSNSVSCNSSSVLVPDDVHHDVSNLLSLLSSLLSLLLSFLVLLLLLQVVRHDDGPPDDPPRHDDSVRRSVSSNSSSLNSNLVDDLVSNLVSCVVCVVVVVVSLVSSLVSSDSSNDPPPDPVNSVVSNVSSVVSVVCSNLVVVCVSSPHSLVVVCVLLVLLLQLLVLLLVLLVQCLVCVVVVPLVSVLVSLVVCLDCSHLVSLLVLLLVAQDDDPSSVLSNVVLLLSLLLNLLCLLVVSDQLVSVLVSQLADRSLGHNLLSLLLCCQVAVLSVVSNLSSLLSSVVRDVVDDLLNLLLSQCVGDHDPDAGSLLSNLVNLHAVQVLVSCVVSSNRDDPVSCVVSVVVVSVCCSVPPGVVRHHHDHRDHDPVSVVQSPDRNSVSSVVSCVSSDLLVSLVSLLVSLVSRAPDDLADPVVLVVLLVLLVVLLQVLLQVQCVVLVHPNPDDRDPVLSVVLSSVQVVLLSVLSCVVLVVVLVVLSVVLSVVLSVVCVVCVPDDPVRNVVSSVVSSVSSNVVSVVVSVVCVPVPPVSHPSVVSSVSSNVVSNVVSVVVSVVVVVVVVVVVVVVVVVVVVVVVVVVVVVVVVVPPDDDDDDDDPPPPVCVVCVVVVVVVCVVVVVVVVVVVVVVVVVVVVVCVVVCVVPPPVVVVVVVVVVVVVPDDDDPDDDDDDPPDVVVVVVVVVVCVVPPPVCPVVVVVVVVVVVPDDDDDDDDDDDDDDDDDDDDDDPPDDDDDDDDD

pLDDT: mean 70.18, std 21.96, range [21.81, 97.0]

Secondary structure (DSSP, 8-state):
----------------------------------------------------------------------------THHHHHHHHHHHHHHHHHS----------------PPPP-PPEEP-SS-SS-EEEEEETTEEEEEE--SSHHHHHHHHHHHHHHHTTT-B---EEEE---TTSSSSS-EEEEE--TT-EEHHHHHTSHHHHHHHTTT-HHHHHHHHHHHHHHHHHHHHHHHHHHHHT-SSGGG---HHHHHHHHHHHHHHHHHHHHHHHTS-HHHHHHHHHHHHHHHHHT-TTSSTTTT-SEEEEEETTEEEEEE---TTSTTEEEE-SSTT--EEEGGG-HHHHHHTS-TTSPPPPHHHHTTGGG--TTSS----TT-SSSSTTGGGGHHHHGGGS--SS--HHHHHHHHHHHHHHHHS-HHHHHHHHHTT--PPTTPPTTTSPPHHHHHHHHHHHHHHHHTTS-HHHHHHHHHH-HHHHHHHHHHHHHHHHHHH-TTS-HHHHHHHHHHHHHHHHHHHHT-HHHHH--GGGTHHHHHHHHHHHHHHHHHHHHHHHHHHHTT-HHHHHHHHHHHTSIIIIIHHHHHHHH-S-SSHHHHHHHHHHHHHHHHHHHHHHTTSS-HHHHHHHHHS-BTTB-HHHHHHHHTTT-HHHHHHHHHHHHHHHHH-TT--HHHHHHHHHH---TTSPPHHHHHHHTT--HHHHHHHHHTT-SPPHHHHHHTTTHHHHHHIIIIIGGG---PPP---HHHHHHHT--HHHHHHHHHHHT-HHHHHHHHHHHHHTT-----S-HHHHHHHHHHHHHHHHHHHHHHHHHTT--TTPPPPHHHHHHHHHHHHHHHHHHHHHHTHHHHHHHHHHHHHHHHHHHHH-TT--HHHHHHHHHHHHHHHHHHHHHHHHHTTTT-GGG--HHHHHHHHHHHHHHHHHHHHHHHHHHHHHHHHHHHHHHHHHHHHHHHHHHHTTSSS-------SHHHHHHHHHHHHHHHHHHHHHHHHHHHHHHHHHHHHHHHHHHHHT-HHHHHHHHHHHHHTTPPPPTT--S--SSSHHHHHHHHHHHHHH-GGGHHHHHHHHHHHHTSPPPPP----------------S----------